Protein 7SJ5 (pdb70)

Radius of gyration: 36.01 Å; Cα contacts (8 Å, |Δi|>4): 2873; chains: 4; bounding box: 122×96×74 Å

B-factor: mean 74.44, std 37.16, range [21.31, 233.94]

GO terms:
  GO:0039620 T=7 icosahedral viral capsid (C, IDA)
  GO:0019028 viral capsid (C, IDA)
  GO:0030430 host cell cytoplasm (C, EXP)

CATH classification: 3.30.1930.10

Structure (mmCIF, N/CA/C/O backbone):
data_7SJ5
#
_entry.id   7SJ5
#
_cell.length_a   170.153
_cell.length_b   95.303
_cell.length_c   113.121
_cell.angle_alpha   90.000
_cell.angle_beta   127.920
_cell.angle_gamma   90.000
#
_symmetry.space_group_name_H-M   'C 1 2 1'
#
loop_
_entity.id
_entity.type
_entity.pdbx_description
1 polymer 'Major capsid protein'
2 water water
#
loop_
_atom_site.group_PDB
_atom_site.id
_atom_site.type_symbol
_atom_site.label_atom_id
_atom_site.label_alt_id
_atom_site.label_comp_id
_atom_site.label_asym_id
_atom_site.label_entity_id
_atom_site.label_seq_id
_atom_site.pdbx_PDB_ins_code
_atom_site.Cartn_x
_atom_site.Cartn_y
_atom_site.Cartn_z
_atom_site.occupancy
_atom_site.B_iso_or_equiv
_atom_site.auth_seq_id
_atom_site.auth_comp_id
_atom_site.auth_asym_id
_atom_site.auth_atom_id
_atom_site.pdbx_PDB_model_num
ATOM 1 N N . SER A 1 2 ? -61.72900 26.14700 97.63500 1.000 97.53275 2 SER A N 1
ATOM 2 C CA . SER A 1 2 ? -60.39700 26.34300 97.07200 1.000 96.20890 2 SER A CA 1
ATOM 3 C C . SER A 1 2 ? -59.69000 25.00800 96.85600 1.000 92.16105 2 SER A C 1
ATOM 4 O O . SER A 1 2 ? -59.86100 24.07200 97.63600 1.000 91.83470 2 SER A O 1
ATOM 7 N N . MET A 1 3 ? -58.89200 24.93200 95.79500 1.000 89.61864 3 MET A N 1
ATOM 8 C CA . MET A 1 3 ? -58.18000 23.70100 95.48300 1.000 87.18677 3 MET A CA 1
ATOM 9 C C . MET A 1 3 ? -57.04000 23.47700 96.46800 1.000 84.76543 3 MET A C 1
ATOM 10 O O . MET A 1 3 ? -56.35300 24.41600 96.87600 1.000 84.60225 3 MET A O 1
ATOM 15 N N . TYR A 1 4 ? -56.84200 22.21800 96.85000 1.000 82.71255 4 TYR A N 1
ATOM 16 C CA . TYR A 1 4 ? -55.77000 21.85500 97.76800 1.000 82.29934 4 TYR A CA 1
ATOM 17 C C . TYR A 1 4 ? -54.42200 21.91300 97.05900 1.000 78.76208 4 TYR A C 1
ATOM 18 O O . TYR A 1 4 ? -54.27100 21.39700 95.94600 1.000 76.67761 4 TYR A O 1
ATOM 27 N N . THR A 1 5 ? -53.44500 22.53900 97.70800 1.000 77.64089 5 THR A N 1
ATOM 28 C CA . THR A 1 5 ? -52.12800 22.72300 97.12200 1.000 75.93542 5 THR A CA 1
ATOM 29 C C . THR A 1 5 ? -51.28000 21.46300 97.29000 1.000 74.25364 5 THR A C 1
ATOM 30 O O . THR A 1 5 ? -51.62900 20.53400 98.02200 1.000 73.72989 5 THR A O 1
ATOM 34 N N . THR A 1 6 ? -50.14100 21.44400 96.59300 1.000 73.25615 6 THR A N 1
ATOM 35 C CA . THR A 1 6 ? -49.24200 20.29600 96.67300 1.000 68.87668 6 THR A CA 1
ATOM 36 C C . THR A 1 6 ? -48.65400 20.15100 98.07200 1.000 67.48441 6 THR A C 1
ATOM 37 O O . THR A 1 6 ? -48.52400 19.03200 98.58300 1.000 64.77882 6 THR A O 1
ATOM 41 N N . ALA A 1 7 ? -48.30500 21.27000 98.71000 1.000 68.97143 7 ALA A N 1
ATOM 42 C CA . ALA A 1 7 ? -47.71600 21.21200 100.04400 1.000 69.53465 7 ALA A CA 1
ATOM 43 C C . ALA A 1 7 ? -48.71400 20.69400 101.07200 1.000 70.71111 7 ALA A C 1
ATOM 44 O O . ALA A 1 7 ? -48.33600 19.97100 102.00100 1.000 71.28749 7 ALA A O 1
ATOM 46 N N . GLN A 1 8 ? -49.99100 21.05300 100.92400 1.000 70.17947 8 GLN A N 1
ATOM 47 C CA . GLN A 1 8 ? -51.00500 20.56200 101.85200 1.000 64.76303 8 GLN A CA 1
ATOM 48 C C . GLN A 1 8 ? -51.22500 19.06400 101.68800 1.000 69.12934 8 GLN A C 1
ATOM 49 O O . GLN A 1 8 ? -51.35400 18.33700 102.68100 1.000 63.18126 8 GLN A O 1
ATOM 55 N N . LEU A 1 9 ? -51.27400 18.58500 100.44400 1.000 67.48967 9 LEU A N 1
ATOM 56 C CA . LEU A 1 9 ? -51.52100 17.16800 100.20700 1.000 65.76578 9 LEU A CA 1
ATOM 57 C C . LEU A 1 9 ? -50.32000 16.31500 100.59300 1.000 68.40557 9 LEU A C 1
ATOM 58 O O . LEU A 1 9 ? -50.49200 15.17800 101.04800 1.000 67.73181 9 LEU A O 1
ATOM 63 N N . LEU A 1 10 ? -49.10300 16.83800 100.41600 1.000 70.85060 10 LEU A N 1
ATOM 64 C CA . LEU A 1 10 ? -47.92600 16.14500 100.92800 1.000 68.93195 10 LEU A CA 1
ATOM 65 C C . LEU A 1 10 ? -47.96300 16.04700 102.44600 1.000 72.76399 10 LEU A C 1
ATOM 66 O O . LEU A 1 10 ? -47.39800 15.11300 103.02500 1.000 71.81124 10 LEU A O 1
ATOM 71 N N . ALA A 1 11 ? -48.63200 16.99400 103.10500 1.000 77.05661 11 ALA A N 1
ATOM 72 C CA . ALA A 1 11 ? -48.73700 16.96900 104.55900 1.000 78.11726 11 ALA A CA 1
ATOM 73 C C . ALA A 1 11 ? -49.73400 15.92000 105.03400 1.000 74.74844 11 ALA A C 1
ATOM 74 O O . ALA A 1 11 ? -49.51000 15.26800 106.06000 1.000 75.70908 11 ALA A O 1
ATOM 76 N N . ALA A 1 12 ? -50.83700 15.74300 104.30900 1.000 75.26955 12 ALA A N 1
ATOM 77 C CA . ALA A 1 12 ? -51.85400 14.79400 104.74400 1.000 78.68049 12 ALA A CA 1
ATOM 78 C C . ALA A 1 12 ? -51.51000 13.36200 104.35500 1.000 80.04381 12 ALA A C 1
ATOM 79 O O . ALA A 1 12 ? -51.94400 12.42000 105.02800 1.000 79.28056 12 ALA A O 1
ATOM 81 N N . ASN A 1 13 ? -50.73600 13.17900 103.28800 1.000 81.93088 13 ASN A N 1
ATOM 82 C CA . ASN A 1 13 ? -50.40900 11.84700 102.79500 1.000 82.93363 13 ASN A CA 1
ATOM 83 C C . ASN A 1 13 ? -49.24200 11.20100 103.52900 1.000 83.18629 13 ASN A C 1
ATOM 84 O O . ASN A 1 13 ? -48.85400 10.08600 103.16600 1.000 79.63323 13 ASN A O 1
ATOM 89 N N . GLU A 1 14 ? -48.68100 11.85900 104.54700 1.000 89.48705 14 GLU A N 1
ATOM 90 C CA . GLU A 1 14 ? -47.51200 11.30600 105.22400 1.000 93.92179 14 GLU A CA 1
ATOM 91 C C . GLU A 1 14 ? -47.82900 9.99500 105.93100 1.000 97.01426 14 GLU A C 1
ATOM 92 O O . GLU A 1 14 ? -46.95500 9.12800 106.04500 1.000 96.32997 14 GLU A O 1
ATOM 98 N N . GLN A 1 15 ? -49.06500 9.82400 106.40300 1.000 101.27004 15 GLN A N 1
ATOM 99 C CA . GLN A 1 15 ? -49.42300 8.58600 107.08900 1.000 103.49925 15 GLN A CA 1
ATOM 100 C C . GLN A 1 15 ? -49.49400 7.41300 106.11700 1.000 103.28607 15 GLN A C 1
ATOM 101 O O . GLN A 1 15 ? -48.97500 6.32800 106.40600 1.000 100.14095 15 GLN A O 1
ATOM 107 N N . LYS A 1 16 ? -50.12800 7.61000 104.95900 1.000 106.22853 16 LYS A N 1
ATOM 108 C CA . LYS A 1 16 ? -50.22500 6.54300 103.97000 1.000 107.03125 16 LYS A CA 1
ATOM 109 C C . LYS A 1 16 ? -48.90800 6.32700 103.23400 1.000 106.81807 16 LYS A C 1
ATOM 110 O O . LYS A 1 16 ? -48.57800 5.18700 102.88600 1.000 105.10734 16 LYS A O 1
ATOM 116 N N . PHE A 1 17 ? -48.14900 7.39900 102.98700 1.000 108.69988 17 PHE A N 1
ATOM 117 C CA . PHE A 1 17 ? -46.90100 7.26500 102.24200 1.000 109.02623 17 PHE A CA 1
ATOM 118 C C . PHE A 1 17 ? -45.84300 6.50600 103.03500 1.000 113.92945 17 PHE A C 1
ATOM 119 O O . PHE A 1 17 ? -45.03400 5.77800 102.44700 1.000 113.21884 17 PHE A O 1
ATOM 127 N N . LYS A 1 18 ? -45.83300 6.65600 104.36200 1.000 119.79068 18 LYS A N 1
ATOM 128 C CA . LYS A 1 18 ? -44.86000 5.94200 105.18000 1.000 120.28811 18 LYS A CA 1
ATOM 129 C C . LYS A 1 18 ? -45.11500 4.44100 105.20900 1.000 116.81401 18 LYS A C 1
ATOM 130 O O . LYS A 1 18 ? -44.18600 3.67400 105.48500 1.000 114.08210 18 LYS A O 1
ATOM 136 N N . PHE A 1 19 ? -46.34200 4.00600 104.93300 1.000 111.32651 19 PHE A N 1
ATOM 137 C CA . PHE A 1 19 ? -46.66800 2.58200 104.87700 1.000 104.15986 19 PHE A CA 1
ATOM 138 C C . PHE A 1 19 ? -45.98000 1.97000 103.66200 1.000 95.25879 19 PHE A C 1
ATOM 139 O O . PHE A 1 19 ? -46.45000 2.10900 102.53100 1.000 97.80120 19 PHE A O 1
ATOM 147 N N . ASP A 1 20 ? -44.86000 1.28300 103.89300 1.000 78.29360 20 ASP A N 1
ATOM 148 C CA . ASP A 1 20 ? -44.10300 0.71100 102.78600 1.000 64.71302 20 ASP A CA 1
ATOM 149 C C . ASP A 1 20 ? -44.37100 -0.78200 102.64900 1.000 49.60068 20 ASP A C 1
ATOM 150 O O . ASP A 1 20 ? -44.43400 -1.49800 103.65600 1.000 43.58944 20 ASP A O 1
ATOM 155 N N . PRO A 1 21 ? -44.52300 -1.26600 101.41800 1.000 42.27612 21 PRO A N 1
ATOM 156 C CA . PRO A 1 21 ? -44.60000 -2.71500 101.19300 1.000 39.23628 21 PRO A CA 1
ATOM 157 C C . PRO A 1 21 ? -43.31400 -3.40700 101.62500 1.000 36.15170 21 PRO A C 1
ATOM 158 O O . PRO A 1 21 ? -42.28700 -2.77900 101.88800 1.000 35.74902 21 PRO A O 1
ATOM 162 N N . LEU A 1 22 ? -43.38300 -4.74100 101.67100 1.000 35.22001 22 LEU A N 1
ATOM 163 C CA . LEU A 1 22 ? -42.36400 -5.53500 102.35400 1.000 32.61707 22 LEU A CA 1
ATOM 164 C C . LEU A 1 22 ? -40.96600 -5.25800 101.81300 1.000 32.21965 22 LEU A C 1
ATOM 165 O O . LEU A 1 22 ? -40.08400 -4.79700 102.54700 1.000 34.70679 22 LEU A O 1
ATOM 170 N N . PHE A 1 23 ? -40.74100 -5.53800 100.52500 1.000 30.08255 23 PHE A N 1
ATOM 171 C CA . PHE A 1 23 ? -39.39000 -5.44700 99.97600 1.000 31.38271 23 PHE A CA 1
ATOM 172 C C . PHE A 1 23 ? -38.86400 -4.01700 100.01400 1.000 33.02764 23 PHE A C 1
ATOM 173 O O . PHE A 1 23 ? -37.68200 -3.79300 100.30100 1.000 35.82008 23 PHE A O 1
ATOM 181 N N . LEU A 1 24 ? -39.72300 -3.03400 99.73300 1.000 31.85645 24 LEU A N 1
ATOM 182 C CA . LEU A 1 24 ? -39.30600 -1.64100 99.85800 1.000 31.57747 24 LEU A CA 1
ATOM 183 C C . LEU A 1 24 ? -38.92600 -1.30600 101.29400 1.000 36.38594 24 LEU A C 1
ATOM 184 O O . LEU A 1 24 ? -37.94300 -0.59600 101.53600 1.000 39.83899 24 LEU A O 1
ATOM 189 N N . ARG A 1 25 ? -39.69400 -1.81300 102.26000 1.000 35.62269 25 ARG A N 1
ATOM 190 C CA . ARG A 1 25 ? -39.45900 -1.46100 103.65500 1.000 34.82786 25 ARG A CA 1
ATOM 191 C C . ARG A 1 25 ? -38.19100 -2.11000 104.19300 1.000 32.42494 25 ARG A C 1
ATOM 192 O O . ARG A 1 25 ? -37.47200 -1.50600 104.99800 1.000 33.89091 25 ARG A O 1
ATOM 200 N N . LEU A 1 26 ? -37.90100 -3.33900 103.77100 1.000 31.81171 26 LEU A N 1
ATOM 201 C CA . LEU A 1 26 ? -36.76700 -4.06600 104.32800 1.000 32.35914 26 LEU A CA 1
ATOM 202 C C . LEU A 1 26 ? -35.46000 -3.75800 103.60800 1.000 34.15936 26 LEU A C 1
ATOM 203 O O . LEU A 1 26 ? -34.43000 -3.55100 104.25900 1.000 39.29418 26 LEU A O 1
ATOM 208 N N . PHE A 1 27 ? -35.48100 -3.70600 102.27800 1.000 29.75357 27 PHE A N 1
ATOM 209 C CA . PHE A 1 27 ? -34.25500 -3.65700 101.49900 1.000 29.16665 27 PHE A CA 1
ATOM 210 C C . PHE A 1 27 ? -34.00400 -2.32400 100.80400 1.000 32.61180 27 PHE A C 1
ATOM 211 O O . PHE A 1 27 ? -32.91700 -2.13900 100.24900 1.000 31.81697 27 PHE A O 1
ATOM 219 N N . PHE A 1 28 ? -34.95500 -1.39400 100.81900 1.000 35.75692 28 PHE A N 1
ATOM 220 C CA . PHE A 1 28 ? -34.80700 -0.09900 100.15100 1.000 34.39360 28 PHE A CA 1
ATOM 221 C C . PHE A 1 28 ? -35.02100 1.01300 101.17700 1.000 34.63573 28 PHE A C 1
ATOM 222 O O . PHE A 1 28 ? -36.00800 1.75200 101.12500 1.000 34.68837 28 PHE A O 1
ATOM 230 N N . ARG A 1 29 ? -34.07400 1.14100 102.10400 1.000 33.71720 29 ARG A N 1
ATOM 231 C CA . ARG A 1 29 ? -34.19400 2.05900 103.22600 1.000 33.71194 29 ARG A CA 1
ATOM 232 C C . ARG A 1 29 ? -33.54200 3.41200 102.97000 1.000 36.53070 29 ARG A C 1
ATOM 233 O O . ARG A 1 29 ? -33.35300 4.18200 103.91700 1.000 40.08112 29 ARG A O 1
ATOM 241 N N . GLU A 1 30 ? -33.19900 3.72100 101.72200 1.000 34.88050 30 GLU A N 1
ATOM 242 C CA . GLU A 1 30 ? -32.58000 4.99300 101.37100 1.000 36.80441 30 GLU A CA 1
ATOM 243 C C . GLU A 1 30 ? -33.32500 5.59000 100.18900 1.000 38.16247 30 GLU A C 1
ATOM 244 O O . GLU A 1 30 ? -33.45300 4.94400 99.14300 1.000 39.84688 30 GLU A O 1
ATOM 250 N N . SER A 1 31 ? -33.81900 6.81300 100.35600 1.000 37.82032 31 SER A N 1
ATOM 251 C CA . SER A 1 31 ? -34.49500 7.54400 99.29500 1.000 39.88373 31 SER A CA 1
ATOM 252 C C . SER A 1 31 ? -33.63100 8.71700 98.85300 1.000 40.31010 31 SER A C 1
ATOM 253 O O . SER A 1 31 ? -33.04100 9.41300 99.68400 1.000 40.91017 31 SER A O 1
ATOM 256 N N . TYR A 1 32 ? -33.55600 8.92900 97.54000 1.000 40.78384 32 TYR A N 1
ATOM 257 C CA . TYR A 1 32 ? -32.76000 10.00900 96.95900 1.000 42.06031 32 TYR A CA 1
ATOM 258 C C . TYR A 1 32 ? -33.57500 10.70400 95.87700 1.000 43.41310 32 TYR A C 1
ATOM 259 O O . TYR A 1 32 ? -33.53200 10.31300 94.70200 1.000 43.26571 32 TYR A O 1
ATOM 268 N N . PRO A 1 33 ? -34.34700 11.72800 96.23900 1.000 47.66361 33 PRO A N 1
ATOM 269 C CA . PRO A 1 33 ? -35.01600 12.54600 95.21900 1.000 49.74807 33 PRO A CA 1
ATOM 270 C C . PRO A 1 33 ? -34.01900 13.50800 94.59000 1.000 51.91938 33 PRO A C 1
ATOM 271 O O . PRO A 1 33 ? -33.23200 14.15200 95.28800 1.000 53.39851 33 PRO A O 1
ATOM 275 N N . PHE A 1 34 ? -34.05600 13.60000 93.26800 1.000 38.82571 34 PHE A N 1
ATOM 276 C CA . PHE A 1 34 ? -33.12400 14.43200 92.52600 1.000 40.14955 34 PHE A CA 1
ATOM 277 C C . PHE A 1 34 ? -33.77700 15.74900 92.13500 1.000 43.20255 34 PHE A C 1
ATOM 278 O O . PHE A 1 34 ? -34.97600 15.81200 91.85500 1.000 46.36872 34 PHE A O 1
ATOM 286 N N . THR A 1 35 ? -32.97200 16.80800 92.13100 1.000 44.59745 35 THR A N 1
ATOM 287 C CA . THR A 1 35 ? -33.43800 18.12700 91.72600 1.000 48.52950 35 THR A CA 1
ATOM 288 C C . THR A 1 35 ? -33.48900 18.29300 90.21300 1.000 49.39276 35 THR A C 1
ATOM 289 O O . THR A 1 35 ? -33.87700 19.36500 89.73600 1.000 53.44325 35 THR A O 1
ATOM 293 N N . THR A 1 36 ? -33.11000 17.26900 89.45600 1.000 47.20829 36 THR A N 1
ATOM 294 C CA . THR A 1 36 ? -33.16100 17.29200 88.00500 1.000 50.52448 36 THR A CA 1
ATOM 295 C C . THR A 1 36 ? -34.03600 16.14900 87.50800 1.000 49.33223 36 THR A C 1
ATOM 296 O O . THR A 1 36 ? -34.30600 15.18600 88.23200 1.000 46.83983 36 THR A O 1
ATOM 300 N N . GLU A 1 37 ? -34.48900 16.26800 86.25900 1.000 52.57209 37 GLU A N 1
ATOM 301 C CA . GLU A 1 37 ? -35.28100 15.19600 85.66300 1.000 54.63550 37 GLU A CA 1
ATOM 302 C C . GLU A 1 37 ? -34.47200 13.91100 85.56400 1.000 53.11163 37 GLU A C 1
ATOM 303 O O . GLU A 1 37 ? -35.00600 12.81300 85.75900 1.000 51.44564 37 GLU A O 1
ATOM 309 N N . LYS A 1 38 ? -33.18400 14.02900 85.26600 1.000 55.09871 38 LYS A N 1
ATOM 310 C CA . LYS A 1 38 ? -32.30200 12.87600 85.22200 1.000 53.16164 38 LYS A CA 1
ATOM 311 C C . LYS A 1 38 ? -31.93200 12.43200 86.63100 1.000 51.21667 38 LYS A C 1
ATOM 312 O O . LYS A 1 38 ? -31.79400 13.24900 87.54700 1.000 51.36932 38 LYS A O 1
ATOM 318 N N . VAL A 1 39 ? -31.77400 11.12300 86.79700 1.000 49.27433 39 VAL A N 1
ATOM 319 C CA . VAL A 1 39 ? -31.22700 10.54100 88.01700 1.000 46.71613 39 VAL A CA 1
ATOM 320 C C . VAL A 1 39 ? -29.77400 10.18000 87.74800 1.000 46.05026 39 VAL A C 1
ATOM 321 O O . VAL A 1 39 ? -29.48600 9.31800 86.90700 1.000 46.16869 39 VAL A O 1
ATOM 325 N N . TYR A 1 40 ? -28.85800 10.83800 88.45200 1.000 45.38176 40 TYR A N 1
ATOM 326 C CA . TYR A 1 40 ? -27.42800 10.62000 88.28100 1.000 43.26045 40 TYR A CA 1
ATOM 327 C C . TYR A 1 40 ? -26.92100 9.72000 89.40100 1.000 41.54709 40 TYR A C 1
ATOM 328 O O . TYR A 1 40 ? -26.93700 10.11200 90.57400 1.000 44.19214 40 TYR A O 1
ATOM 337 N N . LEU A 1 41 ? -26.45800 8.52200 89.03700 1.000 40.56276 41 LEU A N 1
ATOM 338 C CA . LEU A 1 41 ? -25.94400 7.59000 90.03300 1.000 42.07610 41 LEU A CA 1
ATOM 339 C C . LEU A 1 41 ? -24.62400 8.04900 90.63900 1.000 44.86591 41 LEU A C 1
ATOM 340 O O . LEU A 1 41 ? -24.26400 7.58600 91.72600 1.000 45.86603 41 LEU A O 1
ATOM 345 N N . SER A 1 42 ? -23.89900 8.95000 89.97100 1.000 45.70811 42 SER A N 1
ATOM 346 C CA . SER A 1 42 ? -22.58600 9.35100 90.46500 1.000 46.33713 42 SER A CA 1
ATOM 347 C C . SER A 1 42 ? -22.66600 10.26300 91.68400 1.000 46.86615 42 SER A C 1
ATOM 348 O O . SER A 1 42 ? -21.67700 10.37900 92.41500 1.000 51.26141 42 SER A O 1
ATOM 351 N N . GLN A 1 43 ? -23.80600 10.90600 91.92900 1.000 43.13412 43 GLN A N 1
ATOM 352 C CA . GLN A 1 43 ? -23.95500 11.76400 93.09800 1.000 42.72354 43 GLN A CA 1
ATOM 353 C C . GLN A 1 43 ? -24.65300 11.06600 94.25700 1.000 42.48667 43 GLN A C 1
ATOM 354 O O . GLN A 1 43 ? -25.02900 11.73000 95.22900 1.000 44.91591 43 GLN A O 1
ATOM 360 N N . ILE A 1 44 ? -24.81700 9.75200 94.18800 1.000 40.29957 44 ILE A N 1
ATOM 361 C CA . ILE A 1 44 ? -25.35200 8.97100 95.30300 1.000 41.10493 44 ILE A CA 1
ATOM 362 C C . ILE A 1 44 ? -24.18500 8.55000 96.18100 1.000 40.12586 44 ILE A C 1
ATOM 363 O O . ILE A 1 44 ? -23.23100 7.93300 95.67700 1.000 38.77044 44 ILE A O 1
ATOM 368 N N . PRO A 1 45 ? -24.20400 8.85600 97.48100 1.000 40.92070 45 PRO A N 1
ATOM 369 C CA . PRO A 1 45 ? -23.07100 8.50500 98.34500 1.000 44.32637 45 PRO A CA 1
ATOM 370 C C . PRO A 1 45 ? -22.82400 7.00400 98.36700 1.000 48.10840 45 PRO A C 1
ATOM 371 O O . PRO A 1 45 ? -23.75700 6.20300 98.41400 1.000 46.27660 45 PRO A O 1
ATOM 375 N N . GLY A 1 46 ? -21.54600 6.62800 98.32600 1.000 51.64567 46 GLY A N 1
ATOM 376 C CA . GLY A 1 46 ? -21.14000 5.24700 98.44700 1.000 55.31979 46 GLY A CA 1
ATOM 377 C C . GLY A 1 46 ? -20.98100 4.50300 97.13700 1.000 61.25471 46 GLY A C 1
ATOM 378 O O . GLY A 1 46 ? -20.34900 3.44100 97.11900 1.000 60.38356 46 GLY A O 1
ATOM 379 N N . LEU A 1 47 ? -21.53100 5.02500 96.04300 1.000 65.69998 47 LEU A N 1
ATOM 380 C CA . LEU A 1 47 ? -21.45300 4.36300 94.74800 1.000 73.36669 47 LEU A CA 1
ATOM 381 C C . LEU A 1 47 ? -20.18800 4.80100 94.02000 1.000 89.23702 47 LEU A C 1
ATOM 382 O O . LEU A 1 47 ? -19.88900 5.99700 93.94300 1.000 90.48717 47 LEU A O 1
ATOM 387 N N . VAL A 1 48 ? -19.45100 3.83000 93.49400 1.000 104.33356 48 VAL A N 1
ATOM 388 C CA . VAL A 1 48 ? -18.18700 4.07700 92.80200 1.000 109.86580 48 VAL A CA 1
ATOM 389 C C . VAL A 1 48 ? -18.38500 3.63900 91.35600 1.000 109.81317 48 VAL A C 1
ATOM 390 O O . VAL A 1 48 ? -18.15000 2.47900 91.00100 1.000 122.64892 48 VAL A O 1
ATOM 394 N N . ASN A 1 49 ? -18.83000 4.57100 90.51100 1.000 100.63049 49 ASN A N 1
ATOM 395 C CA . ASN A 1 49 ? -19.01500 4.33700 89.07900 1.000 92.71375 49 ASN A CA 1
ATOM 396 C C . ASN A 1 49 ? -20.00900 3.19800 88.83100 1.000 80.65704 49 ASN A C 1
ATOM 397 O O . ASN A 1 49 ? -19.67500 2.14200 88.29000 1.000 80.53860 49 ASN A O 1
ATOM 402 N N . MET A 1 50 ? -21.25000 3.43300 89.24400 1.000 72.13496 50 MET A N 1
ATOM 403 C CA . MET A 1 50 ? -22.32500 2.48300 89.00800 1.000 64.02347 50 MET A CA 1
ATOM 404 C C . MET A 1 50 ? -23.02500 2.80800 87.69700 1.000 58.89390 50 MET A C 1
ATOM 405 O O . MET A 1 50 ? -23.25200 3.97700 87.37200 1.000 59.73874 50 MET A O 1
ATOM 410 N N . ALA A 1 51 ? -23.36200 1.76700 86.94200 1.000 52.98004 51 ALA A N 1
ATOM 411 C CA . ALA A 1 51 ? -24.02200 1.93700 85.65900 1.000 49.71386 51 ALA A CA 1
ATOM 412 C C . ALA A 1 51 ? -25.14100 0.91700 85.51900 1.000 47.02932 51 ALA A C 1
ATOM 413 O O . ALA A 1 51 ? -25.10100 -0.16500 86.11100 1.000 46.07921 51 ALA A O 1
ATOM 415 N N . LEU A 1 52 ? -26.14500 1.28300 84.73000 1.000 44.54745 52 LEU A N 1
ATOM 416 C CA . LEU A 1 52 ? -27.27300 0.42300 84.41800 1.000 42.51562 52 LEU A CA 1
ATOM 417 C C . LEU A 1 52 ? -27.27000 0.12400 82.92700 1.000 43.43152 52 LEU A C 1
ATOM 418 O O . LEU A 1 52 ? -26.65000 0.83700 82.13500 1.000 47.87153 52 LEU A O 1
ATOM 423 N N . TYR A 1 53 ? -27.97000 -0.93900 82.54600 1.000 41.90502 53 TYR A N 1
ATOM 424 C CA . TYR A 1 53 ? -28.15600 -1.28600 81.14000 1.000 45.04751 53 TYR A CA 1
ATOM 425 C C . TYR A 1 53 ? -29.64600 -1.22700 80.84000 1.000 44.34216 53 TYR A C 1
ATOM 426 O O . TYR A 1 53 ? -30.42500 -2.01800 81.38300 1.000 44.96855 53 TYR A O 1
ATOM 435 N N . VAL A 1 54 ? -30.03600 -0.29100 79.98500 1.000 43.09464 54 VAL A N 1
ATOM 436 C CA . VAL A 1 54 ? -31.43200 -0.05400 79.64400 1.000 44.61851 54 VAL A CA 1
ATOM 437 C C . VAL A 1 54 ? -31.64100 -0.53900 78.21700 1.000 51.71936 54 VAL A C 1
ATOM 438 O O . VAL A 1 54 ? -31.09400 0.03800 77.26900 1.000 55.03818 54 VAL A O 1
ATOM 442 N N . SER A 1 55 ? -32.43300 -1.61200 78.06000 1.000 52.31154 55 SER A N 1
ATOM 443 C CA . SER A 1 55 ? -32.70800 -2.17900 76.75000 1.000 53.25112 55 SER A CA 1
ATOM 444 C C . SER A 1 55 ? -34.15200 -1.91700 76.34600 1.000 56.37781 55 SER A C 1
ATOM 445 O O . SER A 1 55 ? -35.06100 -2.06800 77.17000 1.000 58.40174 55 SER A O 1
ATOM 448 N N . PRO A 1 56 ? -34.39500 -1.52200 75.09900 1.000 58.02801 56 PRO A N 1
ATOM 449 C CA . PRO A 1 56 ? -35.77500 -1.30500 74.65200 1.000 59.03339 56 PRO A CA 1
ATOM 450 C C . PRO A 1 56 ? -36.54200 -2.61200 74.55000 1.000 59.90718 56 PRO A C 1
ATOM 451 O O . PRO A 1 56 ? -35.98600 -3.67000 74.24500 1.000 61.90216 56 PRO A O 1
ATOM 455 N N . ILE A 1 57 ? -37.84400 -2.52500 74.80500 1.000 58.46227 57 ILE A N 1
ATOM 456 C CA . ILE A 1 57 ? -38.74600 -3.66800 74.73700 1.000 56.73049 57 ILE A CA 1
ATOM 457 C C . ILE A 1 57 ? -39.69900 -3.44400 73.57200 1.000 58.66493 57 ILE A C 1
ATOM 458 O O . ILE A 1 57 ? -40.48200 -2.48500 73.57500 1.000 58.61229 57 ILE A O 1
ATOM 463 N N . VAL A 1 58 ? -39.63000 -4.32100 72.57500 1.000 59.98614 58 VAL A N 1
ATOM 464 C CA . VAL A 1 58 ? -40.45900 -4.23200 71.37900 1.000 65.08412 58 VAL A CA 1
ATOM 465 C C . VAL A 1 58 ? -41.37800 -5.44400 71.35300 1.000 69.32410 58 VAL A C 1
ATOM 466 O O . VAL A 1 58 ? -40.90700 -6.58700 71.29100 1.000 70.17684 58 VAL A O 1
ATOM 470 N N . SER A 1 59 ? -42.68800 -5.19000 71.40100 1.000 72.08233 59 SER A N 1
ATOM 471 C CA . SER A 1 59 ? -43.70300 -6.24500 71.38900 1.000 71.75597 59 SER A CA 1
ATOM 472 C C . SER A 1 59 ? -43.50000 -7.22500 72.54300 1.000 70.46634 59 SER A C 1
ATOM 473 O O . SER A 1 59 ? -43.67600 -8.43600 72.39300 1.000 71.98758 59 SER A O 1
ATOM 476 N N . GLY A 1 60 ? -43.12300 -6.69700 73.70500 1.000 69.01091 60 GLY A N 1
ATOM 477 C CA . GLY A 1 60 ? -42.93200 -7.52600 74.87700 1.000 70.46108 60 GLY A CA 1
ATOM 478 C C . GLY A 1 60 ? -41.66100 -8.34100 74.89100 1.000 72.23234 60 GLY A C 1
ATOM 479 O O . GLY A 1 60 ? -41.55200 -9.28000 75.68600 1.000 71.65333 60 GLY A O 1
ATOM 480 N N . GLU A 1 61 ? -40.69300 -8.01400 74.03900 1.000 75.26692 61 GLU A N 1
ATOM 481 C CA . GLU A 1 61 ? -39.42400 -8.72700 73.96900 1.000 74.10625 61 GLU A CA 1
ATOM 482 C C . GLU A 1 61 ? -38.28800 -7.75100 74.23500 1.000 68.41873 61 GLU A C 1
ATOM 483 O O . GLU A 1 61 ? -38.23800 -6.67700 73.63100 1.000 67.80550 61 GLU A O 1
ATOM 489 N N . VAL A 1 62 ? -37.38500 -8.12000 75.13900 1.000 65.75525 62 VAL A N 1
ATOM 490 C CA . VAL A 1 62 ? -36.24800 -7.26900 75.48200 1.000 64.19454 62 VAL A CA 1
ATOM 491 C C . VAL A 1 62 ? -35.19900 -7.37000 74.38200 1.000 63.27338 62 VAL A C 1
ATOM 492 O O . VAL A 1 62 ? -34.66500 -8.45500 74.12000 1.000 64.11558 62 VAL A O 1
ATOM 496 N N . ILE A 1 63 ? -34.89000 -6.23300 73.74900 1.000 62.60487 63 ILE A N 1
ATOM 497 C CA . ILE A 1 63 ? -33.85800 -6.19300 72.71400 1.000 63.63658 63 ILE A CA 1
ATOM 498 C C . ILE A 1 63 ? -32.57900 -5.58100 73.26900 1.000 63.86555 63 ILE A C 1
ATOM 499 O O . ILE A 1 63 ? -32.37900 -4.36000 73.18300 1.000 64.26297 63 ILE A O 1
ATOM 504 N N . ARG A 1 64 ? -31.70200 -6.42200 73.82900 1.000 63.12862 64 ARG A N 1
ATOM 505 C CA . ARG A 1 64 ? -30.47500 -5.90800 74.42700 1.000 61.67582 64 ARG A CA 1
ATOM 506 C C . ARG A 1 64 ? -29.50700 -5.34200 73.39500 1.000 61.08627 64 ARG A C 1
ATOM 507 O O . ARG A 1 64 ? -28.64400 -4.53400 73.75600 1.000 59.42818 64 ARG A O 1
ATOM 515 N N . SER A 1 65 ? -29.62100 -5.75000 72.12600 1.000 62.85227 65 SER A N 1
ATOM 516 C CA . SER A 1 65 ? -28.75200 -5.19200 71.09300 1.000 65.33415 65 SER A CA 1
ATOM 517 C C . SER A 1 65 ? -29.05000 -3.71800 70.84700 1.000 63.72606 65 SER A C 1
ATOM 518 O O . SER A 1 65 ? -28.16600 -2.97400 70.40600 1.000 63.92872 65 SER A O 1
ATOM 521 N N . ARG A 1 66 ? -30.27600 -3.27900 71.11900 1.000 63.62605 66 ARG A N 1
ATOM 522 C CA . ARG A 1 66 ? -30.63800 -1.87300 71.02100 1.000 64.06294 66 ARG A CA 1
ATOM 523 C C . ARG A 1 66 ? -30.42200 -1.12000 72.32500 1.000 58.54649 66 ARG A C 1
ATOM 524 O O . ARG A 1 66 ? -30.73800 0.07200 72.39600 1.000 58.74915 66 ARG A O 1
ATOM 532 N N . GLY A 1 67 ? -29.90100 -1.78300 73.35700 1.000 53.99858 67 GLY A N 1
ATOM 533 C CA . GLY A 1 67 ? -29.68100 -1.15600 74.63900 1.000 51.09297 67 GLY A CA 1
ATOM 534 C C . GLY A 1 67 ? -28.24600 -0.68400 74.82100 1.000 52.25363 67 GLY A C 1
ATOM 535 O O . GLY A 1 67 ? -27.34300 -1.02000 74.05700 1.000 55.04081 67 GLY A O 1
ATOM 536 N N . GLY A 1 68 ? -28.05200 0.11300 75.86800 1.000 49.72701 68 GLY A N 1
ATOM 537 C CA . GLY A 1 68 ? -26.73400 0.61900 76.19300 1.000 47.99786 68 GLY A CA 1
ATOM 538 C C . GLY A 1 68 ? -26.62800 0.96800 77.65900 1.000 45.26859 68 GLY A C 1
ATOM 539 O O . GLY A 1 68 ? -27.63200 1.08400 78.37000 1.000 45.90287 68 GLY A O 1
ATOM 540 N N . SER A 1 69 ? -25.38900 1.14700 78.10300 1.000 43.31572 69 SER A N 1
ATOM 541 C CA . SER A 1 69 ? -25.09000 1.46800 79.49000 1.000 40.71278 69 SER A CA 1
ATOM 542 C C . SER A 1 69 ? -25.20000 2.96700 79.73300 1.000 38.45461 69 SER A C 1
ATOM 543 O O . SER A 1 69 ? -24.97800 3.78300 78.83400 1.000 38.74149 69 SER A O 1
ATOM 546 N N . THR A 1 70 ? -25.54000 3.32300 80.96900 1.000 37.70189 70 THR A N 1
ATOM 547 C CA . THR A 1 70 ? -25.68000 4.72200 81.34500 1.000 39.54685 70 THR A CA 1
ATOM 548 C C . THR A 1 70 ? -25.59500 4.84300 82.85800 1.000 37.39396 70 THR A C 1
ATOM 549 O O . THR A 1 70 ? -25.88800 3.89300 83.58900 1.000 35.25423 70 THR A O 1
ATOM 553 N N . SER A 1 71 ? -25.17100 6.02000 83.31600 1.000 39.19944 71 SER A N 1
ATOM 554 C CA . SER A 1 71 ? -25.25900 6.38900 84.72000 1.000 39.15733 71 SER A CA 1
ATOM 555 C C . SER A 1 71 ? -26.33900 7.42500 84.98400 1.000 40.61540 71 SER A C 1
ATOM 556 O O . SER A 1 71 ? -26.62400 7.71700 86.15000 1.000 42.30770 71 SER A O 1
ATOM 559 N N . GLU A 1 72 ? -26.93700 7.98900 83.93900 1.000 41.57604 72 GLU A N 1
ATOM 560 C CA . GLU A 1 72 ? -28.04300 8.92600 84.05700 1.000 44.29215 72 GLU A CA 1
ATOM 561 C C . GLU A 1 72 ? -29.26900 8.32400 83.38400 1.000 44.60798 72 GLU A C 1
ATOM 562 O O . GLU A 1 72 ? -29.16000 7.68300 82.33400 1.000 44.97908 72 GLU A O 1
ATOM 568 N N . PHE A 1 73 ? -30.43400 8.51800 83.99600 1.000 43.67629 73 PHE A N 1
ATOM 569 C CA . PHE A 1 73 ? -31.65200 7.92800 83.45900 1.000 46.03710 73 PHE A CA 1
ATOM 570 C C . PHE A 1 73 ? -32.85500 8.73400 83.92100 1.000 45.74496 73 PHE A C 1
ATOM 571 O O . PHE A 1 73 ? -32.92300 9.15200 85.08000 1.000 44.29215 73 PHE A O 1
ATOM 579 N N . THR A 1 74 ? -33.79800 8.94800 83.00200 1.000 45.54493 74 THR A N 1
ATOM 580 C CA . THR A 1 74 ? -35.04000 9.63400 83.31800 1.000 46.79772 74 THR A CA 1
ATOM 581 C C . THR A 1 74 ? -36.12800 8.59900 83.55500 1.000 45.14489 74 THR A C 1
ATOM 582 O O . THR A 1 74 ? -36.55100 7.93100 82.59800 1.000 44.14477 74 THR A O 1
ATOM 586 N N . PRO A 1 75 ? -36.60400 8.42100 84.78500 1.000 43.38941 75 PRO A N 1
ATOM 587 C CA . PRO A 1 75 ? -37.61400 7.39000 85.04200 1.000 42.46562 75 PRO A CA 1
ATOM 588 C C . PRO A 1 75 ? -38.94000 7.72800 84.38400 1.000 45.67916 75 PRO A C 1
ATOM 589 O O . PRO A 1 75 ? -39.26000 8.89200 84.13100 1.000 49.13484 75 PRO A O 1
ATOM 593 N N . GLY A 1 76 ? -39.71100 6.68500 84.09400 1.000 45.57652 76 GLY A N 1
ATOM 594 C CA . GLY A 1 76 ? -41.05700 6.89000 83.59200 1.000 49.05062 76 GLY A CA 1
ATOM 595 C C . GLY A 1 76 ? -41.97200 7.40700 84.68700 1.000 50.63239 76 GLY A C 1
ATOM 596 O O . GLY A 1 76 ? -41.85700 7.02900 85.85300 1.000 49.82966 76 GLY A O 1
ATOM 597 N N . TYR A 1 77 ? -42.88500 8.29300 84.30500 1.000 54.28282 77 TYR A N 1
ATOM 598 C CA . TYR A 1 77 ? -43.75500 8.95800 85.26500 1.000 56.76207 77 TYR A CA 1
ATOM 599 C C . TYR A 1 77 ? -45.02600 8.15000 85.48200 1.000 57.02526 77 TYR A C 1
ATOM 600 O O . TYR A 1 77 ? -45.69200 7.75200 84.52200 1.000 57.00684 77 TYR A O 1
ATOM 609 N N . VAL A 1 78 ? -45.35800 7.90500 86.74400 1.000 58.07275 78 VAL A N 1
ATOM 610 C CA . VAL A 1 78 ? -46.63900 7.31800 87.11000 1.000 63.13389 78 VAL A CA 1
ATOM 611 C C . VAL A 1 78 ? -47.54900 8.44800 87.56900 1.000 62.98650 78 VAL A C 1
ATOM 612 O O . VAL A 1 78 ? -47.13800 9.31300 88.35500 1.000 62.26799 78 VAL A O 1
ATOM 616 N N . LYS A 1 79 ? -48.76500 8.48100 87.03000 1.000 63.66290 79 LYS A N 1
ATOM 617 C CA . LYS A 1 79 ? -49.71800 9.56200 87.28100 1.000 65.28151 79 LYS A CA 1
ATOM 618 C C . LYS A 1 79 ? -51.09700 8.97300 87.53700 1.000 66.54482 79 LYS A C 1
ATOM 619 O O . LYS A 1 79 ? -51.99200 9.07000 86.68800 1.000 69.59782 79 LYS A O 1
ATOM 625 N N . PRO A 1 80 ? -51.30600 8.34700 88.69600 1.000 63.76028 80 PRO A N 1
ATOM 626 C CA . PRO A 1 80 ? -52.66000 7.90400 89.06100 1.000 63.87082 80 PRO A CA 1
ATOM 627 C C . PRO A 1 80 ? -53.55900 9.11000 89.29200 1.000 67.11857 80 PRO A C 1
ATOM 628 O O . PRO A 1 80 ? -53.28300 9.94500 90.15600 1.000 66.41323 80 PRO A O 1
ATOM 632 N N . LYS A 1 81 ? -54.63400 9.19900 88.51200 1.000 70.25316 81 LYS A N 1
ATOM 633 C CA . LYS A 1 81 ? -55.58400 10.29600 88.62000 1.000 72.06917 81 LYS A CA 1
ATOM 634 C C . LYS A 1 81 ? -56.99900 9.74600 88.71500 1.000 75.46694 81 LYS A C 1
ATOM 635 O O . LYS A 1 81 ? -57.35600 8.79500 88.01400 1.000 76.46443 81 LYS A O 1
ATOM 641 N N . HIS A 1 82 ? -57.79700 10.34900 89.59300 1.000 77.01187 82 HIS A N 1
ATOM 642 C CA . HIS A 1 82 ? -59.19700 9.98800 89.76600 1.000 78.89893 82 HIS A CA 1
ATOM 643 C C . HIS A 1 82 ? -60.00300 11.26600 89.92600 1.000 81.31764 82 HIS A C 1
ATOM 644 O O . HIS A 1 82 ? -59.61000 12.15400 90.68800 1.000 80.21225 82 HIS A O 1
ATOM 651 N N . GLU A 1 83 ? -61.11600 11.36300 89.20400 1.000 84.64962 83 GLU A N 1
ATOM 652 C CA . GLU A 1 83 ? -61.98200 12.52500 89.33700 1.000 87.14203 83 GLU A CA 1
ATOM 653 C C . GLU A 1 83 ? -62.66600 12.51400 90.69800 1.000 86.44984 83 GLU A C 1
ATOM 654 O O . GLU A 1 83 ? -63.12600 11.47200 91.17200 1.000 86.82357 83 GLU A O 1
ATOM 660 N N . VAL A 1 84 ? -62.71600 13.68300 91.33700 1.000 72.39552 84 VAL A N 1
ATOM 661 C CA . VAL A 1 84 ? -63.35800 13.81700 92.64000 1.000 74.56157 84 VAL A CA 1
ATOM 662 C C . VAL A 1 84 ? -64.85700 13.61100 92.47100 1.000 79.36741 84 VAL A C 1
ATOM 663 O O . VAL A 1 84 ? -65.58600 14.53700 92.09700 1.000 82.52042 84 VAL A O 1
ATOM 667 N N . ASN A 1 85 ? -65.32600 12.39200 92.74400 1.000 79.04369 85 ASN A N 1
ATOM 668 C CA . ASN A 1 85 ? -66.73100 12.05400 92.58000 1.000 80.44122 85 ASN A CA 1
ATOM 669 C C . ASN A 1 85 ? -67.44800 12.21100 93.91100 1.000 80.58335 85 ASN A C 1
ATOM 670 O O . ASN A 1 85 ? -67.15800 11.45600 94.85200 1.000 79.00947 85 ASN A O 1
ATOM 675 N N . PRO A 1 86 ? -68.38200 13.15800 94.04500 1.000 88.06845 86 PRO A N 1
ATOM 676 C CA . PRO A 1 86 ? -69.09300 13.31900 95.32400 1.000 88.43955 86 PRO A CA 1
ATOM 677 C C . PRO A 1 86 ? -70.04400 12.17900 95.64700 1.000 85.10494 86 PRO A C 1
ATOM 678 O O . PRO A 1 86 ? -70.53600 12.11400 96.78200 1.000 68.11343 86 PRO A O 1
ATOM 682 N N . GLN A 1 87 ? -70.32000 11.28400 94.69700 1.000 81.82560 87 GLN A N 1
ATOM 683 C CA . GLN A 1 87 ? -71.19000 10.14300 94.95000 1.000 80.56229 87 GLN A CA 1
ATOM 684 C C . GLN A 1 87 ? -70.49800 9.02600 95.71600 1.000 76.25914 87 GLN A C 1
ATOM 685 O O . GLN A 1 87 ? -71.17700 8.09600 96.16400 1.000 76.06965 87 GLN A O 1
ATOM 691 N N . MET A 1 88 ? -69.17600 9.08800 95.87300 1.000 74.04046 88 MET A N 1
ATOM 692 C CA . MET A 1 88 ? -68.46900 8.07000 96.63700 1.000 72.94559 88 MET A CA 1
ATOM 693 C C . MET A 1 88 ? -68.92500 8.09100 98.09100 1.000 71.82703 88 MET A C 1
ATOM 694 O O . MET A 1 88 ? -69.09200 9.15600 98.69300 1.000 73.21931 88 MET A O 1
ATOM 699 N N . THR A 1 89 ? -69.13600 6.90400 98.65200 1.000 69.02670 89 THR A N 1
ATOM 700 C CA . THR A 1 89 ? -69.59800 6.77000 100.02600 1.000 67.62653 89 THR A CA 1
ATOM 701 C C . THR A 1 89 ? -68.40600 6.78700 100.97300 1.000 62.77068 89 THR A C 1
ATOM 702 O O . THR A 1 89 ? -67.45800 6.01400 100.80400 1.000 56.66469 89 THR A O 1
ATOM 706 N N . LEU A 1 90 ? -68.46000 7.67000 101.96600 1.000 65.14992 90 LEU A N 1
ATOM 707 C CA . LEU A 1 90 ? -67.36200 7.82200 102.90700 1.000 63.41023 90 LEU A CA 1
ATOM 708 C C . LEU A 1 90 ? -67.43100 6.76300 103.99900 1.000 63.87608 90 LEU A C 1
ATOM 709 O O . LEU A 1 90 ? -68.51500 6.36100 104.43400 1.000 67.05804 90 LEU A O 1
ATOM 714 N N . ARG A 1 91 ? -66.25900 6.31100 104.43400 1.000 60.23354 91 ARG A N 1
ATOM 715 C CA . ARG A 1 91 ? -66.16800 5.36500 105.53600 1.000 60.18616 91 ARG A CA 1
ATOM 716 C C . ARG A 1 91 ? -66.53200 6.05800 106.84400 1.000 62.54171 91 ARG A C 1
ATOM 717 O O . ARG A 1 91 ? -65.95900 7.09500 107.18900 1.000 63.41550 91 ARG A O 1
ATOM 725 N N . ARG A 1 92 ? -67.49800 5.49500 107.56500 1.000 65.72893 92 ARG A N 1
ATOM 726 C CA . ARG A 1 92 ? -67.93600 6.08800 108.82200 1.000 69.85048 92 ARG A CA 1
ATOM 727 C C . ARG A 1 92 ? -66.85500 5.91300 109.88200 1.000 73.84043 92 ARG A C 1
ATOM 728 O O . ARG A 1 92 ? -66.52600 4.78500 110.26400 1.000 74.17731 92 ARG A O 1
ATOM 736 N N . LEU A 1 93 ? -66.30300 7.03300 110.35900 1.000 78.80682 93 LEU A N 1
ATOM 737 C CA . LEU A 1 93 ? -65.26400 7.02700 111.37600 1.000 81.82297 93 LEU A CA 1
ATOM 738 C C . LEU A 1 93 ? -65.87700 6.96500 112.77100 1.000 93.04010 93 LEU A C 1
ATOM 739 O O . LEU A 1 93 ? -67.00200 7.43000 112.98300 1.000 94.86401 93 LEU A O 1
ATOM 744 N N . PRO A 1 94 ? -65.16700 6.38900 113.73900 1.000 102.88076 94 PRO A N 1
ATOM 745 C CA . PRO A 1 94 ? -65.69000 6.36000 115.10900 1.000 113.56362 94 PRO A CA 1
ATOM 746 C C . PRO A 1 94 ? -65.72900 7.75600 115.71100 1.000 127.27315 94 PRO A C 1
ATOM 747 O O . PRO A 1 94 ? -64.83100 8.57200 115.49100 1.000 127.08892 94 PRO A O 1
ATOM 751 N N . ASP A 1 95 ? -66.79400 8.02300 116.47000 1.000 143.88567 95 ASP A N 1
ATOM 752 C CA . ASP A 1 95 ? -67.01000 9.31700 117.11900 1.000 153.76580 95 ASP A CA 1
ATOM 753 C C . ASP A 1 95 ? -67.07600 10.45800 116.10700 1.000 152.09982 95 ASP A C 1
ATOM 754 O O . ASP A 1 95 ? -66.73200 11.60000 116.42000 1.000 158.00315 95 ASP A O 1
ATOM 759 N N . GLU A 1 96 ? -67.51900 10.16200 114.88800 1.000 141.64593 96 GLU A N 1
ATOM 760 C CA . GLU A 1 96 ? -67.64100 11.18800 113.86200 1.000 138.79822 96 GLU A CA 1
ATOM 761 C C . GLU A 1 96 ? -68.93700 11.96300 114.06300 1.000 143.27771 96 GLU A C 1
ATOM 762 O O . GLU A 1 96 ? -70.00300 11.37100 114.25500 1.000 151.86821 96 GLU A O 1
ATOM 768 N N . ASP A 1 97 ? -68.84000 13.28400 114.02200 1.000 141.38274 97 ASP A N 1
ATOM 769 C CA . ASP A 1 97 ? -70.00100 14.12700 114.27100 1.000 147.98090 97 ASP A CA 1
ATOM 770 C C . ASP A 1 97 ? -70.97300 14.04000 113.09900 1.000 147.93089 97 ASP A C 1
ATOM 771 O O . ASP A 1 97 ? -70.55300 14.15300 111.94100 1.000 146.80708 97 ASP A O 1
ATOM 776 N N . PRO A 1 98 ? -72.27100 13.83900 113.35100 1.000 148.84679 98 PRO A N 1
ATOM 777 C CA . PRO A 1 98 ? -73.22500 13.72200 112.23700 1.000 146.77549 98 PRO A CA 1
ATOM 778 C C . PRO A 1 98 ? -73.45600 15.02300 111.49000 1.000 144.32783 98 PRO A C 1
ATOM 779 O O . PRO A 1 98 ? -73.89300 14.98000 110.33300 1.000 146.38860 98 PRO A O 1
ATOM 783 N N . GLN A 1 99 ? -73.18500 16.17500 112.10700 1.000 142.07230 99 GLN A N 1
ATOM 784 C CA . GLN A 1 99 ? -73.36900 17.44200 111.40800 1.000 142.54867 99 GLN A CA 1
ATOM 785 C C . GLN A 1 99 ? -72.27200 17.67900 110.37800 1.000 139.10878 99 GLN A C 1
ATOM 786 O O . GLN A 1 99 ? -72.49000 18.39800 109.39700 1.000 144.60155 99 GLN A O 1
ATOM 792 N N . ASN A 1 100 ? -71.09100 17.08700 110.58100 1.000 131.04466 100 ASN A N 1
ATOM 793 C CA . ASN A 1 100 ? -70.02500 17.21700 109.59300 1.000 125.85193 100 ASN A CA 1
ATOM 794 C C . ASN A 1 100 ? -70.33400 16.43000 108.32800 1.000 118.29839 100 ASN A C 1
ATOM 795 O O . ASN A 1 100 ? -69.82400 16.76300 107.25200 1.000 118.37209 100 ASN A O 1
ATOM 800 N N . LEU A 1 101 ? -71.16600 15.39100 108.43400 1.000 113.62941 101 LEU A N 1
ATOM 801 C CA . LEU A 1 101 ? -71.43800 14.53100 107.28700 1.000 108.52354 101 LEU A CA 1
ATOM 802 C C . LEU A 1 101 ? -72.17200 15.27300 106.17800 1.000 109.97898 101 LEU A C 1
ATOM 803 O O . LEU A 1 101 ? -72.00200 14.94400 104.99900 1.000 110.47904 101 LEU A O 1
ATOM 808 N N . ALA A 1 102 ? -72.98600 16.26900 106.53000 1.000 110.43166 102 ALA A N 1
ATOM 809 C CA . ALA A 1 102 ? -73.76700 16.98900 105.53300 1.000 108.41826 102 ALA A CA 1
ATOM 810 C C . ALA A 1 102 ? -72.97100 18.07900 104.82900 1.000 105.34684 102 ALA A C 1
ATOM 811 O O . ALA A 1 102 ? -73.35000 18.48800 103.72600 1.000 105.09155 102 ALA A O 1
ATOM 813 N N . ASP A 1 103 ? -71.89000 18.55200 105.43200 1.000 103.22553 103 ASP A N 1
ATOM 814 C CA . ASP A 1 103 ? -71.10100 19.63100 104.84700 1.000 102.93339 103 ASP A CA 1
ATOM 815 C C . ASP A 1 103 ? -70.41200 19.15600 103.57400 1.000 99.71196 103 ASP A C 1
ATOM 816 O O . ASP A 1 103 ? -69.61200 18.21200 103.63000 1.000 96.53789 103 ASP A O 1
ATOM 821 N N . PRO A 1 104 ? -70.68500 19.76500 102.41600 1.000 100.46468 104 PRO A N 1
ATOM 822 C CA . PRO A 1 104 ? -69.99200 19.34100 101.18800 1.000 96.02993 104 PRO A CA 1
ATOM 823 C C . PRO A 1 104 ? -68.49000 19.56200 101.23300 1.000 89.35808 104 PRO A C 1
ATOM 824 O O . PRO A 1 104 ? -67.74400 18.79700 100.61000 1.000 84.05218 104 PRO A O 1
ATOM 828 N N . ALA A 1 105 ? -68.02300 20.58800 101.94800 1.000 89.52916 105 ALA A N 1
ATOM 829 C CA . ALA A 1 105 ? -66.58500 20.81200 102.05900 1.000 87.36837 105 ALA A CA 1
ATOM 830 C C . ALA A 1 105 ? -65.92500 19.73500 102.91100 1.000 85.17600 105 ALA A C 1
ATOM 831 O O . ALA A 1 105 ? -64.79700 19.31400 102.62800 1.000 83.98639 105 ALA A O 1
ATOM 833 N N . TYR A 1 106 ? -66.61000 19.28100 103.96400 1.000 84.51540 106 TYR A N 1
ATOM 834 C CA . TYR A 1 106 ? -66.08300 18.18600 104.77000 1.000 80.32016 106 TYR A CA 1
ATOM 835 C C . TYR A 1 106 ? -66.04400 16.88600 103.97900 1.000 76.72499 106 TYR A C 1
ATOM 836 O O . TYR A 1 106 ? -65.13400 16.07100 104.16900 1.000 74.99057 106 TYR A O 1
ATOM 845 N N . ARG A 1 107 ? -67.01300 16.67800 103.08700 1.000 76.63287 107 ARG A N 1
ATOM 846 C CA . ARG A 1 107 ? -67.04000 15.45400 102.29500 1.000 73.98782 107 ARG A CA 1
ATOM 847 C C . ARG A 1 107 ? -65.93700 15.45300 101.24500 1.000 71.54016 107 ARG A C 1
ATOM 848 O O . ARG A 1 107 ? -65.22100 14.45800 101.08500 1.000 69.05565 107 ARG A O 1
ATOM 856 N N . ARG A 1 108 ? -65.78100 16.56500 100.51800 1.000 72.89032 108 ARG A N 1
ATOM 857 C CA . ARG A 1 108 ? -64.77000 16.61100 99.46600 1.000 71.09010 108 ARG A CA 1
ATOM 858 C C . ARG A 1 108 ? -63.36700 16.46000 100.03300 1.000 70.38739 108 ARG A C 1
ATOM 859 O O . ARG A 1 108 ? -62.47800 15.94000 99.35200 1.000 68.95827 108 ARG A O 1
ATOM 867 N N . ARG A 1 109 ? -63.14700 16.90000 101.27500 1.000 71.78492 109 ARG A N 1
ATOM 868 C CA . ARG A 1 109 ? -61.85400 16.67700 101.91200 1.000 71.07957 109 ARG A CA 1
ATOM 869 C C . ARG A 1 109 ? -61.58200 15.18800 102.07100 1.000 66.29479 109 ARG A C 1
ATOM 870 O O . ARG A 1 109 ? -60.51200 14.69500 101.69700 1.000 63.47866 109 ARG A O 1
ATOM 878 N N . ARG A 1 110 ? -62.55600 14.44800 102.60800 1.000 64.37088 110 ARG A N 1
ATOM 879 C CA . ARG A 1 110 ? -62.37700 13.01400 102.79800 1.000 63.04966 110 ARG A CA 1
ATOM 880 C C . ARG A 1 110 ? -62.36200 12.26300 101.47200 1.000 63.31285 110 ARG A C 1
ATOM 881 O O . ARG A 1 110 ? -61.67300 11.24400 101.34900 1.000 62.37327 110 ARG A O 1
ATOM 889 N N . ILE A 1 111 ? -63.11400 12.73900 100.47700 1.000 65.03148 111 ILE A N 1
ATOM 890 C CA . ILE A 1 111 ? -63.09500 12.09400 99.16800 1.000 64.14980 111 ILE A CA 1
ATOM 891 C C . ILE A 1 111 ? -61.74100 12.29100 98.49900 1.000 61.34157 111 ILE A C 1
ATOM 892 O O . ILE A 1 111 ? -61.23000 11.39000 97.82300 1.000 58.27278 111 ILE A O 1
ATOM 897 N N . ILE A 1 112 ? -61.13000 13.46300 98.68500 1.000 64.25770 112 ILE A N 1
ATOM 898 C CA . ILE A 1 112 ? -59.79100 13.68900 98.14900 1.000 66.68168 112 ILE A CA 1
ATOM 899 C C . ILE A 1 112 ? -58.77300 12.81500 98.87300 1.000 65.18676 112 ILE A C 1
ATOM 900 O O . ILE A 1 112 ? -57.89800 12.20900 98.24200 1.000 62.77332 112 ILE A O 1
ATOM 905 N N . MET A 1 113 ? -58.87500 12.72400 100.20300 1.000 65.65524 113 MET A N 1
ATOM 906 C CA . MET A 1 113 ? -57.96600 11.86300 100.95500 1.000 64.16296 113 MET A CA 1
ATOM 907 C C . MET A 1 113 ? -58.13300 10.40400 100.55400 1.000 62.40222 113 MET A C 1
ATOM 908 O O . MET A 1 113 ? -57.15600 9.64600 100.52000 1.000 62.83122 113 MET A O 1
ATOM 913 N N . GLN A 1 114 ? -59.36500 9.98900 100.25100 1.000 60.70728 114 GLN A N 1
ATOM 914 C CA . GLN A 1 114 ? -59.57700 8.63500 99.75000 1.000 60.98100 114 GLN A CA 1
ATOM 915 C C . GLN A 1 114 ? -58.92900 8.45300 98.38400 1.000 58.40963 114 GLN A C 1
ATOM 916 O O . GLN A 1 114 ? -58.38800 7.38300 98.08300 1.000 55.67246 114 GLN A O 1
ATOM 922 N N . ASN A 1 115 ? -58.96800 9.49100 97.54500 1.000 58.84653 115 ASN A N 1
ATOM 923 C CA . ASN A 1 115 ? -58.25200 9.43800 96.27600 1.000 59.37817 115 ASN A CA 1
ATOM 924 C C . ASN A 1 115 ? -56.74500 9.43600 96.49700 1.000 57.97800 115 ASN A C 1
ATOM 925 O O . ASN A 1 115 ? -56.01900 8.67400 95.84900 1.000 56.41729 115 ASN A O 1
ATOM 930 N N . MET A 1 116 ? -56.25900 10.28100 97.41200 1.000 58.18592 116 MET A N 1
ATOM 931 C CA . MET A 1 116 ? -54.83700 10.28500 97.74000 1.000 57.21212 116 MET A CA 1
ATOM 932 C C . MET A 1 116 ? -54.38300 8.93400 98.27200 1.000 59.20447 116 MET A C 1
ATOM 933 O O . MET A 1 116 ? -53.22800 8.54100 98.06700 1.000 60.14405 116 MET A O 1
ATOM 938 N N . ARG A 1 117 ? -55.27100 8.20800 98.95300 1.000 60.16511 117 ARG A N 1
ATOM 939 C CA . ARG A 1 117 ? -54.91500 6.88400 99.44800 1.000 60.22038 117 ARG A CA 1
ATOM 940 C C . ARG A 1 117 ? -54.79200 5.89000 98.30100 1.000 60.05194 117 ARG A C 1
ATOM 941 O O . ARG A 1 117 ? -53.79800 5.16100 98.20000 1.000 57.23055 117 ARG A O 1
ATOM 949 N N . ASP A 1 118 ? -55.79600 5.85400 97.41800 1.000 62.29431 118 ASP A N 1
ATOM 950 C CA . ASP A 1 118 ? -55.76600 4.92400 96.29400 1.000 62.85490 118 ASP A CA 1
ATOM 951 C C . ASP A 1 118 ? -54.65900 5.26600 95.30500 1.000 61.31788 118 ASP A C 1
ATOM 952 O O . ASP A 1 118 ? -54.10500 4.36600 94.66300 1.000 60.15458 118 ASP A O 1
ATOM 957 N N . GLU A 1 119 ? -54.32700 6.55000 95.16400 1.000 59.68347 119 GLU A N 1
ATOM 958 C CA . GLU A 1 119 ? -53.25600 6.94700 94.25700 1.000 57.98853 119 GLU A CA 1
ATOM 959 C C . GLU A 1 119 ? -51.87900 6.65900 94.83900 1.000 57.62270 119 GLU A C 1
ATOM 960 O O . GLU A 1 119 ? -50.94600 6.35700 94.08600 1.000 60.21248 119 GLU A O 1
ATOM 966 N N . GLU A 1 120 ? -51.73200 6.74200 96.16200 1.000 54.46179 120 GLU A N 1
ATOM 967 C CA . GLU A 1 120 ? -50.44500 6.44100 96.77900 1.000 50.89294 120 GLU A CA 1
ATOM 968 C C . GLU A 1 120 ? -50.12300 4.95400 96.68500 1.000 52.02466 120 GLU A C 1
ATOM 969 O O . GLU A 1 120 ? -48.99800 4.57400 96.34400 1.000 53.30902 120 GLU A O 1
ATOM 975 N N . LEU A 1 121 ? -51.10000 4.09100 96.97800 1.000 52.27206 121 LEU A N 1
ATOM 976 C CA . LEU A 1 121 ? -50.85100 2.65700 96.88700 1.000 51.09034 121 LEU A CA 1
ATOM 977 C C . LEU A 1 121 ? -50.68800 2.19100 95.44700 1.000 49.08483 121 LEU A C 1
ATOM 978 O O . LEU A 1 121 ? -50.14100 1.10700 95.21900 1.000 49.36118 121 LEU A O 1
ATOM 983 N N . ALA A 1 122 ? -51.15500 2.97400 94.47300 1.000 48.82691 122 ALA A N 1
ATOM 984 C CA . ALA A 1 122 ? -50.89500 2.63800 93.07800 1.000 49.19274 122 ALA A CA 1
ATOM 985 C C . ALA A 1 122 ? -49.43200 2.87400 92.72700 1.000 52.42734 122 ALA A C 1
ATOM 986 O O . ALA A 1 122 ? -48.83700 2.10400 91.96500 1.000 52.99846 122 ALA A O 1
ATOM 988 N N . ILE A 1 123 ? -48.83500 3.93300 93.27900 1.000 52.75369 123 ILE A N 1
ATOM 989 C CA . ILE A 1 123 ? -47.41100 4.17200 93.07600 1.000 52.21416 123 ILE A CA 1
ATOM 990 C C . ILE A 1 123 ? -46.58500 3.19100 93.89800 1.000 48.93481 123 ILE A C 1
ATOM 991 O O . ILE A 1 123 ? -45.53500 2.71300 93.45000 1.000 48.74795 123 ILE A O 1
ATOM 996 N N . ALA A 1 124 ? -47.04400 2.87500 95.11300 1.000 44.66851 124 ALA A N 1
ATOM 997 C CA . ALA A 1 124 ? -46.33200 1.91200 95.94600 1.000 38.81781 124 ALA A CA 1
ATOM 998 C C . ALA A 1 124 ? -46.32200 0.53100 95.31200 1.000 37.72821 124 ALA A C 1
ATOM 999 O O . ALA A 1 124 ? -45.37700 -0.23900 95.51500 1.000 37.11761 124 ALA A O 1
ATOM 1001 N N . GLN A 1 125 ? -47.36200 0.19700 94.54600 1.000 38.94677 125 GLN A N 1
ATOM 1002 C CA . GLN A 1 125 ? -47.35800 -1.06600 93.82100 1.000 40.09691 125 GLN A CA 1
ATOM 1003 C C . GLN A 1 125 ? -46.32100 -1.05400 92.70700 1.000 41.24968 125 GLN A C 1
ATOM 1004 O O . GLN A 1 125 ? -45.66600 -2.07000 92.45100 1.000 41.58393 125 GLN A O 1
ATOM 1010 N N . VAL A 1 126 ? -46.15600 0.09000 92.04000 1.000 41.21547 126 VAL A N 1
ATOM 1011 C CA . VAL A 1 126 ? -45.13800 0.20600 91.00100 1.000 41.25495 126 VAL A CA 1
ATOM 1012 C C . VAL A 1 126 ? -43.74300 0.10800 91.60600 1.000 42.39982 126 VAL A C 1
ATOM 1013 O O . VAL A 1 126 ? -42.86100 -0.56700 91.06100 1.000 45.08435 126 VAL A O 1
ATOM 1017 N N . GLU A 1 127 ? -43.52100 0.76800 92.74400 1.000 40.67067 127 GLU A N 1
ATOM 1018 C CA . GLU A 1 127 ? -42.20700 0.72500 93.37600 1.000 40.26535 127 GLU A CA 1
ATOM 1019 C C . GLU A 1 127 ? -41.90300 -0.66100 93.93100 1.000 39.86794 127 GLU A C 1
ATOM 1020 O O . GLU A 1 127 ? -40.77500 -1.15300 93.80200 1.000 39.13890 127 GLU A O 1
ATOM 1026 N N . GLU A 1 128 ? -42.89400 -1.30500 94.55300 1.000 39.11258 128 GLU A N 1
ATOM 1027 C CA . GLU A 1 128 ? -42.69300 -2.65000 95.07900 1.000 36.58333 128 GLU A CA 1
ATOM 1028 C C . GLU A 1 128 ? -42.47300 -3.66100 93.96100 1.000 37.74663 128 GLU A C 1
ATOM 1029 O O . GLU A 1 128 ? -41.71200 -4.61800 94.13600 1.000 38.95993 128 GLU A O 1
ATOM 1035 N N . MET A 1 129 ? -43.12700 -3.46800 92.81200 1.000 39.51263 129 MET A N 1
ATOM 1036 C CA . MET A 1 129 ? -42.86800 -4.32800 91.66100 1.000 39.56001 129 MET A CA 1
ATOM 1037 C C . MET A 1 129 ? -41.42100 -4.19700 91.20200 1.000 40.01269 129 MET A C 1
ATOM 1038 O O . MET A 1 129 ? -40.74300 -5.20000 90.95100 1.000 41.10230 129 MET A O 1
ATOM 1043 N N . GLN A 1 130 ? -40.92800 -2.96100 91.09200 1.000 39.18365 130 GLN A N 1
ATOM 1044 C CA . GLN A 1 130 ? -39.52200 -2.75800 90.76300 1.000 40.55223 130 GLN A CA 1
ATOM 1045 C C . GLN A 1 130 ? -38.61800 -3.33900 91.84100 1.000 39.65212 130 GLN A C 1
ATOM 1046 O O . GLN A 1 130 ? -37.59200 -3.95700 91.53700 1.000 41.07861 130 GLN A O 1
ATOM 1052 N N . ALA A 1 131 ? -38.99000 -3.15600 93.10900 1.000 37.28079 131 ALA A N 1
ATOM 1053 C CA . ALA A 1 131 ? -38.15900 -3.64000 94.20600 1.000 35.54374 131 ALA A CA 1
ATOM 1054 C C . ALA A 1 131 ? -38.09900 -5.16200 94.22300 1.000 35.49636 131 ALA A C 1
ATOM 1055 O O . ALA A 1 131 ? -37.01800 -5.74800 94.34800 1.000 35.02788 131 ALA A O 1
ATOM 1057 N N . VAL A 1 132 ? -39.25500 -5.81800 94.09900 1.000 34.38570 132 VAL A N 1
ATOM 1058 C CA . VAL A 1 132 ? -39.29500 -7.27700 94.15000 1.000 32.40125 132 VAL A CA 1
ATOM 1059 C C . VAL A 1 132 ? -38.57300 -7.87800 92.95200 1.000 34.26200 132 VAL A C 1
ATOM 1060 O O . VAL A 1 132 ? -37.80100 -8.83500 93.09100 1.000 34.32517 132 VAL A O 1
ATOM 1064 N N . SER A 1 133 ? -38.80500 -7.32600 91.76000 1.000 35.24107 133 SER A N 1
ATOM 1065 C CA . SER A 1 133 ? -38.17000 -7.86300 90.56200 1.000 36.74388 133 SER A CA 1
ATOM 1066 C C . SER A 1 133 ? -36.66800 -7.60900 90.55900 1.000 38.59147 133 SER A C 1
ATOM 1067 O O . SER A 1 133 ? -35.90600 -8.41400 90.01000 1.000 39.58633 133 SER A O 1
ATOM 1070 N N . ALA A 1 134 ? -36.22300 -6.50300 91.16100 1.000 37.87559 134 ALA A N 1
ATOM 1071 C CA . ALA A 1 134 ? -34.79000 -6.24900 91.26300 1.000 36.79389 134 ALA A CA 1
ATOM 1072 C C . ALA A 1 134 ? -34.12300 -7.23900 92.20800 1.000 35.94642 134 ALA A C 1
ATOM 1073 O O . ALA A 1 134 ? -32.98100 -7.65200 91.98100 1.000 38.23353 134 ALA A O 1
ATOM 1075 N N . VAL A 1 135 ? -34.82000 -7.63100 93.27500 1.000 32.98553 135 VAL A N 1
ATOM 1076 C CA . VAL A 1 135 ? -34.25700 -8.60600 94.20100 1.000 32.08543 135 VAL A CA 1
ATOM 1077 C C . VAL A 1 135 ? -34.30100 -10.00700 93.60000 1.000 34.26200 135 VAL A C 1
ATOM 1078 O O . VAL A 1 135 ? -33.42200 -10.83400 93.86900 1.000 35.98853 135 VAL A O 1
ATOM 1082 N N . LEU A 1 136 ? -35.29900 -10.29000 92.76000 1.000 34.54362 136 LEU A N 1
ATOM 1083 C CA . LEU A 1 136 ? -35.44700 -11.62500 92.19000 1.000 34.74627 136 LEU A CA 1
ATOM 1084 C C . LEU A 1 136 ? -34.49500 -11.86500 91.02400 1.000 38.67569 136 LEU A C 1
ATOM 1085 O O . LEU A 1 136 ? -33.96600 -12.97200 90.87200 1.000 39.51790 136 LEU A O 1
ATOM 1090 N N . LYS A 1 137 ? -34.27800 -10.85600 90.18000 1.000 40.52591 137 LYS A N 1
ATOM 1091 C CA . LYS A 1 137 ? -33.52500 -11.04400 88.94900 1.000 42.26033 137 LYS A CA 1
ATOM 1092 C C . LYS A 1 137 ? -32.45100 -9.99200 88.70900 1.000 44.62640 137 LYS A C 1
ATOM 1093 O O . LYS A 1 137 ? -31.70500 -10.11200 87.73100 1.000 49.03219 137 LYS A O 1
ATOM 1099 N N . GLY A 1 138 ? -32.34800 -8.97300 89.55800 1.000 33.20398 138 GLY A N 1
ATOM 1100 C CA . GLY A 1 138 ? -31.41500 -7.89900 89.29000 1.000 33.05923 138 GLY A CA 1
ATOM 1101 C C . GLY A 1 138 ? -31.81800 -6.99500 88.15000 1.000 37.10971 138 GLY A C 1
ATOM 1102 O O . GLY A 1 138 ? -30.96600 -6.30500 87.58700 1.000 39.22312 138 GLY A O 1
ATOM 1103 N N . LYS A 1 139 ? -33.09800 -6.98500 87.78900 1.000 39.43368 139 LYS A N 1
ATOM 1104 C CA . LYS A 1 139 ? -33.60400 -6.17500 86.68800 1.000 40.49170 139 LYS A CA 1
ATOM 1105 C C . LYS A 1 139 ? -35.12300 -6.19000 86.74700 1.000 41.28127 139 LYS A C 1
ATOM 1106 O O . LYS A 1 139 ? -35.72400 -7.03600 87.41500 1.000 41.69710 139 LYS A O 1
ATOM 1112 N N . TYR A 1 140 ? -35.73500 -5.24200 86.04200 1.000 41.25758 140 TYR A N 1
ATOM 1113 C CA . TYR A 1 140 ? -37.18800 -5.17800 85.96200 1.000 42.03399 140 TYR A CA 1
ATOM 1114 C C . TYR A 1 140 ? -37.58000 -4.38700 84.72500 1.000 44.67378 140 TYR A C 1
ATOM 1115 O O . TYR A 1 140 ? -36.75100 -3.72900 84.09100 1.000 42.82882 140 TYR A O 1
ATOM 1124 N N . THR A 1 141 ? -38.86400 -4.46600 84.39100 1.000 46.85035 141 THR A N 1
ATOM 1125 C CA . THR A 1 141 ? -39.44500 -3.69900 83.29900 1.000 47.30567 141 THR A CA 1
ATOM 1126 C C . THR A 1 141 ? -40.06500 -2.43300 83.87500 1.000 47.57149 141 THR A C 1
ATOM 1127 O O . THR A 1 141 ? -40.91200 -2.50600 84.77200 1.000 46.40556 141 THR A O 1
ATOM 1131 N N . MET A 1 142 ? -39.63800 -1.28100 83.36900 1.000 49.33749 142 MET A N 1
ATOM 1132 C CA . MET A 1 142 ? -40.14500 0.00400 83.82500 1.000 48.99272 142 MET A CA 1
ATOM 1133 C C . MET A 1 142 ? -41.23200 0.49700 82.88100 1.000 50.94558 142 MET A C 1
ATOM 1134 O O . MET A 1 142 ? -41.05800 0.47500 81.65900 1.000 53.00899 142 MET A O 1
ATOM 1139 N N . THR A 1 143 ? -42.34700 0.93400 83.45200 1.000 51.41669 143 THR A N 1
ATOM 1140 C CA . THR A 1 143 ? -43.45500 1.51400 82.71000 1.000 55.92776 143 THR A CA 1
ATOM 1141 C C . THR A 1 143 ? -43.58200 2.99400 83.05400 1.000 59.09919 143 THR A C 1
ATOM 1142 O O . THR A 1 143 ? -42.78400 3.55500 83.81100 1.000 59.06761 143 THR A O 1
ATOM 1146 N N . GLY A 1 144 ? -44.60300 3.62900 82.48700 1.000 62.31010 144 GLY A N 1
ATOM 1147 C CA . GLY A 1 144 ? -44.86200 5.02900 82.76000 1.000 65.39205 144 GLY A CA 1
ATOM 1148 C C . GLY A 1 144 ? -45.89600 5.63500 81.83500 1.000 69.67678 144 GLY A C 1
ATOM 1149 O O . GLY A 1 144 ? -46.23100 5.05000 80.80100 1.000 72.53501 144 GLY A O 1
ATOM 1150 N N . GLU A 1 145 ? -46.40800 6.80900 82.19800 1.000 72.21392 145 GLU A N 1
ATOM 1151 C CA . GLU A 1 145 ? -47.38400 7.49800 81.36400 1.000 75.61433 145 GLU A CA 1
ATOM 1152 C C . GLU A 1 145 ? -46.70500 8.00600 80.09600 1.000 76.34336 145 GLU A C 1
ATOM 1153 O O . GLU A 1 145 ? -45.75600 8.79500 80.16800 1.000 76.41706 145 GLU A O 1
ATOM 1159 N N . ALA A 1 146 ? -47.19200 7.54900 78.93900 1.000 78.65680 146 ALA A N 1
ATOM 1160 C CA . ALA A 1 146 ? -46.60700 7.89100 77.64000 1.000 81.03340 146 ALA A CA 1
ATOM 1161 C C . ALA A 1 146 ? -45.11900 7.54800 77.60400 1.000 79.81746 146 ALA A C 1
ATOM 1162 O O . ALA A 1 146 ? -44.28800 8.32200 77.12300 1.000 82.13616 146 ALA A O 1
ATOM 1164 N N . PHE A 1 147 ? -44.78700 6.36500 78.11700 1.000 76.03543 147 PHE A N 1
ATOM 1165 C CA . PHE A 1 147 ? -43.40700 5.91900 78.26400 1.000 73.80095 147 PHE A CA 1
ATOM 1166 C C . PHE A 1 147 ? -43.27500 4.53600 77.64800 1.000 77.00397 147 PHE A C 1
ATOM 1167 O O . PHE A 1 147 ? -43.97700 3.60400 78.05700 1.000 77.59351 147 PHE A O 1
ATOM 1175 N N . ASP A 1 148 ? -42.39000 4.40400 76.66700 1.000 78.49099 148 ASP A N 1
ATOM 1176 C CA . ASP A 1 148 ? -42.15200 3.10400 76.05000 1.000 78.16200 148 ASP A CA 1
ATOM 1177 C C . ASP A 1 148 ? -41.46300 2.18100 77.04800 1.000 70.96377 148 ASP A C 1
ATOM 1178 O O . ASP A 1 148 ? -40.48000 2.58500 77.67900 1.000 68.33714 148 ASP A O 1
ATOM 1183 N N . PRO A 1 149 ? -41.93900 0.94800 77.22100 1.000 68.75561 149 PRO A N 1
ATOM 1184 C CA . PRO A 1 149 ? -41.35300 0.06900 78.24100 1.000 64.60511 149 PRO A CA 1
ATOM 1185 C C . PRO A 1 149 ? -39.90300 -0.27000 77.92700 1.000 62.24167 149 PRO A C 1
ATOM 1186 O O . PRO A 1 149 ? -39.54100 -0.54600 76.78000 1.000 62.27326 149 PRO A O 1
ATOM 1190 N N . VAL A 1 150 ? -39.07000 -0.23500 78.96800 1.000 57.10948 150 VAL A N 1
ATOM 1191 C CA . VAL A 1 150 ? -37.65700 -0.56900 78.87500 1.000 54.75130 150 VAL A CA 1
ATOM 1192 C C . VAL A 1 150 ? -37.30400 -1.48200 80.04000 1.000 52.64315 150 VAL A C 1
ATOM 1193 O O . VAL A 1 150 ? -38.01400 -1.55100 81.04600 1.000 55.34348 150 VAL A O 1
ATOM 1197 N N . GLU A 1 151 ? -36.18800 -2.18900 79.89400 1.000 50.43763 151 GLU A N 1
ATOM 1198 C CA . GLU A 1 151 ? -35.68200 -3.07600 80.93500 1.000 48.46107 151 GLU A CA 1
ATOM 1199 C C . GLU A 1 151 ? -34.49700 -2.39700 81.61000 1.000 47.31620 151 GLU A C 1
ATOM 1200 O O . GLU A 1 151 ? -33.45700 -2.18400 80.98300 1.000 48.72163 151 GLU A O 1
ATOM 1206 N N . VAL A 1 152 ? -34.65500 -2.05800 82.88600 1.000 45.95288 152 VAL A N 1
ATOM 1207 C CA . VAL A 1 152 ? -33.58300 -1.46000 83.67300 1.000 43.04463 152 VAL A CA 1
ATOM 1208 C C . VAL A 1 152 ? -32.82700 -2.60400 84.33900 1.000 41.01544 152 VAL A C 1
ATOM 1209 O O . VAL A 1 152 ? -33.30400 -3.20800 85.29900 1.000 40.25219 152 VAL A O 1
ATOM 1213 N N . ASP A 1 153 ? -31.64600 -2.90900 83.81500 1.000 41.00755 153 ASP A N 1
ATOM 1214 C CA . ASP A 1 153 ? -30.79000 -3.96000 84.34700 1.000 42.75249 153 ASP A CA 1
ATOM 1215 C C . ASP A 1 153 ? -29.68300 -3.32800 85.18100 1.000 43.82368 153 ASP A C 1
ATOM 1216 O O . ASP A 1 153 ? -28.95300 -2.45500 84.69600 1.000 46.42662 153 ASP A O 1
ATOM 1221 N N . MET A 1 154 ? -29.56300 -3.76700 86.43200 1.000 43.40784 154 MET A N 1
ATOM 1222 C CA . MET A 1 154 ? -28.50300 -3.29800 87.31400 1.000 44.95276 154 MET A CA 1
ATOM 1223 C C . MET A 1 154 ? -27.39500 -4.32500 87.49800 1.000 44.86064 154 MET A C 1
ATOM 1224 O O . MET A 1 154 ? -26.43900 -4.06200 88.23400 1.000 45.95814 154 MET A O 1
ATOM 1229 N N . GLY A 1 155 ? -27.49800 -5.48300 86.84800 1.000 43.88684 155 GLY A N 1
ATOM 1230 C CA . GLY A 1 155 ? -26.40600 -6.43500 86.80300 1.000 46.99511 155 GLY A CA 1
ATOM 1231 C C . GLY A 1 155 ? -26.29700 -7.38300 87.97900 1.000 50.51658 155 GLY A C 1
ATOM 1232 O O . GLY A 1 155 ? -25.71300 -7.04000 89.01100 1.000 55.55403 155 GLY A O 1
ATOM 1233 N N . ARG A 1 156 ? -26.84400 -8.58600 87.82900 1.000 48.30842 156 ARG A N 1
ATOM 1234 C CA . ARG A 1 156 ? -26.69900 -9.64900 88.81100 1.000 45.23963 156 ARG A CA 1
ATOM 1235 C C . ARG A 1 156 ? -25.89200 -10.79300 88.21200 1.000 43.65260 156 ARG A C 1
ATOM 1236 O O . ARG A 1 156 ? -26.07700 -11.15000 87.04400 1.000 45.46598 156 ARG A O 1
ATOM 1244 N N . SER A 1 157 ? -24.99500 -11.36300 89.01400 1.000 43.18413 157 SER A N 1
ATOM 1245 C CA . SER A 1 157 ? -24.19000 -12.48400 88.55500 1.000 47.01880 157 SER A CA 1
ATOM 1246 C C . SER A 1 157 ? -25.06000 -13.71300 88.32200 1.000 50.92453 157 SER A C 1
ATOM 1247 O O . SER A 1 157 ? -26.10800 -13.89200 88.94900 1.000 52.72211 157 SER A O 1
ATOM 1250 N N . GLU A 1 158 ? -24.60800 -14.57100 87.40500 1.000 54.80920 158 GLU A N 1
ATOM 1251 C CA . GLU A 1 158 ? -25.34400 -15.79500 87.10900 1.000 57.98590 158 GLU A CA 1
ATOM 1252 C C . GLU A 1 158 ? -25.37200 -16.73300 88.30800 1.000 55.66457 158 GLU A C 1
ATOM 1253 O O . GLU A 1 158 ? -26.30400 -17.53200 88.45000 1.000 53.31955 158 GLU A O 1
ATOM 1259 N N . GLU A 1 159 ? -24.36700 -16.64700 89.18100 1.000 57.63849 159 GLU A N 1
ATOM 1260 C CA . GLU A 1 159 ? -24.29200 -17.53800 90.33200 1.000 57.55164 159 GLU A CA 1
ATOM 1261 C C . GLU A 1 159 ? -25.31600 -17.18800 91.40400 1.000 52.76159 159 GLU A C 1
ATOM 1262 O O . GLU A 1 159 ? -25.65300 -18.04800 92.22600 1.000 50.48500 159 GLU A O 1
ATOM 1268 N N . ASN A 1 160 ? -25.81800 -15.95400 91.41500 1.000 50.28761 160 ASN A N 1
ATOM 1269 C CA . ASN A 1 160 ? -26.80700 -15.53100 92.39800 1.000 46.93984 160 ASN A CA 1
ATOM 1270 C C . ASN A 1 160 ? -28.23300 -15.88800 91.99600 1.000 47.82679 160 ASN A C 1
ATOM 1271 O O . ASN A 1 160 ? -29.16100 -15.62300 92.76700 1.000 48.31106 160 ASN A O 1
ATOM 1276 N N . ASN A 1 161 ? -28.42800 -16.47300 90.81600 1.000 47.46885 161 ASN A N 1
ATOM 1277 C CA . ASN A 1 161 ? -29.71500 -17.01500 90.39000 1.000 44.83959 161 ASN A CA 1
ATOM 1278 C C . ASN A 1 161 ? -29.56900 -18.52800 90.29600 1.000 43.97896 161 ASN A C 1
ATOM 1279 O O . ASN A 1 161 ? -28.88900 -19.03700 89.39800 1.000 48.71374 161 ASN A O 1
ATOM 1284 N N . ILE A 1 162 ? -30.20500 -19.24000 91.22000 1.000 39.22839 162 ILE A N 1
ATOM 1285 C CA . ILE A 1 162 ? -30.07500 -20.68500 91.34200 1.000 36.98865 162 ILE A CA 1
ATOM 1286 C C . ILE A 1 162 ? -31.44300 -21.32000 91.14000 1.000 39.08363 162 ILE A C 1
ATOM 1287 O O . ILE A 1 162 ? -32.45000 -20.82900 91.66200 1.000 39.28892 162 ILE A O 1
ATOM 1292 N N . THR A 1 163 ? -31.47700 -22.40500 90.37200 1.000 40.04164 163 THR A N 1
ATOM 1293 C CA . THR A 1 163 ? -32.68700 -23.18800 90.15600 1.000 40.19429 163 THR A CA 1
ATOM 1294 C C . THR A 1 163 ? -32.40300 -24.62900 90.55000 1.000 40.55486 163 THR A C 1
ATOM 1295 O O . THR A 1 163 ? -31.47200 -25.24800 90.02400 1.000 45.77917 163 THR A O 1
ATOM 1299 N N . GLN A 1 164 ? -33.19700 -25.15800 91.47700 1.000 41.07598 164 GLN A N 1
ATOM 1300 C CA . GLN A 1 164 ? -33.04000 -26.54600 91.88700 1.000 40.29957 164 GLN A CA 1
ATOM 1301 C C . GLN A 1 164 ? -33.51800 -27.46700 90.77300 1.000 43.03148 164 GLN A C 1
ATOM 1302 O O . GLN A 1 164 ? -34.65600 -27.35300 90.30500 1.000 46.94773 164 GLN A O 1
ATOM 1308 N N . SER A 1 165 ? -32.64500 -28.37100 90.34300 1.000 43.79736 165 SER A N 1
ATOM 1309 C CA . SER A 1 165 ? -32.96300 -29.33000 89.29400 1.000 48.91639 165 SER A CA 1
ATOM 1310 C C . SER A 1 165 ? -31.89000 -30.40900 89.30100 1.000 49.02956 165 SER A C 1
ATOM 1311 O O . SER A 1 165 ? -30.84900 -30.27400 89.94900 1.000 45.95025 165 SER A O 1
ATOM 1314 N N . GLY A 1 166 ? -32.16000 -31.48600 88.56900 1.000 52.38786 166 GLY A N 1
ATOM 1315 C CA . GLY A 1 166 ? -31.18900 -32.55700 88.43500 1.000 55.42770 166 GLY A CA 1
ATOM 1316 C C . GLY A 1 166 ? -30.83500 -33.24500 89.73300 1.000 56.42519 166 GLY A C 1
ATOM 1317 O O . GLY A 1 166 ? -29.69500 -33.69200 89.89900 1.000 59.48082 166 GLY A O 1
ATOM 1318 N N . GLY A 1 167 ? -31.78000 -33.33800 90.66700 1.000 51.80884 167 GLY A N 1
ATOM 1319 C CA . GLY A 1 167 ? -31.57000 -34.05700 91.90700 1.000 49.94283 167 GLY A CA 1
ATOM 1320 C C . GLY A 1 167 ? -31.41600 -33.19800 93.14200 1.000 48.43475 167 GLY A C 1
ATOM 1321 O O . GLY A 1 167 ? -31.28600 -33.75100 94.24000 1.000 51.11666 167 GLY A O 1
ATOM 1322 N N . THR A 1 168 ? -31.42600 -31.87200 93.01300 1.000 45.14752 168 THR A N 1
ATOM 1323 C CA . THR A 1 168 ? -31.28700 -30.98200 94.15900 1.000 44.74747 168 THR A CA 1
ATOM 1324 C C . THR A 1 168 ? -32.59800 -30.31000 94.54700 1.000 46.46610 168 THR A C 1
ATOM 1325 O O . THR A 1 168 ? -32.59000 -29.38900 95.37100 1.000 47.72941 168 THR A O 1
ATOM 1329 N N . GLU A 1 169 ? -33.72100 -30.74800 93.98400 1.000 47.10038 169 GLU A N 1
ATOM 1330 C CA . GLU A 1 169 ? -35.00900 -30.14900 94.30500 1.000 45.43703 169 GLU A CA 1
ATOM 1331 C C . GLU A 1 169 ? -35.50300 -30.65200 95.65700 1.000 43.17097 169 GLU A C 1
ATOM 1332 O O . GLU A 1 169 ? -35.49200 -31.85700 95.92500 1.000 44.02370 169 GLU A O 1
ATOM 1338 N N . TRP A 1 170 ? -35.93900 -29.71900 96.50800 1.000 40.98649 170 TRP A N 1
ATOM 1339 C CA . TRP A 1 170 ? -36.34700 -30.07400 97.86400 1.000 38.74149 170 TRP A CA 1
ATOM 1340 C C . TRP A 1 170 ? -37.59600 -30.94700 97.88300 1.000 39.15206 170 TRP A C 1
ATOM 1341 O O . TRP A 1 170 ? -37.79200 -31.72100 98.82600 1.000 41.33654 170 TRP A O 1
ATOM 1352 N N . SER A 1 171 ? -38.45300 -30.83600 96.86600 1.000 38.24932 171 SER A N 1
ATOM 1353 C CA . SER A 1 171 ? -39.68300 -31.62000 96.84500 1.000 39.70476 171 SER A CA 1
ATOM 1354 C C . SER A 1 171 ? -39.41500 -33.11300 96.72400 1.000 43.39994 171 SER A C 1
ATOM 1355 O O . SER A 1 171 ? -40.25900 -33.91600 97.13500 1.000 45.52914 171 SER A O 1
ATOM 1358 N N . LYS A 1 172 ? -38.26700 -33.50000 96.17600 1.000 45.33701 172 LYS A N 1
ATOM 1359 C CA . LYS A 1 172 ? -37.90700 -34.90300 96.03300 1.000 46.09237 172 LYS A CA 1
ATOM 1360 C C . LYS A 1 172 ? -36.98400 -35.39000 97.14100 1.000 45.49230 172 LYS A C 1
ATOM 1361 O O . LYS A 1 172 ? -36.64700 -36.57700 97.17100 1.000 47.03722 172 LYS A O 1
ATOM 1367 N N . ARG A 1 173 ? -36.56700 -34.50600 98.04400 1.000 44.05265 173 ARG A N 1
ATOM 1368 C CA . ARG A 1 173 ? -35.77400 -34.91300 99.19200 1.000 46.79508 173 ARG A CA 1
ATOM 1369 C C . ARG A 1 173 ? -36.64900 -35.62600 100.22100 1.000 51.15350 173 ARG A C 1
ATOM 1370 O O . ARG A 1 173 ? -37.88000 -35.51900 100.21400 1.000 49.40856 173 ARG A O 1
ATOM 1378 N N . ASP A 1 174 ? -35.99600 -36.36300 101.11700 1.000 54.76709 174 ASP A N 1
ATOM 1379 C CA . ASP A 1 174 ? -36.69600 -37.03400 102.20500 1.000 56.90419 174 ASP A CA 1
ATOM 1380 C C . ASP A 1 174 ? -36.99200 -36.02500 103.30700 1.000 54.43547 174 ASP A C 1
ATOM 1381 O O . ASP A 1 174 ? -36.06900 -35.49900 103.93900 1.000 53.86172 174 ASP A O 1
ATOM 1386 N N . LYS A 1 175 ? -38.27800 -35.76000 103.54300 1.000 53.14848 175 LYS A N 1
ATOM 1387 C CA . LYS A 1 175 ? -38.67200 -34.75800 104.52500 1.000 52.26416 175 LYS A CA 1
ATOM 1388 C C . LYS A 1 175 ? -38.30300 -35.14200 105.95200 1.000 53.48010 175 LYS A C 1
ATOM 1389 O O . LYS A 1 175 ? -38.33000 -34.27600 106.83300 1.000 53.18532 175 LYS A O 1
ATOM 1395 N N . SER A 1 176 ? -37.94900 -36.40200 106.20200 1.000 55.79353 176 SER A N 1
ATOM 1396 C CA . SER A 1 176 ? -37.68700 -36.86800 107.55600 1.000 59.12551 176 SER A CA 1
ATOM 1397 C C . SER A 1 176 ? -36.20600 -36.94700 107.90100 1.000 61.05732 176 SER A C 1
ATOM 1398 O O . SER A 1 176 ? -35.86500 -36.94400 109.08800 1.000 63.20495 176 SER A O 1
ATOM 1401 N N . THR A 1 177 ? -35.32000 -37.01800 106.90500 1.000 59.15972 177 THR A N 1
ATOM 1402 C CA . THR A 1 177 ? -33.89200 -37.13100 107.16000 1.000 60.44935 177 THR A CA 1
ATOM 1403 C C . THR A 1 177 ? -33.05900 -36.01200 106.55400 1.000 60.71517 177 THR A C 1
ATOM 1404 O O . THR A 1 177 ? -31.94900 -35.76700 107.03900 1.000 61.99954 177 THR A O 1
ATOM 1408 N N . TYR A 1 178 ? -33.54900 -35.33100 105.52300 1.000 57.56743 178 TYR A N 1
ATOM 1409 C CA . TYR A 1 178 ? -32.75200 -34.31900 104.84600 1.000 54.01437 178 TYR A CA 1
ATOM 1410 C C . TYR A 1 178 ? -32.72700 -33.02600 105.65100 1.000 52.26416 178 TYR A C 1
ATOM 1411 O O . TYR A 1 178 ? -33.72500 -32.63800 106.26500 1.000 53.35903 178 TYR A O 1
ATOM 1420 N N . ASP A 1 179 ? -31.57400 -32.36700 105.65100 1.000 48.75585 179 ASP A N 1
ATOM 1421 C CA . ASP A 1 179 ? -31.39500 -31.09500 106.34900 1.000 45.19752 179 ASP A CA 1
ATOM 1422 C C . ASP A 1 179 ? -31.08000 -30.00800 105.33200 1.000 44.41848 179 ASP A C 1
ATOM 1423 O O . ASP A 1 179 ? -29.96200 -29.97900 104.78400 1.000 46.10553 179 ASP A O 1
ATOM 1428 N N . PRO A 1 180 ? -32.01700 -29.09900 105.04500 1.000 42.46825 180 PRO A N 1
ATOM 1429 C CA . PRO A 1 180 ? -31.75400 -28.04500 104.05400 1.000 40.74436 180 PRO A CA 1
ATOM 1430 C C . PRO A 1 180 ? -30.71400 -27.02600 104.49300 1.000 39.43368 180 PRO A C 1
ATOM 1431 O O . PRO A 1 180 ? -30.46000 -26.06900 103.75100 1.000 37.68083 180 PRO A O 1
ATOM 1435 N N . THR A 1 181 ? -30.11500 -27.19300 105.67400 1.000 41.51024 181 THR A N 1
ATOM 1436 C CA . THR A 1 181 ? -29.14300 -26.21800 106.15900 1.000 44.15266 181 THR A CA 1
ATOM 1437 C C . THR A 1 181 ? -27.93400 -26.13400 105.23500 1.000 43.11306 181 THR A C 1
ATOM 1438 O O . THR A 1 181 ? -27.41800 -25.04100 104.97800 1.000 42.79460 181 THR A O 1
ATOM 1442 N N . ASP A 1 182 ? -27.48000 -27.27400 104.71000 1.000 42.56826 182 ASP A N 1
ATOM 1443 C CA . ASP A 1 182 ? -26.32100 -27.25900 103.82300 1.000 44.31058 182 ASP A CA 1
ATOM 1444 C C . ASP A 1 182 ? -26.61500 -26.49400 102.54000 1.000 40.79963 182 ASP A C 1
ATOM 1445 O O . ASP A 1 182 ? -25.76400 -25.74400 102.04700 1.000 41.08914 182 ASP A O 1
ATOM 1450 N N . ASP A 1 183 ? -27.81900 -26.66000 101.98800 1.000 38.07035 183 ASP A N 1
ATOM 1451 C CA . ASP A 1 183 ? -28.17800 -25.94400 100.76800 1.000 38.94941 183 ASP A CA 1
ATOM 1452 C C . ASP A 1 183 ? -28.16700 -24.43600 100.99100 1.000 39.12838 183 ASP A C 1
ATOM 1453 O O . ASP A 1 183 ? -27.62700 -23.68200 100.17400 1.000 40.54433 183 ASP A O 1
ATOM 1458 N N . ILE A 1 184 ? -28.75200 -23.98000 102.10200 1.000 38.58094 184 ILE A N 1
ATOM 1459 C CA . ILE A 1 184 ? -28.82200 -22.54500 102.37200 1.000 35.73586 184 ILE A CA 1
ATOM 1460 C C . ILE A 1 184 ? -27.42500 -21.96200 102.53800 1.000 40.31010 184 ILE A C 1
ATOM 1461 O O . ILE A 1 184 ? -27.11700 -20.88600 102.00900 1.000 38.97046 184 ILE A O 1
ATOM 1466 N N . GLU A 1 185 ? -26.55600 -22.66300 103.26800 1.000 39.93637 185 GLU A N 1
ATOM 1467 C CA . GLU A 1 185 ? -25.18100 -22.20200 103.42400 1.000 37.12024 185 GLU A CA 1
ATOM 1468 C C . GLU A 1 185 ? -24.45300 -22.18000 102.08500 1.000 34.41202 185 GLU A C 1
ATOM 1469 O O . GLU A 1 185 ? -23.67600 -21.25900 101.80800 1.000 34.08567 185 GLU A O 1
ATOM 1475 N N . ALA A 1 186 ? -24.70100 -23.18200 101.23700 1.000 31.82487 186 ALA A N 1
ATOM 1476 C CA . ALA A 1 186 ? -24.07200 -23.20800 99.92100 1.000 32.46179 186 ALA A CA 1
ATOM 1477 C C . ALA A 1 186 ? -24.59100 -22.08000 99.03900 1.000 34.74364 186 ALA A C 1
ATOM 1478 O O . ALA A 1 186 ? -23.81500 -21.44000 98.31900 1.000 36.83073 186 ALA A O 1
ATOM 1480 N N . TYR A 1 187 ? -25.90200 -21.82700 99.07900 1.000 36.16486 187 TYR A N 1
ATOM 1481 C CA . TYR A 1 187 ? -26.46600 -20.71800 98.31500 1.000 36.86758 187 TYR A CA 1
ATOM 1482 C C . TYR A 1 187 ? -25.94500 -19.38000 98.82600 1.000 39.02047 187 TYR A C 1
ATOM 1483 O O . TYR A 1 187 ? -25.67100 -18.46900 98.03600 1.000 43.18149 187 TYR A O 1
ATOM 1492 N N . ALA A 1 188 ? -25.78400 -19.24900 100.14600 1.000 37.13866 188 ALA A N 1
ATOM 1493 C CA . ALA A 1 188 ? -25.36700 -17.98100 100.73400 1.000 36.45963 188 ALA A CA 1
ATOM 1494 C C . ALA A 1 188 ? -23.94000 -17.59200 100.35800 1.000 38.22037 188 ALA A C 1
ATOM 1495 O O . ALA A 1 188 ? -23.56200 -16.43000 100.54600 1.000 38.18089 188 ALA A O 1
ATOM 1497 N N . LEU A 1 189 ? -23.14400 -18.52800 99.83300 1.000 39.61264 189 LEU A N 1
ATOM 1498 C CA . LEU A 1 189 ? -21.77800 -18.19900 99.43600 1.000 40.80226 189 LEU A CA 1
ATOM 1499 C C . LEU A 1 189 ? -21.74900 -17.20500 98.28300 1.000 41.88923 189 LEU A C 1
ATOM 1500 O O . LEU A 1 189 ? -20.77900 -16.45300 98.13700 1.000 41.97609 189 LEU A O 1
ATOM 1505 N N . ASN A 1 190 ? -22.79400 -17.18600 97.45700 1.000 43.67366 190 ASN A N 1
ATOM 1506 C CA . ASN A 1 190 ? -22.85400 -16.29100 96.30800 1.000 42.08663 190 ASN A CA 1
ATOM 1507 C C . ASN A 1 190 ? -23.25400 -14.87100 96.68200 1.000 37.88086 190 ASN A C 1
ATOM 1508 O O . ASN A 1 190 ? -23.28400 -14.00300 95.80200 1.000 36.45174 190 ASN A O 1
ATOM 1513 N N . ALA A 1 191 ? -23.56400 -14.61300 97.94800 1.000 36.26487 191 ALA A N 1
ATOM 1514 C CA . ALA A 1 191 ? -23.93200 -13.27300 98.37200 1.000 34.49887 191 ALA A CA 1
ATOM 1515 C C . ALA A 1 191 ? -22.68900 -12.44100 98.66500 1.000 37.13603 191 ALA A C 1
ATOM 1516 O O . ALA A 1 191 ? -21.67200 -12.95000 99.14500 1.000 38.10983 191 ALA A O 1
ATOM 1518 N N . SER A 1 192 ? -22.78200 -11.14400 98.36300 1.000 37.46239 192 SER A N 1
ATOM 1519 C CA . SER A 1 192 ? -21.67400 -10.23600 98.64000 1.000 38.65200 192 SER A CA 1
ATOM 1520 C C . SER A 1 192 ? -21.39400 -10.15100 100.13500 1.000 40.51802 192 SER A C 1
ATOM 1521 O O . SER A 1 192 ? -20.23300 -10.10300 100.55600 1.000 41.84449 192 SER A O 1
ATOM 1524 N N . GLY A 1 193 ? -22.44500 -10.12700 100.94900 1.000 42.82092 193 GLY A N 1
ATOM 1525 C CA . GLY A 1 193 ? -22.29100 -10.13700 102.38900 1.000 43.06306 193 GLY A CA 1
ATOM 1526 C C . GLY A 1 193 ? -22.89000 -11.38700 102.99600 1.000 44.06581 193 GLY A C 1
ATOM 1527 O O . GLY A 1 193 ? -23.18800 -12.34500 102.27800 1.000 49.51646 193 GLY A O 1
ATOM 1528 N N . VAL A 1 194 ? -23.07400 -11.39600 104.31400 1.000 41.07861 194 VAL A N 1
ATOM 1529 C CA . VAL A 1 194 ? -23.68400 -12.54000 104.98000 1.000 39.15469 194 VAL A CA 1
ATOM 1530 C C . VAL A 1 194 ? -25.18300 -12.51600 104.72000 1.000 38.61779 194 VAL A C 1
ATOM 1531 O O . VAL A 1 194 ? -25.72100 -11.52800 104.20700 1.000 37.27552 194 VAL A O 1
ATOM 1535 N N . VAL A 1 195 ? -25.86600 -13.60400 105.06400 1.000 41.38917 195 VAL A N 1
ATOM 1536 C CA . VAL A 1 195 ? -27.30900 -13.72700 104.89100 1.000 38.21248 195 VAL A CA 1
ATOM 1537 C C . VAL A 1 195 ? -27.94200 -13.84900 106.26900 1.000 42.35771 195 VAL A C 1
ATOM 1538 O O . VAL A 1 195 ? -27.55500 -14.71700 107.06000 1.000 53.54853 195 VAL A O 1
ATOM 1542 N N . ASN A 1 196 ? -28.90700 -12.97400 106.56100 1.000 36.67808 196 ASN A N 1
ATOM 1543 C CA . ASN A 1 196 ? -29.60700 -13.01500 107.83800 1.000 34.80417 196 ASN A CA 1
ATOM 1544 C C . ASN A 1 196 ? -31.12400 -12.98200 107.68400 1.000 31.02740 196 ASN A C 1
ATOM 1545 O O . ASN A 1 196 ? -31.83100 -12.85100 108.68900 1.000 31.82487 196 ASN A O 1
ATOM 1550 N N . ILE A 1 197 ? -31.64200 -13.09100 106.46400 1.000 28.04547 197 ILE A N 1
ATOM 1551 C CA . ILE A 1 197 ? -33.08300 -13.17100 106.24800 1.000 31.75381 197 ILE A CA 1
ATOM 1552 C C . ILE A 1 197 ? -33.33900 -13.97700 104.98300 1.000 29.52986 197 ILE A C 1
ATOM 1553 O O . ILE A 1 197 ? -32.58400 -13.89200 104.01000 1.000 31.38534 197 ILE A O 1
ATOM 1558 N N . ILE A 1 198 ? -34.40200 -14.77600 105.01200 1.000 27.51909 198 ILE A N 1
ATOM 1559 C CA . ILE A 1 198 ? -34.86800 -15.53000 103.85500 1.000 26.17682 198 ILE A CA 1
ATOM 1560 C C . ILE A 1 198 ? -36.35100 -15.24000 103.67900 1.000 26.47949 198 ILE A C 1
ATOM 1561 O O . ILE A 1 198 ? -37.14300 -15.46400 104.60300 1.000 25.50306 198 ILE A O 1
ATOM 1566 N N . VAL A 1 199 ? -36.72700 -14.74100 102.50600 1.000 26.22683 199 VAL A N 1
ATOM 1567 C CA . VAL A 1 199 ? -38.11900 -14.44500 102.19100 1.000 26.51107 199 VAL A CA 1
ATOM 1568 C C . VAL A 1 199 ? -38.65800 -15.55500 101.29900 1.000 28.76924 199 VAL A C 1
ATOM 1569 O O . VAL A 1 199 ? -38.16300 -15.76500 100.18500 1.000 28.05336 199 VAL A O 1
ATOM 1573 N N . PHE A 1 200 ? -39.66700 -16.26500 101.79200 1.000 26.90849 200 PHE A N 1
ATOM 1574 C CA . PHE A 1 200 ? -40.34200 -17.31700 101.04900 1.000 26.53476 200 PHE A CA 1
ATOM 1575 C C . PHE A 1 200 ? -41.64800 -16.80500 100.45500 1.000 28.84820 200 PHE A C 1
ATOM 1576 O O . PHE A 1 200 ? -42.24600 -15.83700 100.93400 1.000 29.84305 200 PHE A O 1
ATOM 1584 N N . ASP A 1 201 ? -42.09000 -17.47800 99.40100 1.000 29.11402 201 ASP A N 1
ATOM 1585 C CA . ASP A 1 201 ? -43.48300 -17.42100 98.99400 1.000 29.27193 201 ASP A CA 1
ATOM 1586 C C . ASP A 1 201 ? -44.25600 -18.46300 99.79400 1.000 32.52495 201 ASP A C 1
ATOM 1587 O O . ASP A 1 201 ? -43.65800 -19.30200 100.47100 1.000 34.95419 201 ASP A O 1
ATOM 1592 N N . PRO A 1 202 ? -45.59400 -18.42200 99.77000 1.000 32.43284 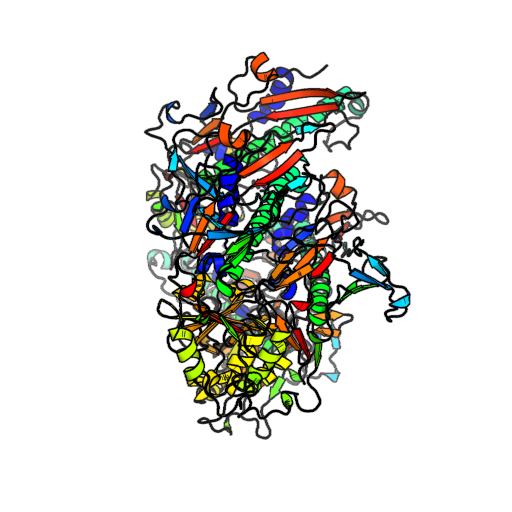202 PRO A N 1
ATOM 1593 C CA . PRO A 1 202 ? -46.35500 -19.43900 100.52000 1.000 30.25889 202 PRO A CA 1
ATOM 1594 C C . PRO A 1 202 ? -45.97600 -20.87400 100.17900 1.000 31.42219 202 PRO A C 1
ATOM 1595 O O . PRO A 1 202 ? -45.78500 -21.69000 101.08800 1.000 31.50115 202 PRO A O 1
ATOM 1599 N N . LYS A 1 203 ? -45.84200 -21.20300 98.89300 1.000 33.05396 203 LYS A N 1
ATOM 1600 C CA . LYS A 1 203 ? -45.53300 -22.58100 98.51900 1.000 35.62796 203 LYS A CA 1
ATOM 1601 C C . LYS A 1 203 ? -44.11500 -22.96400 98.92800 1.000 34.44624 203 LYS A C 1
ATOM 1602 O O . LYS A 1 203 ? -43.88500 -24.07700 99.41300 1.000 36.16749 203 LYS A O 1
ATOM 1608 N N . GLY A 1 204 ? -43.15000 -22.06300 98.73500 1.000 31.81697 204 GLY A N 1
ATOM 1609 C CA . GLY A 1 204 ? -41.79200 -22.34700 99.16800 1.000 30.82212 204 GLY A CA 1
ATOM 1610 C C . GLY A 1 204 ? -41.67400 -22.52500 100.66700 1.000 31.22480 204 GLY A C 1
ATOM 1611 O O . GLY A 1 204 ? -40.87300 -23.33600 101.13800 1.000 32.96185 204 GLY A O 1
ATOM 1612 N N . TRP A 1 205 ? -42.46600 -21.77800 101.43800 1.000 30.45365 205 TRP A N 1
ATOM 1613 C CA . TRP A 1 205 ? -42.46900 -21.97300 102.88300 1.000 30.02202 205 TRP A CA 1
ATOM 1614 C C . TRP A 1 205 ? -43.06200 -23.32600 103.25500 1.000 32.43020 205 TRP A C 1
ATOM 1615 O O . TRP A 1 205 ? -42.52400 -24.02800 104.12000 1.000 35.94378 205 TRP A O 1
ATOM 1626 N N . ALA A 1 206 ? -44.16500 -23.71100 102.60600 1.000 31.88277 206 ALA A N 1
ATOM 1627 C CA . ALA A 1 206 ? -44.78100 -25.00400 102.88800 1.000 34.71469 206 ALA A CA 1
ATOM 1628 C C . ALA A 1 206 ? -43.81600 -26.14800 102.61200 1.000 39.71266 206 ALA A C 1
ATOM 1629 O O . ALA A 1 206 ? -43.81600 -27.15700 103.32500 1.000 42.94725 206 ALA A O 1
ATOM 1631 N N . LEU A 1 207 ? -42.98300 -26.00600 101.57900 1.000 39.15469 207 LEU A N 1
ATOM 1632 C CA . LEU A 1 207 ? -41.99900 -27.03900 101.27400 1.000 37.94666 207 LEU A CA 1
ATOM 1633 C C . LEU A 1 207 ? -40.84100 -27.00500 102.26300 1.000 38.45724 207 LEU A C 1
ATOM 1634 O O . LEU A 1 207 ? -40.39500 -28.05400 102.74300 1.000 39.86794 207 LEU A O 1
ATOM 1639 N N . PHE A 1 208 ? -40.35200 -25.80500 102.58200 1.000 36.38068 208 PHE A N 1
ATOM 1640 C CA . PHE A 1 208 ? -39.20800 -25.67100 103.47800 1.000 36.82020 208 PHE A CA 1
ATOM 1641 C C . PHE A 1 208 ? -39.52000 -26.20700 104.86900 1.000 41.67868 208 PHE A C 1
ATOM 1642 O O . PHE A 1 208 ? -38.70800 -26.92800 105.46000 1.000 46.37135 208 PHE A O 1
ATOM 1650 N N . ARG A 1 209 ? -40.68900 -25.87400 105.41000 1.000 43.09727 209 ARG A N 1
ATOM 1651 C CA . ARG A 1 209 ? -41.00900 -26.30300 106.76400 1.000 45.67916 209 ARG A CA 1
ATOM 1652 C C . ARG A 1 209 ? -41.50600 -27.74200 106.83100 1.000 43.49206 209 ARG A C 1
ATOM 1653 O O . ARG A 1 209 ? -41.68100 -28.26500 107.93600 1.000 44.02896 209 ARG A O 1
ATOM 1661 N N . SER A 1 210 ? -41.73400 -28.39200 105.68700 1.000 41.24705 210 SER A N 1
ATOM 1662 C CA . SER A 1 210 ? -42.13000 -29.79500 105.70100 1.000 43.11570 210 SER A CA 1
ATOM 1663 C C . SER A 1 210 ? -41.00000 -30.70600 106.16200 1.000 48.03734 210 SER A C 1
ATOM 1664 O O . SER A 1 210 ? -41.26900 -31.82600 106.61200 1.000 51.64040 210 SER A O 1
ATOM 1667 N N . PHE A 1 211 ? -39.75000 -30.25700 106.06000 1.000 48.56109 211 PHE A N 1
ATOM 1668 C CA . PHE A 1 211 ? -38.62700 -31.04300 106.55100 1.000 49.50330 211 PHE A CA 1
ATOM 1669 C C . PHE A 1 211 ? -38.63500 -31.07500 108.07400 1.000 52.86950 211 PHE A C 1
ATOM 1670 O O . PHE A 1 211 ? -38.79300 -30.03800 108.72600 1.000 51.41932 211 PHE A O 1
ATOM 1678 N N . LYS A 1 212 ? -38.46200 -32.27100 108.64200 1.000 59.19657 212 LYS A N 1
ATOM 1679 C CA . LYS A 1 212 ? -38.45600 -32.40000 110.09500 1.000 65.44995 212 LYS A CA 1
ATOM 1680 C C . LYS A 1 212 ? -37.24300 -31.71600 110.71400 1.000 66.81854 212 LYS A C 1
ATOM 1681 O O . LYS A 1 212 ? -37.30300 -31.28000 111.86900 1.000 73.12982 212 LYS A O 1
ATOM 1687 N N . ALA A 1 213 ? -36.14100 -31.60800 109.96800 1.000 60.91783 213 ALA A N 1
ATOM 1688 C CA . ALA A 1 213 ? -34.96800 -30.91300 110.48700 1.000 55.24083 213 ALA A CA 1
ATOM 1689 C C . ALA A 1 213 ? -35.22700 -29.42100 110.64500 1.000 50.49816 213 ALA A C 1
ATOM 1690 O O . ALA A 1 213 ? -34.58200 -28.76600 111.47100 1.000 51.46933 213 ALA A O 1
ATOM 1692 N N . VAL A 1 214 ? -36.15800 -28.87000 109.86800 1.000 45.31070 214 VAL A N 1
ATOM 1693 C CA . VAL A 1 214 ? -36.50900 -27.46300 110.02000 1.000 44.93960 214 VAL A CA 1
ATOM 1694 C C . VAL A 1 214 ? -37.42700 -27.26400 111.21900 1.000 47.32146 214 VAL A C 1
ATOM 1695 O O . VAL A 1 214 ? -37.28400 -26.29300 111.96900 1.000 49.40856 214 VAL A O 1
ATOM 1699 N N . LYS A 1 215 ? -38.37700 -28.18000 111.42500 1.000 47.15039 215 LYS A N 1
ATOM 1700 C CA . LYS A 1 215 ? -39.26600 -28.07500 112.57700 1.000 46.68718 215 LYS A CA 1
ATOM 1701 C C . LYS A 1 215 ? -38.49700 -28.15100 113.88900 1.000 47.21356 215 LYS A C 1
ATOM 1702 O O . LYS A 1 215 ? -38.87600 -27.50100 114.86900 1.000 46.75297 215 LYS A O 1
ATOM 1708 N N . GLU A 1 216 ? -37.41400 -28.92800 113.92800 1.000 49.10326 216 GLU A N 1
ATOM 1709 C CA . GLU A 1 216 ? -36.62600 -29.05900 115.14700 1.000 51.27983 216 GLU A CA 1
ATOM 1710 C C . GLU A 1 216 ? -35.66400 -27.89900 115.36000 1.000 48.64531 216 GLU A C 1
ATOM 1711 O O . GLU A 1 216 ? -35.22700 -27.67600 116.49400 1.000 52.26679 216 GLU A O 1
ATOM 1717 N N . LYS A 1 217 ? -35.32800 -27.15600 114.30800 1.000 42.79724 217 LYS A N 1
ATOM 1718 C CA . LYS A 1 217 ? -34.33000 -26.09800 114.39700 1.000 41.03913 217 LYS A CA 1
ATOM 1719 C C . LYS A 1 217 ? -34.92900 -24.70000 114.40600 1.000 37.62556 217 LYS A C 1
ATOM 1720 O O . LYS A 1 217 ? -34.36300 -23.80200 115.03800 1.000 37.55977 217 LYS A O 1
ATOM 1726 N N . LEU A 1 218 ? -36.05900 -24.49700 113.73200 1.000 34.69363 218 LEU A N 1
ATOM 1727 C CA . LEU A 1 218 ? -36.62800 -23.16300 113.59200 1.000 33.20398 218 LEU A CA 1
ATOM 1728 C C . LEU A 1 218 ? -37.16800 -22.67300 114.93100 1.000 34.06724 218 LEU A C 1
ATOM 1729 O O . LEU A 1 218 ? -37.98000 -23.34900 115.56900 1.000 33.38821 218 LEU A O 1
ATOM 1734 N N . ASP A 1 219 ? -36.71100 -21.49800 115.35600 1.000 35.93062 219 ASP A N 1
ATOM 1735 C CA . ASP A 1 219 ? -37.15600 -20.87800 116.60300 1.000 39.31524 219 ASP A CA 1
ATOM 1736 C C . ASP A 1 219 ? -38.34200 -19.97900 116.27400 1.000 42.27086 219 ASP A C 1
ATOM 1737 O O . ASP A 1 219 ? -38.16900 -18.83000 115.86100 1.000 40.51012 219 ASP A O 1
ATOM 1742 N N . THR A 1 220 ? -39.55300 -20.50100 116.46000 1.000 45.72127 220 THR A N 1
ATOM 1743 C CA . THR A 1 220 ? -40.76800 -19.78900 116.08900 1.000 44.37637 220 THR A CA 1
ATOM 1744 C C . THR A 1 220 ? -41.31200 -18.90800 117.20600 1.000 45.76075 220 THR A C 1
ATOM 1745 O O . THR A 1 220 ? -42.38700 -18.32200 117.04200 1.000 46.49505 220 THR A O 1
ATOM 1749 N N . ARG A 1 221 ? -40.60200 -18.79600 118.32500 1.000 47.19250 221 ARG A N 1
ATOM 1750 C CA . ARG A 1 221 ? -41.09100 -17.99800 119.44000 1.000 53.01162 221 ARG A CA 1
ATOM 1751 C C . ARG A 1 221 ? -41.14800 -16.52300 119.06500 1.000 56.02251 221 ARG A C 1
ATOM 1752 O O . ARG A 1 221 ? -40.27200 -16.00700 118.36400 1.000 55.23557 221 ARG A O 1
ATOM 1760 N N . ARG A 1 222 ? -42.19500 -15.84700 119.52900 1.000 58.48070 222 ARG A N 1
ATOM 1761 C CA . ARG A 1 222 ? -42.30300 -14.41100 119.32600 1.000 58.26488 222 ARG A CA 1
ATOM 1762 C C . ARG A 1 222 ? -41.23700 -13.68700 120.14100 1.000 58.43595 222 ARG A C 1
ATOM 1763 O O . ARG A 1 222 ? -40.86900 -14.11000 121.24000 1.000 57.67007 222 ARG A O 1
ATOM 1771 N N . GLY A 1 223 ? -40.73600 -12.58600 119.58800 1.000 58.72283 223 GLY A N 1
ATOM 1772 C CA . GLY A 1 223 ? -39.62400 -11.88400 120.19000 1.000 59.70716 223 GLY A CA 1
ATOM 1773 C C . GLY A 1 223 ? -38.26000 -12.44000 119.84300 1.000 58.40963 223 GLY A C 1
ATOM 1774 O O . GLY A 1 223 ? -37.25500 -11.93400 120.36000 1.000 60.21775 223 GLY A O 1
ATOM 1775 N N . SER A 1 224 ? -38.19200 -13.46600 118.99000 1.000 53.11953 224 SER A N 1
ATOM 1776 C CA . SER A 1 224 ? -36.90500 -14.01900 118.58400 1.000 50.87978 224 SER A CA 1
ATOM 1777 C C . SER A 1 224 ? -36.11800 -13.03800 117.72600 1.000 50.98506 224 SER A C 1
ATOM 1778 O O . SER A 1 224 ? -34.88200 -13.09500 117.69900 1.000 54.06438 224 SER A O 1
ATOM 1781 N N . ASN A 1 225 ? -36.81400 -12.13900 117.01500 1.000 48.01365 225 ASN A N 1
ATOM 1782 C CA . ASN A 1 225 ? -36.18000 -11.10700 116.19600 1.000 47.89258 225 ASN A CA 1
ATOM 1783 C C . ASN A 1 225 ? -37.09200 -9.87700 116.26000 1.000 49.50857 225 ASN A C 1
ATOM 1784 O O . ASN A 1 225 ? -37.81600 -9.54900 115.31500 1.000 49.58226 225 ASN A O 1
ATOM 1789 N N . SER A 1 226 ? -37.03200 -9.18200 117.40100 1.000 51.88254 226 SER A N 1
ATOM 1790 C CA . SER A 1 226 ? -37.98100 -8.10800 117.68100 1.000 52.32469 226 SER A CA 1
ATOM 1791 C C . SER A 1 226 ? -37.88200 -6.97700 116.66600 1.000 51.91149 226 SER A C 1
ATOM 1792 O O . SER A 1 226 ? -38.89500 -6.34400 116.34700 1.000 52.69842 226 SER A O 1
ATOM 1795 N N . GLU A 1 227 ? -36.67800 -6.69700 116.15900 1.000 51.93781 227 GLU A N 1
ATOM 1796 C CA . GLU A 1 227 ? -36.52400 -5.61600 115.18800 1.000 50.62712 227 GLU A CA 1
ATOM 1797 C C . GLU A 1 227 ? -37.26800 -5.92600 113.89700 1.000 45.34228 227 GLU A C 1
ATOM 1798 O O . GLU A 1 227 ? -37.90400 -5.04300 113.30700 1.000 43.57365 227 GLU A O 1
ATOM 1804 N N . LEU A 1 228 ? -37.20200 -7.17900 113.44200 1.000 43.96053 228 LEU A N 1
ATOM 1805 C CA . LEU A 1 228 ? -37.89500 -7.55600 112.21500 1.000 42.42614 228 LEU A CA 1
ATOM 1806 C C . LEU A 1 228 ? -39.39900 -7.63200 112.43400 1.000 44.74484 228 LEU A C 1
ATOM 1807 O O . LEU A 1 228 ? -40.17900 -7.25600 111.55200 1.000 45.05014 228 LEU A O 1
ATOM 1812 N N . GLU A 1 229 ? -39.82300 -8.11100 113.60700 1.000 46.30292 229 GLU A N 1
ATOM 1813 C CA . GLU A 1 229 ? -41.24800 -8.20200 113.90800 1.000 44.21583 229 GLU A CA 1
ATOM 1814 C C . GLU A 1 229 ? -41.88900 -6.82400 113.97800 1.000 46.83456 229 GLU A C 1
ATOM 1815 O O . GLU A 1 229 ? -43.04300 -6.64500 113.57200 1.000 49.36645 229 GLU A O 1
ATOM 1821 N N . THR A 1 230 ? -41.15600 -5.83800 114.49900 1.000 47.75573 230 THR A N 1
ATOM 1822 C CA . THR A 1 230 ? -41.66400 -4.47100 114.52100 1.000 48.60056 230 THR A CA 1
ATOM 1823 C C . THR A 1 230 ? -41.86000 -3.93400 113.10800 1.000 48.41370 230 THR A C 1
ATOM 1824 O O . THR A 1 230 ? -42.84000 -3.22900 112.83200 1.000 49.08483 230 THR A O 1
ATOM 1828 N N . ALA A 1 231 ? -40.94000 -4.26700 112.19700 1.000 46.63191 231 ALA A N 1
ATOM 1829 C CA . ALA A 1 231 ? -41.00800 -3.71300 110.85000 1.000 43.40520 231 ALA A CA 1
ATOM 1830 C C . ALA A 1 231 ? -42.11700 -4.35200 110.02200 1.000 42.97094 231 ALA A C 1
ATOM 1831 O O . ALA A 1 231 ? -42.67300 -3.70200 109.13200 1.000 44.68957 231 ALA A O 1
ATOM 1833 N N . VAL A 1 232 ? -42.46100 -5.60600 110.30000 1.000 41.64447 232 VAL A N 1
ATOM 1834 C CA . VAL A 1 232 ? -43.48500 -6.32000 109.54900 1.000 41.90502 232 VAL A CA 1
ATOM 1835 C C . VAL A 1 232 ? -44.78700 -6.43200 110.33200 1.000 45.56599 232 VAL A C 1
ATOM 1836 O O . VAL A 1 232 ? -45.66600 -7.21400 109.95600 1.000 47.07407 232 VAL A O 1
ATOM 1840 N N . LYS A 1 233 ? -44.94600 -5.65200 111.40400 1.000 47.77678 233 LYS A N 1
ATOM 1841 C CA . LYS A 1 233 ? -46.12600 -5.78900 112.25200 1.000 48.26631 233 LYS A CA 1
ATOM 1842 C C . LYS A 1 233 ? -47.38900 -5.34300 111.52500 1.000 47.74257 233 LYS A C 1
ATOM 1843 O O . LYS A 1 233 ? -48.40300 -6.05100 111.53300 1.000 47.78731 233 LYS A O 1
ATOM 1849 N N . ASP A 1 234 ? -47.35000 -4.17400 110.88800 1.000 48.77953 234 ASP A N 1
ATOM 1850 C CA . ASP A 1 234 ? -48.50600 -3.65300 110.16700 1.000 50.92453 234 ASP A CA 1
ATOM 1851 C C . ASP A 1 234 ? -48.65800 -4.25200 108.77400 1.000 46.59506 234 ASP A C 1
ATOM 1852 O O . ASP A 1 234 ? -49.44400 -3.73300 107.97500 1.000 46.60296 234 ASP A O 1
ATOM 1857 N N . LEU A 1 235 ? -47.92800 -5.32300 108.46600 1.000 45.08962 235 LEU A N 1
ATOM 1858 C CA . LEU A 1 235 ? -48.03900 -6.02000 107.19100 1.000 45.00276 235 LEU A CA 1
ATOM 1859 C C . LEU A 1 235 ? -48.62900 -7.41700 107.35100 1.000 45.79496 235 LEU A C 1
ATOM 1860 O O . LEU A 1 235 ? -48.41800 -8.27800 106.49000 1.000 46.40293 235 LEU A O 1
ATOM 1865 N N . GLY A 1 236 ? -49.37000 -7.65600 108.43400 1.000 42.59195 236 GLY A N 1
ATOM 1866 C CA . GLY A 1 236 ? -49.88900 -8.97900 108.73400 1.000 40.28378 236 GLY A CA 1
ATOM 1867 C C . GLY A 1 236 ? -50.87300 -9.51700 107.71800 1.000 40.31010 236 GLY A C 1
ATOM 1868 O O . GLY A 1 236 ? -51.19700 -10.70900 107.76800 1.000 40.75752 236 GLY A O 1
ATOM 1869 N N . LYS A 1 237 ? -51.35600 -8.67700 106.80200 1.000 42.54984 237 LYS A N 1
ATOM 1870 C CA . LYS A 1 237 ? -52.29300 -9.15100 105.78900 1.000 48.11366 237 LYS A CA 1
ATOM 1871 C C . LYS A 1 237 ? -51.60900 -10.08000 104.79300 1.000 48.16893 237 LYS A C 1
ATOM 1872 O O . LYS A 1 237 ? -52.21800 -11.04600 104.32000 1.000 51.15613 237 LYS A O 1
ATOM 1878 N N . ALA A 1 238 ? -50.34100 -9.81300 104.47000 1.000 42.77092 238 ALA A N 1
ATOM 1879 C CA . ALA A 1 238 ? -49.62900 -10.58100 103.46000 1.000 38.25459 238 ALA A CA 1
ATOM 1880 C C . ALA A 1 238 ? -48.21200 -10.96800 103.86000 1.000 37.98350 238 ALA A C 1
ATOM 1881 O O . ALA A 1 238 ? -47.52800 -11.63400 103.07400 1.000 36.96759 238 ALA A O 1
ATOM 1883 N N . VAL A 1 239 ? -47.74900 -10.57000 105.04200 1.000 35.65427 239 VAL A N 1
ATOM 1884 C CA . VAL A 1 239 ? -46.40100 -10.87600 105.50300 1.000 32.62233 239 VAL A CA 1
ATOM 1885 C C . VAL A 1 239 ? -46.50300 -11.65000 106.80800 1.000 33.86195 239 VAL A C 1
ATOM 1886 O O . VAL A 1 239 ? -47.30100 -11.30400 107.68500 1.000 35.63848 239 VAL A O 1
ATOM 1890 N N . SER A 1 240 ? -45.69700 -12.70100 106.93000 1.000 33.37242 240 SER A N 1
ATOM 1891 C CA . SER A 1 240 ? -45.71200 -13.56300 108.10400 1.000 31.71433 240 SER A CA 1
ATOM 1892 C C . SER A 1 240 ? -44.27700 -13.85600 108.51200 1.000 33.05396 240 SER A C 1
ATOM 1893 O O . SER A 1 240 ? -43.49800 -14.38100 107.71000 1.000 35.08842 240 SER A O 1
ATOM 1896 N N . TYR A 1 241 ? -43.92500 -13.50600 109.74600 1.000 32.55390 241 TYR A N 1
ATOM 1897 C CA . TYR A 1 241 ? -42.60900 -13.81300 110.29200 1.000 32.27492 241 TYR A CA 1
ATOM 1898 C C . TYR A 1 241 ? -42.67200 -15.16000 110.99800 1.000 30.71158 241 TYR A C 1
ATOM 1899 O O . TYR A 1 241 ? -43.38600 -15.31200 111.99600 1.000 32.47495 241 TYR A O 1
ATOM 1908 N N . LYS A 1 242 ? -41.91500 -16.13000 110.48900 1.000 29.33510 242 LYS A N 1
ATOM 1909 C CA . LYS A 1 242 ? -41.98200 -17.48900 111.01000 1.000 29.91411 242 LYS A CA 1
ATOM 1910 C C . LYS A 1 242 ? -41.02700 -17.72600 112.17500 1.000 32.19070 242 LYS A C 1
ATOM 1911 O O . LYS A 1 242 ? -41.37000 -18.45800 113.10900 1.000 36.26487 242 LYS A O 1
ATOM 1917 N N . GLY A 1 243 ? -39.84200 -17.13300 112.14700 1.000 29.09823 243 GLY A N 1
ATOM 1918 C CA . GLY A 1 243 ? -38.90700 -17.27900 113.24400 1.000 32.19597 243 GLY A CA 1
ATOM 1919 C C . GLY A 1 243 ? -37.47200 -17.21700 112.75400 1.000 35.22001 243 GLY A C 1
ATOM 1920 O O . GLY A 1 243 ? -37.20300 -16.80500 111.62900 1.000 36.87021 243 GLY A O 1
ATOM 1921 N N . MET A 1 244 ? -36.56200 -17.63100 113.63500 1.000 34.99104 244 MET A N 1
ATOM 1922 C CA . MET A 1 244 ? -35.13000 -17.61700 113.36300 1.000 34.18305 244 MET A CA 1
ATOM 1923 C C . MET A 1 244 ? -34.65400 -19.03200 113.06300 1.000 34.08303 244 MET A C 1
ATOM 1924 O O . MET A 1 244 ? -34.75300 -19.91700 113.91900 1.000 34.02513 244 MET A O 1
ATOM 1929 N N . TYR A 1 245 ? -34.14000 -19.23900 111.85200 1.000 33.35926 245 TYR A N 1
ATOM 1930 C CA . TYR A 1 245 ? -33.55200 -20.51400 111.43900 1.000 34.32517 245 TYR A CA 1
ATOM 1931 C C . TYR A 1 245 ? -32.04100 -20.37200 111.57400 1.000 36.99917 245 TYR A C 1
ATOM 1932 O O . TYR A 1 245 ? -31.34400 -20.00400 110.62900 1.000 38.76781 245 TYR A O 1
ATOM 1941 N N . GLY A 1 246 ? -31.53200 -20.66900 112.76300 1.000 38.93888 246 GLY A N 1
ATOM 1942 C CA . GLY A 1 246 ? -30.14100 -20.36000 113.04100 1.000 42.30244 246 GLY A CA 1
ATOM 1943 C C . GLY A 1 246 ? -29.98000 -18.85900 113.16000 1.000 45.50019 246 GLY A C 1
ATOM 1944 O O . GLY A 1 246 ? -30.73200 -18.19000 113.87600 1.000 48.25052 246 GLY A O 1
ATOM 1945 N N . ASP A 1 247 ? -29.00300 -18.31000 112.44300 1.000 46.08184 247 ASP A N 1
ATOM 1946 C CA . ASP A 1 247 ? -28.77400 -16.87300 112.40800 1.000 44.67378 247 ASP A CA 1
ATOM 1947 C C . ASP A 1 247 ? -29.56800 -16.17500 111.30900 1.000 43.86052 247 ASP A C 1
ATOM 1948 O O . ASP A 1 247 ? -29.38000 -14.97300 111.09500 1.000 46.17659 247 ASP A O 1
ATOM 1953 N N . VAL A 1 248 ? -30.44800 -16.89200 110.61600 1.000 40.91543 248 VAL A N 1
ATOM 1954 C CA . VAL A 1 248 ? -31.18600 -16.36100 109.47500 1.000 38.04930 248 VAL A CA 1
ATOM 1955 C C . VAL A 1 248 ? -32.66800 -16.33100 109.81700 1.000 33.84090 248 VAL A C 1
ATOM 1956 O O . VAL A 1 248 ? -33.23900 -17.35100 110.22300 1.000 33.39348 248 VAL A O 1
ATOM 1960 N N . ALA A 1 249 ? -33.29000 -15.16700 109.64500 1.000 31.86171 249 ALA A N 1
ATOM 1961 C CA . ALA A 1 249 ? -34.71800 -15.02400 109.88600 1.000 31.50378 249 ALA A CA 1
ATOM 1962 C C . ALA A 1 249 ? -35.51600 -15.52700 108.69000 1.000 32.94869 249 ALA A C 1
ATOM 1963 O O . ALA A 1 249 ? -35.07500 -15.44500 107.54200 1.000 33.98039 249 ALA A O 1
ATOM 1965 N N . ILE A 1 250 ? -36.70600 -16.05200 108.97000 1.000 32.54864 250 ILE A N 1
ATOM 1966 C CA . ILE A 1 250 ? -37.57100 -16.63500 107.95200 1.000 31.67485 250 ILE A CA 1
ATOM 1967 C C . ILE A 1 250 ? -38.83600 -15.79200 107.85700 1.000 32.76445 250 ILE A C 1
ATOM 1968 O O . ILE A 1 250 ? -39.57500 -15.65100 108.84000 1.000 34.38044 250 ILE A O 1
ATOM 1973 N N . VAL A 1 251 ? -39.08600 -15.24100 106.67200 1.000 31.03004 251 VAL A N 1
ATOM 1974 C CA . VAL A 1 251 ? -40.25400 -14.41400 106.40100 1.000 31.40377 251 VAL A CA 1
ATOM 1975 C C . VAL A 1 251 ? -40.98000 -14.99700 105.19800 1.000 32.08543 251 VAL A C 1
ATOM 1976 O O . VAL A 1 251 ? -40.34700 -15.50800 104.26700 1.000 32.33809 251 VAL A O 1
ATOM 1980 N N . VAL A 1 252 ? -42.31000 -14.93700 105.22500 1.000 29.64829 252 VAL A N 1
ATOM 1981 C CA . VAL A 1 252 ? -43.15200 -15.40100 104.12900 1.000 26.50581 252 VAL A CA 1
ATOM 1982 C C . VAL A 1 252 ? -43.88300 -14.19900 103.55200 1.000 25.57149 252 VAL A C 1
ATOM 1983 O O . VAL A 1 252 ? -44.54400 -13.45400 104.28700 1.000 26.42948 252 VAL A O 1
ATOM 1987 N N . TYR A 1 253 ? -43.76500 -14.00900 102.24300 1.000 23.17646 253 TYR A N 1
ATOM 1988 C CA . TYR A 1 253 ? -44.39700 -12.89900 101.54500 1.000 24.17395 253 TYR A CA 1
ATOM 1989 C C . TYR A 1 253 ? -45.50300 -13.44600 100.65300 1.000 29.69040 253 TYR A C 1
ATOM 1990 O O . TYR A 1 253 ? -45.23100 -14.20700 99.71900 1.000 32.54864 253 TYR A O 1
ATOM 1999 N N . SER A 1 254 ? -46.74400 -13.05700 100.93900 1.000 31.73802 254 SER A N 1
ATOM 2000 C CA . SER A 1 254 ? -47.88700 -13.47000 100.13600 1.000 35.35950 254 SER A CA 1
ATOM 2001 C C . SER A 1 254 ? -48.59700 -12.26900 99.52200 1.000 37.88086 254 SER A C 1
ATOM 2002 O O . SER A 1 254 ? -49.79100 -12.32900 99.22100 1.000 41.72869 254 SER A O 1
ATOM 2005 N N . GLY A 1 255 ? -47.86900 -11.17100 99.33400 1.000 37.62293 255 GLY A N 1
ATOM 2006 C CA . GLY A 1 255 ? -48.45600 -9.99500 98.71700 1.000 38.52567 255 GLY A CA 1
ATOM 2007 C C . GLY A 1 255 ? -48.76500 -10.22900 97.24900 1.000 42.18664 255 GLY A C 1
ATOM 2008 O O . GLY A 1 255 ? -48.04100 -10.93100 96.54100 1.000 44.74484 255 GLY A O 1
ATOM 2009 N N . GLN A 1 256 ? -49.85600 -9.62200 96.78800 1.000 43.92895 256 GLN A N 1
ATOM 2010 C CA . GLN A 1 256 ? -50.30100 -9.81800 95.41800 1.000 49.10326 256 GLN A CA 1
ATOM 2011 C C . GLN A 1 256 ? -50.95000 -8.54600 94.89100 1.000 54.48285 256 GLN A C 1
ATOM 2012 O O . GLN A 1 256 ? -51.53500 -7.76500 95.64500 1.000 56.32254 256 GLN A O 1
ATOM 2018 N N . TYR A 1 257 ? -50.82700 -8.34800 93.58300 1.000 56.70680 257 TYR A N 1
ATOM 2019 C CA . TYR A 1 257 ? -51.50300 -7.28200 92.86500 1.000 57.44899 257 TYR A CA 1
ATOM 2020 C C . TYR A 1 257 ? -52.44500 -7.90200 91.84200 1.000 56.64363 257 TYR A C 1
ATOM 2021 O O . TYR A 1 257 ? -52.33900 -9.08500 91.51000 1.000 56.46730 257 TYR A O 1
ATOM 2030 N N . VAL A 1 258 ? -53.37400 -7.09100 91.34200 1.000 56.47519 258 VAL A N 1
ATOM 2031 C CA . VAL A 1 258 ? -54.40500 -7.54800 90.41900 1.000 56.62784 258 VAL A CA 1
ATOM 2032 C C . VAL A 1 258 ? -54.28900 -6.75200 89.12600 1.000 58.07802 258 VAL A C 1
ATOM 2033 O O . VAL A 1 258 ? -54.14100 -5.52500 89.15800 1.000 59.67558 258 VAL A O 1
ATOM 2037 N N . GLU A 1 259 ? -54.34000 -7.45100 87.99200 1.000 58.26488 259 GLU A N 1
ATOM 2038 C CA . GLU A 1 259 ? -54.35900 -6.82300 86.67500 1.000 60.23617 259 GLU A CA 1
ATOM 2039 C C . GLU A 1 259 ? -55.44300 -7.49400 85.84600 1.000 59.39660 259 GLU A C 1
ATOM 2040 O O . GLU A 1 259 ? -55.39100 -8.70800 85.62400 1.000 57.07790 259 GLU A O 1
ATOM 2046 N N . ASN A 1 260 ? -56.42100 -6.70500 85.39800 1.000 59.59925 260 ASN A N 1
ATOM 2047 C CA . ASN A 1 260 ? -57.56600 -7.20600 84.63600 1.000 64.79724 260 ASN A CA 1
ATOM 2048 C C . ASN A 1 260 ? -58.26300 -8.34800 85.37300 1.000 66.46060 260 ASN A C 1
ATOM 2049 O O . ASN A 1 260 ? -58.59900 -9.38400 84.79700 1.000 66.72379 260 ASN A O 1
ATOM 2054 N N . GLY A 1 261 ? -58.47700 -8.15000 86.67200 1.000 66.42639 261 GLY A N 1
ATOM 2055 C CA . GLY A 1 261 ? -59.15100 -9.13300 87.49200 1.000 66.30532 261 GLY A CA 1
ATOM 2056 C C . GLY A 1 261 ? -58.34800 -10.37000 87.82600 1.000 66.52377 261 GLY A C 1
ATOM 2057 O O . GLY A 1 261 ? -58.84700 -11.22500 88.56600 1.000 67.18700 261 GLY A O 1
ATOM 2058 N N . VAL A 1 262 ? -57.12700 -10.49800 87.31700 1.000 66.63431 262 VAL A N 1
ATOM 2059 C CA . VAL A 1 262 ? -56.29100 -11.66900 87.55600 1.000 65.43943 262 VAL A CA 1
ATOM 2060 C C . VAL A 1 262 ? -55.35300 -11.36100 88.71400 1.000 64.03399 262 VAL A C 1
ATOM 2061 O O . VAL A 1 262 ? -54.56900 -10.40600 88.65400 1.000 61.56001 262 VAL A O 1
ATOM 2065 N N . LYS A 1 263 ? -55.43600 -12.16600 89.77100 1.000 67.35018 263 LYS A N 1
ATOM 2066 C CA . LYS A 1 263 ? -54.55600 -12.01000 90.91900 1.000 65.13676 263 LYS A CA 1
ATOM 2067 C C . LYS A 1 263 ? -53.17200 -12.55000 90.58700 1.000 61.10733 263 LYS A C 1
ATOM 2068 O O . LYS A 1 263 ? -53.03200 -13.69600 90.14500 1.000 60.96520 263 LYS A O 1
ATOM 2074 N N . LYS A 1 264 ? -52.15100 -11.72300 90.80100 1.000 59.41765 264 LYS A N 1
ATOM 2075 C CA . LYS A 1 264 ? -50.76800 -12.09100 90.52800 1.000 55.95934 264 LYS A CA 1
ATOM 2076 C C . LYS A 1 264 ? -49.93400 -11.83700 91.77300 1.000 46.89246 264 LYS A C 1
ATOM 2077 O O . LYS A 1 264 ? -50.02900 -10.76500 92.37700 1.000 43.87105 264 LYS A O 1
ATOM 2083 N N . ASN A 1 265 ? -49.12800 -12.82300 92.15400 1.000 44.38164 265 ASN A N 1
ATOM 2084 C CA . ASN A 1 265 ? -48.27500 -12.69000 93.32500 1.000 40.99439 265 ASN A CA 1
ATOM 2085 C C . ASN A 1 265 ? -46.97700 -11.98300 92.96200 1.000 37.68610 265 ASN A C 1
ATOM 2086 O O . ASN A 1 265 ? -46.47300 -12.10200 91.84200 1.000 39.98637 265 ASN A O 1
ATOM 2091 N N . PHE A 1 266 ? -46.43500 -11.23500 93.92600 1.000 35.89904 266 PHE A N 1
ATOM 2092 C CA . PHE A 1 266 ? -45.12900 -10.61500 93.72700 1.000 35.34108 266 PHE A CA 1
ATOM 2093 C C . PHE A 1 266 ? -44.04800 -11.67500 93.56600 1.000 36.80968 266 PHE A C 1
ATOM 2094 O O . PHE A 1 266 ? -43.24300 -11.62400 92.62900 1.000 39.71529 266 PHE A O 1
ATOM 2102 N N . LEU A 1 267 ? -44.02100 -12.65600 94.47500 1.000 34.51466 267 LEU A N 1
ATOM 2103 C CA . LEU A 1 267 ? -43.04700 -13.73900 94.43300 1.000 35.12790 267 LEU A CA 1
ATOM 2104 C C . LEU A 1 267 ? -43.62100 -14.93500 93.69500 1.000 39.39157 267 LEU A C 1
ATOM 2105 O O . LEU A 1 267 ? -44.76200 -15.33700 93.97200 1.000 42.62353 267 LEU A O 1
ATOM 2110 N N . PRO A 1 268 ? -42.87600 -15.52200 92.76200 1.000 38.78886 268 PRO A N 1
ATOM 2111 C CA . PRO A 1 268 ? -43.36200 -16.71600 92.06300 1.000 38.10983 268 PRO A CA 1
ATOM 2112 C C . PRO A 1 268 ? -43.50000 -17.89600 93.01400 1.000 38.48883 268 PRO A C 1
ATOM 2113 O O . PRO A 1 268 ? -43.09700 -17.85700 94.17800 1.000 39.96269 268 PRO A O 1
ATOM 2117 N N . ASP A 1 269 ? -44.08400 -18.96800 92.48800 1.000 37.59135 269 ASP A N 1
ATOM 2118 C CA . ASP A 1 269 ? -44.23300 -20.19000 93.26300 1.000 38.52304 269 ASP A CA 1
ATOM 2119 C C . ASP A 1 269 ? -42.87200 -20.80900 93.55200 1.000 38.32828 269 ASP A C 1
ATOM 2120 O O . ASP A 1 269 ? -41.99000 -20.83800 92.68900 1.000 41.45497 269 ASP A O 1
ATOM 2125 N N . ASN A 1 270 ? -42.70800 -21.30800 94.77800 1.000 36.17276 270 ASN A N 1
ATOM 2126 C CA . ASN A 1 270 ? -41.47300 -21.95500 95.21700 1.000 35.85693 270 ASN A CA 1
ATOM 2127 C C . ASN A 1 270 ? -40.27900 -21.01600 95.04800 1.000 35.36740 270 ASN A C 1
ATOM 2128 O O . ASN A 1 270 ? -39.31100 -21.30700 94.34300 1.000 37.90718 270 ASN A O 1
ATOM 2133 N N . THR A 1 271 ? -40.37200 -19.86900 95.71000 1.000 33.14345 271 THR A N 1
ATOM 2134 C CA . THR A 1 271 ? -39.34000 -18.84600 95.66200 1.000 34.91998 271 THR A CA 1
ATOM 2135 C C . THR A 1 271 ? -38.69100 -18.72400 97.03200 1.000 32.95395 271 THR A C 1
ATOM 2136 O O . THR A 1 271 ? -39.38600 -18.57600 98.04300 1.000 34.59362 271 THR A O 1
ATOM 2140 N N . MET A 1 272 ? -37.36200 -18.80200 97.06100 1.000 28.46920 272 MET A N 1
ATOM 2141 C CA . MET A 1 272 ? -36.58700 -18.58600 98.27800 1.000 27.43224 272 MET A CA 1
ATOM 2142 C C . MET A 1 272 ? -35.54200 -17.52100 97.98400 1.000 30.56682 272 MET A C 1
ATOM 2143 O O . MET A 1 272 ? -34.62700 -17.74900 97.18600 1.000 32.99606 272 MET A O 1
ATOM 2148 N N . VAL A 1 273 ? -35.67600 -16.36600 98.62500 1.000 29.43248 273 VAL A N 1
ATOM 2149 C CA . VAL A 1 273 ? -34.75900 -15.25000 98.43700 1.000 30.91950 273 VAL A CA 1
ATOM 2150 C C . VAL A 1 273 ? -33.88500 -15.14700 99.67700 1.000 35.27002 273 VAL A C 1
ATOM 2151 O O . VAL A 1 273 ? -34.36900 -14.80100 100.76300 1.000 37.16235 273 VAL A O 1
ATOM 2155 N N . LEU A 1 274 ? -32.59600 -15.44100 99.51700 1.000 35.05947 274 LEU A N 1
ATOM 2156 C CA . LEU A 1 274 ? -31.61700 -15.21600 100.57100 1.000 31.23269 274 LEU A CA 1
ATOM 2157 C C . LEU A 1 274 ? -31.10800 -13.78600 100.47800 1.000 27.25327 274 LEU A C 1
ATOM 2158 O O . LEU A 1 274 ? -30.68800 -13.34000 99.40300 1.000 29.62197 274 LEU A O 1
ATOM 2163 N N . GLY A 1 275 ? -31.14600 -13.07100 101.60300 1.000 26.10313 275 GLY A N 1
ATOM 2164 C CA . GLY A 1 275 ? -30.75100 -11.67700 101.59600 1.000 22.20266 275 GLY A CA 1
ATOM 2165 C C . GLY A 1 275 ? -30.25200 -11.14800 102.92800 1.000 30.17730 275 GLY A C 1
ATOM 2166 O O . GLY A 1 275 ? -29.86900 -11.92700 103.80500 1.000 31.51957 275 GLY A O 1
ATOM 2167 N N . ASN A 1 276 ? -30.25900 -9.82600 103.09900 1.000 33.70404 276 ASN A N 1
ATOM 2168 C CA . ASN A 1 276 ? -29.78200 -9.20200 104.32400 1.000 35.23844 276 ASN A CA 1
ATOM 2169 C C . ASN A 1 276 ? -30.70600 -8.05100 104.68900 1.000 35.29107 276 ASN A C 1
ATOM 2170 O O . ASN A 1 276 ? -31.12700 -7.28300 103.81900 1.000 35.91220 276 ASN A O 1
ATOM 2175 N N . THR A 1 277 ? -31.02200 -7.93600 105.98200 1.000 36.09643 277 THR A N 1
ATOM 2176 C CA . THR A 1 277 ? -31.88000 -6.84600 106.43000 1.000 35.15685 277 THR A CA 1
ATOM 2177 C C . THR A 1 277 ? -31.18800 -5.49600 106.32700 1.000 35.96484 277 THR A C 1
ATOM 2178 O O . THR A 1 277 ? -31.87200 -4.46900 106.26800 1.000 36.15433 277 THR A O 1
ATOM 2182 N N . GLN A 1 278 ? -29.85500 -5.47300 106.30200 1.000 37.84401 278 GLN A N 1
ATOM 2183 C CA . GLN A 1 278 ? -29.08700 -4.24700 106.14000 1.000 40.37853 278 GLN A CA 1
ATOM 2184 C C . GLN A 1 278 ? -28.58500 -4.06200 104.71000 1.000 39.39420 278 GLN A C 1
ATOM 2185 O O . GLN A 1 278 ? -27.65500 -3.27900 104.48400 1.000 41.70500 278 GLN A O 1
ATOM 2191 N N . ALA A 1 279 ? -29.17800 -4.76600 103.74700 1.000 37.24920 279 ALA A N 1
ATOM 2192 C CA . ALA A 1 279 ? -28.79900 -4.60000 102.35000 1.000 37.79137 279 ALA A CA 1
ATOM 2193 C C . ALA A 1 279 ? -29.11100 -3.18500 101.88200 1.000 38.34407 279 ALA A C 1
ATOM 2194 O O . ALA A 1 279 ? -30.03600 -2.53400 102.37300 1.000 42.51036 279 ALA A O 1
ATOM 2196 N N . ARG A 1 280 ? -28.33100 -2.70300 100.92000 1.000 37.12814 280 ARG A N 1
ATOM 2197 C CA . ARG A 1 280 ? -28.44500 -1.32300 100.45900 1.000 35.24633 280 ARG A CA 1
ATOM 2198 C C . ARG A 1 280 ? -29.26000 -1.28200 99.17300 1.000 36.05169 280 ARG A C 1
ATOM 2199 O O . ARG A 1 280 ? -28.76400 -1.62400 98.09600 1.000 40.79436 280 ARG A O 1
ATOM 2207 N N . GLY A 1 281 ? -30.51000 -0.85400 99.29000 1.000 31.73802 281 GLY A N 1
ATOM 2208 C CA . GLY A 1 281 ? -31.35300 -0.55400 98.14300 1.000 30.65894 281 GLY A CA 1
ATOM 2209 C C . GLY A 1 281 ? -31.66800 0.93100 98.13800 1.000 31.48535 281 GLY A C 1
ATOM 2210 O O . GLY A 1 281 ? -31.83400 1.54000 99.19700 1.000 32.94869 281 GLY A O 1
ATOM 2211 N N . LEU A 1 282 ? -31.73900 1.50700 96.94400 1.000 33.51454 282 LEU A N 1
ATOM 2212 C CA . LEU A 1 282 ? -31.89200 2.94400 96.77300 1.000 34.63573 282 LEU A CA 1
ATOM 2213 C C . LEU A 1 282 ? -33.23500 3.24600 96.12500 1.000 35.70428 282 LEU A C 1
ATOM 2214 O O . LEU A 1 282 ? -33.59800 2.62500 95.12000 1.000 36.75704 282 LEU A O 1
ATOM 2219 N N . ARG A 1 283 ? -33.96800 4.19200 96.70400 1.000 35.28055 283 ARG A N 1
ATOM 2220 C CA . ARG A 1 283 ? -35.20800 4.69800 96.11900 1.000 35.01999 283 ARG A CA 1
ATOM 2221 C C . ARG A 1 283 ? -34.87900 6.04100 95.47700 1.000 38.64148 283 ARG A C 1
ATOM 2222 O O . ARG A 1 283 ? -34.98900 7.09400 96.10700 1.000 42.34718 283 ARG A O 1
ATOM 2230 N N . THR A 1 284 ? -34.45600 6.00700 94.21900 1.000 38.61252 284 THR A N 1
ATOM 2231 C CA . THR A 1 284 ? -34.14800 7.23800 93.50800 1.000 38.99152 284 THR A CA 1
ATOM 2232 C C . THR A 1 284 ? -35.37900 7.72800 92.75800 1.000 39.35735 284 THR A C 1
ATOM 2233 O O . THR A 1 284 ? -36.19800 6.93700 92.28100 1.000 35.99905 284 THR A O 1
ATOM 2237 N N . TYR A 1 285 ? -35.50900 9.05000 92.67300 1.000 40.80226 285 TYR A N 1
ATOM 2238 C CA . TYR A 1 285 ? -36.66400 9.67900 92.04800 1.000 38.90203 285 TYR A CA 1
ATOM 2239 C C . TYR A 1 285 ? -36.20100 10.82300 91.16500 1.000 41.21284 285 TYR A C 1
ATOM 2240 O O . TYR A 1 285 ? -35.39700 11.65700 91.59300 1.000 48.16104 285 TYR A O 1
ATOM 2249 N N . GLY A 1 286 ? -36.71100 10.86200 89.93700 1.000 42.40508 286 GLY A N 1
ATOM 2250 C CA . GLY A 1 286 ? -36.45300 11.98900 89.07200 1.000 61.22313 286 GLY A CA 1
ATOM 2251 C C . GLY A 1 286 ? -37.37600 13.15300 89.37800 1.000 61.44421 286 GLY A C 1
ATOM 2252 O O . GLY A 1 286 ? -38.52800 12.98200 89.77300 1.000 64.64459 286 GLY A O 1
ATOM 2253 N N . CYS A 1 287 ? -36.84900 14.36000 89.20000 1.000 59.96245 287 CYS A N 1
ATOM 2254 C CA . CYS A 1 287 ? -37.64000 15.55900 89.44000 1.000 61.40210 287 CYS A CA 1
ATOM 2255 C C . CYS A 1 287 ? -38.71000 15.70200 88.36700 1.000 60.74149 287 CYS A C 1
ATOM 2256 O O . CYS A 1 287 ? -38.41900 15.61900 87.17000 1.000 63.32338 287 CYS A O 1
ATOM 2259 N N . ILE A 1 288 ? -39.94900 15.90600 88.79700 1.000 59.39660 288 ILE A N 1
ATOM 2260 C CA . ILE A 1 288 ? -41.06500 16.15400 87.89300 1.000 62.52855 288 ILE A CA 1
ATOM 2261 C C . ILE A 1 288 ? -41.35000 17.64900 87.92400 1.000 66.93697 288 ILE A C 1
ATOM 2262 O O . ILE A 1 288 ? -41.82600 18.18200 88.93200 1.000 67.57916 288 ILE A O 1
ATOM 2267 N N . GLN A 1 289 ? -41.04700 18.33200 86.82500 1.000 71.22959 289 GLN A N 1
ATOM 2268 C CA . GLN A 1 289 ? -41.24600 19.77500 86.74000 1.000 75.36167 289 GLN A CA 1
ATOM 2269 C C . GLN A 1 289 ? -42.73600 20.05700 86.62100 1.000 75.60380 289 GLN A C 1
ATOM 2270 O O . GLN A 1 289 ? -43.32100 19.95100 85.54100 1.000 76.40390 289 GLN A O 1
ATOM 2276 N N . ASP A 1 290 ? -43.35700 20.41000 87.74200 1.000 76.41969 290 ASP A N 1
ATOM 2277 C CA . ASP A 1 290 ? -44.77400 20.73800 87.79500 1.000 76.52760 290 ASP A CA 1
ATOM 2278 C C . ASP A 1 290 ? -44.92100 22.20700 88.16100 1.000 79.65692 290 ASP A C 1
ATOM 2279 O O . ASP A 1 290 ? -44.28700 22.67800 89.11100 1.000 79.55164 290 ASP A O 1
ATOM 2284 N N . ALA A 1 291 ? -45.75500 22.92600 87.40500 1.000 84.48118 291 ALA A N 1
ATOM 2285 C CA . ALA A 1 291 ? -45.90700 24.36100 87.62600 1.000 86.90516 291 ALA A CA 1
ATOM 2286 C C . ALA A 1 291 ? -46.42400 24.65900 89.02900 1.000 87.78421 291 ALA A C 1
ATOM 2287 O O . ALA A 1 291 ? -45.97000 25.61000 89.67600 1.000 90.53191 291 ALA A O 1
ATOM 2289 N N . ASP A 1 292 ? -47.37300 23.85800 89.51800 1.000 86.00768 292 ASP A N 1
ATOM 2290 C CA . ASP A 1 292 ? -47.90100 24.08000 90.86000 1.000 85.84977 292 ASP A CA 1
ATOM 2291 C C . ASP A 1 292 ? -46.85300 23.77500 91.92300 1.000 83.77583 292 ASP A C 1
ATOM 2292 O O . ASP A 1 292 ? -46.76700 24.47600 92.93800 1.000 85.03914 292 ASP A O 1
ATOM 2297 N N . ALA A 1 293 ? -46.04800 22.73100 91.70800 1.000 82.12037 293 ALA A N 1
ATOM 2298 C CA . ALA A 1 293 ? -45.03300 22.36600 92.69000 1.000 80.48860 293 ALA A CA 1
ATOM 2299 C C . ALA A 1 293 ? -43.88100 23.36300 92.69500 1.000 84.09429 293 ALA A C 1
ATOM 2300 O O . ALA A 1 293 ? -43.36200 23.71300 93.76100 1.000 83.88374 293 ALA A O 1
ATOM 2302 N N . GLN A 1 294 ? -43.46500 23.83200 91.51500 1.000 87.22098 294 GLN A N 1
ATOM 2303 C CA . GLN A 1 294 ? -42.36800 24.79300 91.44800 1.000 89.49757 294 GLN A CA 1
ATOM 2304 C C . GLN A 1 294 ? -42.75300 26.12000 92.09000 1.000 90.61350 294 GLN A C 1
ATOM 2305 O O . GLN A 1 294 ? -41.92200 26.76700 92.73800 1.000 91.62151 294 GLN A O 1
ATOM 2311 N N . ARG A 1 295 ? -44.01100 26.53800 91.92500 1.000 91.51624 295 ARG A N 1
ATOM 2312 C CA . ARG A 1 295 ? -44.45700 27.80100 92.50400 1.000 93.86125 295 ARG A CA 1
ATOM 2313 C C . ARG A 1 295 ? -44.47800 27.74800 94.02700 1.000 92.56899 295 ARG A C 1
ATOM 2314 O O . ARG A 1 295 ? -44.24300 28.76900 94.68500 1.000 92.86640 295 ARG A O 1
ATOM 2322 N N . GLU A 1 296 ? -44.74000 26.57800 94.60400 1.000 90.28714 296 GLU A N 1
ATOM 2323 C CA . GLU A 1 296 ? -44.73600 26.40200 96.04900 1.000 89.53968 296 GLU A CA 1
ATOM 2324 C C . GLU A 1 296 ? -43.35900 26.06000 96.60200 1.000 87.48944 296 GLU A C 1
ATOM 2325 O O . GLU A 1 296 ? -43.24200 25.75800 97.79500 1.000 86.46563 296 GLU A O 1
ATOM 2331 N N . GLY A 1 297 ? -42.32100 26.09800 95.77300 1.000 85.66553 297 GLY A N 1
ATOM 2332 C CA . GLY A 1 297 ? -40.99600 25.74600 96.24200 1.000 85.24180 297 GLY A CA 1
ATOM 2333 C C . GLY A 1 297 ? -40.80500 24.27200 96.51200 1.000 81.34396 297 GLY A C 1
ATOM 2334 O O . GLY A 1 297 ? -40.03900 23.90800 97.40800 1.000 83.23366 297 GLY A O 1
ATOM 2335 N N . ILE A 1 298 ? -41.49200 23.41000 95.76700 1.000 80.74916 298 ILE A N 1
ATOM 2336 C CA . ILE A 1 298 ? -41.31500 21.96800 95.89500 1.000 78.56731 298 ILE A CA 1
ATOM 2337 C C . ILE A 1 298 ? -40.63500 21.45800 94.63200 1.000 79.92537 298 ILE A C 1
ATOM 2338 O O . ILE A 1 298 ? -41.29900 21.14700 93.63600 1.000 80.45965 298 ILE A O 1
ATOM 2343 N N . ASN A 1 299 ? -39.30500 21.37600 94.66300 1.000 77.49613 299 ASN A N 1
ATOM 2344 C CA . ASN A 1 299 ? -38.52700 20.99100 93.49000 1.000 76.64866 299 ASN A CA 1
ATOM 2345 C C . ASN A 1 299 ? -38.32400 19.47900 93.41900 1.000 67.83445 299 ASN A C 1
ATOM 2346 O O . ASN A 1 299 ? -38.80300 18.82500 92.48800 1.000 66.99487 299 ASN A O 1
ATOM 2351 N N . ALA A 1 300 ? -37.61700 18.91300 94.39200 1.000 64.19980 300 ALA A N 1
ATOM 2352 C CA . ALA A 1 300 ? -37.33500 17.48500 94.42500 1.000 60.50199 300 ALA A CA 1
ATOM 2353 C C . ALA A 1 300 ? -38.25800 16.80200 95.42500 1.000 58.79652 300 ALA A C 1
ATOM 2354 O O . ALA A 1 300 ? -38.37300 17.24300 96.57300 1.000 59.94403 300 ALA A O 1
ATOM 2356 N N . SER A 1 301 ? -38.90900 15.72700 94.98600 1.000 55.66983 301 SER A N 1
ATOM 2357 C CA . SER A 1 301 ? -39.82100 14.98500 95.84300 1.000 52.49577 301 SER A CA 1
ATOM 2358 C C . SER A 1 301 ? -40.09000 13.62300 95.22400 1.000 48.23210 301 SER A C 1
ATOM 2359 O O . SER A 1 301 ? -40.01200 13.45200 94.00400 1.000 49.05588 301 SER A O 1
ATOM 2362 N N . ALA A 1 302 ? -40.40800 12.65500 96.08400 1.000 45.20016 302 ALA A N 1
ATOM 2363 C CA . ALA A 1 302 ? -40.79600 11.33000 95.62000 1.000 43.12096 302 ALA A CA 1
ATOM 2364 C C . ALA A 1 302 ? -42.26400 11.25900 95.22700 1.000 44.60008 302 ALA A C 1
ATOM 2365 O O . ALA A 1 302 ? -42.66800 10.30300 94.55500 1.000 43.09990 302 ALA A O 1
ATOM 2367 N N . ARG A 1 303 ? -43.06700 12.24300 95.63200 1.000 46.12395 303 ARG A N 1
ATOM 2368 C CA . ARG A 1 303 ? -44.48400 12.29600 95.30700 1.000 46.60296 303 ARG A CA 1
ATOM 2369 C C . ARG A 1 303 ? -44.85900 13.72700 94.95900 1.000 50.64818 303 ARG A C 1
ATOM 2370 O O . ARG A 1 303 ? -44.38700 14.67100 95.59800 1.000 51.53513 303 ARG A O 1
ATOM 2378 N N . TYR A 1 304 ? -45.71100 13.88500 93.94800 1.000 51.63514 304 TYR A N 1
ATOM 2379 C CA . TYR A 1 304 ? -46.21300 15.19300 93.52800 1.000 55.42243 304 TYR A CA 1
ATOM 2380 C C . TYR A 1 304 ? -47.73500 15.15000 93.52400 1.000 60.10721 304 TYR A C 1
ATOM 2381 O O . TYR A 1 304 ? -48.36200 14.95600 92.47400 1.000 62.41275 304 TYR A O 1
ATOM 2390 N N . PRO A 1 305 ? -48.36400 15.32200 94.68600 1.000 60.16774 305 PRO A N 1
ATOM 2391 C CA . PRO A 1 305 ? -49.82900 15.32400 94.73000 1.000 62.33642 305 PRO A CA 1
ATOM 2392 C C . PRO A 1 305 ? -50.39200 16.61000 94.14800 1.000 65.86316 305 PRO A C 1
ATOM 2393 O O . PRO A 1 305 ? -49.87800 17.70300 94.39300 1.000 69.72941 305 PRO A O 1
ATOM 2397 N N . LYS A 1 306 ? -51.46200 16.46800 93.37000 1.000 66.51324 306 LYS A N 1
ATOM 2398 C CA . LYS A 1 306 ? -52.10200 17.59600 92.71100 1.000 70.31369 306 LYS A CA 1
ATOM 2399 C C . LYS A 1 306 ? -53.61000 17.50600 92.87800 1.000 75.14585 306 LYS A C 1
ATOM 2400 O O . LYS A 1 306 ? -54.19900 16.43100 92.73000 1.000 70.73480 306 LYS A O 1
ATOM 2406 N N . ASN A 1 307 ? -54.22700 18.64300 93.19600 1.000 82.83362 307 ASN A N 1
ATOM 2407 C CA . ASN A 1 307 ? -55.68100 18.78600 93.24100 1.000 81.26501 307 ASN A CA 1
ATOM 2408 C C . ASN A 1 307 ? -56.02700 19.98500 92.36300 1.000 90.78720 307 ASN A C 1
ATOM 2409 O O . ASN A 1 307 ? -56.00500 21.13000 92.82200 1.000 95.96414 307 ASN A O 1
ATOM 2414 N N . ALA A 1 308 ? -56.33200 19.71700 91.09600 1.000 90.64245 308 ALA A N 1
ATOM 2415 C CA . ALA A 1 308 ? -56.64200 20.75200 90.12300 1.000 93.61386 308 ALA A CA 1
ATOM 2416 C C . ALA A 1 308 ? -57.88900 20.36000 89.34000 1.000 96.38787 308 ALA A C 1
ATOM 2417 O O . ALA A 1 308 ? -58.37200 19.22800 89.41900 1.000 96.26944 308 ALA A O 1
ATOM 2419 N N . VAL A 1 309 ? -58.41300 21.32100 88.58200 1.000 101.38058 309 VAL A N 1
ATOM 2420 C CA . VAL A 1 309 ? -59.54900 21.09600 87.69800 1.000 104.92837 309 VAL A CA 1
ATOM 2421 C C . VAL A 1 309 ? -59.02900 20.87700 86.28600 1.000 111.40546 309 VAL A C 1
ATOM 2422 O O . VAL A 1 309 ? -57.98600 21.41600 85.89300 1.000 114.97431 309 VAL A O 1
ATOM 2426 N N . THR A 1 310 ? -59.75500 20.07500 85.51300 1.000 114.90325 310 THR A N 1
ATOM 2427 C CA . THR A 1 310 ? -59.31600 19.74700 84.16600 1.000 118.38525 310 THR A CA 1
ATOM 2428 C C . THR A 1 310 ? -59.59500 20.90600 83.21000 1.000 124.76759 310 THR A C 1
ATOM 2429 O O . THR A 1 310 ? -60.29300 21.87000 83.53700 1.000 126.13091 310 THR A O 1
ATOM 2433 N N . THR A 1 311 ? -59.03200 20.79900 82.00600 1.000 126.57307 311 THR A N 1
ATOM 2434 C CA . THR A 1 311 ? -59.13400 21.86100 81.01300 1.000 131.52366 311 THR A CA 1
ATOM 2435 C C . THR A 1 311 ? -60.34600 21.71300 80.10300 1.000 134.11871 311 THR A C 1
ATOM 2436 O O . THR A 1 311 ? -60.86300 22.72100 79.60700 1.000 137.36910 311 THR A O 1
ATOM 2440 N N . GLY A 1 312 ? -60.81200 20.48400 79.87300 1.000 132.13690 312 GLY A N 1
ATOM 2441 C CA . GLY A 1 312 ? -61.94000 20.29100 78.97600 1.000 134.92407 312 GLY A CA 1
ATOM 2442 C C . GLY A 1 312 ? -63.25200 20.77900 79.56000 1.000 134.86880 312 GLY A C 1
ATOM 2443 O O . GLY A 1 312 ? -64.04100 21.43500 78.87500 1.000 142.81976 312 GLY A O 1
ATOM 2444 N N . ASP A 1 313 ? -63.50500 20.46800 80.82900 1.000 127.62320 313 ASP A N 1
ATOM 2445 C CA . ASP A 1 313 ? -64.74900 20.85700 81.48100 1.000 127.59425 313 ASP A CA 1
ATOM 2446 C C . ASP A 1 313 ? -64.45800 21.37900 82.88200 1.000 123.50165 313 ASP A C 1
ATOM 2447 O O . ASP A 1 313 ? -63.96800 20.62800 83.73500 1.000 120.10651 313 ASP A O 1
ATOM 2452 N N . PRO A 1 314 ? -64.74100 22.65400 83.15900 1.000 128.71543 314 PRO A N 1
ATOM 2453 C CA . PRO A 1 314 ? -64.51300 23.17800 84.51700 1.000 130.83148 314 PRO A CA 1
ATOM 2454 C C . PRO A 1 314 ? -65.33700 22.48000 85.58600 1.000 129.89979 314 PRO A C 1
ATOM 2455 O O . PRO A 1 314 ? -64.99200 22.57400 86.77000 1.000 131.70526 314 PRO A O 1
ATOM 2459 N N . ALA A 1 315 ? -66.41000 21.78300 85.21000 1.000 127.34685 315 ALA A N 1
ATOM 2460 C CA . ALA A 1 315 ? -67.24000 21.08400 86.18200 1.000 126.41253 315 ALA A CA 1
ATOM 2461 C C . ALA A 1 315 ? -66.58200 19.82400 86.72800 1.000 124.03066 315 ALA A C 1
ATOM 2462 O O . ALA A 1 315 ? -67.05900 19.28500 87.73200 1.000 124.50967 315 ALA A O 1
ATOM 2464 N N . ARG A 1 316 ? -65.51100 19.34400 86.10100 1.000 120.19073 316 ARG A N 1
ATOM 2465 C CA . ARG A 1 316 ? -64.81800 18.13900 86.53800 1.000 115.45332 316 ARG A CA 1
ATOM 2466 C C . ARG A 1 316 ? -63.60400 18.52800 87.37200 1.000 110.53694 316 ARG A C 1
ATOM 2467 O O . ARG A 1 316 ? -62.74800 19.29100 86.91200 1.000 110.70538 316 ARG A O 1
ATOM 2475 N N . GLU A 1 317 ? -63.53300 18.00200 88.59200 1.000 104.74677 317 GLU A N 1
ATOM 2476 C CA . GLU A 1 317 ? -62.39400 18.19800 89.47800 1.000 101.10423 317 GLU A CA 1
ATOM 2477 C C . GLU A 1 317 ? -61.74500 16.85000 89.75200 1.000 97.64592 317 GLU A C 1
ATOM 2478 O O . GLU A 1 317 ? -62.43500 15.88500 90.09800 1.000 97.02479 317 GLU A O 1
ATOM 2484 N N . PHE A 1 318 ? -60.42400 16.78400 89.60300 1.000 90.97407 318 PHE A N 1
ATOM 2485 C CA . PHE A 1 318 ? -59.68900 15.54100 89.77200 1.000 70.95324 318 PHE A CA 1
ATOM 2486 C C . PHE A 1 318 ? -58.52500 15.74700 90.73100 1.000 74.29049 318 PHE A C 1
ATOM 2487 O O . PHE A 1 318 ? -58.11200 16.87500 91.01400 1.000 69.63730 318 PHE A O 1
ATOM 2495 N N . THR A 1 319 ? -58.00600 14.63100 91.23200 1.000 70.36896 319 THR A N 1
ATOM 2496 C CA . THR A 1 319 ? -56.79000 14.60200 92.02700 1.000 68.29766 319 THR A CA 1
ATOM 2497 C C . THR A 1 319 ? -55.77100 13.70100 91.34700 1.000 63.86555 319 THR A C 1
ATOM 2498 O O . THR A 1 319 ? -56.11600 12.84400 90.52900 1.000 63.97346 319 THR A O 1
ATOM 2502 N N . MET A 1 320 ? -54.50500 13.89400 91.70400 1.000 60.62043 320 MET A N 1
ATOM 2503 C CA . MET A 1 320 ? -53.43400 13.13800 91.07500 1.000 60.86782 320 MET A CA 1
ATOM 2504 C C . MET A 1 320 ? -52.18600 13.22900 91.93800 1.000 58.60439 320 MET A C 1
ATOM 2505 O O . MET A 1 320 ? -51.93400 14.25000 92.58100 1.000 57.75956 320 MET A O 1
ATOM 2510 N N . ILE A 1 321 ? -51.41900 12.14300 91.94800 1.000 55.66720 321 ILE A N 1
ATOM 2511 C CA . ILE A 1 321 ? -50.11400 12.09400 92.59600 1.000 54.40126 321 ILE A CA 1
ATOM 2512 C C . ILE A 1 321 ? -49.10300 11.64900 91.55000 1.000 53.27744 321 ILE A C 1
ATOM 2513 O O . ILE A 1 321 ? -49.21900 10.54800 90.99900 1.000 47.32146 321 ILE A O 1
ATOM 2518 N N . GLN A 1 322 ? -48.12400 12.50100 91.27100 1.000 54.21703 322 GLN A N 1
ATOM 2519 C CA . GLN A 1 322 ? -47.08400 12.19100 90.30200 1.000 51.95360 322 GLN A CA 1
ATOM 2520 C C . GLN A 1 322 ? -45.83600 11.67400 91.00600 1.000 47.84521 322 GLN A C 1
ATOM 2521 O O . GLN A 1 322 ? -45.52200 12.07400 92.13000 1.000 45.61600 322 GLN A O 1
ATOM 2527 N N . SER A 1 323 ? -45.12600 10.77700 90.32700 1.000 47.29514 323 SER A N 1
ATOM 2528 C CA . SER A 1 323 ? -43.89300 10.21400 90.85600 1.000 46.42925 323 SER A CA 1
ATOM 2529 C C . SER A 1 323 ? -43.07200 9.65000 89.70600 1.000 46.94510 323 SER A C 1
ATOM 2530 O O . SER A 1 323 ? -43.62200 9.17300 88.71000 1.000 48.35843 323 SER A O 1
ATOM 2533 N N . ALA A 1 324 ? -41.75100 9.70900 89.85700 1.000 46.68454 324 ALA A N 1
ATOM 2534 C CA . ALA A 1 324 ? -40.80900 9.15100 88.88600 1.000 48.31106 324 ALA A CA 1
ATOM 2535 C C . ALA A 1 324 ? -39.88400 8.17200 89.59700 1.000 46.78192 324 ALA A C 1
ATOM 2536 O O . ALA A 1 324 ? -38.69700 8.45200 89.80100 1.000 46.88983 324 ALA A O 1
ATOM 2538 N N . PRO A 1 325 ? -40.39400 7.00100 89.97700 1.000 45.53177 325 PRO A N 1
ATOM 2539 C CA . PRO A 1 325 ? -39.58300 6.07200 90.77000 1.000 42.96305 325 PRO A CA 1
ATOM 2540 C C . PRO A 1 325 ? -38.57200 5.31500 89.92300 1.000 43.01305 325 PRO A C 1
ATOM 2541 O O . PRO A 1 325 ? -38.83100 4.95300 88.77300 1.000 43.29203 325 PRO A O 1
ATOM 2545 N N . LEU A 1 326 ? -37.39700 5.08000 90.51900 1.000 40.99702 326 LEU A N 1
ATOM 2546 C CA . LEU A 1 326 ? -36.33900 4.25000 89.93400 1.000 36.89653 326 LEU A CA 1
ATOM 2547 C C . LEU A 1 326 ? -35.72200 3.47300 91.09800 1.000 36.70966 326 LEU A C 1
ATOM 2548 O O . LEU A 1 326 ? -34.71500 3.87700 91.68500 1.000 39.57843 326 LEU A O 1
ATOM 2553 N N . MET A 1 327 ? -36.34000 2.34600 91.44200 1.000 34.61204 327 MET A N 1
ATOM 2554 C CA . MET A 1 327 ? -35.83300 1.52400 92.53300 1.000 33.45138 327 MET A CA 1
ATOM 2555 C C . MET A 1 327 ? -34.59400 0.76400 92.07300 1.000 34.82786 327 MET A C 1
ATOM 2556 O O . MET A 1 327 ? -34.61400 0.08400 91.04300 1.000 37.99403 327 MET A O 1
ATOM 2561 N N . LEU A 1 328 ? -33.50800 0.89300 92.82900 1.000 32.85394 328 LEU A N 1
ATOM 2562 C CA . LEU A 1 328 ? -32.23900 0.28800 92.45800 1.000 35.60427 328 LEU A CA 1
ATOM 2563 C C . LEU A 1 328 ? -31.61600 -0.38900 93.66700 1.000 37.56240 328 LEU A C 1
ATOM 2564 O O . LEU A 1 328 ? -31.83600 0.01600 94.81100 1.000 39.42315 328 LEU A O 1
ATOM 2569 N N . LEU A 1 329 ? -30.83200 -1.42700 93.39400 1.000 37.72821 329 LEU A N 1
ATOM 2570 C CA . LEU A 1 329 ? -30.03000 -2.11100 94.39900 1.000 37.49923 329 LEU A CA 1
ATOM 2571 C C . LEU A 1 329 ? -28.57400 -1.71800 94.19200 1.000 39.44157 329 LEU A C 1
ATOM 2572 O O . LEU A 1 329 ? -28.03800 -1.87400 93.08900 1.000 41.69447 329 LEU A O 1
ATOM 2577 N N . ALA A 1 330 ? -27.94100 -1.19800 95.24700 1.000 39.65475 330 ALA A N 1
ATOM 2578 C CA . ALA A 1 330 ? -26.54400 -0.79400 95.13900 1.000 43.62365 330 ALA A CA 1
ATOM 2579 C C . ALA A 1 330 ? -25.64400 -1.98300 94.83500 1.000 48.18209 330 ALA A C 1
ATOM 2580 O O . ALA A 1 330 ? -24.61300 -1.83000 94.17100 1.000 52.03255 330 ALA A O 1
ATOM 2582 N N . ASP A 1 331 ? -26.02200 -3.17100 95.30200 1.000 46.49242 331 ASP A N 1
ATOM 2583 C CA . ASP A 1 331 ? -25.27800 -4.39900 95.03200 1.000 45.37913 331 ASP A CA 1
ATOM 2584 C C . ASP A 1 331 ? -26.29900 -5.50800 94.81300 1.000 44.12371 331 ASP A C 1
ATOM 2585 O O . ASP A 1 331 ? -26.77200 -6.12000 95.78300 1.000 42.32613 331 ASP A O 1
ATOM 2590 N N . PRO A 1 332 ? -26.66300 -5.79300 93.56000 1.000 46.09237 332 PRO A N 1
ATOM 2591 C CA . PRO A 1 332 ? -27.65100 -6.85600 93.30900 1.000 46.17659 332 PRO A CA 1
ATOM 2592 C C . PRO A 1 332 ? -27.20200 -8.22300 93.78600 1.000 43.91316 332 PRO A C 1
ATOM 2593 O O . PRO A 1 332 ? -28.05400 -9.09200 94.01200 1.000 40.35484 332 PRO A O 1
ATOM 2597 N N . ASP A 1 333 ? -25.89700 -8.44200 93.96100 1.000 43.62892 333 ASP A N 1
ATOM 2598 C CA . ASP A 1 333 ? -25.39700 -9.71700 94.45700 1.000 42.29981 333 ASP A CA 1
ATOM 2599 C C . ASP A 1 333 ? -25.48900 -9.84400 95.97300 1.000 42.16032 333 ASP A C 1
ATOM 2600 O O . ASP A 1 333 ? -25.04700 -10.86100 96.51800 1.000 42.92094 333 ASP A O 1
ATOM 2605 N N . GLU A 1 334 ? -26.04900 -8.84600 96.66500 1.000 41.59183 334 GLU A N 1
ATOM 2606 C CA . GLU A 1 334 ? -26.35400 -9.00200 98.08200 1.000 39.65739 334 GLU A CA 1
ATOM 2607 C C . GLU A 1 334 ? -27.44100 -10.03900 98.32000 1.000 36.96233 334 GLU A C 1
ATOM 2608 O O . GLU A 1 334 ? -27.58900 -10.51800 99.45000 1.000 37.07023 334 GLU A O 1
ATOM 2614 N N . PHE A 1 335 ? -28.20000 -10.39100 97.28700 1.000 33.91196 335 PHE A N 1
ATOM 2615 C CA . PHE A 1 335 ? -29.27200 -11.36600 97.38600 1.000 31.58273 335 PHE A CA 1
ATOM 2616 C C . PHE A 1 335 ? -28.94800 -12.58000 96.52600 1.000 31.41956 335 PHE A C 1
ATOM 2617 O O . PHE A 1 335 ? -28.20800 -12.48800 95.54200 1.000 30.98266 335 PHE A O 1
ATOM 2625 N N . VAL A 1 336 ? -29.51000 -13.72100 96.91100 1.000 30.89844 336 VAL A N 1
ATOM 2626 C CA . VAL A 1 336 ? -29.40000 -14.95800 96.14800 1.000 33.46980 336 VAL A CA 1
ATOM 2627 C C . VAL A 1 336 ? -30.81800 -15.46700 95.93700 1.000 33.80932 336 VAL A C 1
ATOM 2628 O O . VAL A 1 336 ? -31.47200 -15.90900 96.89000 1.000 36.05695 336 VAL A O 1
ATOM 2632 N N . SER A 1 337 ? -31.30100 -15.38900 94.70100 1.000 32.48021 337 SER A N 1
ATOM 2633 C CA . SER A 1 337 ? -32.66200 -15.79600 94.37000 1.000 32.78288 337 SER A CA 1
ATOM 2634 C C . SER A 1 337 ? -32.64400 -17.25900 93.94400 1.000 33.00659 337 SER A C 1
ATOM 2635 O O . SER A 1 337 ? -32.08600 -17.60300 92.89700 1.000 34.07514 337 SER A O 1
ATOM 2638 N N . VAL A 1 338 ? -33.25900 -18.11700 94.75200 1.000 32.23808 338 VAL A N 1
ATOM 2639 C CA . VAL A 1 338 ? -33.27800 -19.55400 94.51000 1.000 35.00157 338 VAL A CA 1
ATOM 2640 C C . VAL A 1 338 ? -34.68400 -19.95000 94.08800 1.000 41.18652 338 VAL A C 1
ATOM 2641 O O . VAL A 1 338 ? -35.65700 -19.68300 94.80400 1.000 42.95252 338 VAL A O 1
ATOM 2645 N N . GLN A 1 339 ? -34.79100 -20.58500 92.92400 1.000 46.61875 339 GLN A N 1
ATOM 2646 C CA . GLN A 1 339 ? -36.05900 -21.12100 92.43600 1.000 43.63944 339 GLN A CA 1
ATOM 2647 C C . GLN A 1 339 ? -36.18000 -22.55200 92.94100 1.000 39.64686 339 GLN A C 1
ATOM 2648 O O . GLN A 1 339 ? -35.59100 -23.47600 92.37600 1.000 42.46562 339 GLN A O 1
ATOM 2654 N N . LEU A 1 340 ? -36.93800 -22.73700 94.01700 1.000 33.00133 340 LEU A N 1
ATOM 2655 C CA . LEU A 1 340 ? -37.12900 -24.06600 94.57200 1.000 32.44073 340 LEU A CA 1
ATOM 2656 C C . LEU A 1 340 ? -37.91900 -24.94300 93.60500 1.000 35.68849 340 LEU A C 1
ATOM 2657 O O . LEU A 1 340 ? -38.60100 -24.46100 92.69600 1.000 36.84126 340 LEU A O 1
ATOM 2662 N N . ALA A 1 341 ? -37.81500 -26.25100 93.81200 1.000 37.42817 341 ALA A N 1
ATOM 2663 C CA . ALA A 1 341 ? -38.52400 -27.21200 92.97700 1.000 36.39647 341 ALA A CA 1
ATOM 2664 C C . ALA A 1 341 ? -38.77700 -28.50700 93.73800 1.000 36.73862 341 ALA A C 1
ATOM 2665 O O . ALA A 1 341 ? -39.52600 -29.36800 93.28000 1.000 38.95204 341 ALA A O 1
ATOM 2668 N N . SER B 1 2 ? -90.84100 13.68400 127.67500 1.000 98.65657 2 SER B N 1
ATOM 2669 C CA . SER B 1 2 ? -91.54700 13.36200 126.44000 1.000 95.56672 2 SER B CA 1
ATOM 2670 C C . SER B 1 2 ? -90.80200 12.29200 125.64500 1.000 90.17660 2 SER B C 1
ATOM 2671 O O . SER B 1 2 ? -90.04100 11.50600 126.21000 1.000 88.88961 2 SER B O 1
ATOM 2674 N N . MET B 1 3 ? -91.02500 12.26600 124.33300 1.000 87.17887 3 MET B N 1
ATOM 2675 C CA . MET B 1 3 ? -90.40100 11.25800 123.48500 1.000 84.71805 3 MET B CA 1
ATOM 2676 C C . MET B 1 3 ? -88.92700 11.57500 123.26800 1.000 84.74700 3 MET B C 1
ATOM 2677 O O . MET B 1 3 ? -88.56600 12.70200 122.91600 1.000 85.95504 3 MET B O 1
ATOM 2682 N N . TYR B 1 4 ? -88.07600 10.57300 123.47500 1.000 82.98363 4 TYR B N 1
ATOM 2683 C CA . TYR B 1 4 ? -86.64600 10.75000 123.26700 1.000 80.71494 4 TYR B CA 1
ATOM 2684 C C . TYR B 1 4 ? -86.32800 10.82700 121.78000 1.000 73.99571 4 TYR B C 1
ATOM 2685 O O . TYR B 1 4 ? -86.82300 10.02900 120.97900 1.000 69.74520 4 TYR B O 1
ATOM 2694 N N . THR B 1 5 ? -85.49900 11.80100 121.41400 1.000 72.87716 5 THR B N 1
ATOM 2695 C CA . THR B 1 5 ? -85.13600 11.99700 120.02100 1.000 70.50056 5 THR B CA 1
ATOM 2696 C C . THR B 1 5 ? -84.16300 10.91700 119.56200 1.000 67.91077 5 THR B C 1
ATOM 2697 O O . THR B 1 5 ? -83.57400 10.18900 120.36600 1.000 67.42651 5 THR B O 1
ATOM 2701 N N . THR B 1 6 ? -84.00000 10.82100 118.24000 1.000 64.99463 6 THR B N 1
ATOM 2702 C CA . THR B 1 6 ? -83.09100 9.82500 117.68300 1.000 61.69950 6 THR B CA 1
ATOM 2703 C C . THR B 1 6 ? -81.65100 10.11300 118.08700 1.000 58.28330 6 THR B C 1
ATOM 2704 O O . THR B 1 6 ? -80.89100 9.19000 118.40400 1.000 56.88840 6 THR B O 1
ATOM 2708 N N . ALA B 1 7 ? -81.26100 11.39000 118.10400 1.000 59.99930 7 ALA B N 1
ATOM 2709 C CA . ALA B 1 7 ? -79.90200 11.73200 118.50800 1.000 61.02837 7 ALA B CA 1
ATOM 2710 C C . ALA B 1 7 ? -79.66300 11.39400 119.97400 1.000 64.47615 7 ALA B C 1
ATOM 2711 O O . ALA B 1 7 ? -78.58100 10.92000 120.34000 1.000 67.56600 7 ALA B O 1
ATOM 2713 N N . GLN B 1 8 ? -80.66300 11.62700 120.82700 1.000 61.88637 8 GLN B N 1
ATOM 2714 C CA . GLN B 1 8 ? -80.53300 11.25200 122.23100 1.000 62.68646 8 GLN B CA 1
ATOM 2715 C C . GLN B 1 8 ? -80.40400 9.74300 122.38400 1.000 61.30209 8 GLN B C 1
ATOM 2716 O O . GLN B 1 8 ? -79.62400 9.26000 123.21300 1.000 62.82595 8 GLN B O 1
ATOM 2722 N N . LEU B 1 9 ? -81.16100 8.98100 121.59400 1.000 58.04907 9 LEU B N 1
ATOM 2723 C CA . LEU B 1 9 ? -81.09000 7.52800 121.69700 1.000 56.92261 9 LEU B CA 1
ATOM 2724 C C . LEU B 1 9 ? -79.77100 7.00100 121.14900 1.000 60.42040 9 LEU B C 1
ATOM 2725 O O . LEU B 1 9 ? -79.22200 6.02600 121.67300 1.000 62.54171 9 LEU B O 1
ATOM 2730 N N . LEU B 1 10 ? -79.24900 7.63200 120.09500 1.000 59.26500 10 LEU B N 1
ATOM 2731 C CA . LEU B 1 10 ? -77.95700 7.22200 119.55600 1.000 54.60392 10 LEU B CA 1
ATOM 2732 C C . LEU B 1 10 ? -76.84200 7.44700 120.56800 1.000 58.77547 10 LEU B C 1
ATOM 2733 O O . LEU B 1 10 ? -75.93900 6.61300 120.70400 1.000 59.04392 10 LEU B O 1
ATOM 2738 N N . ALA B 1 11 ? -76.88600 8.56900 121.28900 1.000 61.30998 11 ALA B N 1
ATOM 2739 C CA . ALA B 1 11 ? -75.84500 8.85400 122.27000 1.000 63.28917 11 ALA B CA 1
ATOM 2740 C C . ALA B 1 11 ? -75.90900 7.88900 123.44700 1.000 64.22086 11 ALA B C 1
ATOM 2741 O O . ALA B 1 11 ? -74.87100 7.49200 123.98800 1.000 66.87644 11 ALA B O 1
ATOM 2743 N N . ALA B 1 12 ? -77.11600 7.50000 123.86200 1.000 65.69209 12 ALA B N 1
ATOM 2744 C CA . ALA B 1 12 ? -77.23700 6.59300 124.99800 1.000 70.07946 12 ALA B CA 1
ATOM 2745 C C . ALA B 1 12 ? -76.81500 5.17600 124.63800 1.000 69.50044 12 ALA B C 1
ATOM 2746 O O . ALA B 1 12 ? -76.26600 4.46200 125.48400 1.000 71.62438 12 ALA B O 1
ATOM 2748 N N . ASN B 1 13 ? -77.05300 4.75500 123.40000 1.000 66.94224 13 ASN B N 1
ATOM 2749 C CA . ASN B 1 13 ? -76.73500 3.40500 122.95800 1.000 66.14740 13 ASN B CA 1
ATOM 2750 C C . ASN B 1 13 ? -75.35400 3.28900 122.32800 1.000 65.28151 13 ASN B C 1
ATOM 2751 O O . ASN B 1 13 ? -75.05900 2.26100 121.71000 1.000 64.77356 13 ASN B O 1
ATOM 2756 N N . GLU B 1 14 ? -74.50700 4.31000 122.46800 1.000 68.07395 14 GLU B N 1
ATOM 2757 C CA . GLU B 1 14 ? -73.21200 4.28700 121.79600 1.000 67.33439 14 GLU B CA 1
ATOM 2758 C C . GLU B 1 14 ? -72.33100 3.16000 122.32100 1.000 65.36047 14 GLU B C 1
ATOM 2759 O O . GLU B 1 14 ? -71.67900 2.45700 121.53900 1.000 61.62055 14 GLU B O 1
ATOM 2765 N N . GLN B 1 15 ? -72.29800 2.97200 123.64200 1.000 68.36609 15 GLN B N 1
ATOM 2766 C CA . GLN B 1 15 ? -71.50900 1.88600 124.21600 1.000 67.95288 15 GLN B CA 1
ATOM 2767 C C . GLN B 1 15 ? -72.03700 0.52400 123.77800 1.000 63.21284 15 GLN B C 1
ATOM 2768 O O . GLN B 1 15 ? -71.25300 -0.36800 123.43100 1.000 59.74927 15 GLN B O 1
ATOM 2774 N N . LYS B 1 16 ? -73.36100 0.34300 123.78600 1.000 63.37076 16 LYS B N 1
ATOM 2775 C CA . LYS B 1 16 ? -73.92800 -0.93500 123.36900 1.000 60.56516 16 LYS B CA 1
ATOM 2776 C C . LYS B 1 16 ? -73.71200 -1.18400 121.88100 1.000 57.58059 16 LYS B C 1
ATOM 2777 O O . LYS B 1 16 ? -73.55000 -2.33700 121.46300 1.000 58.00959 16 LYS B O 1
ATOM 2783 N N . PHE B 1 17 ? -73.69700 -0.12400 121.07200 1.000 55.21715 17 PHE B N 1
ATOM 2784 C CA . PHE B 1 17 ? -73.45800 -0.27900 119.64200 1.000 52.18520 17 PHE B CA 1
ATOM 2785 C C . PHE B 1 17 ? -71.99200 -0.57200 119.34600 1.000 56.26727 17 PHE B C 1
ATOM 2786 O O . PHE B 1 17 ? -71.68600 -1.36500 118.44700 1.000 56.42782 17 PHE B O 1
ATOM 2794 N N . LYS B 1 18 ? -71.07500 0.05800 120.08500 1.000 59.01760 18 LYS B N 1
ATOM 2795 C CA . LYS B 1 18 ? -69.65300 -0.18200 119.87100 1.000 56.00408 18 LYS B CA 1
ATOM 2796 C C . LYS B 1 18 ? -69.23400 -1.58800 120.27800 1.000 51.49038 18 LYS B C 1
ATOM 2797 O O . LYS B 1 18 ? -68.19000 -2.06600 119.82200 1.000 50.30603 18 LYS B O 1
ATOM 2803 N N . PHE B 1 19 ? -70.01700 -2.25500 121.12200 1.000 50.98506 19 PHE B N 1
ATOM 2804 C CA . PHE B 1 19 ? -69.73900 -3.63500 121.50800 1.000 49.72965 19 PHE B CA 1
ATOM 2805 C C . PHE B 1 19 ? -70.10500 -4.55000 120.34500 1.000 48.76111 19 PHE B C 1
ATOM 2806 O O . PHE B 1 19 ? -71.28400 -4.69000 120.00300 1.000 51.57987 19 PHE B O 1
ATOM 2814 N N . ASP B 1 20 ? -69.09300 -5.18000 119.73900 1.000 44.99224 20 ASP B N 1
ATOM 2815 C 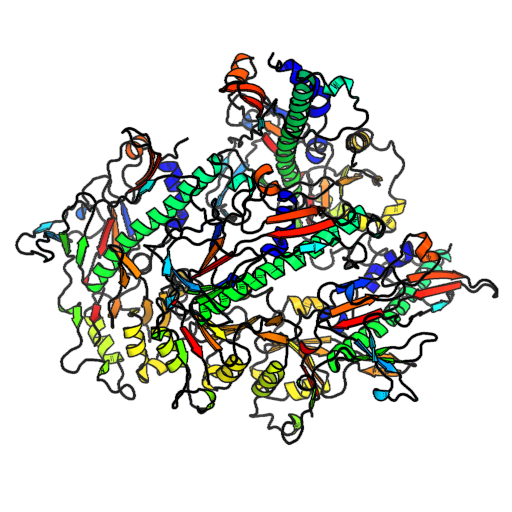CA . ASP B 1 20 ? -69.31800 -6.00200 118.56100 1.000 40.69435 20 ASP B CA 1
ATOM 2816 C C . ASP B 1 20 ? -69.06500 -7.47500 118.85300 1.000 38.10720 20 ASP B C 1
ATOM 2817 O O . ASP B 1 20 ? -68.13600 -7.81000 119.59800 1.000 39.55474 20 ASP B O 1
ATOM 2822 N N . PRO B 1 21 ? -69.86800 -8.36800 118.27800 1.000 34.65152 21 PRO B N 1
ATOM 2823 C CA . PRO B 1 21 ? -69.56300 -9.80200 118.34900 1.000 32.06437 21 PRO B CA 1
ATOM 2824 C C . PRO B 1 21 ? -68.24200 -10.11600 117.66100 1.000 33.60666 21 PRO B C 1
ATOM 2825 O O . PRO B 1 21 ? -67.65900 -9.29600 116.94800 1.000 33.92512 21 PRO B O 1
ATOM 2829 N N . LEU B 1 22 ? -67.78400 -11.35000 117.86800 1.000 32.80920 22 LEU B N 1
ATOM 2830 C CA . LEU B 1 22 ? -66.44100 -11.77200 117.48600 1.000 32.88552 22 LEU B CA 1
ATOM 2831 C C . LEU B 1 22 ? -66.11400 -11.50600 116.01900 1.000 33.86459 22 LEU B C 1
ATOM 2832 O O . LEU B 1 22 ? -65.23200 -10.69600 115.71500 1.000 34.86997 22 LEU B O 1
ATOM 2837 N N . PHE B 1 23 ? -66.82000 -12.18000 115.10600 1.000 32.00384 23 PHE B N 1
ATOM 2838 C CA . PHE B 1 23 ? -66.46800 -12.11200 113.68900 1.000 28.92978 23 PHE B CA 1
ATOM 2839 C C . PHE B 1 23 ? -66.63300 -10.70900 113.12000 1.000 29.51670 23 PHE B C 1
ATOM 2840 O O . PHE B 1 23 ? -65.92500 -10.33900 112.17700 1.000 32.43547 23 PHE B O 1
ATOM 2848 N N . LEU B 1 24 ? -67.56200 -9.92000 113.65900 1.000 29.83516 24 LEU B N 1
ATOM 2849 C CA . LEU B 1 24 ? -67.65700 -8.52500 113.24300 1.000 30.47734 24 LEU B CA 1
ATOM 2850 C C . LEU B 1 24 ? -66.49500 -7.71200 113.79100 1.000 30.59841 24 LEU B C 1
ATOM 2851 O O . LEU B 1 24 ? -65.95100 -6.84400 113.09700 1.000 30.70631 24 LEU B O 1
ATOM 2856 N N . ARG B 1 25 ? -66.09800 -7.98200 115.03500 1.000 29.87463 25 ARG B N 1
ATOM 2857 C CA . ARG B 1 25 ? -65.05700 -7.18400 115.66800 1.000 30.94055 25 ARG B CA 1
ATOM 2858 C C . ARG B 1 25 ? -63.69400 -7.43000 115.03700 1.000 30.55366 25 ARG B C 1
ATOM 2859 O O . ARG B 1 25 ? -62.87200 -6.51000 114.96400 1.000 32.25124 25 ARG B O 1
ATOM 2867 N N . LEU B 1 26 ? -63.43500 -8.65200 114.57500 1.000 27.07430 26 LEU B N 1
ATOM 2868 C CA . LEU B 1 26 ? -62.11600 -9.00400 114.06300 1.000 30.03255 26 LEU B CA 1
ATOM 2869 C C . LEU B 1 26 ? -61.98800 -8.79400 112.55900 1.000 30.04834 26 LEU B C 1
ATOM 2870 O O . LEU B 1 26 ? -60.93200 -8.35800 112.08600 1.000 31.66169 26 LEU B O 1
ATOM 2875 N N . PHE B 1 27 ? -63.04000 -9.09000 111.79600 1.000 28.75082 27 PHE B N 1
ATOM 2876 C CA . PHE B 1 27 ? -62.92700 -9.19000 110.35000 1.000 30.32732 27 PHE B CA 1
ATOM 2877 C C . PHE B 1 27 ? -63.69900 -8.12400 109.58500 1.000 33.69351 27 PHE B C 1
ATOM 2878 O O . PHE B 1 27 ? -63.49700 -7.99800 108.37500 1.000 36.38331 27 PHE B O 1
ATOM 2886 N N . PHE B 1 28 ? -64.56700 -7.35300 110.24300 1.000 34.51466 28 PHE B N 1
ATOM 2887 C CA . PHE B 1 28 ? -65.39400 -6.34300 109.57600 1.000 34.58309 28 PHE B CA 1
ATOM 2888 C C . PHE B 1 28 ? -65.16200 -4.99600 110.26600 1.000 35.33582 28 PHE B C 1
ATOM 2889 O O . PHE B 1 28 ? -66.02600 -4.47900 110.97600 1.000 35.31739 28 PHE B O 1
ATOM 2897 N N . ARG B 1 29 ? -63.98000 -4.42300 110.04100 1.000 37.60977 29 ARG B N 1
ATOM 2898 C CA . ARG B 1 29 ? -63.54500 -3.21900 110.73400 1.000 35.93062 29 ARG B CA 1
ATOM 2899 C C . ARG B 1 29 ? -63.77100 -1.95000 109.91600 1.000 34.10409 29 ARG B C 1
ATOM 2900 O O . ARG B 1 29 ? -63.17000 -0.91300 110.21500 1.000 34.83839 29 ARG B O 1
ATOM 2908 N N . GLU B 1 30 ? -64.63000 -2.00600 108.89800 1.000 33.30136 30 GLU B N 1
ATOM 2909 C CA . GLU B 1 30 ? -64.97800 -0.83700 108.09700 1.000 35.28581 30 GLU B CA 1
ATOM 2910 C C . GLU B 1 30 ? -66.49100 -0.75700 107.95100 1.000 34.24095 30 GLU B C 1
ATOM 2911 O O . GLU B 1 30 ? -67.14000 -1.75700 107.62600 1.000 31.86698 30 GLU B O 1
ATOM 2917 N N . SER B 1 31 ? -67.04800 0.42800 108.18900 1.000 34.39623 31 SER B N 1
ATOM 2918 C CA . SER B 1 31 ? -68.47900 0.66700 108.06000 1.000 36.63860 31 SER B CA 1
ATOM 2919 C C . SER B 1 31 ? -68.73800 1.69100 106.96400 1.000 41.23916 31 SER B C 1
ATOM 2920 O O . SER B 1 31 ? -68.02700 2.69600 106.85700 1.000 44.16582 31 SER B O 1
ATOM 2923 N N . TYR B 1 32 ? -69.76200 1.43000 106.15300 1.000 41.41286 32 TYR B N 1
ATOM 2924 C CA . TYR B 1 32 ? -70.11500 2.30300 105.03500 1.000 43.03148 32 TYR B CA 1
ATOM 2925 C C . TYR B 1 32 ? -71.62600 2.47500 104.98600 1.000 43.76577 32 TYR B C 1
ATOM 2926 O O . TYR B 1 32 ? -72.32800 1.74000 104.28100 1.000 45.03961 32 TYR B O 1
ATOM 2935 N N . PRO B 1 33 ? -72.16600 3.43400 105.74100 1.000 42.58669 33 PRO B N 1
ATOM 2936 C CA . PRO B 1 33 ? -73.59400 3.76200 105.61800 1.000 38.68885 33 PRO B CA 1
ATOM 2937 C C . PRO B 1 33 ? -73.83700 4.59500 104.36700 1.000 39.21786 33 PRO B C 1
ATOM 2938 O O . PRO B 1 33 ? -73.15600 5.59500 104.13000 1.000 42.34718 33 PRO B O 1
ATOM 2942 N N . PHE B 1 34 ? -74.81100 4.17700 103.56400 1.000 39.83636 34 PHE B N 1
ATOM 2943 C CA . PHE B 1 34 ? -75.14400 4.87300 102.32900 1.000 41.98661 34 PHE B CA 1
ATOM 2944 C C . PHE B 1 34 ? -76.26800 5.87200 102.56400 1.000 44.73168 34 PHE B C 1
ATOM 2945 O O . PHE B 1 34 ? -77.21800 5.59500 103.30000 1.000 45.15541 34 PHE B O 1
ATOM 2953 N N . THR B 1 35 ? -76.14400 7.04900 101.94500 1.000 47.95575 35 THR B N 1
ATOM 2954 C CA . THR B 1 35 ? -77.21200 8.03900 102.02100 1.000 50.35867 35 THR B CA 1
ATOM 2955 C C . THR B 1 35 ? -78.39300 7.67000 101.13700 1.000 52.44576 35 THR B C 1
ATOM 2956 O O . THR B 1 35 ? -79.48900 8.20500 101.32900 1.000 50.40604 35 THR B O 1
ATOM 2960 N N . THR B 1 36 ? -78.19500 6.77100 100.18200 1.000 56.71206 36 THR B N 1
ATOM 2961 C CA . THR B 1 36 ? -79.25700 6.26400 99.32900 1.000 62.86280 36 THR B CA 1
ATOM 2962 C C . THR B 1 36 ? -79.79700 4.95500 99.89400 1.000 67.99236 36 THR B C 1
ATOM 2963 O O . THR B 1 36 ? -79.09000 4.21600 100.58400 1.000 69.09513 36 THR B O 1
ATOM 2967 N N . GLU B 1 37 ? -81.06700 4.67400 99.59300 1.000 76.39863 37 GLU B N 1
ATOM 2968 C CA . GLU B 1 37 ? -81.68300 3.43500 100.05700 1.000 77.50666 37 GLU B CA 1
ATOM 2969 C C . GLU B 1 37 ? -81.00400 2.20200 99.47900 1.000 73.29037 37 GLU B C 1
ATOM 2970 O O . GLU B 1 37 ? -81.13100 1.11100 100.04700 1.000 73.86938 37 GLU B O 1
ATOM 2976 N N . LYS B 1 38 ? -80.28600 2.35100 98.37100 1.000 64.67091 38 LYS B N 1
ATOM 2977 C CA . LYS B 1 38 ? -79.62500 1.24600 97.69700 1.000 56.80418 38 LYS B CA 1
ATOM 2978 C C . LYS B 1 38 ? -78.12100 1.33300 97.91900 1.000 51.23772 38 LYS B C 1
ATOM 2979 O O . LYS B 1 38 ? -77.55100 2.42800 97.95600 1.000 49.85335 38 LYS B O 1
ATOM 2985 N N . VAL B 1 39 ? -77.48500 0.17700 98.07800 1.000 49.38487 39 VAL B N 1
ATOM 2986 C CA . VAL B 1 39 ? -76.04100 0.09600 98.27000 1.000 46.13711 39 VAL B CA 1
ATOM 2987 C C . VAL B 1 39 ? -75.38000 -0.11900 96.91700 1.000 47.03195 39 VAL B C 1
ATOM 2988 O O . VAL B 1 39 ? -75.71300 -1.06800 96.19700 1.000 48.46371 39 VAL B O 1
ATOM 2992 N N . TYR B 1 40 ? -74.44300 0.75700 96.56900 1.000 48.05050 40 TYR B N 1
ATOM 2993 C CA . TYR B 1 40 ? -73.73400 0.69800 95.29500 1.000 50.68239 40 TYR B CA 1
ATOM 2994 C C . TYR B 1 40 ? -72.30000 0.25200 95.54600 1.000 50.43499 40 TYR B C 1
ATOM 2995 O O . TYR B 1 40 ? -71.53800 0.95300 96.22100 1.000 48.59793 40 TYR B O 1
ATOM 3004 N N . LEU B 1 41 ? -71.93600 -0.90900 94.99800 1.000 53.29586 41 LEU B N 1
ATOM 3005 C CA . LEU B 1 41 ? -70.59100 -1.43700 95.20500 1.000 54.32230 41 LEU B CA 1
ATOM 3006 C C . LEU B 1 41 ? -69.53000 -0.57000 94.54100 1.000 55.06186 41 LEU B C 1
ATOM 3007 O O . LEU B 1 41 ? -68.42100 -0.44100 95.07000 1.000 57.32529 41 LEU B O 1
ATOM 3012 N N . SER B 1 42 ? -69.84600 0.03200 93.39200 1.000 56.57257 42 SER B N 1
ATOM 3013 C CA . SER B 1 42 ? -68.86800 0.85400 92.68900 1.000 60.60463 42 SER B CA 1
ATOM 3014 C C . SER B 1 42 ? -68.49200 2.10800 93.46700 1.000 61.38368 42 SER B C 1
ATOM 3015 O O . SER B 1 42 ? -67.42600 2.68100 93.21700 1.000 53.64064 42 SER B O 1
ATOM 3018 N N . GLN B 1 43 ? -69.33300 2.54400 94.40200 1.000 59.65452 43 GLN B N 1
ATOM 3019 C CA . GLN B 1 43 ? -69.05800 3.72300 95.21100 1.000 57.53848 43 GLN B CA 1
ATOM 3020 C C . GLN B 1 43 ? -68.23900 3.40400 96.45600 1.000 53.06163 43 GLN B C 1
ATOM 3021 O O . GLN B 1 43 ? -68.02100 4.29500 97.28400 1.000 51.23509 43 GLN B O 1
ATOM 3027 N N . ILE B 1 44 ? -67.78400 2.16900 96.60400 1.000 52.32733 44 ILE B N 1
ATOM 3028 C CA . ILE B 1 44 ? -66.94300 1.75500 97.72200 1.000 51.56408 44 ILE B CA 1
ATOM 3029 C C . ILE B 1 44 ? -65.50400 1.63300 97.21700 1.000 56.11462 44 ILE B C 1
ATOM 3030 O O . ILE B 1 44 ? -65.29300 1.03800 96.15200 1.000 60.54147 44 ILE B O 1
ATOM 3035 N N . PRO B 1 45 ? -64.52000 2.17100 97.93100 1.000 55.05660 45 PRO B N 1
ATOM 3036 C CA . PRO B 1 45 ? -63.12900 2.06400 97.46600 1.000 56.46203 45 PRO B CA 1
ATOM 3037 C C . PRO B 1 45 ? -62.63600 0.62400 97.50200 1.000 54.72761 45 PRO B C 1
ATOM 3038 O O . PRO B 1 45 ? -62.84200 -0.09300 98.48300 1.000 52.46155 45 PRO B O 1
ATOM 3042 N N . GLY B 1 46 ? -61.98500 0.20600 96.41900 1.000 56.30675 46 GLY B N 1
ATOM 3043 C CA . GLY B 1 46 ? -61.28900 -1.06700 96.39900 1.000 55.23294 46 GLY B CA 1
ATOM 3044 C C . GLY B 1 46 ? -62.16600 -2.29300 96.26400 1.000 55.45665 46 GLY B C 1
ATOM 3045 O O . GLY B 1 46 ? -61.78300 -3.37000 96.73400 1.000 53.15901 46 GLY B O 1
ATOM 3046 N N . LEU B 1 47 ? -63.33500 -2.16500 95.63300 1.000 57.47268 47 LEU B N 1
ATOM 3047 C CA . LEU B 1 47 ? -64.23200 -3.29200 95.40300 1.000 56.79892 47 LEU B CA 1
ATOM 3048 C C . LEU B 1 47 ? -64.33400 -3.64900 93.92300 1.000 59.95192 47 LEU B C 1
ATOM 3049 O O . LEU B 1 47 ? -65.38400 -4.10000 93.45800 1.000 60.29407 47 LEU B O 1
ATOM 3054 N N . VAL B 1 48 ? -63.24700 -3.45700 93.17300 1.000 63.04703 48 VAL B N 1
ATOM 3055 C CA . VAL B 1 48 ? -63.26800 -3.76400 91.74700 1.000 65.77631 48 VAL B CA 1
ATOM 3056 C C . VAL B 1 48 ? -63.26500 -5.26900 91.51600 1.000 65.17360 48 VAL B C 1
ATOM 3057 O O . VAL B 1 48 ? -63.81100 -5.75300 90.51700 1.000 65.23151 48 VAL B O 1
ATOM 3061 N N . ASN B 1 49 ? -62.67500 -6.03500 92.43200 1.000 64.52089 49 ASN B N 1
ATOM 3062 C CA . ASN B 1 49 ? -62.48000 -7.46600 92.24300 1.000 64.14453 49 ASN B CA 1
ATOM 3063 C C . ASN B 1 49 ? -63.50200 -8.31300 92.98800 1.000 62.21799 49 ASN B C 1
ATOM 3064 O O . ASN B 1 49 ? -63.33200 -9.53200 93.07700 1.000 62.19693 49 ASN B O 1
ATOM 3069 N N . MET B 1 50 ? -64.55600 -7.70500 93.52100 1.000 63.13652 50 MET B N 1
ATOM 3070 C CA . MET B 1 50 ? -65.60300 -8.43300 94.22300 1.000 65.24203 50 MET B CA 1
ATOM 3071 C C . MET B 1 50 ? -66.93600 -8.22600 93.52100 1.000 63.42603 50 MET B C 1
ATOM 3072 O O . MET B 1 50 ? -67.28100 -7.10300 93.13800 1.000 63.73659 50 MET B O 1
ATOM 3077 N N . ALA B 1 51 ? -67.68300 -9.31500 93.35800 1.000 61.74951 51 ALA B N 1
ATOM 3078 C CA . ALA B 1 51 ? -69.00100 -9.27800 92.74500 1.000 62.04691 51 ALA B CA 1
ATOM 3079 C C . ALA B 1 51 ? -69.99000 -10.05200 93.60400 1.000 54.30914 51 ALA B C 1
ATOM 3080 O O . ALA B 1 51 ? -69.64000 -11.05300 94.23600 1.000 50.24287 51 ALA B O 1
ATOM 3082 N N . LEU B 1 52 ? -71.23300 -9.57800 93.61600 1.000 53.64854 52 LEU B N 1
ATOM 3083 C CA . LEU B 1 52 ? -72.30900 -10.21100 94.36700 1.000 47.23198 52 LEU B CA 1
ATOM 3084 C C . LEU B 1 52 ? -73.20000 -11.00500 93.42500 1.000 45.65547 52 LEU B C 1
ATOM 3085 O O . LEU B 1 52 ? -73.70200 -10.46300 92.43700 1.000 47.13460 52 LEU B O 1
ATOM 3090 N N . TYR B 1 53 ? -73.39400 -12.28200 93.73600 1.000 45.38439 53 TYR B N 1
ATOM 3091 C CA . TYR B 1 53 ? -74.31000 -13.15000 93.00500 1.000 49.02693 53 TYR B CA 1
ATOM 3092 C C . TYR B 1 53 ? -75.47100 -13.47900 93.93600 1.000 48.49529 53 TYR B C 1
ATOM 3093 O O . TYR B 1 53 ? -75.31200 -14.25300 94.88500 1.000 48.67689 53 TYR B O 1
ATOM 3102 N N . VAL B 1 54 ? -76.63100 -12.88800 93.66900 1.000 47.56623 54 VAL B N 1
ATOM 3103 C CA . VAL B 1 54 ? -77.80100 -13.02900 94.52600 1.000 45.70022 54 VAL B CA 1
ATOM 3104 C C . VAL B 1 54 ? -78.75800 -14.03000 93.89800 1.000 48.96113 54 VAL B C 1
ATOM 3105 O O . VAL B 1 54 ? -79.12900 -13.89600 92.72500 1.000 53.55116 54 VAL B O 1
ATOM 3109 N N . SER B 1 55 ? -79.15900 -15.03400 94.67700 1.000 48.37685 55 SER B N 1
ATOM 3110 C CA . SER B 1 55 ? -80.08800 -16.05400 94.22700 1.000 48.86112 55 SER B CA 1
ATOM 3111 C C . SER B 1 55 ? -81.33100 -16.06700 95.10800 1.000 48.04260 55 SER B C 1
ATOM 3112 O O . SER B 1 55 ? -81.22900 -15.88000 96.32500 1.000 44.92118 55 SER B O 1
ATOM 3115 N N . PRO B 1 56 ? -82.50900 -16.28200 94.53200 1.000 51.47986 56 PRO B N 1
ATOM 3116 C CA . PRO B 1 56 ? -83.72300 -16.37400 95.34600 1.000 52.77475 56 PRO B CA 1
ATOM 3117 C C . PRO B 1 56 ? -83.81700 -17.71700 96.05500 1.000 55.30663 56 PRO B C 1
ATOM 3118 O O . PRO B 1 56 ? -83.20900 -18.71200 95.65800 1.000 57.26739 56 PRO B O 1
ATOM 3122 N N . ILE B 1 57 ? -84.60500 -17.72600 97.12600 1.000 54.74077 57 ILE B N 1
ATOM 3123 C CA . ILE B 1 57 ? -84.78900 -18.90400 97.96500 1.000 56.38834 57 ILE B CA 1
ATOM 3124 C C . ILE B 1 57 ? -86.26800 -19.26100 97.96000 1.000 59.11235 57 ILE B C 1
ATOM 3125 O O . ILE B 1 57 ? -87.11600 -18.42000 98.28200 1.000 56.21727 57 ILE B O 1
ATOM 3130 N N . VAL B 1 58 ? -86.57400 -20.50200 97.59200 1.000 67.22648 58 VAL B N 1
ATOM 3131 C CA . VAL B 1 58 ? -87.93800 -21.01700 97.57800 1.000 76.45390 58 VAL B CA 1
ATOM 3132 C C . VAL B 1 58 ? -87.97500 -22.28800 98.41300 1.000 85.21548 58 VAL B C 1
ATOM 3133 O O . VAL B 1 58 ? -87.19800 -23.21700 98.16600 1.000 88.27901 58 VAL B O 1
ATOM 3137 N N . SER B 1 59 ? -88.87300 -22.32300 99.40000 1.000 91.28463 59 SER B N 1
ATOM 3138 C CA . SER B 1 59 ? -89.01800 -23.46800 100.30200 1.000 97.87226 59 SER B CA 1
ATOM 3139 C C . SER B 1 59 ? -87.71100 -23.76800 101.03300 1.000 95.95887 59 SER B C 1
ATOM 3140 O O . SER B 1 59 ? -87.34700 -24.92600 101.24700 1.000 98.99871 59 SER B O 1
ATOM 3143 N N . GLY B 1 60 ? -86.99600 -22.71200 101.41700 1.000 88.06319 60 GLY B N 1
ATOM 3144 C CA . GLY B 1 60 ? -85.74500 -22.86600 102.13200 1.000 82.87573 60 GLY B CA 1
ATOM 3145 C C . GLY B 1 60 ? -84.59800 -23.41900 101.32000 1.000 82.95731 60 GLY B C 1
ATOM 3146 O O . GLY B 1 60 ? -83.53300 -23.68500 101.88500 1.000 84.29958 60 GLY B O 1
ATOM 3147 N N . GLU B 1 61 ? -84.77600 -23.60000 100.01500 1.000 81.42029 61 GLU B N 1
ATOM 3148 C CA . GLU B 1 61 ? -83.74600 -24.14500 99.14200 1.000 79.14896 61 GLU B CA 1
ATOM 3149 C C . GLU B 1 61 ? -83.26100 -23.05900 98.19300 1.000 74.01940 61 GLU B C 1
ATOM 3150 O O . GLU B 1 61 ? -84.07100 -22.38400 97.54800 1.000 72.19023 61 GLU B O 1
ATOM 3156 N N . VAL B 1 62 ? -81.94100 -22.89400 98.11300 1.000 72.03232 62 VAL B N 1
ATOM 3157 C CA . VAL B 1 62 ? -81.35900 -21.88900 97.23300 1.000 68.54506 62 VAL B CA 1
ATOM 3158 C C . VAL B 1 62 ? -81.49900 -22.34300 95.78700 1.000 74.76160 62 VAL B C 1
ATOM 3159 O O . VAL B 1 62 ? -81.17000 -23.48500 95.44100 1.000 80.15435 62 VAL B O 1
ATOM 3163 N N . ILE B 1 63 ? -81.99600 -21.44900 94.93400 1.000 74.67737 63 ILE B N 1
ATOM 3164 C CA . ILE B 1 63 ? -82.12500 -21.73300 93.51000 1.000 77.95408 63 ILE B CA 1
ATOM 3165 C C . ILE B 1 63 ? -81.15000 -20.84600 92.75000 1.000 78.16463 63 ILE B C 1
ATOM 3166 O O . ILE B 1 63 ? -81.45500 -19.68800 92.44100 1.000 76.64866 63 ILE B O 1
ATOM 3171 N N . ARG B 1 64 ? -79.96300 -21.38000 92.45600 1.000 80.95181 64 ARG B N 1
ATOM 3172 C CA . ARG B 1 64 ? -78.94400 -20.59500 91.77200 1.000 81.49925 64 ARG B CA 1
ATOM 3173 C C . ARG B 1 64 ? -79.26500 -20.37900 90.30000 1.000 82.50200 64 ARG B C 1
ATOM 3174 O O . ARG B 1 64 ? -78.74900 -19.42900 89.70200 1.000 81.87561 64 ARG B O 1
ATOM 3182 N N . SER B 1 65 ? -80.10200 -21.23300 89.70400 1.000 84.92334 65 SER B N 1
ATOM 3183 C CA . SER B 1 65 ? -80.43300 -21.07500 88.29200 1.000 88.49219 65 SER B CA 1
ATOM 3184 C C . SER B 1 65 ? -81.21000 -19.78900 88.03500 1.000 86.21297 65 SER B C 1
ATOM 3185 O O . SER B 1 65 ? -81.08300 -19.19600 86.95800 1.000 87.78158 65 SER B O 1
ATOM 3188 N N . ARG B 1 66 ? -82.01100 -19.34500 89.00200 1.000 81.76507 66 ARG B N 1
ATOM 3189 C CA . ARG B 1 66 ? -82.75100 -18.09500 88.89200 1.000 77.38559 66 ARG B CA 1
ATOM 3190 C C . ARG B 1 66 ? -81.98600 -16.91100 89.47200 1.000 72.38763 66 ARG B C 1
ATOM 3191 O O . ARG B 1 66 ? -82.52100 -15.79800 89.50800 1.000 72.18234 66 ARG B O 1
ATOM 3199 N N . GLY B 1 67 ? -80.74600 -17.12200 89.91700 1.000 67.46598 67 GLY B N 1
ATOM 3200 C CA . GLY B 1 67 ? -79.95800 -16.04600 90.47200 1.000 62.99176 67 GLY B CA 1
ATOM 3201 C C . GLY B 1 67 ? -79.13100 -15.31500 89.43000 1.000 61.69424 67 GLY B C 1
ATOM 3202 O O . GLY B 1 67 ? -78.89000 -15.81200 88.33100 1.000 64.03136 67 GLY B O 1
ATOM 3203 N N . GLY B 1 68 ? -78.69600 -14.11300 89.79700 1.000 57.87010 68 GLY B N 1
ATOM 3204 C CA . GLY B 1 68 ? -77.88600 -13.30100 88.91000 1.000 60.07036 68 GLY B CA 1
ATOM 3205 C C . GLY B 1 68 ? -77.00000 -12.35600 89.69100 1.000 57.62007 68 GLY B C 1
ATOM 3206 O O . GLY B 1 68 ? -77.22400 -12.09300 90.87800 1.000 53.76960 68 GLY B O 1
ATOM 3207 N N . SER B 1 69 ? -75.98100 -11.84600 89.00400 1.000 58.17803 69 SER B N 1
ATOM 3208 C CA . SER B 1 69 ? -75.05000 -10.89700 89.59200 1.000 55.75405 69 SER B CA 1
ATOM 3209 C C . SER B 1 69 ? -75.69400 -9.51900 89.72700 1.000 54.49074 69 SER B C 1
ATOM 3210 O O . SER B 1 69 ? -76.69900 -9.20600 89.08300 1.000 56.99894 69 SER B O 1
ATOM 3213 N N . THR B 1 70 ? -75.09500 -8.69000 90.58100 1.000 50.34551 70 THR B N 1
ATOM 3214 C CA . THR B 1 70 ? -75.57500 -7.33000 90.77700 1.000 50.24550 70 THR B CA 1
ATOM 3215 C C . THR B 1 70 ? -74.47100 -6.49100 91.40700 1.000 49.66122 70 THR B C 1
ATOM 3216 O O . THR B 1 70 ? -73.67700 -6.98600 92.21100 1.000 47.77941 70 THR B O 1
ATOM 3220 N N . SER B 1 71 ? -74.42600 -5.21800 91.01700 1.000 53.83014 71 SER B N 1
ATOM 3221 C CA . SER B 1 71 ? -73.55000 -4.23800 91.64500 1.000 56.23832 71 SER B CA 1
ATOM 3222 C C . SER B 1 71 ? -74.30300 -3.29100 92.56800 1.000 54.89606 71 SER B C 1
ATOM 3223 O O . SER B 1 71 ? -73.66800 -2.51000 93.28500 1.000 53.35903 71 SER B O 1
ATOM 3226 N N . GLU B 1 72 ? -75.63000 -3.34200 92.56000 1.000 54.56181 72 GLU B N 1
ATOM 3227 C CA . GLU B 1 72 ? -76.47100 -2.53500 93.42900 1.000 53.30376 72 GLU B CA 1
ATOM 3228 C C . GLU B 1 72 ? -77.34800 -3.46200 94.25500 1.000 52.15889 72 GLU B C 1
ATOM 3229 O O . GLU B 1 72 ? -77.80700 -4.49600 93.76000 1.000 57.03842 72 GLU B O 1
ATOM 3235 N N . PHE B 1 73 ? -77.57500 -3.10100 95.51500 1.000 47.43200 73 PHE B N 1
ATOM 3236 C CA . PHE B 1 73 ? -78.35100 -3.96000 96.39600 1.000 47.20829 73 PHE B CA 1
ATOM 3237 C C . PHE B 1 73 ? -79.10200 -3.11600 97.41400 1.000 47.13460 73 PHE B C 1
ATOM 3238 O O . PHE B 1 73 ? -78.57300 -2.12500 97.92500 1.000 46.96616 73 PHE B O 1
ATOM 3246 N N . THR B 1 74 ? -80.34000 -3.51700 97.69700 1.000 46.53716 74 THR B N 1
ATOM 3247 C CA . THR B 1 74 ? -81.13500 -2.92900 98.76900 1.000 45.41071 74 THR B CA 1
ATOM 3248 C C . THR B 1 74 ? -81.31900 -3.96700 99.86500 1.000 42.36297 74 THR B C 1
ATOM 3249 O O . THR B 1 74 ? -82.06100 -4.94300 99.66600 1.000 44.97381 74 THR B O 1
ATOM 3253 N N . PRO B 1 75 ? -80.67600 -3.81700 101.02000 1.000 37.00707 75 PRO B N 1
ATOM 3254 C CA . PRO B 1 75 ? -80.74900 -4.86100 102.04500 1.000 32.61970 75 PRO B CA 1
ATOM 3255 C C . PRO B 1 75 ? -82.11700 -4.91600 102.70700 1.000 44.91065 75 PRO B C 1
ATOM 3256 O O . PRO B 1 75 ? -82.92800 -3.99100 102.62200 1.000 47.89785 75 PRO B O 1
ATOM 3260 N N . GLY B 1 76 ? -82.36300 -6.03600 103.38000 1.000 46.20554 76 GLY B N 1
ATOM 3261 C CA . GLY B 1 76 ? -83.55100 -6.15400 104.19400 1.000 43.33414 76 GLY B CA 1
ATOM 3262 C C . GLY B 1 76 ? -83.48800 -5.26500 105.42000 1.000 40.15745 76 GLY B C 1
ATOM 3263 O O . GLY B 1 76 ? -82.42200 -4.84500 105.87300 1.000 38.70201 76 GLY B O 1
ATOM 3264 N N . TYR B 1 77 ? -84.66300 -4.97200 105.96800 1.000 39.73371 77 TYR B N 1
ATOM 3265 C CA . TYR B 1 77 ? -84.78900 -4.07600 107.10900 1.000 35.62532 77 TYR B CA 1
ATOM 3266 C C . TYR B 1 77 ? -85.02400 -4.89500 108.37100 1.000 35.87009 77 TYR B C 1
ATOM 3267 O O . TYR B 1 77 ? -85.96200 -5.69600 108.43200 1.000 40.27588 77 TYR B O 1
ATOM 3276 N N . VAL B 1 78 ? -84.16500 -4.70200 109.36600 1.000 34.93050 78 VAL B N 1
ATOM 3277 C CA . VAL B 1 78 ? -84.32700 -5.29700 110.68600 1.000 35.36477 78 VAL B CA 1
ATOM 3278 C C . VAL B 1 78 ? -84.89600 -4.21900 111.59700 1.000 37.45449 78 VAL B C 1
ATOM 3279 O O . VAL B 1 78 ? -84.29500 -3.14900 111.75600 1.000 39.92847 78 VAL B O 1
ATOM 3283 N N . LYS B 1 79 ? -86.05800 -4.48200 112.18600 1.000 40.57592 79 LYS B N 1
ATOM 3284 C CA . LYS B 1 79 ? -86.77200 -3.48900 112.98800 1.000 43.24992 79 LYS B CA 1
ATOM 3285 C C . LYS B 1 79 ? -87.25200 -4.10600 114.29700 1.000 40.69698 79 LYS B C 1
ATOM 3286 O O . LYS B 1 79 ? -88.45400 -4.32500 114.49100 1.000 39.47052 79 LYS B O 1
ATOM 3292 N N . PRO B 1 80 ? -86.33600 -4.39300 115.22500 1.000 39.01257 80 PRO B N 1
ATOM 3293 C CA . PRO B 1 80 ? -86.76200 -4.85100 116.55500 1.000 39.96005 80 PRO B CA 1
ATOM 3294 C C . PRO B 1 80 ? -87.44800 -3.72100 117.30800 1.000 43.25782 80 PRO B C 1
ATOM 3295 O O . PRO B 1 80 ? -86.90800 -2.61900 117.42600 1.000 40.35221 80 PRO B O 1
ATOM 3299 N N . LYS B 1 81 ? -88.64900 -3.99800 117.80600 1.000 47.56886 81 LYS B N 1
ATOM 3300 C CA . LYS B 1 81 ? -89.43400 -3.01200 118.53300 1.000 50.73240 81 LYS B CA 1
ATOM 3301 C C . LYS B 1 81 ? -90.01900 -3.63400 119.79200 1.000 53.00109 81 LYS B C 1
ATOM 3302 O O . LYS B 1 81 ? -90.40700 -4.80600 119.80000 1.000 50.85347 81 LYS B O 1
ATOM 3308 N N . HIS B 1 82 ? -90.07000 -2.83800 120.85800 1.000 58.01485 82 HIS B N 1
ATOM 3309 C CA . HIS B 1 82 ? -90.70000 -3.22700 122.11000 1.000 60.95994 82 HIS B CA 1
ATOM 3310 C C . HIS B 1 82 ? -91.52200 -2.05700 122.62200 1.000 65.46574 82 HIS B C 1
ATOM 3311 O O . HIS B 1 82 ? -91.09600 -0.90300 122.52500 1.000 65.37363 82 HIS B O 1
ATOM 3318 N N . GLU B 1 83 ? -92.70000 -2.35700 123.15800 1.000 70.07419 83 GLU B N 1
ATOM 3319 C CA . GLU B 1 83 ? -93.51500 -1.32800 123.78000 1.000 74.89056 83 GLU B CA 1
ATOM 3320 C C . GLU B 1 83 ? -92.98500 -1.00700 125.17300 1.000 74.67211 83 GLU B C 1
ATOM 3321 O O . GLU B 1 83 ? -92.46500 -1.87400 125.88000 1.000 72.78504 83 GLU B O 1
ATOM 3327 N N . VAL B 1 84 ? -93.10800 0.26100 125.55400 1.000 76.58550 84 VAL B N 1
ATOM 3328 C CA . VAL B 1 84 ? -92.58900 0.75700 126.82300 1.000 77.63562 84 VAL B CA 1
ATOM 3329 C C . VAL B 1 84 ? -93.71100 0.68800 127.85400 1.000 88.69221 84 VAL B C 1
ATOM 3330 O O . VAL B 1 84 ? -94.71200 1.40000 127.74200 1.000 98.35390 84 VAL B O 1
ATOM 3334 N N . ASN B 1 85 ? -93.55000 -0.17500 128.85600 1.000 91.08197 85 ASN B N 1
ATOM 3335 C CA . ASN B 1 85 ? -94.51700 -0.30500 129.94400 1.000 96.16679 85 ASN B CA 1
ATOM 3336 C C . ASN B 1 85 ? -93.75800 -0.17600 131.25600 1.000 98.50392 85 ASN B C 1
ATOM 3337 O O . ASN B 1 85 ? -92.77700 -0.91700 131.47500 1.000 94.51660 85 ASN B O 1
ATOM 3342 N N . PRO B 1 86 ? -94.14900 0.74000 132.15500 1.000 107.18917 86 PRO B N 1
ATOM 3343 C CA . PRO B 1 86 ? -93.40100 0.90800 133.41000 1.000 111.22123 86 PRO B CA 1
ATOM 3344 C C . PRO B 1 86 ? -93.45600 -0.29800 134.33900 1.000 115.26382 86 PRO B C 1
ATOM 3345 O O . PRO B 1 86 ? -92.85000 -0.26900 135.41500 1.000 117.10615 86 PRO B O 1
ATOM 3349 N N . GLN B 1 87 ? -94.16400 -1.36000 133.94300 1.000 118.06416 87 GLN B N 1
ATOM 3350 C CA . GLN B 1 87 ? -94.23900 -2.56700 134.76000 1.000 122.98580 87 GLN B CA 1
ATOM 3351 C C . GLN B 1 87 ? -92.98300 -3.42500 134.67400 1.000 116.33763 87 GLN B C 1
ATOM 3352 O O . GLN B 1 87 ? -92.80300 -4.31400 135.51300 1.000 115.77441 87 GLN B O 1
ATOM 3358 N N . MET B 1 88 ? -92.12000 -3.18500 133.68700 1.000 105.59687 88 MET B N 1
ATOM 3359 C CA . MET B 1 88 ? -90.89900 -3.96900 133.54800 1.000 99.21190 88 MET B CA 1
ATOM 3360 C C . MET B 1 88 ? -90.00100 -3.79000 134.76600 1.000 93.07169 88 MET B C 1
ATOM 3361 O O . MET B 1 88 ? -89.86900 -2.69000 135.30800 1.000 92.76112 88 MET B O 1
ATOM 3366 N N . THR B 1 89 ? -89.38100 -4.88700 135.19500 1.000 85.67869 89 THR B N 1
ATOM 3367 C CA . THR B 1 89 ? -88.47300 -4.85700 136.33200 1.000 84.43644 89 THR B CA 1
ATOM 3368 C C . THR B 1 89 ? -87.09800 -4.37000 135.89300 1.000 79.78325 89 THR B C 1
ATOM 3369 O O . THR B 1 89 ? -86.53900 -4.86500 134.90900 1.000 69.29515 89 THR B O 1
ATOM 3373 N N . LEU B 1 90 ? -86.55700 -3.40400 136.62600 1.000 75.34324 90 LEU B N 1
ATOM 3374 C CA . LEU B 1 90 ? -85.29500 -2.77400 136.27000 1.000 71.96916 90 LEU B CA 1
ATOM 3375 C C . LEU B 1 90 ? -84.12400 -3.48200 136.93700 1.000 75.79330 90 LEU B C 1
ATOM 3376 O O . LEU B 1 90 ? -84.21200 -3.90500 138.09300 1.000 81.99141 90 LEU B O 1
ATOM 3381 N N . ARG B 1 91 ? -83.02700 -3.60600 136.19500 1.000 75.78540 91 ARG B N 1
ATOM 3382 C CA . ARG B 1 91 ? -81.80100 -4.16900 136.74200 1.000 77.68826 91 ARG B CA 1
ATOM 3383 C C . ARG B 1 91 ? -81.21200 -3.20700 137.76600 1.000 79.60428 91 ARG B C 1
ATOM 3384 O O . ARG B 1 91 ? -80.95300 -2.04000 137.45300 1.000 77.81986 91 ARG B O 1
ATOM 3392 N N . ARG B 1 92 ? -81.01100 -3.68900 138.99000 1.000 84.73648 92 ARG B N 1
ATOM 3393 C CA . ARG B 1 92 ? -80.48300 -2.85000 140.06100 1.000 89.97658 92 ARG B CA 1
ATOM 3394 C C . ARG B 1 92 ? -79.02500 -2.51500 139.77100 1.000 90.96091 92 ARG B C 1
ATOM 3395 O O . ARG B 1 92 ? -78.14800 -3.37800 139.87400 1.000 90.65561 92 ARG B O 1
ATOM 3403 N N . LEU B 1 93 ? -78.76700 -1.26300 139.40800 1.000 92.61900 93 LEU B N 1
ATOM 3404 C CA . LEU B 1 93 ? -77.42200 -0.80800 139.10700 1.000 94.90085 93 LEU B CA 1
ATOM 3405 C C . LEU B 1 93 ? -76.66500 -0.48600 140.39200 1.000 105.07312 93 LEU B C 1
ATOM 3406 O O . LEU B 1 93 ? -77.27200 -0.19700 141.42600 1.000 110.83961 93 LEU B O 1
ATOM 3411 N N . PRO B 1 94 ? -75.33400 -0.54600 140.35900 1.000 108.30509 94 PRO B N 1
ATOM 3412 C CA . PRO B 1 94 ? -74.55600 -0.14300 141.53600 1.000 113.87944 94 PRO B CA 1
ATOM 3413 C C . PRO B 1 94 ? -74.75500 1.33300 141.84700 1.000 120.84607 94 PRO B C 1
ATOM 3414 O O . PRO B 1 94 ? -74.88100 2.16600 140.94600 1.000 119.60645 94 PRO B O 1
ATOM 3418 N N . ASP B 1 95 ? -74.79100 1.64700 143.14300 1.000 130.67093 95 ASP B N 1
ATOM 3419 C CA . ASP B 1 95 ? -74.97000 3.00700 143.65200 1.000 137.87706 95 ASP B CA 1
ATOM 3420 C C . ASP B 1 95 ? -76.28500 3.63400 143.19700 1.000 136.27423 95 ASP B C 1
ATOM 3421 O O . ASP B 1 95 ? -76.40600 4.86300 143.15600 1.000 138.21131 95 ASP B O 1
ATOM 3426 N N . GLU B 1 96 ? -77.27800 2.81800 142.85800 1.000 130.64198 96 GLU B N 1
ATOM 3427 C CA . GLU B 1 96 ? -78.56300 3.33800 142.41700 1.000 128.64174 96 GLU B CA 1
ATOM 3428 C C . GLU B 1 96 ? -79.36600 3.84700 143.60900 1.000 132.45272 96 GLU B C 1
ATOM 3429 O O . GLU B 1 96 ? -79.26200 3.32800 144.72400 1.000 135.94525 96 GLU B O 1
ATOM 3435 N N . ASP B 1 97 ? -80.17200 4.87800 143.36100 1.000 134.00817 97 ASP B N 1
ATOM 3436 C CA . ASP B 1 97 ? -80.92900 5.52900 144.41900 1.000 142.20126 97 ASP B CA 1
ATOM 3437 C C . ASP B 1 97 ? -82.38200 5.08900 144.36200 1.000 145.89381 97 ASP B C 1
ATOM 3438 O O . ASP B 1 97 ? -83.02300 5.24200 143.31000 1.000 147.73350 97 ASP B O 1
ATOM 3443 N N . PRO B 1 98 ? -82.94000 4.53800 145.44500 1.000 149.44423 98 PRO B N 1
ATOM 3444 C CA . PRO B 1 98 ? -84.34600 4.10400 145.40700 1.000 152.14193 98 PRO B CA 1
ATOM 3445 C C . PRO B 1 98 ? -85.33900 5.24500 145.26700 1.000 151.36552 98 PRO B C 1
ATOM 3446 O O . PRO B 1 98 ? -86.47400 5.00100 144.83900 1.000 150.61806 98 PRO B O 1
ATOM 3450 N N . GLN B 1 99 ? -84.96000 6.47700 145.61800 1.000 150.11537 99 GLN B N 1
ATOM 3451 C CA . GLN B 1 99 ? -85.87200 7.60200 145.43900 1.000 151.91558 99 GLN B CA 1
ATOM 3452 C C . GLN B 1 99 ? -86.13500 7.87400 143.96300 1.000 148.91259 99 GLN B C 1
ATOM 3453 O O . GLN B 1 99 ? -87.20500 8.38200 143.60900 1.000 155.62392 99 GLN B O 1
ATOM 3459 N N . ASN B 1 100 ? -85.18000 7.54100 143.09100 1.000 140.17470 100 ASN B N 1
ATOM 3460 C CA . ASN B 1 100 ? -85.41400 7.67000 141.65800 1.000 134.98197 100 ASN B CA 1
ATOM 3461 C C . ASN B 1 100 ? -86.34900 6.58400 141.14500 1.000 130.06823 100 ASN B C 1
ATOM 3462 O O . ASN B 1 100 ? -87.07700 6.80500 140.17200 1.000 132.14479 100 ASN B O 1
ATOM 3467 N N . LEU B 1 101 ? -86.34600 5.41200 141.78600 1.000 123.64640 101 LEU B N 1
ATOM 3468 C CA . LEU B 1 101 ? -87.19100 4.31400 141.32900 1.000 117.69043 101 LEU B CA 1
ATOM 3469 C C . LEU B 1 101 ? -88.67100 4.66300 141.42100 1.000 120.05650 101 LEU B C 1
ATOM 3470 O O . LEU B 1 101 ? -89.46800 4.20400 140.59600 1.000 118.92215 101 LEU B O 1
ATOM 3475 N N . ALA B 1 102 ? -89.05900 5.47200 142.40900 1.000 122.14886 102 ALA B N 1
ATOM 3476 C CA . ALA B 1 102 ? -90.45300 5.88100 142.52400 1.000 121.52510 102 ALA B CA 1
ATOM 3477 C C . ALA B 1 102 ? -90.84100 6.91300 141.47500 1.000 119.10112 102 ALA B C 1
ATOM 3478 O O . ALA B 1 102 ? -92.03100 7.05200 141.17100 1.000 120.55393 102 ALA B O 1
ATOM 3480 N N . ASP B 1 103 ? -89.87500 7.63200 140.92100 1.000 116.57714 103 ASP B N 1
ATOM 3481 C CA . ASP B 1 103 ? -90.16100 8.64200 139.90800 1.000 116.82453 103 ASP B CA 1
ATOM 3482 C C . ASP B 1 103 ? -90.63300 7.97000 138.62500 1.000 112.68983 103 ASP B C 1
ATOM 3483 O O . ASP B 1 103 ? -89.90500 7.13500 138.07100 1.000 108.08928 103 ASP B O 1
ATOM 3488 N N . PRO B 1 104 ? -91.83100 8.28500 138.12500 1.000 111.79761 104 PRO B N 1
ATOM 3489 C CA . PRO B 1 104 ? -92.28000 7.66500 136.86700 1.000 107.45236 104 PRO B CA 1
ATOM 3490 C C . PRO B 1 104 ? -91.39700 7.99800 135.67800 1.000 102.25963 104 PRO B C 1
ATOM 3491 O O . PRO B 1 104 ? -91.24700 7.16300 134.77800 1.000 99.37770 104 PRO B O 1
ATOM 3495 N N . ALA B 1 105 ? -90.80600 9.19500 135.64300 1.000 102.30964 105 ALA B N 1
ATOM 3496 C CA . ALA B 1 105 ? -89.94400 9.55600 134.52200 1.000 99.44877 105 ALA B CA 1
ATOM 3497 C C . ALA B 1 105 ? -88.63200 8.78400 134.54900 1.000 94.78242 105 ALA B C 1
ATOM 3498 O O . ALA B 1 105 ? -88.03500 8.54200 133.49400 1.000 92.30844 105 ALA B O 1
ATOM 3500 N N . TYR B 1 106 ? -88.16700 8.39300 135.73700 1.000 94.19550 106 TYR B N 1
ATOM 3501 C CA . TYR B 1 106 ? -86.92200 7.63800 135.82800 1.000 90.86616 106 TYR B CA 1
ATOM 3502 C C . TYR B 1 106 ? -87.10800 6.20500 135.34400 1.000 84.95492 106 TYR B C 1
ATOM 3503 O O . TYR B 1 106 ? -86.27200 5.68400 134.59800 1.000 81.28343 106 TYR B O 1
ATOM 3512 N N . ARG B 1 107 ? -88.19700 5.55100 135.75700 1.000 85.17600 107 ARG B N 1
ATOM 3513 C CA . ARG B 1 107 ? -88.46800 4.20100 135.27200 1.000 83.85742 107 ARG B CA 1
ATOM 3514 C C . ARG B 1 107 ? -88.71600 4.18600 133.77000 1.000 80.78074 107 ARG B C 1
ATOM 3515 O O . ARG B 1 107 ? -88.35800 3.21600 133.09200 1.000 78.00409 107 ARG B O 1
ATOM 3523 N N . ARG B 1 108 ? -89.32600 5.24600 133.23500 1.000 81.99931 108 ARG B N 1
ATOM 3524 C CA . ARG B 1 108 ? -89.56800 5.30500 131.79800 1.000 78.26991 108 ARG B CA 1
ATOM 3525 C C . ARG B 1 108 ? -88.25700 5.36600 131.02300 1.000 77.71984 108 ARG B C 1
ATOM 3526 O O . ARG B 1 108 ? -88.09000 4.66600 130.01700 1.000 75.95648 108 ARG B O 1
ATOM 3534 N N . ARG B 1 109 ? -87.31300 6.19500 131.47900 1.000 80.33068 109 ARG B N 1
ATOM 3535 C CA . ARG B 1 109 ? -86.01900 6.27500 130.80800 1.000 80.11224 109 ARG B CA 1
ATOM 3536 C C . ARG B 1 109 ? -85.26400 4.95600 130.90900 1.000 75.81172 109 ARG B C 1
ATOM 3537 O O . ARG B 1 109 ? -84.66000 4.50200 129.93100 1.000 73.19035 109 ARG B O 1
ATOM 3545 N N . ARG B 1 110 ? -85.30000 4.31900 132.08100 1.000 72.50869 110 ARG B N 1
ATOM 3546 C CA . ARG B 1 110 ? -84.54700 3.08500 132.28000 1.000 67.55020 110 ARG B CA 1
ATOM 3547 C C . ARG B 1 110 ? -85.07500 1.95800 131.39900 1.000 65.01832 110 ARG B C 1
ATOM 3548 O O . ARG B 1 110 ? -84.29300 1.17700 130.84300 1.000 64.69986 110 ARG B O 1
ATOM 3556 N N . ILE B 1 111 ? -86.39700 1.86000 131.25600 1.000 66.10003 111 ILE B N 1
ATOM 3557 C CA . ILE B 1 111 ? -86.97900 0.78500 130.45700 1.000 65.23677 111 ILE B CA 1
ATOM 3558 C C . ILE B 1 111 ? -86.71900 1.01600 128.97400 1.000 59.03339 111 ILE B C 1
ATOM 35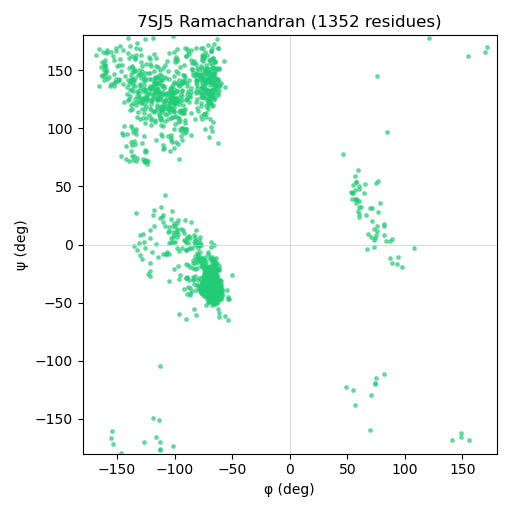59 O O . ILE B 1 111 ? -86.48700 0.06700 128.21400 1.000 52.75106 111 ILE B O 1
ATOM 3564 N N . ILE B 1 112 ? -86.74200 2.27700 128.53800 1.000 59.91508 112 ILE B N 1
ATOM 3565 C CA . ILE B 1 112 ? -86.40100 2.58900 127.15300 1.000 60.80729 112 ILE B CA 1
ATOM 3566 C C . ILE B 1 112 ? -84.96200 2.18100 126.85600 1.000 60.65990 112 ILE B C 1
ATOM 3567 O O . ILE B 1 112 ? -84.65600 1.67300 125.77000 1.000 57.99380 112 ILE B O 1
ATOM 3572 N N . MET B 1 113 ? -84.06200 2.37200 127.82500 1.000 63.46024 113 MET B N 1
ATOM 3573 C CA . MET B 1 113 ? -82.67400 1.96300 127.63600 1.000 62.78384 113 MET B CA 1
ATOM 3574 C C . MET B 1 113 ? -82.52400 0.44700 127.64000 1.000 63.75764 113 MET B C 1
ATOM 3575 O O . MET B 1 113 ? -81.66300 -0.08800 126.93200 1.000 60.97310 113 MET B O 1
ATOM 3580 N N . GLN B 1 114 ? -83.33700 -0.26100 128.43100 1.000 68.45558 114 GLN B N 1
ATOM 3581 C CA . GLN B 1 114 ? -83.32100 -1.72000 128.37700 1.000 70.41897 114 GLN B CA 1
ATOM 3582 C C . GLN B 1 114 ? -83.79500 -2.21900 127.02000 1.000 68.21344 114 GLN B C 1
ATOM 3583 O O . GLN B 1 114 ? -83.24400 -3.18500 126.47700 1.000 70.32159 114 GLN B O 1
ATOM 3589 N N . ASN B 1 115 ? -84.82000 -1.57500 126.45800 1.000 65.13149 115 ASN B N 1
ATOM 3590 C CA . ASN B 1 115 ? -85.26300 -1.92000 125.11200 1.000 61.11259 115 ASN B CA 1
ATOM 3591 C C . ASN B 1 115 ? -84.18300 -1.60800 124.08300 1.000 61.71003 115 ASN B C 1
ATOM 3592 O O . ASN B 1 115 ? -83.95600 -2.39100 123.15400 1.000 63.51551 115 ASN B O 1
ATOM 3597 N N . MET B 1 116 ? -83.50400 -0.46700 124.23700 1.000 59.63610 116 MET B N 1
ATOM 3598 C CA . MET B 1 116 ? -82.41900 -0.11600 123.32400 1.000 53.84067 116 MET B CA 1
ATOM 3599 C C . MET B 1 116 ? -81.28900 -1.13600 123.38800 1.000 52.71158 116 MET B C 1
ATOM 3600 O O . MET B 1 116 ? -80.65700 -1.43800 122.37000 1.000 51.29299 116 MET B O 1
ATOM 3605 N N . ARG B 1 117 ? -81.01800 -1.67300 124.57800 1.000 55.56192 117 ARG B N 1
ATOM 3606 C CA . ARG B 1 117 ? -79.98600 -2.69500 124.71600 1.000 57.14106 117 ARG B CA 1
ATOM 3607 C C . ARG B 1 117 ? -80.37600 -3.97100 123.97900 1.000 54.64866 117 ARG B C 1
ATOM 3608 O O . ARG B 1 117 ? -79.59400 -4.50300 123.18100 1.000 52.65105 117 ARG B O 1
ATOM 3616 N N . ASP B 1 118 ? -81.58800 -4.47400 124.22900 1.000 52.90108 118 ASP B N 1
ATOM 3617 C CA . ASP B 1 118 ? -82.02700 -5.70700 123.58300 1.000 52.28258 118 ASP B CA 1
ATOM 3618 C C . ASP B 1 118 ? -82.20900 -5.51800 122.08300 1.000 46.20554 118 ASP B C 1
ATOM 3619 O O . ASP B 1 118 ? -81.91400 -6.42700 121.29800 1.000 44.30531 118 ASP B O 1
ATOM 3624 N N . GLU B 1 119 ? -82.70400 -4.35000 121.66400 1.000 44.05791 119 GLU B N 1
ATOM 3625 C CA . GLU B 1 119 ? -82.88400 -4.10100 120.23800 1.000 42.94989 119 GLU B CA 1
ATOM 3626 C C . GLU B 1 119 ? -81.54200 -4.03200 119.51800 1.000 38.24669 119 GLU B C 1
ATOM 3627 O O . GLU B 1 119 ? -81.41700 -4.50700 118.38400 1.000 33.95933 119 GLU B O 1
ATOM 3633 N N . GLU B 1 120 ? -80.52700 -3.45300 120.16500 1.000 39.48105 120 GLU B N 1
ATOM 3634 C CA . GLU B 1 120 ? -79.19000 -3.45100 119.58000 1.000 39.21260 120 GLU B CA 1
ATOM 3635 C C . GLU B 1 120 ? -78.63200 -4.86500 119.47500 1.000 40.10744 120 GLU B C 1
ATOM 3636 O O . GLU B 1 120 ? -77.96500 -5.20300 118.49100 1.000 43.67103 120 GLU B O 1
ATOM 3642 N N . LEU B 1 121 ? -78.89600 -5.70600 120.47900 1.000 38.44408 121 LEU B N 1
ATOM 3643 C CA . LEU B 1 121 ? -78.44500 -7.09300 120.41600 1.000 36.34383 121 LEU B CA 1
ATOM 3644 C C . LEU B 1 121 ? -79.11200 -7.83600 119.26700 1.000 39.77319 121 LEU B C 1
ATOM 3645 O O . LEU B 1 121 ? -78.48300 -8.67700 118.61300 1.000 42.80513 121 LEU B O 1
ATOM 3650 N N . ALA B 1 122 ? -80.38600 -7.54000 119.00400 1.000 41.85765 122 ALA B N 1
ATOM 3651 C CA . ALA B 1 122 ? -81.08800 -8.20600 117.91300 1.000 44.95802 122 ALA B CA 1
ATOM 3652 C C . ALA B 1 122 ? -80.49200 -7.83100 116.56100 1.000 41.08651 122 ALA B C 1
ATOM 3653 O O . ALA B 1 122 ? -80.40000 -8.67400 115.66200 1.000 39.48895 122 ALA B O 1
ATOM 3655 N N . ILE B 1 123 ? -80.08000 -6.57400 116.39800 1.000 38.40724 123 ILE B N 1
ATOM 3656 C CA . ILE B 1 123 ? -79.46300 -6.15700 115.14500 1.000 36.74388 123 ILE B CA 1
ATOM 3657 C C . ILE B 1 123 ? -78.02500 -6.65500 115.06300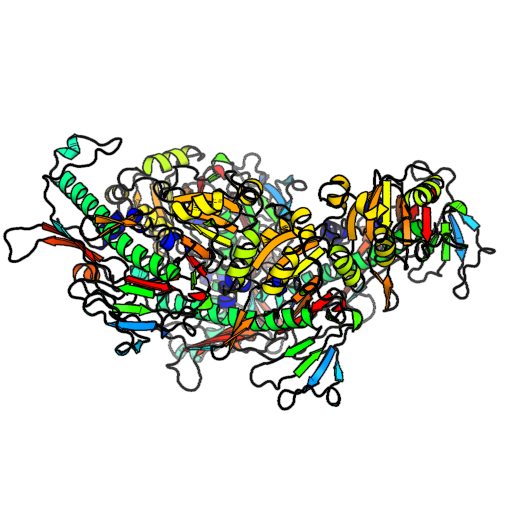 1.000 40.11797 123 ILE B C 1
ATOM 3658 O O . ILE B 1 123 ? -77.56000 -7.06900 113.99500 1.000 41.71026 123 ILE B O 1
ATOM 3663 N N . ALA B 1 124 ? -77.30400 -6.63100 116.18800 1.000 39.14154 124 ALA B N 1
ATOM 3664 C CA . ALA B 1 124 ? -75.94600 -7.16400 116.21400 1.000 36.23329 124 ALA B CA 1
ATOM 3665 C C . ALA B 1 124 ? -75.92500 -8.65500 115.91500 1.000 37.93350 124 ALA B C 1
ATOM 3666 O O . ALA B 1 124 ? -74.93400 -9.17000 115.38500 1.000 36.08064 124 ALA B O 1
ATOM 3668 N N . GLN B 1 125 ? -77.00300 -9.36500 116.25400 1.000 39.88110 125 GLN B N 1
ATOM 3669 C CA . GLN B 1 125 ? -77.08500 -10.78100 115.92100 1.000 38.35986 125 GLN B CA 1
ATOM 3670 C C . GLN B 1 125 ? -77.24900 -10.98400 114.42000 1.000 37.00707 125 GLN B C 1
ATOM 3671 O O . GLN B 1 125 ? -76.61500 -11.87100 113.83600 1.000 37.83348 125 GLN B O 1
ATOM 3677 N N . VAL B 1 126 ? -78.09200 -10.17000 113.78100 1.000 35.61480 126 VAL B N 1
ATOM 3678 C CA . VAL B 1 126 ? -78.28300 -10.27600 112.33600 1.000 35.76481 126 VAL B CA 1
ATOM 3679 C C . VAL B 1 126 ? -76.97300 -10.01500 111.60600 1.000 35.62006 126 VAL B C 1
ATOM 3680 O O . VAL B 1 126 ? -76.62100 -10.72400 110.65500 1.000 37.63872 126 VAL B O 1
ATOM 3684 N N . GLU B 1 127 ? -76.23000 -8.99500 112.04100 1.000 33.10397 127 GLU B N 1
ATOM 3685 C CA . GLU B 1 127 ? -74.95900 -8.68100 111.40100 1.000 32.63286 127 GLU B CA 1
ATOM 3686 C C . GLU B 1 127 ? -73.94300 -9.79700 111.61400 1.000 35.58058 127 GLU B C 1
ATOM 3687 O O . GLU B 1 127 ? -73.24700 -10.19700 110.67400 1.000 37.15182 127 GLU B O 1
ATOM 3693 N N . GLU B 1 128 ? -73.84300 -10.31400 112.84300 1.000 34.32780 128 GLU B N 1
ATOM 3694 C CA . GLU B 1 128 ? -72.90200 -11.39700 113.11100 1.000 31.25638 128 GLU B CA 1
ATOM 3695 C C . GLU B 1 128 ? -73.28400 -12.67100 112.36700 1.000 33.45664 128 GLU B C 1
ATOM 3696 O O . GLU B 1 128 ? -72.40300 -13.44300 111.97400 1.000 36.18592 128 GLU B O 1
ATOM 3702 N N . MET B 1 129 ? -74.58200 -12.90900 112.16200 1.000 33.42506 129 MET B N 1
ATOM 3703 C CA . MET B 1 129 ? -75.00100 -14.04000 111.34000 1.000 32.58285 129 MET B CA 1
ATOM 3704 C C . MET B 1 129 ? -74.47100 -13.89900 109.91900 1.000 33.06712 129 MET B C 1
ATOM 3705 O O . MET B 1 129 ? -73.92200 -14.85100 109.35100 1.000 35.23054 129 MET B O 1
ATOM 3710 N N . GLN B 1 130 ? -74.61900 -12.70900 109.33100 1.000 31.24322 130 GLN B N 1
ATOM 3711 C CA . GLN B 1 130 ? -74.04600 -12.46300 108.01200 1.000 31.57221 130 GLN B CA 1
ATOM 3712 C C . GLN B 1 130 ? -72.53000 -12.59000 108.04000 1.000 33.12766 130 GLN B C 1
ATOM 3713 O O . GLN B 1 130 ? -71.93200 -13.17200 107.12900 1.000 35.53584 130 GLN B O 1
ATOM 3719 N N . ALA B 1 131 ? -71.89300 -12.05500 109.08400 1.000 31.61168 131 ALA B N 1
ATOM 3720 C CA . ALA B 1 131 ? -70.43700 -12.07400 109.16100 1.000 27.33486 131 ALA B CA 1
ATOM 3721 C C . ALA B 1 131 ? -69.90800 -13.49900 109.26800 1.000 27.96651 131 ALA B C 1
ATOM 3722 O O . ALA B 1 131 ? -68.95400 -13.87200 108.57600 1.000 30.03781 131 ALA B O 1
ATOM 3724 N N . VAL B 1 132 ? -70.51700 -14.31200 110.13200 1.000 27.29801 132 VAL B N 1
ATOM 3725 C CA . VAL B 1 132 ? -70.03700 -15.67700 110.33300 1.000 28.69291 132 VAL B CA 1
ATOM 3726 C C . VAL B 1 132 ? -70.20600 -16.49700 109.05800 1.000 31.29059 132 VAL B C 1
ATOM 3727 O O . VAL B 1 132 ? -69.28300 -17.20000 108.62900 1.000 33.58297 132 VAL B O 1
ATOM 3731 N N . SER B 1 133 ? -71.37800 -16.40700 108.42200 1.000 30.50629 133 SER B N 1
ATOM 3732 C CA . SER B 1 133 ? -71.61300 -17.18200 107.20700 1.000 31.80118 133 SER B CA 1
ATOM 3733 C C . SER B 1 133 ? -70.77800 -16.67500 106.03700 1.000 31.08004 133 SER B C 1
ATOM 3734 O O . SER B 1 133 ? -70.38700 -17.46600 105.17000 1.000 30.39575 133 SER B O 1
ATOM 3737 N N . ALA B 1 134 ? -70.50400 -15.37000 105.98400 1.000 29.20613 134 ALA B N 1
ATOM 3738 C CA . ALA B 1 134 ? -69.63600 -14.84800 104.93500 1.000 28.37709 134 ALA B CA 1
ATOM 3739 C C . ALA B 1 134 ? -68.22400 -15.40000 105.07200 1.000 29.43774 134 ALA B C 1
ATOM 3740 O O . ALA B 1 134 ? -67.56600 -15.70200 104.07000 1.000 32.67234 134 ALA B O 1
ATOM 3742 N N . VAL B 1 135 ? -67.74300 -15.54400 106.30700 1.000 26.90586 135 VAL B N 1
ATOM 3743 C CA . VAL B 1 135 ? -66.41900 -16.11400 106.52000 1.000 27.72174 135 VAL B CA 1
ATOM 3744 C C . VAL B 1 135 ? -66.43900 -17.62600 106.30600 1.000 32.15649 135 VAL B C 1
ATOM 3745 O O . VAL B 1 135 ? -65.47000 -18.19800 105.79400 1.000 33.61982 135 VAL B O 1
ATOM 3749 N N . LEU B 1 136 ? -67.53800 -18.29400 106.66600 1.000 34.83576 136 LEU B N 1
ATOM 3750 C CA . LEU B 1 136 ? -67.59700 -19.75100 106.58300 1.000 35.49110 136 LEU B CA 1
ATOM 3751 C C . LEU B 1 136 ? -67.77600 -20.24600 105.15300 1.000 33.75931 136 LEU B C 1
ATOM 3752 O O . LEU B 1 136 ? -67.22200 -21.28600 104.78200 1.000 34.64889 136 LEU B O 1
ATOM 3757 N N . LYS B 1 137 ? -68.56300 -19.53800 104.34300 1.000 33.69878 137 LYS B N 1
ATOM 3758 C CA . LYS B 1 137 ? -68.91600 -20.02000 103.01600 1.000 36.14118 137 LYS B CA 1
ATOM 3759 C C . LYS B 1 137 ? -68.70200 -19.00600 101.90500 1.000 36.38331 137 LYS B C 1
ATOM 3760 O O . LYS B 1 137 ? -68.80600 -19.38200 100.73200 1.000 38.43356 137 LYS B O 1
ATOM 3766 N N . GLY B 1 138 ? -68.40500 -17.74800 102.22300 1.000 34.00671 138 GLY B N 1
ATOM 3767 C CA . GLY B 1 138 ? -68.42400 -16.72200 101.20400 1.000 35.98063 138 GLY B CA 1
ATOM 3768 C C . GLY B 1 138 ? -69.81000 -16.32900 100.75100 1.000 39.76266 138 GLY B C 1
ATOM 3769 O O . GLY B 1 138 ? -69.94500 -15.66400 99.72000 1.000 42.52878 138 GLY B O 1
ATOM 3770 N N . LYS B 1 139 ? -70.84400 -16.72500 101.49100 1.000 40.30220 139 LYS B N 1
ATOM 3771 C CA . LYS B 1 139 ? -72.22200 -16.41700 101.14100 1.000 40.37853 139 LYS B CA 1
ATOM 3772 C C . LYS B 1 139 ? -73.08600 -16.57700 102.38400 1.000 40.17850 139 LYS B C 1
ATOM 3773 O O . LYS B 1 139 ? -72.74100 -17.32700 103.30100 1.000 41.42865 139 LYS B O 1
ATOM 3779 N N . TYR B 1 140 ? -74.21300 -15.86700 102.40500 1.000 38.71517 140 TYR B N 1
ATOM 3780 C CA . TYR B 1 140 ? -75.14700 -15.97600 103.51600 1.000 35.42530 140 TYR B CA 1
ATOM 3781 C C . TYR B 1 140 ? -76.55700 -15.68600 103.02700 1.000 34.52782 140 TYR B C 1
ATOM 3782 O O . TYR B 1 140 ? -76.76400 -15.18200 101.92100 1.000 35.22528 140 TYR B O 1
ATOM 3791 N N . THR B 1 141 ? -77.52800 -16.01900 103.87200 1.000 34.76206 141 THR B N 1
ATOM 3792 C CA . THR B 1 141 ? -78.93800 -15.79600 103.58800 1.000 34.65679 141 THR B CA 1
ATOM 3793 C C . THR B 1 141 ? -79.39600 -14.53600 104.31100 1.000 32.84078 141 THR B C 1
ATOM 3794 O O . THR B 1 141 ? -79.25600 -14.43000 105.53500 1.000 32.84341 141 THR B O 1
ATOM 3798 N N . MET B 1 142 ? -79.93800 -13.58700 103.55500 1.000 31.77223 142 MET B N 1
ATOM 3799 C CA . MET B 1 142 ? -80.41500 -12.32500 104.10200 1.000 32.40389 142 MET B CA 1
ATOM 3800 C C . MET B 1 142 ? -81.91900 -12.38900 104.32600 1.000 35.82008 142 MET B C 1
ATOM 3801 O O . MET B 1 142 ? -82.66800 -12.80400 103.43600 1.000 37.44923 142 MET B O 1
ATOM 3806 N N . THR B 1 143 ? -82.35300 -11.96800 105.50800 1.000 36.42016 143 THR B N 1
ATOM 3807 C CA . THR B 1 143 ? -83.76000 -11.88100 105.85200 1.000 41.14704 143 THR B CA 1
ATOM 3808 C C . THR B 1 143 ? -84.15900 -10.41400 106.02600 1.000 43.77630 143 THR B C 1
ATOM 3809 O O . THR B 1 143 ? -83.39700 -9.49600 105.70100 1.000 43.62102 143 THR B O 1
ATOM 3813 N N . GLY B 1 144 ? -85.35900 -10.19600 106.53300 1.000 44.41585 144 GLY B N 1
ATOM 3814 C CA . GLY B 1 144 ? -85.85800 -8.85900 106.78900 1.000 46.02920 144 GLY B CA 1
ATOM 3815 C C . GLY B 1 144 ? -87.37200 -8.83400 106.76300 1.000 52.30890 144 GLY B C 1
ATOM 3816 O O . GLY B 1 144 ? -88.03600 -9.73400 106.25400 1.000 56.71206 144 GLY B O 1
ATOM 3817 N N . GLU B 1 145 ? -87.93100 -7.77000 107.33500 1.000 51.72199 145 GLU B N 1
ATOM 3818 C CA . GLU B 1 145 ? -89.37700 -7.59900 107.35300 1.000 55.62509 145 GLU B CA 1
ATOM 3819 C C . GLU B 1 145 ? -89.88800 -7.35100 105.94100 1.000 56.31465 145 GLU B C 1
ATOM 3820 O O . GLU B 1 145 ? -89.38000 -6.47700 105.23100 1.000 54.85921 145 GLU B O 1
ATOM 3826 N N . ALA B 1 146 ? -90.90200 -8.12200 105.54100 1.000 57.70429 146 ALA B N 1
ATOM 3827 C CA . ALA B 1 146 ? -91.47000 -8.04300 104.19600 1.000 56.59363 146 ALA B CA 1
ATOM 3828 C C . ALA B 1 146 ? -90.38600 -8.21700 103.13600 1.000 55.20925 146 ALA B C 1
ATOM 3829 O O . ALA B 1 146 ? -90.38000 -7.54800 102.09900 1.000 58.26225 146 ALA B O 1
ATOM 3831 N N . PHE B 1 147 ? -89.45100 -9.12500 103.40300 1.000 52.47998 147 PHE B N 1
ATOM 3832 C CA . PHE B 1 147 ? -88.29200 -9.34100 102.54500 1.000 49.62437 147 PHE B CA 1
ATOM 3833 C C . PHE B 1 147 ? -88.18900 -10.82400 102.23000 1.000 50.17707 147 PHE B C 1
ATOM 3834 O O . PHE B 1 147 ? -87.99200 -11.64100 103.13600 1.000 50.16391 147 PHE B O 1
ATOM 3842 N N . ASP B 1 148 ? -88.33200 -11.17000 100.95700 1.000 51.68514 148 ASP B N 1
ATOM 3843 C CA . ASP B 1 148 ? -88.15700 -12.55500 100.54000 1.000 55.19346 148 ASP B CA 1
ATOM 3844 C C . ASP B 1 148 ? -86.69100 -12.94800 100.68800 1.000 51.84306 148 ASP B C 1
ATOM 3845 O O . ASP B 1 148 ? -85.81200 -12.24800 100.17200 1.000 46.76877 148 ASP B O 1
ATOM 3850 N N . PRO B 1 149 ? -86.38800 -14.04600 101.38100 1.000 51.36669 149 PRO B N 1
ATOM 3851 C CA . PRO B 1 149 ? -84.98400 -14.39000 101.63900 1.000 47.20303 149 PRO B CA 1
ATOM 3852 C C . PRO B 1 149 ? -84.23500 -14.69800 100.35200 1.000 47.59518 149 PRO B C 1
ATOM 3853 O O . PRO B 1 149 ? -84.74100 -15.38600 99.46200 1.000 52.04835 149 PRO B O 1
ATOM 3857 N N . VAL B 1 150 ? -83.01600 -14.16800 100.26000 1.000 42.35245 150 VAL B N 1
ATOM 3858 C CA . VAL B 1 150 ? -82.12900 -14.40200 99.13100 1.000 40.90754 150 VAL B CA 1
ATOM 3859 C C . VAL B 1 150 ? -80.74300 -14.72500 99.66900 1.000 39.00731 150 VAL B C 1
ATOM 3860 O O . VAL B 1 150 ? -80.40100 -14.40600 100.80900 1.000 37.31763 150 VAL B O 1
ATOM 3864 N N . GLU B 1 151 ? -79.94100 -15.36600 98.82600 1.000 40.82858 151 GLU B N 1
ATOM 3865 C CA . GLU B 1 151 ? -78.56700 -15.71000 99.16500 1.000 39.00994 151 GLU B CA 1
ATOM 3866 C C . GLU B 1 151 ? -77.63000 -14.69400 98.52300 1.000 36.56754 151 GLU B C 1
ATOM 3867 O O . GLU B 1 151 ? -77.63700 -14.52600 97.30000 1.000 36.37278 151 GLU B O 1
ATOM 3873 N N . VAL B 1 152 ? -76.83200 -14.02400 99.34700 1.000 34.59625 152 VAL B N 1
ATOM 3874 C CA . VAL B 1 152 ? -75.82200 -13.07800 98.88800 1.000 33.78563 152 VAL B CA 1
ATOM 3875 C C . VAL B 1 152 ? -74.50200 -13.83100 98.79700 1.000 33.78300 152 VAL B C 1
ATOM 3876 O O . VAL B 1 152 ? -73.89200 -14.14900 99.82300 1.000 33.58561 152 VAL B O 1
ATOM 3880 N N . ASP B 1 153 ? -74.05800 -14.12700 97.57600 1.000 36.65439 153 ASP B N 1
ATOM 3881 C CA . ASP B 1 153 ? -72.81200 -14.85000 97.34300 1.000 36.81231 153 ASP B CA 1
ATOM 3882 C C . ASP B 1 153 ? -71.71800 -13.86800 96.94800 1.000 35.52794 153 ASP B C 1
ATOM 3883 O O . ASP B 1 153 ? -71.91100 -13.04500 96.04800 1.000 36.04906 153 ASP B O 1
ATOM 3888 N N . MET B 1 154 ? -70.56700 -13.96600 97.61100 1.000 35.17527 154 MET B N 1
ATOM 3889 C CA . MET B 1 154 ? -69.44300 -13.07800 97.35300 1.000 36.28067 154 MET B CA 1
ATOM 3890 C C . MET B 1 154 ? -68.36200 -13.71900 96.49000 1.000 37.54661 154 MET B C 1
ATOM 3891 O O . MET B 1 154 ? -67.30300 -13.11500 96.29200 1.000 38.44935 154 MET B O 1
ATOM 3896 N N . GLY B 1 155 ? -68.59900 -14.92200 95.97500 1.000 37.73084 155 GLY B N 1
ATOM 3897 C CA . GLY B 1 155 ? -67.69900 -15.51900 95.00900 1.000 40.53118 155 GLY B CA 1
ATOM 3898 C C . GLY B 1 155 ? -66.40100 -16.05100 95.58200 1.000 43.71314 155 GLY B C 1
ATOM 3899 O O . GLY B 1 155 ? -65.31500 -15.69900 95.11000 1.000 47.18460 155 GLY B O 1
ATOM 3900 N N . ARG B 1 156 ? -66.49600 -16.90200 96.59800 1.000 39.42052 156 ARG B N 1
ATOM 3901 C CA . ARG B 1 156 ? -65.31700 -17.56600 97.12900 1.000 38.07562 156 ARG B CA 1
ATOM 3902 C C . ARG B 1 156 ? -64.96000 -18.76700 96.26400 1.000 40.92333 156 ARG B C 1
ATOM 3903 O O . ARG B 1 156 ? -65.83900 -19.50500 95.80900 1.000 42.51562 156 ARG B O 1
ATOM 3911 N N . SER B 1 157 ? -63.66200 -18.95300 96.03100 1.000 42.48404 157 SER B N 1
ATOM 3912 C CA . SER B 1 157 ? -63.20400 -20.07900 95.23000 1.000 45.57915 157 SER B CA 1
ATOM 3913 C C . SER B 1 157 ? -63.51500 -21.39800 95.93000 1.000 45.57915 157 SER B C 1
ATOM 3914 O O . SER B 1 157 ? -63.54300 -21.48300 97.16100 1.000 45.20542 157 SER B O 1
ATOM 3917 N N . GLU B 1 158 ? -63.75200 -22.43900 95.12600 1.000 46.80298 158 GLU B N 1
ATOM 3918 C CA . GLU B 1 158 ? -64.05000 -23.75300 95.68700 1.000 49.70859 158 GLU B CA 1
ATOM 3919 C C . GLU B 1 158 ? -62.87500 -24.31100 96.47700 1.000 47.83731 158 GLU B C 1
ATOM 3920 O O . GLU B 1 158 ? -63.07100 -25.12500 97.38700 1.000 47.50043 158 GLU B O 1
ATOM 3926 N N . GLU B 1 159 ? -61.65000 -23.89100 96.15000 1.000 47.05827 159 GLU B N 1
ATOM 3927 C CA . GLU B 1 159 ? -60.48100 -24.38000 96.87100 1.000 46.30292 159 GLU B CA 1
ATOM 3928 C C . GLU B 1 159 ? -60.43100 -23.87000 98.30400 1.000 42.99726 159 GLU B C 1
ATOM 3929 O O . GLU B 1 159 ? -59.73100 -24.46100 99.13300 1.000 44.21056 159 GLU B O 1
ATOM 3935 N N . ASN B 1 160 ? -61.15800 -22.80000 98.61500 1.000 40.71278 160 ASN B N 1
ATOM 3936 C CA . ASN B 1 160 ? -61.13200 -22.20000 99.94200 1.000 37.90191 160 ASN B CA 1
ATOM 3937 C C . ASN B 1 160 ? -62.17900 -22.78100 100.88200 1.000 39.30471 160 ASN B C 1
ATOM 3938 O O . ASN B 1 160 ? -62.19700 -22.41800 102.06300 1.000 39.44157 160 ASN B O 1
ATOM 3943 N N . ASN B 1 161 ? -63.04700 -23.66400 100.39300 1.000 40.39958 161 ASN B N 1
ATOM 3944 C CA . ASN B 1 161 ? -63.94800 -24.44700 101.23200 1.000 41.51814 161 ASN B CA 1
ATOM 3945 C C . ASN B 1 161 ? -63.51100 -25.90200 101.13100 1.000 41.08124 161 ASN B C 1
ATOM 3946 O O . ASN B 1 161 ? -63.70200 -26.54300 100.09200 1.000 44.15529 161 ASN B O 1
ATOM 3951 N N . ILE B 1 162 ? -62.91900 -26.41800 102.20400 1.000 38.15194 162 ILE B N 1
ATOM 3952 C CA . ILE B 1 162 ? -62.32500 -27.74800 102.21900 1.000 40.81016 162 ILE B CA 1
ATOM 3953 C C . ILE B 1 162 ? -63.05700 -28.60500 103.24100 1.000 40.52328 162 ILE B C 1
ATOM 3954 O O . ILE B 1 162 ? -63.40100 -28.13400 104.33000 1.000 39.99427 162 ILE B O 1
ATOM 3959 N N . THR B 1 163 ? -63.30000 -29.86400 102.88100 1.000 41.46813 163 THR B N 1
ATOM 3960 C CA . THR B 1 163 ? -63.87000 -30.85700 103.78100 1.000 41.90766 163 THR B CA 1
ATOM 3961 C C . THR B 1 163 ? -62.93500 -32.05600 103.83700 1.000 45.46861 163 THR B C 1
ATOM 3962 O O . THR B 1 163 ? -62.56300 -32.60500 102.79400 1.000 47.43463 163 THR B O 1
ATOM 3966 N N . GLN B 1 164 ? -62.55100 -32.45400 105.04700 1.000 48.78216 164 GLN B N 1
ATOM 3967 C CA . GLN B 1 164 ? -61.67100 -33.60400 105.21500 1.000 52.21416 164 GLN B CA 1
ATOM 3968 C C . GLN B 1 164 ? -62.41800 -34.88600 104.86400 1.000 58.52544 164 GLN B C 1
ATOM 3969 O O . GLN B 1 164 ? -63.47900 -35.17100 105.42900 1.000 59.22289 164 GLN B O 1
ATOM 3975 N N . SER B 1 165 ? -61.86500 -35.65700 103.92900 1.000 64.80251 165 SER B N 1
ATOM 3976 C CA . SER B 1 165 ? -62.48600 -36.89800 103.49100 1.000 72.40605 165 SER B CA 1
ATOM 3977 C C . SER B 1 165 ? -61.43200 -37.76700 102.82300 1.000 78.85682 165 SER B C 1
ATOM 3978 O O . SER B 1 165 ? -60.39600 -37.27900 102.36700 1.000 78.85946 165 SER B O 1
ATOM 3981 N N . GLY B 1 166 ? -61.71600 -39.06700 102.77200 1.000 85.78397 166 GLY B N 1
ATOM 3982 C CA . GLY B 1 166 ? -60.82600 -40.01900 102.13500 1.000 91.24252 166 GLY B CA 1
ATOM 3983 C C . GLY B 1 166 ? -59.48400 -40.16000 102.82300 1.000 93.19802 166 GLY B C 1
ATOM 3984 O O . GLY B 1 166 ? -58.43500 -40.04700 102.18000 1.000 92.90324 166 GLY B O 1
ATOM 3985 N N . GLY B 1 167 ? -59.50100 -40.40900 104.13200 1.000 95.28774 167 GLY B N 1
ATOM 3986 C CA . GLY B 1 167 ? -58.28600 -40.56500 104.90100 1.000 97.35904 167 GLY B CA 1
ATOM 3987 C C . GLY B 1 167 ? -57.70100 -39.28200 105.45000 1.000 93.17959 167 GLY B C 1
ATOM 3988 O O . GLY B 1 167 ? -56.79700 -39.34400 106.29300 1.000 97.16428 167 GLY B O 1
ATOM 3989 N N . THR B 1 168 ? -58.18400 -38.12300 105.00200 1.000 87.44996 168 THR B N 1
ATOM 3990 C CA . THR B 1 168 ? -57.69900 -36.83800 105.48800 1.000 84.49697 168 THR B CA 1
ATOM 3991 C C . THR B 1 168 ? -58.30500 -36.44800 106.83200 1.000 81.00182 168 THR B C 1
ATOM 3992 O O . THR B 1 168 ? -57.84200 -35.47800 107.44300 1.000 80.72284 168 THR B O 1
ATOM 3996 N N . GLU B 1 169 ? -59.31200 -37.18000 107.30900 1.000 77.83302 169 GLU B N 1
ATOM 3997 C CA . GLU B 1 169 ? -59.97800 -36.82900 108.55800 1.000 71.81124 169 GLU B CA 1
ATOM 3998 C C . GLU B 1 169 ? -59.00400 -36.88000 109.72900 1.000 67.22911 169 GLU B C 1
ATOM 3999 O O . GLU B 1 169 ? -58.30400 -37.87700 109.92800 1.000 69.90575 169 GLU B O 1
ATOM 4005 N N . TRP B 1 170 ? -58.96700 -35.79700 110.51000 1.000 61.09154 170 TRP B N 1
ATOM 4006 C CA . TRP B 1 170 ? -58.11200 -35.76700 111.69300 1.000 59.22552 170 TRP B CA 1
ATOM 4007 C C . TRP B 1 170 ? -58.57400 -36.76100 112.75000 1.000 61.79951 170 TRP B C 1
ATOM 4008 O O . TRP B 1 170 ? -57.75800 -37.23700 113.54800 1.000 64.74724 170 TRP B O 1
ATOM 4019 N N . SER B 1 171 ? -59.87000 -37.08100 112.77800 1.000 61.99691 171 SER B N 1
ATOM 4020 C CA . SER B 1 171 ? -60.37900 -38.02200 113.77000 1.000 63.12862 171 SER B CA 1
ATOM 4021 C C . SER B 1 171 ? -59.81000 -39.42000 113.56500 1.000 65.87106 171 SER B C 1
ATOM 4022 O O . SER B 1 171 ? -59.65000 -40.17000 114.53500 1.000 66.05792 171 SER B O 1
ATOM 4025 N N . LYS B 1 172 ? -59.50100 -39.78500 112.32400 1.000 68.23187 172 LYS B N 1
ATOM 4026 C CA . LYS B 1 172 ? -58.92400 -41.08600 112.01500 1.000 72.35604 172 LYS B CA 1
ATOM 4027 C C . LYS B 1 172 ? -57.40200 -41.09200 112.08600 1.000 71.47173 172 LYS B C 1
ATOM 4028 O O . LYS B 1 172 ? -56.78900 -42.13100 111.82200 1.000 74.32207 172 LYS B O 1
ATOM 4034 N N . ARG B 1 173 ? -56.78300 -39.96900 112.43400 1.000 68.92932 173 ARG B N 1
ATOM 4035 C CA . ARG B 1 173 ? -55.33700 -39.88200 112.55500 1.000 69.07670 173 ARG B CA 1
ATOM 4036 C C . ARG B 1 173 ? -54.88300 -40.32100 113.94400 1.000 75.01952 173 ARG B C 1
ATOM 4037 O O . ARG B 1 173 ? -55.65000 -40.31100 114.91000 1.000 76.14597 173 ARG B O 1
ATOM 4045 N N . ASP B 1 174 ? -53.61000 -40.70700 114.03100 1.000 75.39325 174 ASP B N 1
ATOM 4046 C CA . ASP B 1 174 ? -53.00100 -41.10000 115.29900 1.000 78.11463 174 ASP B CA 1
ATOM 4047 C C . ASP B 1 174 ? -52.68500 -39.84300 116.10300 1.000 75.08269 174 ASP B C 1
ATOM 4048 O O . ASP B 1 174 ? -51.77700 -39.08500 115.75100 1.000 73.87202 174 ASP B O 1
ATOM 4053 N N . LYS B 1 175 ? -53.42200 -39.62800 117.19600 1.000 74.99057 175 LYS B N 1
ATOM 4054 C CA . LYS B 1 175 ? -53.25600 -38.41100 117.98500 1.000 73.88517 175 LYS B CA 1
ATOM 4055 C C . LYS B 1 175 ? -51.88600 -38.32200 118.65000 1.000 77.25663 175 LYS B C 1
ATOM 4056 O O . LYS B 1 175 ? -51.45400 -37.22100 119.00700 1.000 76.38547 175 LYS B O 1
ATOM 4062 N N . SER B 1 176 ? -51.19000 -39.44600 118.80900 1.000 80.71494 176 SER B N 1
ATOM 4063 C CA . SER B 1 176 ? -49.91300 -39.46500 119.51200 1.000 82.24670 176 SER B CA 1
ATOM 4064 C C . SER B 1 176 ? -48.73200 -39.09800 118.62200 1.000 81.10709 176 SER B C 1
ATOM 4065 O O . SER B 1 176 ? -47.72800 -38.57800 119.12400 1.000 82.01246 176 SER B O 1
ATOM 4068 N N . THR B 1 177 ? -48.81600 -39.36100 117.31900 1.000 79.08843 177 THR B N 1
ATOM 4069 C CA . THR B 1 177 ? -47.69000 -39.14600 116.42000 1.000 79.12264 177 THR B CA 1
ATOM 4070 C C . THR B 1 177 ? -47.97600 -38.18900 115.27400 1.000 78.38045 177 THR B C 1
ATOM 4071 O O . THR B 1 177 ? -47.04100 -37.55800 114.77700 1.000 79.56743 177 THR B O 1
ATOM 4075 N N . TYR B 1 178 ? -49.22700 -38.06600 114.83700 1.000 75.71960 178 TYR B N 1
ATOM 4076 C CA . TYR B 1 178 ? -49.53000 -37.24400 113.67400 1.000 70.83218 178 TYR B CA 1
ATOM 4077 C C . TYR B 1 178 ? -49.34800 -35.76500 113.99300 1.000 67.56336 178 TYR B C 1
ATOM 4078 O O . TYR B 1 178 ? -49.61300 -35.31500 115.11100 1.000 67.99236 178 TYR B O 1
ATOM 4087 N N . ASP B 1 179 ? -48.88800 -35.01100 112.99800 1.000 64.65249 179 ASP B N 1
ATOM 4088 C CA . ASP B 1 179 ? -48.69200 -33.57300 113.13500 1.000 62.49960 179 ASP B CA 1
ATOM 4089 C C . ASP B 1 179 ? -49.67200 -32.85000 112.22400 1.000 57.58585 179 ASP B C 1
ATOM 4090 O O . ASP B 1 179 ? -49.55500 -32.95500 110.99300 1.000 56.82787 179 ASP B O 1
ATOM 4095 N N . PRO B 1 180 ? -50.64800 -32.11500 112.76300 1.000 56.35939 180 PRO B N 1
ATOM 4096 C CA . PRO B 1 180 ? -51.60300 -31.40300 111.90700 1.000 54.23545 180 PRO B CA 1
ATOM 4097 C C . PRO B 1 180 ? -51.05800 -30.11700 111.31000 1.000 54.91711 180 PRO B C 1
ATOM 4098 O O . PRO B 1 180 ? -51.79200 -29.43300 110.58700 1.000 54.99080 180 PRO B O 1
ATOM 4102 N N . THR B 1 181 ? -49.79800 -29.77300 111.58900 1.000 54.59602 181 THR B N 1
ATOM 4103 C CA . THR B 1 181 ? -49.22600 -28.54400 111.05000 1.000 56.08304 181 THR B CA 1
ATOM 4104 C C . THR B 1 181 ? -49.15500 -28.58700 109.52800 1.000 55.62772 181 THR B C 1
ATOM 4105 O O . THR B 1 181 ? -49.48600 -27.60300 108.85700 1.000 54.92764 181 THR B O 1
ATOM 4109 N N . ASP B 1 182 ? -48.73300 -29.72100 108.96500 1.000 56.94630 182 ASP B N 1
ATOM 4110 C CA . ASP B 1 182 ? -48.57400 -29.81200 107.51700 1.000 58.14381 182 ASP B CA 1
ATOM 4111 C C . ASP B 1 182 ? -49.91100 -29.67200 106.80300 1.000 53.58537 182 ASP B C 1
ATOM 4112 O O . ASP B 1 182 ? -49.98600 -29.07200 105.72400 1.000 52.46155 182 ASP B O 1
ATOM 4117 N N . ASP B 1 183 ? -50.97800 -30.22300 107.38500 1.000 50.91137 183 ASP B N 1
ATOM 4118 C CA . ASP B 1 183 ? -52.30300 -30.03400 106.80700 1.000 43.88947 183 ASP B CA 1
ATOM 4119 C C . ASP B 1 183 ? -52.71500 -28.56800 106.85000 1.000 38.88098 183 ASP B C 1
ATOM 4120 O O . ASP B 1 183 ? -53.22400 -28.03400 105.85700 1.000 38.92309 183 ASP B O 1
ATOM 4125 N N . ILE B 1 184 ? -52.49100 -27.89800 107.98400 1.000 36.29383 184 ILE B N 1
ATOM 4126 C CA . ILE B 1 184 ? -52.86600 -26.49200 108.10600 1.000 35.49636 184 ILE B CA 1
ATOM 4127 C C . ILE B 1 184 ? -52.09200 -25.64700 107.10100 1.000 35.83851 184 ILE B C 1
ATOM 4128 O O . ILE B 1 184 ? -52.66300 -24.79900 106.40500 1.000 37.04128 184 ILE B O 1
ATOM 4133 N N . GLU B 1 185 ? -50.77900 -25.87500 107.00200 1.000 36.48859 185 GLU B N 1
ATOM 4134 C CA . GLU B 1 185 ? -49.97200 -25.16000 106.01700 1.000 35.16474 185 GLU B CA 1
ATOM 4135 C C . GLU B 1 185 ? -50.47200 -25.41600 104.60000 1.000 36.85179 185 GLU B C 1
ATOM 4136 O O . GLU B 1 185 ? -50.48900 -24.50400 103.76600 1.000 40.00216 185 GLU B O 1
ATOM 4142 N N . ALA B 1 186 ? -50.88500 -26.65200 104.30900 1.000 36.26487 186 ALA B N 1
ATOM 4143 C CA . ALA B 1 186 ? -51.45100 -26.94500 102.99600 1.000 37.06234 186 ALA B CA 1
ATOM 4144 C C . ALA B 1 186 ? -52.76800 -26.20800 102.78900 1.000 38.16247 186 ALA B C 1
ATOM 4145 O O . ALA B 1 186 ? -53.03100 -25.69200 101.69600 1.000 41.62868 186 ALA B O 1
ATOM 4147 N N . TYR B 1 187 ? -53.60500 -26.14300 103.82800 1.000 35.60164 187 TYR B N 1
ATOM 4148 C CA . TYR B 1 187 ? -54.86100 -25.40800 103.71600 1.000 34.04092 187 TYR B CA 1
ATOM 4149 C C . TYR B 1 187 ? -54.61100 -23.91800 103.52000 1.000 32.55390 187 TYR B C 1
ATOM 4150 O O . TYR B 1 187 ? -55.31800 -23.25800 102.74900 1.000 34.40412 187 TYR B O 1
ATOM 4159 N N . ALA B 1 188 ? -53.60500 -23.37100 104.20600 1.000 30.74316 188 ALA B N 1
ATOM 4160 C CA . ALA B 1 188 ? -53.34600 -21.93800 104.13500 1.000 28.75871 188 ALA B CA 1
ATOM 4161 C C . ALA B 1 188 ? -52.85800 -21.49700 102.76100 1.000 30.64578 188 ALA B C 1
ATOM 4162 O O . ALA B 1 188 ? -52.94400 -20.30600 102.44600 1.000 33.98039 188 ALA B O 1
ATOM 4164 N N . LEU B 1 189 ? -52.35200 -22.42000 101.93900 1.000 30.52734 189 LEU B N 1
ATOM 4165 C CA . LEU B 1 189 ? -51.91300 -22.04900 100.59800 1.000 35.79903 189 LEU B CA 1
ATOM 4166 C C . LEU B 1 189 ? -53.05800 -21.52200 99.74300 1.000 36.41489 189 LEU B C 1
ATOM 4167 O O . LEU B 1 189 ? -52.81000 -20.79800 98.77300 1.000 40.46538 189 LEU B O 1
ATOM 4172 N N . ASN B 1 190 ? -54.30100 -21.86300 100.08000 1.000 34.91998 190 ASN B N 1
ATOM 4173 C CA . ASN B 1 190 ? -55.45600 -21.39000 99.32900 1.000 33.93302 190 ASN B CA 1
ATOM 4174 C C . ASN B 1 190 ? -55.85500 -19.96500 99.68400 1.000 30.55630 190 ASN B C 1
ATOM 4175 O O . ASN B 1 190 ? -56.67500 -19.37300 98.97300 1.000 25.95048 190 ASN B O 1
ATOM 4180 N N . ALA B 1 191 ? -55.30500 -19.40200 100.75500 1.000 30.78790 191 ALA B N 1
ATOM 4181 C CA . ALA B 1 191 ? -55.64900 -18.04600 101.15100 1.000 32.76182 191 ALA B CA 1
ATOM 4182 C C . ALA B 1 191 ? -54.96000 -17.03300 100.24300 1.000 31.55905 191 ALA B C 1
ATOM 4183 O O . ALA B 1 191 ? -53.89100 -17.29300 99.68500 1.000 31.99857 191 ALA B O 1
ATOM 4185 N N . SER B 1 192 ? -55.59500 -15.86800 100.08900 1.000 29.98781 192 SER B N 1
ATOM 4186 C CA . SER B 1 192 ? -55.00300 -14.80300 99.28500 1.000 29.41668 192 SER B CA 1
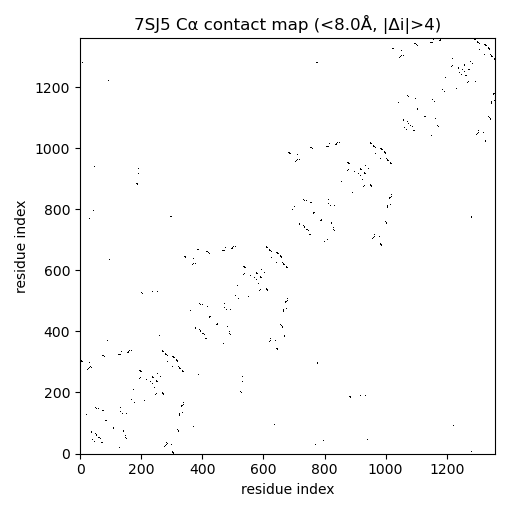ATOM 4187 C C . SER B 1 192 ? -53.70700 -14.30600 99.91100 1.000 32.68023 192 SER B C 1
ATOM 4188 O O . SER B 1 192 ? -52.69300 -14.13500 99.22400 1.000 35.62796 192 SER B O 1
ATOM 4191 N N . GLY B 1 193 ? -53.73000 -14.05500 101.21600 1.000 33.21977 193 GLY B N 1
ATOM 4192 C CA . GLY B 1 193 ? -52.54400 -13.63600 101.93000 1.000 33.48033 193 GLY B CA 1
ATOM 4193 C C . GLY B 1 193 ? -52.10100 -14.68800 102.91900 1.000 34.72785 193 GLY B C 1
ATOM 4194 O O . GLY B 1 193 ? -52.33600 -15.88100 102.70900 1.000 36.44121 193 GLY B O 1
ATOM 4195 N N . VAL B 1 194 ? -51.46500 -14.26500 103.99900 1.000 34.01987 194 VAL B N 1
ATOM 4196 C CA . VAL B 1 194 ? -51.00700 -15.19400 105.01700 1.000 32.21702 194 VAL B CA 1
ATOM 4197 C C . VAL B 1 194 ? -52.12800 -15.42900 106.01900 1.000 33.68299 194 VAL B C 1
ATOM 4198 O O . VAL B 1 194 ? -53.11100 -14.68500 106.08200 1.000 38.02561 194 VAL B O 1
ATOM 4202 N N . VAL B 1 195 ? -51.97900 -16.48800 106.81000 1.000 31.93014 195 VAL B N 1
ATOM 4203 C CA . VAL B 1 195 ? -52.94400 -16.86200 107.83700 1.000 28.74292 195 VAL B CA 1
ATOM 4204 C C . VAL B 1 195 ? -52.29600 -16.63900 109.19500 1.000 32.31177 195 VAL B C 1
ATOM 4205 O O . VAL B 1 195 ? -51.27300 -17.25900 109.51100 1.000 35.59901 195 VAL B O 1
ATOM 4209 N N . ASN B 1 196 ? -52.88300 -15.75200 110.00000 1.000 29.70883 196 ASN B N 1
ATOM 4210 C CA . ASN B 1 196 ? -52.37600 -15.48500 111.34100 1.000 32.64339 196 ASN B CA 1
ATOM 4211 C C . ASN B 1 196 ? -53.41400 -15.74500 112.42600 1.000 34.23832 196 ASN B C 1
ATOM 4212 O O . ASN B 1 196 ? -53.15300 -15.45700 113.60000 1.000 35.18843 196 ASN B O 1
ATOM 4217 N N . ILE B 1 197 ? -54.57900 -16.27800 112.07200 1.000 24.74244 197 ILE B N 1
ATOM 4218 C CA . ILE B 1 197 ? -55.60400 -16.59900 113.05900 1.000 31.10110 197 ILE B CA 1
ATOM 4219 C C . ILE B 1 197 ? -56.39100 -17.80500 112.56900 1.000 30.34311 197 ILE B C 1
ATOM 4220 O O . ILE B 1 197 ? -56.66200 -17.94700 111.37200 1.000 28.63764 197 ILE B O 1
ATOM 4225 N N . ILE B 1 198 ? -56.74000 -18.68400 113.50300 1.000 32.92500 198 ILE B N 1
ATOM 4226 C CA . ILE B 1 198 ? -57.61000 -19.82200 113.24300 1.000 29.49038 198 ILE B CA 1
ATOM 4227 C C . ILE B 1 198 ? -58.73100 -19.79400 114.27000 1.000 29.61671 198 ILE B C 1
ATOM 4228 O O . ILE B 1 198 ? -58.47200 -19.73400 115.47700 1.000 31.05636 198 ILE B O 1
ATOM 4233 N N . VAL B 1 199 ? -59.97100 -19.82600 113.79300 1.000 28.84293 199 VAL B N 1
ATOM 4234 C CA . VAL B 1 199 ? -61.14700 -19.83800 114.65500 1.000 28.15074 199 VAL B CA 1
ATOM 4235 C C . VAL B 1 199 ? -61.73200 -21.24200 114.63200 1.000 29.44827 199 VAL B C 1
ATOM 4236 O O . VAL B 1 199 ? -62.16100 -21.72800 113.57800 1.000 31.40903 199 VAL B O 1
ATOM 4240 N N . PHE B 1 200 ? -61.73800 -21.89300 115.78700 1.000 30.77737 200 PHE B N 1
ATOM 4241 C CA . PHE B 1 200 ? -62.33300 -23.20900 115.95200 1.000 34.01724 200 PHE B CA 1
ATOM 4242 C C . PHE B 1 200 ? -63.72000 -23.09100 116.56900 1.000 35.80429 200 PHE B C 1
ATOM 4243 O O . PHE B 1 200 ? -64.06700 -22.08600 117.19400 1.000 36.31751 200 PHE B O 1
ATOM 4251 N N . ASP B 1 201 ? -64.51300 -24.13500 116.38300 1.000 37.44923 201 ASP B N 1
ATOM 4252 C CA . ASP B 1 201 ? -65.67500 -24.38100 117.22200 1.000 40.56802 201 ASP B CA 1
ATOM 4253 C C . ASP B 1 201 ? -65.25400 -25.23400 118.40700 1.000 43.25519 201 ASP B C 1
ATOM 4254 O O . ASP B 1 201 ? -64.13300 -25.74700 118.44100 1.000 42.54984 201 ASP B O 1
ATOM 4259 N N . PRO B 1 202 ? -66.11300 -25.38600 119.42300 1.000 44.51060 202 PRO B N 1
ATOM 4260 C CA . PRO B 1 202 ? -65.73300 -26.24300 120.56200 1.000 45.38439 202 PRO B CA 1
ATOM 4261 C C . PRO B 1 202 ? -65.29500 -27.64600 120.16300 1.000 47.61887 202 PRO B C 1
ATOM 4262 O O . PRO B 1 202 ? -64.25500 -28.12400 120.63400 1.000 46.60032 202 PRO B O 1
ATOM 4266 N N . LYS B 1 203 ? -66.05400 -28.31500 119.29100 1.000 50.84031 203 LYS B N 1
ATOM 4267 C CA . LYS B 1 203 ? -65.71900 -29.68500 118.91400 1.000 54.26703 203 LYS B CA 1
ATOM 4268 C C . LYS B 1 203 ? -64.43400 -29.73800 118.09600 1.000 57.33056 203 LYS B C 1
ATOM 4269 O O . LYS B 1 203 ? -63.56300 -30.58000 118.34600 1.000 66.77906 203 LYS B O 1
ATOM 4275 N N . GLY B 1 204 ? -64.29800 -28.84900 117.10900 1.000 51.09560 204 GLY B N 1
ATOM 4276 C CA . GLY B 1 204 ? -63.10100 -28.84800 116.28400 1.000 46.19764 204 GLY B CA 1
ATOM 4277 C C . GLY B 1 204 ? -61.84600 -28.48300 117.04800 1.000 43.99212 204 GLY B C 1
ATOM 4278 O O . GLY B 1 204 ? -60.75100 -28.93800 116.70300 1.000 46.17659 204 GLY B O 1
ATOM 4279 N N . TRP B 1 205 ? -61.97800 -27.65600 118.08600 1.000 43.05516 205 TRP B N 1
ATOM 4280 C CA . TRP B 1 205 ? -60.82600 -27.32500 118.91700 1.000 41.82344 205 TRP B CA 1
ATOM 4281 C C . TRP B 1 205 ? -60.36700 -28.52700 119.73300 1.000 44.46586 205 TRP B C 1
ATOM 4282 O O . TRP B 1 205 ? -59.16300 -28.77200 119.85500 1.000 45.41071 205 TRP B O 1
ATOM 4293 N N . ALA B 1 206 ? -61.30800 -29.28500 120.30100 1.000 46.43978 206 ALA B N 1
ATOM 4294 C CA . ALA B 1 206 ? -60.93400 -30.44600 121.10400 1.000 48.16104 206 ALA B CA 1
ATOM 4295 C C . ALA B 1 206 ? -60.22800 -31.50000 120.26100 1.000 49.30065 206 ALA B C 1
ATOM 4296 O O . ALA B 1 206 ? -59.32700 -32.19500 120.74800 1.000 50.99032 206 ALA B O 1
ATOM 4298 N N . LEU B 1 207 ? -60.61900 -31.63200 118.99200 1.000 47.78994 207 LEU B N 1
ATOM 4299 C CA . LEU B 1 207 ? -59.93000 -32.55500 118.09700 1.000 49.27959 207 LEU B CA 1
ATOM 4300 C C . LEU B 1 207 ? -58.52800 -32.05500 117.77200 1.000 50.87189 207 LEU B C 1
ATOM 4301 O O . LEU B 1 207 ? -57.56800 -32.83500 117.76800 1.000 50.90084 207 LEU B O 1
ATOM 4306 N N . PHE B 1 208 ? -58.39500 -30.75500 117.49900 1.000 49.08220 208 PHE B N 1
ATOM 4307 C CA . PHE B 1 208 ? -57.08300 -30.15500 117.27900 1.000 45.95288 208 PHE B CA 1
ATOM 4308 C C . PHE B 1 208 ? -56.24400 -30.16000 118.55100 1.000 48.01365 208 PHE B C 1
ATOM 4309 O O . PHE B 1 208 ? -55.01800 -30.30000 118.48500 1.000 50.08495 208 PHE B O 1
ATOM 4317 N N . ARG B 1 209 ? -56.88500 -30.01300 119.71300 1.000 49.87440 209 ARG B N 1
ATOM 4318 C CA . ARG B 1 209 ? -56.16100 -30.02600 120.98000 1.000 52.83791 209 ARG B CA 1
ATOM 4319 C C . ARG B 1 209 ? -55.65900 -31.42200 121.32800 1.000 51.96939 209 ARG B C 1
ATOM 4320 O O . ARG B 1 209 ? -54.65400 -31.55900 122.03400 1.000 51.86411 209 ARG B O 1
ATOM 4328 N N . SER B 1 210 ? -56.32500 -32.46600 120.82600 1.000 53.55116 210 SER B N 1
ATOM 4329 C CA . SER B 1 210 ? -56.01500 -33.82600 121.25800 1.000 57.56216 210 SER B CA 1
ATOM 4330 C C . SER B 1 210 ? -54.64800 -34.29100 120.76800 1.000 60.36513 210 SER B C 1
ATOM 4331 O O . SER B 1 210 ? -54.03100 -35.15600 121.40000 1.000 65.27098 210 SER B O 1
ATOM 4334 N N . PHE B 1 211 ? -54.16200 -33.74300 119.65700 1.000 58.15960 211 PHE B N 1
ATOM 4335 C CA . PHE B 1 211 ? -52.85700 -34.13600 119.14200 1.000 57.64639 211 PHE B CA 1
ATOM 4336 C C . PHE B 1 211 ? -51.75200 -33.70100 120.09700 1.000 60.53094 211 PHE B C 1
ATOM 4337 O O . PHE B 1 211 ? -51.76400 -32.58500 120.62200 1.000 58.96760 211 PHE B O 1
ATOM 4345 N N . LYS B 1 212 ? -50.78800 -34.59800 120.32200 1.000 67.01856 212 LYS B N 1
ATOM 4346 C CA . LYS B 1 212 ? -49.69600 -34.28800 121.23800 1.000 70.05840 212 LYS B CA 1
ATOM 4347 C C . LYS B 1 212 ? -48.73300 -33.27000 120.64000 1.000 67.09752 212 LYS B C 1
ATOM 4348 O O . LYS B 1 212 ? -48.14000 -32.47300 121.37700 1.000 66.51324 212 LYS B O 1
ATOM 4354 N N . ALA B 1 213 ? -48.56400 -33.27900 119.31400 1.000 63.46550 213 ALA B N 1
ATOM 4355 C CA . ALA B 1 213 ? -47.72600 -32.27400 118.66900 1.000 61.78636 213 ALA B CA 1
ATOM 4356 C C . ALA B 1 213 ? -48.30400 -30.87600 118.83400 1.000 61.81794 213 ALA B C 1
ATOM 4357 O O . ALA B 1 213 ? -47.56200 -29.88800 118.79100 1.000 61.53369 213 ALA B O 1
ATOM 4359 N N . VAL B 1 214 ? -49.62000 -30.77200 119.01800 1.000 61.93374 214 VAL B N 1
ATOM 4360 C CA . VAL B 1 214 ? -50.24000 -29.47200 119.24700 1.000 58.96760 214 VAL B CA 1
ATOM 4361 C C . VAL B 1 214 ? -50.00300 -29.00600 120.67800 1.000 61.08627 214 VAL B C 1
ATOM 4362 O O . VAL B 1 214 ? -49.72500 -27.82600 120.92000 1.000 60.46778 214 VAL B O 1
ATOM 4366 N N . LYS B 1 215 ? -50.10200 -29.92200 121.64600 1.000 63.56552 215 LYS B N 1
ATOM 4367 C CA . LYS B 1 215 ? -49.89400 -29.55400 123.04300 1.000 65.79473 215 LYS B CA 1
ATOM 4368 C C . LYS B 1 215 ? -48.47200 -29.07300 123.29500 1.000 66.14214 215 LYS B C 1
ATOM 4369 O O . LYS B 1 215 ? -48.24500 -28.24000 124.18100 1.000 66.25005 215 LYS B O 1
ATOM 4375 N N . GLU B 1 216 ? -47.50400 -29.58100 122.53100 1.000 66.59483 216 GLU B N 1
ATOM 4376 C CA . GLU B 1 216 ? -46.11800 -29.16100 122.69900 1.000 69.36621 216 GLU B CA 1
ATOM 4377 C C . GLU B 1 216 ? -45.81100 -27.87500 121.94300 1.000 65.21571 216 GLU B C 1
ATOM 4378 O O . GLU B 1 216 ? -44.95600 -27.09600 122.37800 1.000 67.72391 216 GLU B O 1
ATOM 4384 N N . LYS B 1 217 ? -46.49200 -27.63700 120.82200 1.000 60.68886 217 LYS B N 1
ATOM 4385 C CA . LYS B 1 217 ? -46.20600 -26.48900 119.96900 1.000 60.36513 217 LYS B CA 1
ATOM 4386 C C . LYS B 1 217 ? -46.99300 -25.24700 120.36500 1.000 55.73300 217 LYS B C 1
ATOM 4387 O O . LYS B 1 217 ? -46.51600 -24.12600 120.15000 1.000 54.26703 217 LYS B O 1
ATOM 4393 N N . LEU B 1 218 ? -48.17500 -25.41800 120.94900 1.000 53.84330 218 LEU B N 1
ATOM 4394 C CA . LEU B 1 218 ? -49.04500 -24.28900 121.25100 1.000 50.45079 218 LEU B CA 1
ATOM 4395 C C . LEU B 1 218 ? -48.55800 -23.55200 122.49300 1.000 51.27983 218 LEU B C 1
ATOM 4396 O O . LEU B 1 218 ? -48.35900 -24.15700 123.55100 1.000 53.04847 218 LEU B O 1
ATOM 4401 N N . ASP B 1 219 ? -48.36700 -22.24200 122.35500 1.000 50.46131 219 ASP B N 1
ATOM 4402 C CA . ASP B 1 219 ? -47.97400 -21.37200 123.46300 1.000 52.62999 219 ASP B CA 1
ATOM 4403 C C . ASP B 1 219 ? -49.24700 -20.79100 124.06800 1.000 52.90108 219 ASP B C 1
ATOM 4404 O O . ASP B 1 219 ? -49.81400 -19.83000 123.54300 1.000 50.94032 219 ASP B O 1
ATOM 4409 N N . THR B 1 220 ? -49.69200 -21.36800 125.18200 1.000 55.93829 220 THR B N 1
ATOM 4410 C CA . THR B 1 220 ? -50.94600 -20.97900 125.81400 1.000 56.77786 220 THR B CA 1
ATOM 4411 C C . THR B 1 220 ? -50.78200 -19.88300 126.85900 1.000 61.14417 220 THR B C 1
ATOM 4412 O O . THR B 1 220 ? -51.76900 -19.52000 127.50800 1.000 63.65237 220 THR B O 1
ATOM 4416 N N . ARG B 1 221 ? -49.57400 -19.35300 127.04200 1.000 63.70764 221 ARG B N 1
ATOM 4417 C CA . ARG B 1 221 ? -49.35300 -18.34000 128.06600 1.000 67.33965 221 ARG B CA 1
ATOM 4418 C C . ARG B 1 221 ? -50.14100 -17.07500 127.75300 1.000 65.45785 221 ARG B C 1
ATOM 4419 O O . ARG B 1 221 ? -50.27800 -16.67600 126.59300 1.000 61.82847 221 ARG B O 1
ATOM 4427 N N . ARG B 1 222 ? -50.66700 -16.44500 128.80000 1.000 68.01868 222 ARG B N 1
ATOM 4428 C CA . ARG B 1 222 ? -51.31600 -15.15400 128.63900 1.000 68.33451 222 ARG B CA 1
ATOM 4429 C C . ARG B 1 222 ? -50.28600 -14.10100 128.24500 1.000 70.00050 222 ARG B C 1
ATOM 4430 O O . ARG B 1 222 ? -49.13100 -14.13500 128.67600 1.000 72.78504 222 ARG B O 1
ATOM 4438 N N . GLY B 1 223 ? -50.71500 -13.16000 127.40900 1.000 67.72128 223 GLY B N 1
ATOM 4439 C CA . GLY B 1 223 ? -49.81800 -12.17000 126.85700 1.000 66.61851 223 GLY B CA 1
ATOM 4440 C C . GLY B 1 223 ? -49.11800 -12.58800 125.58200 1.000 64.71829 223 GLY B C 1
ATOM 4441 O O . GLY B 1 223 ? -48.29000 -11.82200 125.07200 1.000 64.74197 223 GLY B O 1
ATOM 4442 N N . SER B 1 224 ? -49.42000 -13.77800 125.05300 1.000 63.66290 224 SER B N 1
ATOM 4443 C CA . SER B 1 224 ? -48.79200 -14.22400 123.81300 1.000 62.64435 224 SER B CA 1
ATOM 4444 C C . SER B 1 224 ? -49.20900 -13.35000 122.63800 1.000 61.00205 224 SER B C 1
ATOM 4445 O O . SER B 1 224 ? -48.41100 -13.10100 121.72700 1.000 62.21535 224 SER B O 1
ATOM 4448 N N . ASN B 1 225 ? -50.46000 -12.88000 122.63900 1.000 60.76518 225 ASN B N 1
ATOM 4449 C CA . ASN B 1 225 ? -50.97800 -11.98400 121.60600 1.000 62.67330 225 ASN B CA 1
ATOM 4450 C C . ASN B 1 225 ? -51.80500 -10.92200 122.33500 1.000 66.26584 225 ASN B C 1
ATOM 4451 O O . ASN B 1 225 ? -53.03400 -10.99400 122.39900 1.000 66.52903 225 ASN B O 1
ATOM 4456 N N . SER B 1 226 ? -51.10700 -9.92800 122.89000 1.000 68.83983 226 SER B N 1
ATOM 4457 C CA . SER B 1 226 ? -51.75600 -8.95800 123.76600 1.000 70.28474 226 SER B CA 1
ATOM 4458 C C . SER B 1 226 ? -52.81100 -8.14700 123.02400 1.000 67.59231 226 SER B C 1
ATOM 4459 O O . SER B 1 226 ? -53.84300 -7.78500 123.60100 1.000 68.36346 226 SER B O 1
ATOM 4462 N N . GLU B 1 227 ? -52.57500 -7.85800 121.74400 1.000 64.98937 227 GLU B N 1
ATOM 4463 C CA . GLU B 1 227 ? -53.53900 -7.06700 120.98600 1.000 65.38942 227 GLU B CA 1
ATOM 4464 C C . GLU B 1 227 ? -54.81400 -7.85400 120.71800 1.000 61.98901 227 GLU B C 1
ATOM 4465 O O . GLU B 1 227 ? -55.91400 -7.28700 120.72500 1.000 64.72881 227 GLU B O 1
ATOM 4471 N N . LEU B 1 228 ? -54.69100 -9.16200 120.47900 1.000 55.65404 228 LEU B N 1
ATOM 4472 C CA . LEU B 1 228 ? -55.87900 -9.97400 120.23800 1.000 47.56623 228 LEU B CA 1
ATOM 4473 C C . LEU B 1 228 ? -56.62200 -10.27900 121.53200 1.000 49.51383 228 LEU B C 1
ATOM 4474 O O . LEU B 1 228 ? -57.85500 -10.35500 121.53400 1.000 48.34790 228 LEU B O 1
ATOM 4479 N N . GLU B 1 229 ? -55.89400 -10.44700 122.63700 1.000 53.72486 229 GLU B N 1
ATOM 4480 C CA . GLU B 1 229 ? -56.53600 -10.67700 123.92700 1.000 56.18042 229 GLU B CA 1
ATOM 4481 C C . GLU B 1 229 ? -57.34100 -9.46300 124.36700 1.000 60.69675 229 GLU B C 1
ATOM 4482 O O . GLU B 1 229 ? -58.40500 -9.60500 124.98000 1.000 61.54948 229 GLU B O 1
ATOM 4488 N N . THR B 1 230 ? -56.84000 -8.26100 124.07600 1.000 65.96580 230 THR B N 1
ATOM 4489 C CA . THR B 1 230 ? -57.60400 -7.05100 124.35800 1.000 67.16068 230 THR B CA 1
ATOM 4490 C C . THR B 1 230 ? -58.88600 -7.01200 123.53500 1.000 64.90252 230 THR B C 1
ATOM 4491 O O . THR B 1 230 ? -59.93700 -6.57900 124.02500 1.000 70.06366 230 THR B O 1
ATOM 4495 N N . ALA B 1 231 ? -58.82500 -7.48300 122.28800 1.000 58.06486 231 ALA B N 1
ATOM 4496 C CA . ALA B 1 231 ? -59.99300 -7.42600 121.41600 1.000 54.18281 231 ALA B CA 1
ATOM 4497 C C . ALA B 1 231 ? -61.09000 -8.38200 121.86700 1.000 51.08244 231 ALA B C 1
ATOM 4498 O O . ALA B 1 231 ? -62.27500 -8.08900 121.68000 1.000 52.02203 231 ALA B O 1
ATOM 4500 N N . VAL B 1 232 ? -60.72900 -9.51400 122.46300 1.000 48.57161 232 VAL B N 1
ATOM 4501 C CA . VAL B 1 232 ? -61.70000 -10.53000 122.84700 1.000 46.12132 232 VAL B CA 1
ATOM 4502 C C . VAL B 1 232 ? -61.84800 -10.61700 124.36600 1.000 49.95599 232 VAL B C 1
ATOM 4503 O O . VAL B 1 232 ? -62.34400 -11.61800 124.88400 1.000 51.02454 232 VAL B O 1
ATOM 4507 N N . LYS B 1 233 ? -61.43700 -9.57400 125.08900 1.000 54.07227 233 LYS B N 1
ATOM 4508 C CA . LYS B 1 233 ? -61.50200 -9.61100 126.54700 1.000 57.66744 233 LYS B CA 1
ATOM 4509 C C . LYS B 1 233 ? -62.94700 -9.61500 127.03600 1.000 56.27780 233 LYS B C 1
ATOM 4510 O O . LYS B 1 233 ? -63.31900 -10.42500 127.89300 1.000 56.24095 233 LYS B O 1
ATOM 4516 N N . ASP B 1 234 ? -63.77700 -8.72400 126.49700 1.000 53.07215 234 ASP B N 1
ATOM 4517 C CA . ASP B 1 234 ? -65.16900 -8.61100 126.91900 1.000 51.48775 234 ASP B CA 1
ATOM 4518 C C . ASP B 1 234 ? -66.08800 -9.62400 126.24000 1.000 47.62939 234 ASP B C 1
ATOM 4519 O O . ASP B 1 234 ? -67.31000 -9.52700 126.39100 1.000 47.69782 234 ASP B O 1
ATOM 4524 N N . LEU B 1 235 ? -65.53700 -10.58800 125.50100 1.000 45.52388 235 LEU B N 1
ATOM 4525 C CA . LEU B 1 235 ? -66.31700 -11.65300 124.88400 1.000 40.04691 235 LEU B CA 1
ATOM 4526 C C . LEU B 1 235 ? -66.06000 -13.00400 125.54200 1.000 37.70715 235 LEU B C 1
ATOM 4527 O O . LEU B 1 235 ? -66.24900 -14.04600 124.90700 1.000 36.12802 235 LEU B O 1
ATOM 4532 N N . GLY B 1 236 ? -65.63900 -13.00500 126.80900 1.000 39.35472 236 GLY B N 1
ATOM 4533 C CA . GLY B 1 236 ? -65.23800 -14.23400 127.47300 1.000 39.40999 236 GLY B CA 1
ATOM 4534 C C . GLY B 1 236 ? -66.34200 -15.25900 127.61900 1.000 42.79460 236 GLY B C 1
ATOM 4535 O O . GLY B 1 236 ? -66.05500 -16.42900 127.89400 1.000 45.63442 236 GLY B O 1
ATOM 4536 N N . LYS B 1 237 ? -67.60000 -14.85100 127.44500 1.000 45.71074 237 LYS B N 1
ATOM 4537 C CA . LYS B 1 237 ? -68.70300 -15.79800 127.56700 1.000 46.98195 237 LYS B CA 1
ATOM 4538 C C . LYS B 1 237 ? -68.64600 -16.86000 126.47700 1.000 43.29730 237 LYS B C 1
ATOM 4539 O O . LYS B 1 237 ? -68.84500 -18.04900 126.75100 1.000 43.06306 237 LYS B O 1
ATOM 4545 N N . ALA B 1 238 ? -68.36400 -16.45500 125.23800 1.000 40.73910 238 ALA B N 1
ATOM 4546 C CA . ALA B 1 238 ? -68.38100 -17.37600 124.11300 1.000 39.51790 238 ALA B CA 1
ATOM 4547 C C . ALA B 1 238 ? -67.08800 -17.39600 123.30600 1.000 42.00240 238 ALA B C 1
ATOM 4548 O O . ALA B 1 238 ? -66.98300 -18.19300 122.36700 1.000 43.99475 238 ALA B O 1
ATOM 4550 N N . VAL B 1 239 ? -66.10900 -16.56000 123.63600 1.000 38.84676 239 VAL B N 1
ATOM 4551 C CA . VAL B 1 239 ? -64.85600 -16.48300 122.89600 1.000 36.58070 239 VAL B CA 1
ATOM 4552 C C . VAL B 1 239 ? -63.71200 -16.83700 123.83400 1.000 37.91507 239 VAL B C 1
ATOM 4553 O O . VAL B 1 239 ? -63.58800 -16.25800 124.91900 1.000 38.45461 239 VAL B O 1
ATOM 4557 N N . SER B 1 240 ? -62.87700 -17.78300 123.41200 1.000 38.57305 240 SER B N 1
ATOM 4558 C CA . SER B 1 240 ? -61.72400 -18.22100 124.18400 1.000 39.69950 240 SER B CA 1
ATOM 4559 C C . SER B 1 240 ? -60.47100 -18.10800 123.32900 1.000 41.19178 240 SER B C 1
ATOM 4560 O O . SER B 1 240 ? -60.42700 -18.63800 122.21400 1.000 41.78396 240 SER B O 1
ATOM 4563 N N . TYR B 1 241 ? -59.46000 -17.41500 123.84900 1.000 42.22085 241 TYR B N 1
ATOM 4564 C CA . TYR B 1 241 ? -58.15900 -17.33300 123.19700 1.000 39.99427 241 TYR B CA 1
ATOM 4565 C C . TYR B 1 241 ? -57.25100 -18.41200 123.77500 1.000 40.71804 241 TYR B C 1
ATOM 4566 O O . TYR B 1 241 ? -56.91700 -18.37800 124.96500 1.000 43.76841 241 TYR B O 1
ATOM 4575 N N . LYS B 1 242 ? -56.84900 -19.36400 122.93300 1.000 38.94941 242 LYS B N 1
ATOM 4576 C CA . LYS B 1 242 ? -56.07100 -20.50400 123.40100 1.000 43.27361 242 LYS B CA 1
ATOM 4577 C C . LYS B 1 242 ? -54.56800 -20.25900 123.38200 1.000 45.36333 242 LYS B C 1
ATOM 4578 O O . LYS B 1 242 ? -53.84400 -20.86600 124.17900 1.000 47.88469 242 LYS B O 1
ATOM 4584 N N . GLY B 1 243 ? -54.07800 -19.39600 122.50000 1.000 44.26057 243 GLY B N 1
ATOM 4585 C CA . GLY B 1 243 ? -52.67300 -19.05900 122.46400 1.000 45.55809 243 GLY B CA 1
ATOM 4586 C C . GLY B 1 243 ? -52.17900 -18.92800 121.03900 1.000 43.53943 243 GLY B C 1
ATOM 4587 O O . GLY B 1 243 ? -52.95900 -18.87700 120.08900 1.000 42.40508 243 GLY B O 1
ATOM 4588 N N . MET B 1 244 ? -50.85400 -18.87000 120.89700 1.000 43.06306 244 MET B N 1
ATOM 4589 C CA . MET B 1 244 ? -50.20400 -18.70800 119.60100 1.000 40.82332 244 MET B CA 1
ATOM 4590 C C . MET B 1 244 ? -49.67300 -20.05700 119.13100 1.000 40.96017 244 MET B C 1
ATOM 4591 O O . MET B 1 244 ? -48.86700 -20.68900 119.82900 1.000 41.73132 244 MET B O 1
ATOM 4596 N N . TYR B 1 245 ? -50.12800 -20.49000 117.95400 1.000 41.89976 245 TYR B N 1
ATOM 4597 C CA . TYR B 1 245 ? -49.64000 -21.72100 117.33400 1.000 47.73730 245 TYR B CA 1
ATOM 4598 C C . TYR B 1 245 ? -48.55100 -21.35400 116.32900 1.000 48.58740 245 TYR B C 1
ATOM 4599 O O . TYR B 1 245 ? -48.73300 -21.38100 115.11600 1.000 47.91627 245 TYR B O 1
ATOM 4608 N N . GLY B 1 246 ? -47.39700 -20.99100 116.88000 1.000 51.02980 246 GLY B N 1
ATOM 4609 C CA . GLY B 1 246 ? -46.33800 -20.41000 116.08600 1.000 52.85634 246 GLY B CA 1
ATOM 4610 C C . GLY B 1 246 ? -46.58700 -18.93100 115.87400 1.000 53.72223 246 GLY B C 1
ATOM 4611 O O . GLY B 1 246 ? -46.52500 -18.14000 116.82000 1.000 58.44911 246 GLY B O 1
ATOM 4612 N N . ASP B 1 247 ? -46.88500 -18.54800 114.63600 1.000 49.75597 247 ASP B N 1
ATOM 4613 C CA . ASP B 1 247 ? -47.28600 -17.18700 114.31200 1.000 47.56097 247 ASP B CA 1
ATOM 4614 C C . ASP B 1 247 ? -48.78800 -17.06600 114.09100 1.000 43.41573 247 ASP B C 1
ATOM 4615 O O . ASP B 1 247 ? -49.26200 -15.99600 113.69700 1.000 43.06306 247 ASP B O 1
ATOM 4620 N N . VAL B 1 248 ? -49.54000 -18.13600 114.33100 1.000 40.99702 248 VAL B N 1
ATOM 4621 C CA . VAL B 1 248 ? -50.97900 -18.17600 114.09500 1.000 38.85466 248 VAL B CA 1
ATOM 4622 C C . VAL B 1 248 ? -51.68900 -18.24900 115.43900 1.000 37.27026 248 VAL B C 1
ATOM 4623 O O . VAL B 1 248 ? -51.42700 -19.15600 116.23900 1.000 38.35723 248 VAL B O 1
ATOM 4627 N N . ALA B 1 249 ? -52.59200 -17.30300 115.68300 1.000 33.38821 249 ALA B N 1
ATOM 4628 C CA . ALA B 1 249 ? -53.36300 -17.29700 116.91800 1.000 32.12490 249 ALA B CA 1
ATOM 4629 C C . ALA B 1 249 ? -54.52600 -18.27600 116.82500 1.000 30.79843 249 ALA B C 1
ATOM 4630 O O . ALA B 1 249 ? -55.15900 -18.41300 115.77500 1.000 29.04822 249 ALA B O 1
ATOM 4632 N N . ILE B 1 250 ? -54.80500 -18.95900 117.93300 1.000 30.31679 250 ILE B N 1
ATOM 4633 C CA . ILE B 1 250 ? -55.87800 -19.94600 118.00700 1.000 30.28521 250 ILE B CA 1
ATOM 4634 C C . ILE B 1 250 ? -56.99500 -19.36900 118.86300 1.000 33.50139 250 ILE B C 1
ATOM 4635 O O . ILE B 1 250 ? -56.78100 -19.04100 120.03700 1.000 37.82032 250 ILE B O 1
ATOM 4640 N N . VAL B 1 251 ? -58.18400 -19.25100 118.27900 1.000 32.82762 251 VAL B N 1
ATOM 4641 C CA . VAL B 1 251 ? -59.36300 -18.73500 118.96300 1.000 34.24621 251 VAL B CA 1
ATOM 4642 C C . VAL B 1 251 ? -60.48300 -19.75600 118.81700 1.000 36.04906 251 VAL B C 1
ATOM 4643 O O . VAL B 1 251 ? -60.63900 -20.36800 117.75500 1.000 36.73072 251 VAL B O 1
ATOM 4647 N N . VAL B 1 252 ? -61.25400 -19.95000 119.88400 1.000 36.27803 252 VAL B N 1
ATOM 4648 C CA . VAL B 1 252 ? -62.40300 -20.85000 119.87900 1.000 33.60403 252 VAL B CA 1
ATOM 4649 C C . VAL B 1 252 ? -63.66700 -20.01400 120.00400 1.000 34.48835 252 VAL B C 1
ATOM 4650 O O . VAL B 1 252 ? -63.78200 -19.18100 120.91200 1.000 35.82798 252 VAL B O 1
ATOM 4654 N N . TYR B 1 253 ? -64.61100 -20.23600 119.09700 1.000 34.58046 253 TYR B N 1
ATOM 4655 C CA . TYR B 1 253 ? -65.87000 -19.50400 119.06500 1.000 33.37769 253 TYR B CA 1
ATOM 4656 C C . TYR B 1 253 ? -66.99900 -20.46000 119.42000 1.000 36.69387 253 TYR B C 1
ATOM 4657 O O . TYR B 1 253 ? -67.26400 -21.41500 118.68200 1.000 35.92799 253 TYR B O 1
ATOM 4666 N N . SER B 1 254 ? -67.66000 -20.20000 120.54700 1.000 40.07059 254 SER B N 1
ATOM 4667 C CA . SER B 1 254 ? -68.81800 -20.97300 120.97600 1.000 39.63370 254 SER B CA 1
ATOM 4668 C C . SER B 1 254 ? -70.06300 -20.09400 121.05300 1.000 40.77331 254 SER B C 1
ATOM 4669 O O . SER B 1 254 ? -70.96000 -20.34300 121.85900 1.000 39.84162 254 SER B O 1
ATOM 4672 N N . GLY B 1 255 ? -70.12400 -19.06300 120.21400 1.000 41.43655 255 GLY B N 1
ATOM 4673 C CA . GLY B 1 255 ? -71.24400 -18.14500 120.26000 1.000 39.82846 255 GLY B CA 1
ATOM 4674 C C . GLY B 1 255 ? -72.52600 -18.77600 119.75500 1.000 39.76529 255 GLY B C 1
ATOM 4675 O O . GLY B 1 255 ? -72.52300 -19.67900 118.91800 1.000 38.54936 255 GLY B O 1
ATOM 4676 N N . GLN B 1 256 ? -73.64500 -18.28500 120.28200 1.000 39.57317 256 GLN B N 1
ATOM 4677 C CA . GLN B 1 256 ? -74.96400 -18.75100 119.88600 1.000 41.38917 256 GLN B CA 1
ATOM 4678 C C . GLN B 1 256 ? -75.84400 -17.56200 119.53700 1.000 45.80812 256 GLN B C 1
ATOM 4679 O O . GLN B 1 256 ? -75.75900 -16.50500 120.17000 1.000 48.10577 256 GLN B O 1
ATOM 4685 N N . TYR B 1 257 ? -76.68500 -17.73800 118.52200 1.000 46.97405 257 TYR B N 1
ATOM 4686 C CA . TYR B 1 257 ? -77.68600 -16.75100 118.14800 1.000 45.36860 257 TYR B CA 1
ATOM 4687 C C . TYR B 1 257 ? -79.07000 -17.35300 118.33200 1.000 49.33749 257 TYR B C 1
ATOM 4688 O O . TYR B 1 257 ? -79.27700 -18.54600 118.08600 1.000 50.12969 257 TYR B O 1
ATOM 4697 N N . VAL B 1 258 ? -80.01300 -16.52800 118.77500 1.000 53.22480 258 VAL B N 1
ATOM 4698 C CA . VAL B 1 258 ? -81.37900 -16.96200 119.03700 1.000 55.25663 258 VAL B CA 1
ATOM 4699 C C . VAL B 1 258 ? -82.22800 -16.63800 117.81600 1.000 54.00911 258 VAL B C 1
ATOM 4700 O O . VAL B 1 258 ? -82.41700 -15.46400 117.47300 1.000 50.09022 258 VAL B O 1
ATOM 4704 N N . GLU B 1 259 ? -82.73800 -17.67800 117.15900 1.000 57.93589 259 GLU B N 1
ATOM 4705 C CA . GLU B 1 259 ? -83.62800 -17.52600 116.01500 1.000 60.27565 259 GLU B CA 1
ATOM 4706 C C . GLU B 1 259 ? -84.90400 -18.30400 116.29000 1.000 63.26548 259 GLU B C 1
ATOM 4707 O O . GLU B 1 259 ? -84.85100 -19.50700 116.56500 1.000 64.14716 259 GLU B O 1
ATOM 4713 N N . ASN B 1 260 ? -86.04600 -17.61600 116.21200 1.000 65.58944 260 ASN B N 1
ATOM 4714 C CA . ASN B 1 260 ? -87.35500 -18.21200 116.49500 1.000 67.35808 260 ASN B CA 1
ATOM 4715 C C . ASN B 1 260 ? -87.39500 -18.82000 117.89600 1.000 66.47902 260 ASN B C 1
ATOM 4716 O O . ASN B 1 260 ? -87.96400 -19.89200 118.10800 1.000 70.22947 260 ASN B O 1
ATOM 4721 N N . GLY B 1 261 ? -86.77900 -18.13600 118.85800 1.000 63.48919 261 GLY B N 1
ATOM 4722 C CA . GLY B 1 261 ? -86.77100 -18.60200 120.23000 1.000 63.52341 261 GLY B CA 1
ATOM 4723 C C . GLY B 1 261 ? -85.87300 -19.78500 120.51900 1.000 62.48644 261 GLY B C 1
ATOM 4724 O O . GLY B 1 261 ? -85.88900 -20.29200 121.64400 1.000 64.16032 261 GLY B O 1
ATOM 4725 N N . VAL B 1 262 ? -85.08300 -20.24000 119.54900 1.000 58.14381 262 VAL B N 1
ATOM 4726 C CA . VAL B 1 262 ? -84.22900 -21.41300 119.70500 1.000 56.66206 262 VAL B CA 1
ATOM 4727 C C . VAL B 1 262 ? -82.77800 -20.98800 119.52000 1.000 54.03806 262 VAL B C 1
ATOM 4728 O O . VAL B 1 262 ? -82.44100 -20.32400 118.53200 1.000 52.57209 262 VAL B O 1
ATOM 4732 N N . LYS B 1 263 ? -81.92500 -21.37200 120.46700 1.000 53.28797 263 LYS B N 1
ATOM 4733 C CA . LYS B 1 263 ? -80.50800 -21.04700 120.38600 1.000 54.83026 263 LYS B CA 1
ATOM 4734 C C . LYS B 1 263 ? -79.80800 -21.95300 119.38100 1.000 52.99056 263 LYS B C 1
ATOM 4735 O O . LYS B 1 263 ? -80.02600 -23.16800 119.35600 1.000 53.71433 263 LYS B O 1
ATOM 4741 N N . LYS B 1 264 ? -78.96500 -21.34700 118.54600 1.000 48.09524 264 LYS B N 1
ATOM 4742 C CA . LYS B 1 264 ? -78.23000 -22.06300 117.51400 1.000 46.41609 264 LYS B CA 1
ATOM 4743 C C . LYS B 1 264 ? -76.78800 -21.58300 117.50600 1.000 44.57113 264 LYS B C 1
ATOM 4744 O O . LYS B 1 264 ? -76.52500 -20.39000 117.68200 1.000 44.63956 264 LYS B O 1
ATOM 4750 N N . ASN B 1 265 ? -75.86000 -22.51400 117.30200 1.000 42.17348 265 ASN B N 1
ATOM 4751 C CA . ASN B 1 265 ? -74.44800 -22.16100 117.27700 1.000 37.39659 265 ASN B CA 1
ATOM 4752 C C . ASN B 1 265 ? -74.09600 -21.44300 115.98000 1.000 38.12299 265 ASN B C 1
ATOM 4753 O O . ASN B 1 265 ? -74.59800 -21.78800 114.90700 1.000 38.64148 265 ASN B O 1
ATOM 4758 N N . PHE B 1 266 ? -73.22400 -20.43400 116.08500 1.000 38.32828 266 PHE B N 1
ATOM 4759 C CA . PHE B 1 266 ? -72.74700 -19.74200 114.89100 1.000 35.99116 266 PHE B CA 1
ATOM 4760 C C . PHE B 1 266 ? -71.92800 -20.67400 114.01100 1.000 35.69639 266 PHE B C 1
ATOM 4761 O O . PHE B 1 266 ? -72.07100 -20.66900 112.78300 1.000 36.80178 266 PHE B O 1
ATOM 4769 N N . LEU B 1 267 ? -71.07300 -21.48000 114.61800 1.000 33.54613 267 LEU B N 1
ATOM 4770 C CA . LEU B 1 267 ? -70.16100 -22.33400 113.86700 1.000 32.58285 267 LEU B CA 1
ATOM 4771 C C . LEU B 1 267 ? -70.66300 -23.76900 113.86900 1.000 34.72522 267 LEU B C 1
ATOM 4772 O O . LEU B 1 267 ? -71.07800 -24.26100 114.92900 1.000 34.24095 267 LEU B O 1
ATOM 4777 N N . PRO B 1 268 ? -70.65800 -24.47200 112.73600 1.000 34.73574 268 PRO B N 1
ATOM 4778 C CA . PRO B 1 268 ? -71.01600 -25.89700 112.74900 1.000 33.80932 268 PRO B CA 1
ATOM 4779 C C . PRO B 1 268 ? -69.97200 -26.71700 113.49200 1.000 36.90179 268 PRO B C 1
ATOM 4780 O O . PRO B 1 268 ? -68.88900 -26.24300 113.84000 1.000 35.91483 268 PRO B O 1
ATOM 4784 N N . ASP B 1 269 ? -70.32400 -27.97400 113.74500 1.000 40.82332 269 ASP B N 1
ATOM 4785 C CA . ASP B 1 269 ? -69.42100 -28.87300 114.44700 1.000 43.42626 269 ASP B CA 1
ATOM 4786 C C . ASP B 1 269 ? -68.17900 -29.14800 113.61200 1.000 43.79999 269 ASP B C 1
ATOM 4787 O O . ASP B 1 269 ? -68.25000 -29.25600 112.38500 1.000 42.89725 269 ASP B O 1
ATOM 4792 N N . ASN B 1 270 ? -67.04000 -29.27500 114.29700 1.000 46.36082 270 ASN B N 1
ATOM 4793 C CA . ASN B 1 270 ? -65.75000 -29.55500 113.66400 1.000 49.09010 270 ASN B CA 1
ATOM 4794 C C . ASN B 1 270 ? -65.40600 -28.48900 112.62400 1.000 47.00564 270 ASN B C 1
ATOM 4795 O O . ASN B 1 270 ? -65.11500 -28.78700 111.46400 1.000 49.80334 270 ASN B O 1
ATOM 4800 N N . THR B 1 271 ? -65.43700 -27.23200 113.05500 1.000 42.45509 271 THR B N 1
ATOM 4801 C CA . THR B 1 271 ? -65.15900 -26.09700 112.18600 1.000 39.93900 271 THR B CA 1
ATOM 4802 C C . THR B 1 271 ? -63.76600 -25.55400 112.47400 1.000 39.34156 271 THR B C 1
ATOM 4803 O O . THR B 1 271 ? -63.41700 -25.30500 113.63400 1.000 36.29909 271 THR B O 1
ATOM 4807 N N . MET B 1 272 ? -62.97300 -25.38200 111.41800 1.000 38.11773 272 MET B N 1
ATOM 4808 C CA . MET B 1 272 ? -61.66500 -24.74000 111.49800 1.000 39.73108 272 MET B CA 1
ATOM 4809 C C . MET B 1 272 ? -61.58800 -23.69800 110.39200 1.000 35.41477 272 MET B C 1
ATOM 4810 O O . MET B 1 272 ? -61.59200 -24.04400 109.20600 1.000 36.00432 272 MET B O 1
ATOM 4815 N N . VAL B 1 273 ? -61.52100 -22.42900 110.77600 1.000 33.31452 273 VAL B N 1
ATOM 4816 C CA . VAL B 1 273 ? -61.49300 -21.31900 109.83100 1.000 28.21654 273 VAL B CA 1
ATOM 4817 C C . VAL B 1 273 ? -60.11200 -20.68500 109.89100 1.000 31.64590 273 VAL B C 1
ATOM 4818 O O . VAL B 1 273 ? -59.72900 -20.10400 110.91400 1.000 33.74352 273 VAL B O 1
ATOM 4822 N N . LEU B 1 274 ? -59.36600 -20.78600 108.79400 1.000 29.56407 274 LEU B N 1
ATOM 4823 C CA . LEU B 1 274 ? -58.10000 -20.08100 108.65600 1.000 27.84281 274 LEU B CA 1
ATOM 4824 C C . LEU B 1 274 ? -58.37400 -18.67900 108.13100 1.000 27.41118 274 LEU B C 1
ATOM 4825 O O . LEU B 1 274 ? -59.15500 -18.50600 107.19000 1.000 29.91148 274 LEU B O 1
ATOM 4830 N N . GLY B 1 275 ? -57.74100 -17.68200 108.73700 1.000 25.69782 275 GLY B N 1
ATOM 4831 C CA . GLY B 1 275 ? -58.03300 -16.32300 108.35100 1.000 27.22432 275 GLY B CA 1
ATOM 4832 C C . GLY B 1 275 ? -56.89400 -15.38100 108.65600 1.000 29.54038 275 GLY B C 1
ATOM 4833 O O . GLY B 1 275 ? -55.77200 -15.80200 108.94500 1.000 28.24549 275 GLY B O 1
ATOM 4834 N N . ASN B 1 276 ? -57.20700 -14.08900 108.58400 1.000 22.53165 276 ASN B N 1
ATOM 4835 C CA . ASN B 1 276 ? -56.23700 -13.03600 108.84400 1.000 28.75082 276 ASN B CA 1
ATOM 4836 C C . ASN B 1 276 ? -56.91600 -11.91000 109.60400 1.000 30.18520 276 ASN B C 1
ATOM 4837 O O . ASN B 1 276 ? -57.97400 -11.42900 109.18700 1.000 33.81458 276 ASN B O 1
ATOM 4842 N N . THR B 1 277 ? -56.29900 -11.48100 110.70700 1.000 28.49552 277 THR B N 1
ATOM 4843 C CA . THR B 1 277 ? -56.88000 -10.41500 111.51600 1.000 28.70871 277 THR B CA 1
ATOM 4844 C C . THR B 1 277 ? -56.88300 -9.07000 110.80200 1.000 31.16163 277 THR B C 1
ATOM 4845 O O . THR B 1 277 ? -57.56200 -8.14600 111.26300 1.000 33.70667 277 THR B O 1
ATOM 4849 N N . GLN B 1 278 ? -56.14600 -8.93300 109.70000 1.000 32.74866 278 GLN B N 1
ATOM 4850 C CA . GLN B 1 278 ? -56.12800 -7.70800 108.91500 1.000 35.68059 278 GLN B CA 1
ATOM 4851 C C . GLN B 1 278 ? -56.98400 -7.82000 107.66300 1.000 32.34862 278 GLN B C 1
ATOM 4852 O O . GLN B 1 278 ? -56.83500 -7.01200 106.74100 1.000 37.59398 278 GLN B O 1
ATOM 4858 N N . ALA B 1 279 ? -57.86400 -8.81300 107.60400 1.000 28.94294 279 ALA B N 1
ATOM 4859 C CA . ALA B 1 279 ? -58.74300 -8.96100 106.45500 1.000 32.13017 279 ALA B CA 1
ATOM 4860 C C . ALA B 1 279 ? -59.71600 -7.79000 106.36600 1.000 36.23856 279 ALA B C 1
ATOM 4861 O O . ALA B 1 279 ? -60.09700 -7.18900 107.37500 1.000 37.34132 279 ALA B O 1
ATOM 4863 N N . ARG B 1 280 ? -60.13500 -7.48200 105.13800 1.000 37.02549 280 ARG B N 1
ATOM 4864 C CA . ARG B 1 280 ? -60.98800 -6.32900 104.86700 1.000 35.43056 280 ARG B CA 1
ATOM 4865 C C . ARG B 1 280 ? -62.44900 -6.76900 104.79800 1.000 35.40161 280 ARG B C 1
ATOM 4866 O O . ARG B 1 280 ? -62.88600 -7.36200 103.80700 1.000 35.04368 280 ARG B O 1
ATOM 4874 N N . GLY B 1 281 ? -63.19900 -6.45900 105.84300 1.000 33.58297 281 GLY B N 1
ATOM 4875 C CA . GLY B 1 281 ? -64.63400 -6.69600 105.87100 1.000 32.23281 281 GLY B CA 1
ATOM 4876 C C . GLY B 1 281 ? -65.36400 -5.36800 105.95000 1.000 33.00133 281 GLY B C 1
ATOM 4877 O O . GLY B 1 281 ? -64.94700 -4.46500 106.67800 1.000 34.39097 281 GLY B O 1
ATOM 4878 N N . LEU B 1 282 ? -66.44900 -5.25800 105.19700 1.000 31.43272 282 LEU B N 1
ATOM 4879 C CA . LEU B 1 282 ? -67.20300 -4.02000 105.08800 1.000 34.27516 282 LEU B CA 1
ATOM 4880 C C . LEU B 1 282 ? -68.59000 -4.21400 105.68100 1.000 32.07490 282 LEU B C 1
ATOM 4881 O O . LEU B 1 282 ? -69.25400 -5.22200 105.41300 1.000 28.33498 282 LEU B O 1
ATOM 4886 N N . ARG B 1 283 ? -69.01500 -3.25100 106.49200 1.000 33.89617 283 ARG B N 1
ATOM 4887 C CA . ARG B 1 283 ? -70.37600 -3.20500 107.02200 1.000 33.22240 283 ARG B CA 1
ATOM 4888 C C . ARG B 1 283 ? -71.10000 -2.10500 106.25700 1.000 35.60690 283 ARG B C 1
ATOM 4889 O O . ARG B 1 283 ? -71.02500 -0.92600 106.60400 1.000 38.27827 283 ARG B O 1
ATOM 4897 N N . THR B 1 284 ? -71.78700 -2.49400 105.18900 1.000 31.59853 284 THR B N 1
ATOM 4898 C CA . THR B 1 284 ? -72.53900 -1.54500 104.38100 1.000 35.63848 284 THR B CA 1
ATOM 4899 C C . THR B 1 284 ? -73.98500 -1.49500 104.85400 1.000 34.19621 284 THR B C 1
ATOM 4900 O O . THR B 1 284 ? -74.57500 -2.52100 105.20200 1.000 34.00408 284 THR B O 1
ATOM 4904 N N . TYR B 1 285 ? -74.55000 -0.29100 104.87200 1.000 36.32541 285 TYR B N 1
ATOM 4905 C CA . TYR B 1 285 ? -75.89900 -0.06600 105.37400 1.000 37.37027 285 TYR B CA 1
ATOM 4906 C C . TYR B 1 285 ? -76.66000 0.79700 104.38300 1.000 45.44229 285 TYR B C 1
ATOM 4907 O O . TYR B 1 285 ? -76.22400 1.90700 104.06300 1.000 45.40808 285 TYR B O 1
ATOM 4916 N N . GLY B 1 286 ? -77.78600 0.28600 103.89500 1.000 40.26272 286 GLY B N 1
ATOM 4917 C CA . GLY B 1 286 ? -78.67200 1.10600 103.09800 1.000 41.91555 286 GLY B CA 1
ATOM 4918 C C . GLY B 1 286 ? -79.39500 2.13200 103.95100 1.000 44.40269 286 GLY B C 1
ATOM 4919 O O . GLY B 1 286 ? -79.63000 1.93500 105.14400 1.000 43.49206 286 GLY B O 1
ATOM 4920 N N . CYS B 1 287 ? -79.74200 3.25200 103.32500 1.000 46.86088 287 CYS B N 1
ATOM 4921 C CA . CYS B 1 287 ? -80.44100 4.31100 104.03800 1.000 49.48488 287 CYS B CA 1
ATOM 4922 C C . CYS B 1 287 ? -81.88300 3.90900 104.31700 1.000 52.65105 287 CYS B C 1
ATOM 4923 O O . CYS B 1 287 ? -82.54900 3.29200 103.48100 1.000 54.24335 287 CYS B O 1
ATOM 4926 N N . ILE B 1 288 ? -82.36200 4.26200 105.50500 1.000 52.44050 288 ILE B N 1
ATOM 4927 C CA . ILE B 1 288 ? -83.74800 4.04600 105.89900 1.000 53.37482 288 ILE B CA 1
ATOM 4928 C C . ILE B 1 288 ? -84.36100 5.41600 106.14700 1.000 55.95408 288 ILE B C 1
ATOM 4929 O O . ILE B 1 288 ? -83.95200 6.12900 107.07200 1.000 56.64627 288 ILE B O 1
ATOM 4934 N N . GLN B 1 289 ? -85.32800 5.79400 105.31600 1.000 58.74389 289 GLN B N 1
ATOM 4935 C CA . GLN B 1 289 ? -85.98500 7.08800 105.45900 1.000 63.35760 289 GLN B CA 1
ATOM 4936 C C . GLN B 1 289 ? -86.89200 7.05700 106.68200 1.000 59.27290 289 GLN B C 1
ATOM 4937 O O . GLN B 1 289 ? -87.91900 6.37200 106.68800 1.000 54.71972 289 GLN B O 1
ATOM 4943 N N . ASP B 1 290 ? -86.50700 7.79100 107.72200 1.000 59.11235 290 ASP B N 1
ATOM 4944 C CA . ASP B 1 290 ? -87.24500 7.82800 108.97600 1.000 60.39935 290 ASP B CA 1
ATOM 4945 C C . ASP B 1 290 ? -87.42000 9.27600 109.40200 1.000 64.38140 290 ASP B C 1
ATOM 4946 O O . ASP B 1 290 ? -86.45200 10.04300 109.41300 1.000 66.16056 290 ASP B O 1
ATOM 4951 N N . ALA B 1 291 ? -88.65400 9.64500 109.75500 1.000 67.10541 291 ALA B N 1
ATOM 4952 C CA . ALA B 1 291 ? -88.95300 11.04000 110.06100 1.000 71.45594 291 ALA B CA 1
ATOM 4953 C C . ALA B 1 291 ? -88.18300 11.52300 111.28400 1.000 73.05086 291 ALA B C 1
ATOM 4954 O O . ALA B 1 291 ? -87.71700 12.66900 111.31900 1.000 75.84857 291 ALA B O 1
ATOM 4956 N N . ASP B 1 292 ? -88.04000 10.66800 112.29900 1.000 72.09022 292 ASP B N 1
ATOM 4957 C CA . ASP B 1 292 ? -87.29400 11.06600 113.48800 1.000 74.06151 292 ASP B CA 1
ATOM 4958 C C . ASP B 1 292 ? -85.80100 11.17000 113.20300 1.000 77.91987 292 ASP B C 1
ATOM 4959 O O . ASP B 1 292 ? -85.10900 11.98500 113.82300 1.000 83.19945 292 ASP B O 1
ATOM 4964 N N . ALA B 1 293 ? -85.28900 10.36100 112.27300 1.000 74.10099 293 ALA B N 1
ATOM 4965 C CA . ALA B 1 293 ? -83.88700 10.47200 111.88900 1.000 72.72977 293 ALA B CA 1
ATOM 4966 C C . ALA B 1 293 ? -83.65500 11.65800 110.96200 1.000 75.48273 293 ALA B C 1
ATOM 4967 O O . ALA B 1 293 ? -82.60400 12.30600 111.02900 1.000 80.27278 293 ALA B O 1
ATOM 4969 N N . GLN B 1 294 ? -84.62100 11.95200 110.08700 1.000 71.11116 294 GLN B N 1
ATOM 4970 C CA . GLN B 1 294 ? -84.49000 13.09400 109.18800 1.000 69.26620 294 GLN B CA 1
ATOM 4971 C C . GLN B 1 294 ? -84.54600 14.41500 109.94200 1.000 70.70848 294 GLN B C 1
ATOM 4972 O O . GLN B 1 294 ? -84.00900 15.42200 109.46500 1.000 73.10350 294 GLN B O 1
ATOM 4978 N N . ARG B 1 295 ? -85.18400 14.43300 111.11400 1.000 70.20579 295 ARG B N 1
ATOM 4979 C CA . ARG B 1 295 ? -85.28700 15.66800 111.88300 1.000 72.43763 295 ARG B CA 1
ATOM 4980 C C . ARG B 1 295 ? -83.93100 16.10900 112.42500 1.000 75.90384 295 ARG B C 1
ATOM 4981 O O . ARG B 1 295 ? -83.70000 17.31000 112.60800 1.000 79.72535 295 ARG B O 1
ATOM 4989 N N . GLU B 1 296 ? -83.02200 15.16600 112.67000 1.000 73.91676 296 GLU B N 1
ATOM 4990 C CA . GLU B 1 296 ? -81.67700 15.47400 113.13700 1.000 74.08257 296 GLU B CA 1
ATOM 4991 C C . GLU B 1 296 ? -80.64900 15.48200 112.01300 1.000 74.89845 296 GLU B C 1
ATOM 4992 O O . GLU B 1 296 ? -79.44600 15.47600 112.29100 1.000 74.90372 296 GLU B O 1
ATOM 4998 N N . GLY B 1 297 ? -81.08900 15.49800 110.75800 1.000 76.70920 297 GLY B N 1
ATOM 4999 C CA . GLY B 1 297 ? -80.15700 15.45300 109.64700 1.000 78.79103 297 GLY B CA 1
ATOM 5000 C C . GLY B 1 297 ? -79.38700 14.15700 109.54100 1.000 78.72260 297 GLY B C 1
ATOM 5001 O O . GLY B 1 297 ? -78.28600 14.14000 108.98000 1.000 80.14908 297 GLY B O 1
ATOM 5002 N N . ILE B 1 298 ? -79.93800 13.06500 110.06800 1.000 77.71721 298 ILE B N 1
ATOM 5003 C CA . ILE B 1 298 ? -79.26700 11.76500 110.05800 1.000 75.26692 298 ILE B CA 1
ATOM 5004 C C . ILE B 1 298 ? -79.76500 11.03200 108.81600 1.000 77.50929 298 ILE B C 1
ATOM 5005 O O . ILE B 1 298 ? -80.76600 10.31600 108.84500 1.000 78.27254 298 ILE B O 1
ATOM 5010 N N . ASN B 1 299 ? -79.05300 11.22000 107.70400 1.000 82.37567 299 ASN B N 1
ATOM 5011 C CA . ASN B 1 299 ? -79.43000 10.56000 106.45800 1.000 86.73672 299 ASN B CA 1
ATOM 5012 C C . ASN B 1 299 ? -78.92600 9.12100 106.42000 1.000 81.62294 299 ASN B C 1
ATOM 5013 O O . ASN B 1 299 ? -79.71700 8.17500 106.33000 1.000 81.00708 299 ASN B O 1
ATOM 5018 N N . ALA B 1 300 ? -77.61100 8.93700 106.49600 1.000 73.54829 300 ALA B N 1
ATOM 5019 C CA . ALA B 1 300 ? -76.99300 7.61900 106.47000 1.000 66.74484 300 ALA B CA 1
ATOM 5020 C C . ALA B 1 300 ? -76.58000 7.22300 107.87900 1.000 57.66481 300 ALA B C 1
ATOM 5021 O O . ALA B 1 300 ? -75.96000 8.01700 108.59500 1.000 59.07024 300 ALA B O 1
ATOM 5023 N N . SER B 1 301 ? -76.92200 5.99800 108.27200 1.000 49.60858 301 SER B N 1
ATOM 5024 C CA . SER B 1 301 ? -76.59700 5.50700 109.60300 1.000 44.60535 301 SER B CA 1
ATOM 5025 C C . SER B 1 301 ? -76.72800 3.99200 109.61800 1.000 42.94989 301 SER B C 1
ATOM 5026 O O . SER B 1 301 ? -77.43100 3.40100 108.79400 1.000 41.87344 301 SER B O 1
ATOM 5029 N N . ALA B 1 302 ? -76.03200 3.37000 110.57000 1.000 41.05229 302 ALA B N 1
ATOM 5030 C CA . ALA B 1 302 ? -76.15200 1.93600 110.78800 1.000 37.63872 302 ALA B CA 1
ATOM 5031 C C . ALA B 1 302 ? -77.29700 1.57600 111.72100 1.000 37.03076 302 ALA B C 1
ATOM 5032 O O . ALA B 1 302 ? -77.73900 0.42200 111.72100 1.000 37.53608 302 ALA B O 1
ATOM 5034 N N . ARG B 1 303 ? -77.78000 2.53000 112.51500 1.000 34.76996 303 ARG B N 1
ATOM 5035 C CA . ARG B 1 303 ? -78.88300 2.30600 113.43600 1.000 34.23305 303 ARG B CA 1
ATOM 5036 C C . ARG B 1 303 ? -79.83300 3.49200 113.37400 1.000 38.41513 303 ARG B C 1
ATOM 5037 O O . ARG B 1 303 ? -79.39500 4.64000 113.25500 1.000 38.22037 303 ARG B O 1
ATOM 5045 N N . TYR B 1 304 ? -81.13200 3.20800 113.46100 1.000 40.47327 304 TYR B N 1
ATOM 5046 C CA . TYR B 1 304 ? -82.17700 4.23300 113.44400 1.000 41.20757 304 TYR B CA 1
ATOM 5047 C C . TYR B 1 304 ? -83.05100 4.06200 114.67700 1.000 41.67079 304 TYR B C 1
ATOM 5048 O O . TYR B 1 304 ? -84.14700 3.48900 114.60200 1.000 42.78145 304 TYR B O 1
ATOM 5057 N N . PRO B 1 305 ? -82.60000 4.54400 115.83200 1.000 40.79700 305 PRO B N 1
ATOM 5058 C CA . PRO B 1 305 ? -83.41100 4.41100 117.04500 1.000 41.21284 305 PRO B CA 1
ATOM 5059 C C . PRO B 1 305 ? -84.60100 5.35600 117.01500 1.000 47.29514 305 PRO B C 1
ATOM 5060 O O . PRO B 1 305 ? -84.58400 6.39900 116.35600 1.000 52.35365 305 PRO B O 1
ATOM 5064 N N . LYS B 1 306 ? -85.64400 4.97900 117.74800 1.000 47.73730 306 LYS B N 1
ATOM 5065 C CA . LYS B 1 306 ? -86.88900 5.73100 117.72600 1.000 49.23748 306 LYS B CA 1
ATOM 5066 C C . LYS B 1 306 ? -87.65700 5.47600 119.01400 1.000 49.81650 306 LYS B C 1
ATOM 5067 O O . LYS B 1 306 ? -87.74500 4.33500 119.47300 1.000 45.85023 306 LYS B O 1
ATOM 5073 N N . ASN B 1 307 ? -88.20400 6.54600 119.58800 1.000 55.49086 307 ASN B N 1
ATOM 5074 C CA . ASN B 1 307 ? -89.13300 6.46000 120.71400 1.000 59.64136 307 ASN B CA 1
ATOM 5075 C C . ASN B 1 307 ? -90.38800 7.22600 120.31100 1.000 61.99428 307 ASN B C 1
ATOM 5076 O O . ASN B 1 307 ? -90.39100 8.46000 120.29500 1.000 64.57090 307 ASN B O 1
ATOM 5081 N N . ALA B 1 308 ? -91.45000 6.49600 119.97700 1.000 62.29957 308 ALA B N 1
ATOM 5082 C CA . ALA B 1 308 ? -92.67300 7.10200 119.47300 1.000 66.97119 308 ALA B CA 1
ATOM 5083 C C . ALA B 1 308 ? -93.88100 6.40600 120.08600 1.000 69.25304 308 ALA B C 1
ATOM 5084 O O . ALA B 1 308 ? -93.76500 5.37400 120.75200 1.000 64.79724 308 ALA B O 1
ATOM 5086 N N . VAL B 1 309 ? -95.05300 6.99200 119.85700 1.000 75.24323 309 VAL B N 1
ATOM 5087 C CA . VAL B 1 309 ? -96.32500 6.44000 120.30600 1.000 79.84905 309 VAL B CA 1
ATOM 5088 C C . VAL B 1 309 ? -97.13300 6.05900 119.07300 1.000 88.75538 309 VAL B C 1
ATOM 5089 O O . VAL B 1 309 ? -97.20500 6.83000 118.10800 1.000 89.94499 309 VAL B O 1
ATOM 5093 N N . THR B 1 310 ? -97.72100 4.86500 119.09500 1.000 94.74557 310 THR B N 1
ATOM 5094 C CA . THR B 1 310 ? -98.50600 4.37600 117.96400 1.000 106.12325 310 THR B CA 1
ATOM 5095 C C . THR B 1 310 ? -99.75600 5.23400 117.82500 1.000 119.28009 310 THR B C 1
ATOM 5096 O O . THR B 1 310 ? -100.69800 5.11700 118.61200 1.000 122.89105 310 THR B O 1
ATOM 5100 N N . THR B 1 311 ? -99.76800 6.10600 116.82200 1.000 130.23140 311 THR B N 1
ATOM 5101 C CA . THR B 1 311 ? -100.93800 6.92400 116.54900 1.000 144.19624 311 THR B CA 1
ATOM 5102 C C . THR B 1 311 ? -102.00300 6.08000 115.85800 1.000 151.75241 311 THR B C 1
ATOM 5103 O O . THR B 1 311 ? -101.69400 5.23200 115.01700 1.000 150.51541 311 THR B O 1
ATOM 5107 N N . GLY B 1 312 ? -103.26100 6.30700 116.23000 1.000 159.41648 312 GLY B N 1
ATOM 5108 C CA . GLY B 1 312 ? -104.37200 5.54000 115.71000 1.000 164.01177 312 GLY B CA 1
ATOM 5109 C C . GLY B 1 312 ? -104.77900 4.36200 116.56700 1.000 165.15138 312 GLY B C 1
ATOM 5110 O O . GLY B 1 312 ? -105.83800 3.77200 116.32200 1.000 167.89908 312 GLY B O 1
ATOM 5111 N N . ASP B 1 313 ? -103.97400 4.00800 117.56400 1.000 163.72753 313 ASP B N 1
ATOM 5112 C CA . ASP B 1 313 ? -104.23700 2.90400 118.47100 1.000 165.97516 313 ASP B CA 1
ATOM 5113 C C . ASP B 1 313 ? -104.30900 3.41600 119.90600 1.000 165.14612 313 ASP B C 1
ATOM 5114 O O . ASP B 1 313 ? -103.70800 4.44900 120.22800 1.000 164.44866 313 ASP B O 1
ATOM 5119 N N . PRO B 1 314 ? -105.04400 2.72200 120.79600 1.000 161.37724 314 PRO B N 1
ATOM 5120 C CA . PRO B 1 314 ? -105.22100 3.23400 122.16400 1.000 155.11860 314 PRO B CA 1
ATOM 5121 C C . PRO B 1 314 ? -103.92400 3.36300 122.94800 1.000 147.21502 314 PRO B C 1
ATOM 5122 O O . PRO B 1 314 ? -103.52700 2.43100 123.65500 1.000 146.76233 314 PRO B O 1
ATOM 5126 N N . ALA B 1 315 ? -103.26100 4.51500 122.81400 1.000 137.99812 315 ALA B N 1
ATOM 5127 C CA . ALA B 1 315 ? -102.12000 4.90300 123.64000 1.000 135.18200 315 ALA B CA 1
ATOM 5128 C C . ALA B 1 315 ? -101.08700 3.79400 123.82200 1.000 121.06715 315 ALA B C 1
ATOM 5129 O O . ALA B 1 315 ? -101.03600 3.14600 124.87200 1.000 124.29385 315 ALA B O 1
ATOM 5131 N N . ARG B 1 316 ? -100.25200 3.57500 122.81200 1.000 104.65202 316 ARG B N 1
ATOM 5132 C CA . ARG B 1 316 ? -99.20200 2.56100 122.85600 1.000 98.15124 316 ARG B CA 1
ATOM 5133 C C . ARG B 1 316 ? -97.86400 3.24400 122.61500 1.000 86.69197 316 ARG B C 1
ATOM 5134 O O . ARG B 1 316 ? -97.60300 3.73000 121.51000 1.000 82.23091 316 ARG B O 1
ATOM 5142 N N . GLU B 1 317 ? -97.02300 3.29000 123.64300 1.000 79.10159 317 GLU B N 1
ATOM 5143 C CA . GLU B 1 317 ? -95.67500 3.82000 123.50800 1.000 74.61158 317 GLU B CA 1
ATOM 5144 C C . GLU B 1 317 ? -94.70000 2.67300 123.28900 1.000 68.20028 317 GLU B C 1
ATOM 5145 O O . GLU B 1 317 ? -94.79500 1.63100 123.94300 1.000 69.06091 317 GLU B O 1
ATOM 5151 N N . PHE B 1 318 ? -93.76000 2.87300 122.37000 1.000 62.92070 318 PHE B N 1
ATOM 5152 C CA . PHE B 1 318 ? -92.82300 1.82100 122.01100 1.000 61.36525 318 PHE B CA 1
ATOM 5153 C C . PHE B 1 318 ? -91.48200 2.43700 121.64400 1.000 56.98052 318 PHE B C 1
ATOM 5154 O O . PHE B 1 318 ? -91.34200 3.65600 121.51800 1.000 55.29084 318 PHE B O 1
ATOM 5162 N N . THR B 1 319 ? -90.49100 1.56700 121.47600 1.000 54.25124 319 THR B N 1
ATOM 5163 C CA . THR B 1 319 ? -89.17900 1.93700 120.97000 1.000 49.74807 319 THR B CA 1
ATOM 5164 C C . THR B 1 319 ? -88.81400 1.00000 119.83000 1.000 47.50306 319 THR B C 1
ATOM 5165 O O . THR B 1 319 ? -89.33300 -0.11500 119.73100 1.000 45.50809 319 THR B O 1
ATOM 5169 N N . MET B 1 320 ? -87.91700 1.46400 118.96300 1.000 48.62688 320 MET B N 1
ATOM 5170 C CA . MET B 1 320 ? -87.50200 0.67000 117.81600 1.000 47.77941 320 MET B CA 1
ATOM 5171 C C . MET B 1 320 ? -86.15800 1.17400 117.31800 1.000 48.45055 320 MET B C 1
ATOM 5172 O O . MET B 1 320 ? -85.90100 2.38000 117.32700 1.000 51.09297 320 MET B O 1
ATOM 5177 N N . ILE B 1 321 ? -85.30800 0.24300 116.89100 1.000 48.50845 321 ILE B N 1
ATOM 5178 C CA . ILE B 1 321 ? -84.07400 0.55500 116.18200 1.000 43.67103 321 ILE B CA 1
ATOM 5179 C C . ILE B 1 321 ? -84.14400 -0.11500 114.81900 1.000 46.51347 321 ILE B C 1
ATOM 5180 O O . ILE B 1 321 ? -84.35300 -1.33000 114.73200 1.000 47.27672 321 ILE B O 1
ATOM 5185 N N . GLN B 1 322 ? -83.97700 0.67000 113.76100 1.000 46.91352 322 GLN B N 1
ATOM 5186 C CA . GLN B 1 322 ? -84.01700 0.15700 112.40200 1.000 46.40293 322 GLN B CA 1
ATOM 5187 C C . GLN B 1 322 ? -82.61400 0.10600 111.81200 1.000 45.22121 322 GLN B C 1
ATOM 5188 O O . GLN B 1 322 ? -81.75100 0.92100 112.15000 1.000 47.00300 322 GLN B O 1
ATOM 5194 N N . SER B 1 323 ? -82.39800 -0.86200 110.92300 1.000 41.11282 323 SER B N 1
ATOM 5195 C CA . SER B 1 323 ? -81.11300 -1.01200 110.25600 1.000 38.78097 323 SER B CA 1
ATOM 5196 C C . SER B 1 323 ? -81.30100 -1.83300 108.98900 1.000 38.48619 323 SER B C 1
ATOM 5197 O O . SER B 1 323 ? -82.19200 -2.68200 108.91100 1.000 37.98350 323 SER B O 1
ATOM 5200 N N . ALA B 1 324 ? -80.44800 -1.56900 108.00100 1.000 39.28892 324 ALA B N 1
ATOM 5201 C CA . ALA B 1 324 ? -80.43500 -2.30400 106.73600 1.000 39.66265 324 ALA B CA 1
ATOM 5202 C C . ALA B 1 324 ? -79.02600 -2.82600 106.48500 1.000 36.49648 324 ALA B C 1
ATOM 5203 O O . ALA B 1 324 ? -78.31500 -2.33800 105.59800 1.000 35.35687 324 ALA B O 1
ATOM 5205 N N . PRO B 1 325 ? -78.59400 -3.83100 107.24300 1.000 34.45676 325 PRO B N 1
ATOM 5206 C CA . PRO B 1 325 ? -77.19900 -4.27200 107.16700 1.000 35.26212 325 PRO B CA 1
ATOM 5207 C C . PRO B 1 325 ? -76.91700 -5.14500 105.95500 1.000 36.88863 325 PRO B C 1
ATOM 5208 O O . PRO B 1 325 ? -77.75400 -5.93700 105.51100 1.000 37.99403 325 PRO B O 1
ATOM 5212 N N . LEU B 1 326 ? -75.69900 -4.98800 105.42900 1.000 36.48332 326 LEU B N 1
ATOM 5213 C CA . LEU B 1 326 ? -75.20400 -5.83400 104.34500 1.000 37.01233 326 LEU B CA 1
ATOM 5214 C C . LEU B 1 326 ? -73.70600 -6.01700 104.57600 1.000 37.39922 326 LEU B C 1
ATOM 5215 O O . LEU B 1 326 ? -72.90600 -5.16100 104.18600 1.000 38.57041 326 LEU B O 1
ATOM 5220 N N . MET B 1 327 ? -73.34000 -7.12300 105.22100 1.000 33.38295 327 MET B N 1
ATOM 5221 C CA . MET B 1 327 ? -71.94000 -7.41000 105.49100 1.000 32.26176 327 MET B CA 1
ATOM 5222 C C . MET B 1 327 ? -71.28400 -8.00800 104.25500 1.000 33.50665 327 MET B C 1
ATOM 5223 O O . MET B 1 327 ? -71.84300 -8.89500 103.60500 1.000 34.39360 327 MET B O 1
ATOM 5228 N N . LEU B 1 328 ? -70.09200 -7.51400 103.92900 1.000 33.63035 328 LEU B N 1
ATOM 5229 C CA . LEU B 1 328 ? -69.37900 -7.94500 102.73700 1.000 33.16450 328 LEU B CA 1
ATOM 5230 C C . LEU B 1 328 ? -67.90800 -8.15800 103.05500 1.000 37.00180 328 LEU B C 1
ATOM 5231 O O . LEU B 1 328 ? -67.31600 -7.41000 103.83900 1.000 40.22324 328 LEU B O 1
ATOM 5236 N N . LEU B 1 329 ? -67.32700 -9.18300 102.43800 1.000 38.03088 329 LEU B N 1
ATOM 5237 C CA . LEU B 1 329 ? -65.88700 -9.40200 102.44600 1.000 32.86710 329 LEU B CA 1
ATOM 5238 C C . LEU B 1 329 ? -65.32800 -8.91300 101.11600 1.000 31.96699 329 LEU B C 1
ATOM 5239 O O . LEU B 1 329 ? -65.77800 -9.35500 100.05300 1.000 31.11952 329 LEU B O 1
ATOM 5244 N N . ALA B 1 330 ? -64.36400 -7.98900 101.17800 1.000 32.93026 330 ALA B N 1
ATOM 5245 C CA . ALA B 1 330 ? -63.74300 -7.48800 99.95400 1.000 33.78563 330 ALA B CA 1
ATOM 5246 C C . ALA B 1 330 ? -63.06400 -8.61300 99.18400 1.000 35.25949 330 ALA B C 1
ATOM 5247 O O . ALA B 1 330 ? -63.08400 -8.63500 97.94800 1.000 41.22863 330 ALA B O 1
ATOM 5249 N N . ASP B 1 331 ? -62.46000 -9.55800 99.89800 1.000 33.01448 331 ASP B N 1
ATOM 5250 C CA . ASP B 1 331 ? -61.83800 -10.73400 99.29500 1.000 37.29131 331 ASP B CA 1
ATOM 5251 C C . ASP B 1 331 ? -62.21900 -11.94800 100.12900 1.000 37.42817 331 ASP B C 1
ATOM 5252 O O . ASP B 1 331 ? -61.57500 -12.22500 101.15700 1.000 37.33869 331 ASP B O 1
ATOM 5257 N N . PRO B 1 332 ? -63.24800 -12.69700 99.72700 1.000 35.75955 332 PRO B N 1
ATOM 5258 C CA . PRO B 1 332 ? -63.62000 -13.89500 100.49400 1.000 33.82511 332 PRO B CA 1
ATOM 5259 C C . PRO B 1 332 ? -62.55100 -14.97300 100.48600 1.000 35.21475 332 PRO B C 1
ATOM 5260 O O . PRO B 1 332 ? -62.61100 -15.88700 101.31800 1.000 34.29359 332 PRO B O 1
ATOM 5264 N N . ASP B 1 333 ? -61.57300 -14.89700 99.58400 1.000 39.48631 333 ASP B N 1
ATOM 5265 C CA . ASP B 1 333 ? -60.48900 -15.87200 99.55500 1.000 39.78109 333 ASP B CA 1
ATOM 5266 C C . ASP B 1 333 ? -59.41000 -15.59900 100.59700 1.000 37.92034 333 ASP B C 1
ATOM 5267 O O . ASP B 1 333 ? -58.44100 -16.36200 100.66800 1.000 40.58645 333 ASP B O 1
ATOM 5272 N N . GLU B 1 334 ? -59.54100 -14.53900 101.40100 1.000 35.00157 334 GLU B N 1
ATOM 5273 C CA . GLU B 1 334 ? -58.61500 -14.34300 102.51100 1.000 31.97752 334 GLU B CA 1
ATOM 5274 C C . GLU B 1 334 ? -58.79800 -15.38200 103.60400 1.000 28.77187 334 GLU B C 1
ATOM 5275 O O . GLU B 1 334 ? -57.94800 -15.47800 104.49600 1.000 28.60343 334 GLU B O 1
ATOM 5281 N N . PHE B 1 335 ? -59.88000 -16.15000 103.55600 1.000 28.82714 335 PHE B N 1
ATOM 5282 C CA . PHE B 1 335 ? -60.18200 -17.16100 104.55100 1.000 26.77163 335 PHE B CA 1
ATOM 5283 C C . PHE B 1 335 ? -60.21400 -18.52800 103.88500 1.000 26.54529 335 PHE B C 1
ATOM 5284 O O . PHE B 1 335 ? -60.54900 -18.65400 102.70400 1.000 26.75058 335 PHE B O 1
ATOM 5292 N N . VAL B 1 336 ? -59.85000 -19.55200 104.64900 1.000 26.29526 336 VAL B N 1
ATOM 5293 C CA . VAL B 1 336 ? -59.95300 -20.93800 104.21400 1.000 28.17969 336 VAL B CA 1
ATOM 5294 C C . VAL B 1 336 ? -60.77800 -21.66400 105.26500 1.000 30.58261 336 VAL B C 1
ATOM 5295 O O . VAL B 1 336 ? -60.31500 -21.86900 106.39500 1.000 31.98541 336 VAL B O 1
ATOM 5299 N N . SER B 1 337 ? -62.00500 -22.03200 104.90300 1.000 29.91938 337 SER B N 1
ATOM 5300 C CA . SER B 1 337 ? -62.93300 -22.67500 105.82400 1.000 26.85585 337 SER B CA 1
ATOM 5301 C C . SER B 1 337 ? -62.82800 -24.18500 105.67700 1.000 29.88253 337 SER B C 1
ATOM 5302 O O . SER B 1 337 ? -63.17500 -24.73700 104.62700 1.000 35.95694 337 SER B O 1
ATOM 5305 N N . VAL B 1 338 ? -62.36600 -24.85100 106.72900 1.000 27.30591 338 VAL B N 1
ATOM 5306 C CA . VAL B 1 338 ? -62.13200 -26.29000 106.71100 1.000 30.18783 338 VAL B CA 1
ATOM 5307 C C . VAL B 1 338 ? -63.18700 -26.95900 107.57800 1.000 34.35675 338 VAL B C 1
ATOM 5308 O O . VAL B 1 338 ? -63.32100 -26.64100 108.76600 1.000 34.68837 338 VAL B O 1
ATOM 5312 N N . GLN B 1 339 ? -63.93600 -27.88500 106.98400 1.000 36.63597 339 GLN B N 1
ATOM 5313 C CA . GLN B 1 339 ? -64.89100 -28.70800 107.72100 1.000 38.80465 339 GLN B CA 1
ATOM 5314 C C . GLN B 1 339 ? -64.16500 -29.97300 108.15800 1.000 40.36273 339 GLN B C 1
ATOM 5315 O O . GLN B 1 339 ? -63.99300 -30.90900 107.37300 1.000 43.31835 339 GLN B O 1
ATOM 5321 N N . LEU B 1 340 ? -63.72700 -29.99500 109.41300 1.000 38.74149 340 LEU B N 1
ATOM 5322 C CA . LEU B 1 340 ? -63.01600 -31.14800 109.93900 1.000 39.35998 340 LEU B CA 1
ATOM 5323 C C . LEU B 1 340 ? -63.94500 -32.35600 110.02500 1.000 43.96843 340 LEU B C 1
ATOM 5324 O O . LEU B 1 340 ? -65.17300 -32.23400 110.02500 1.000 46.48452 340 LEU B O 1
ATOM 5329 N N . ALA B 1 341 ? -63.33900 -33.53500 110.09600 1.000 46.58190 341 ALA B N 1
ATOM 5330 C CA . ALA B 1 341 ? -64.10000 -34.77400 110.17300 1.000 50.35077 341 ALA B CA 1
ATOM 5331 C C . ALA B 1 341 ? -63.27500 -35.88200 110.81600 1.000 54.53285 341 ALA B C 1
ATOM 5332 O O . ALA B 1 341 ? -63.73900 -37.01400 110.95700 1.000 58.45701 341 ALA B O 1
ATOM 5335 N N . SER C 1 2 ? -21.50400 30.99900 109.56200 1.000 93.14275 2 SER C N 1
ATOM 5336 C CA . SER C 1 2 ? -21.58800 30.55900 108.17400 1.000 94.85874 2 SER C CA 1
ATOM 5337 C C . SER C 1 2 ? -20.82500 29.25200 107.96000 1.000 95.29037 2 SER C C 1
ATOM 5338 O O . SER C 1 2 ? -21.30000 28.35200 107.26600 1.000 97.36694 2 SER C O 1
ATOM 5341 N N . MET C 1 3 ? -19.64400 29.15200 108.56300 1.000 92.03998 3 MET C N 1
ATOM 5342 C CA . MET C 1 3 ? -18.80100 27.96700 108.47100 1.000 88.67379 3 MET C CA 1
ATOM 5343 C C . MET C 1 3 ? -18.82300 27.21800 109.79600 1.000 84.38117 3 MET C C 1
ATOM 5344 O O . MET C 1 3 ? -18.62700 27.82000 110.85800 1.000 83.60739 3 MET C O 1
ATOM 5349 N N . TYR C 1 4 ? -19.06100 25.91000 109.73000 1.000 82.20986 4 TYR C N 1
ATOM 5350 C CA . TYR C 1 4 ? -19.01500 25.07700 110.92300 1.000 80.90444 4 TYR C CA 1
ATOM 5351 C C . TYR C 1 4 ? -17.59300 25.01200 111.46300 1.000 79.87273 4 TYR C C 1
ATOM 5352 O O . TYR C 1 4 ? -16.64500 24.74200 110.71800 1.000 77.24610 4 TYR C O 1
ATOM 5361 N N . THR C 1 5 ? -17.44300 25.26500 112.75900 1.000 81.19131 5 THR C N 1
ATOM 5362 C CA . THR C 1 5 ? -16.14000 25.14000 113.38800 1.000 81.91508 5 THR C CA 1
ATOM 5363 C C . THR C 1 5 ? -15.80400 23.66800 113.61000 1.000 80.75179 5 THR C C 1
ATOM 5364 O O . THR C 1 5 ? -16.67700 22.79700 113.60000 1.000 83.61266 5 THR C O 1
ATOM 5368 N N . THR C 1 6 ? -14.50900 23.39800 113.80000 1.000 76.50917 6 THR C N 1
ATOM 5369 C CA . THR C 1 6 ? -14.06300 22.02700 114.02300 1.000 73.33248 6 THR C CA 1
ATOM 5370 C C . THR C 1 6 ? -14.71900 21.42500 115.26000 1.000 70.91377 6 THR C C 1
ATOM 5371 O O . THR C 1 6 ? -15.01100 20.22400 115.28600 1.000 71.07168 6 THR C O 1
ATOM 5375 N N . ALA C 1 7 ? -14.97900 22.24300 116.28200 1.000 71.10853 7 ALA C N 1
ATOM 5376 C CA . ALA C 1 7 ? -15.66800 21.74700 117.46900 1.000 71.22696 7 ALA C CA 1
ATOM 5377 C C . ALA C 1 7 ? -17.12400 21.41700 117.16800 1.000 69.27936 7 ALA C C 1
ATOM 5378 O O . ALA C 1 7 ? -17.66500 20.43500 117.69000 1.000 68.22923 7 ALA C O 1
ATOM 5380 N N . GLN C 1 8 ? -17.77700 22.22600 116.33000 1.000 68.49505 8 GLN C N 1
ATOM 5381 C CA . GLN C 1 8 ? -19.17300 21.96400 115.99600 1.000 68.14238 8 GLN C CA 1
ATOM 5382 C C . GLN C 1 8 ? -19.31800 20.67800 115.19400 1.000 67.57126 8 GLN C C 1
ATOM 5383 O O . GLN C 1 8 ? -20.27500 19.92000 115.39300 1.000 69.15829 8 GLN C O 1
ATOM 5389 N N . LEU C 1 9 ? -18.37600 20.41000 114.28900 1.000 66.34743 9 LEU C N 1
ATOM 5390 C CA . LEU C 1 9 ? -18.44700 19.19500 113.48500 1.000 64.68934 9 LEU C CA 1
ATOM 5391 C C . LEU C 1 9 ? -18.07300 17.95900 114.29200 1.000 66.55008 9 LEU C C 1
ATOM 5392 O O . LEU C 1 9 ? -18.60500 16.87300 114.03700 1.000 67.22911 9 LEU C O 1
ATOM 5397 N N . LEU C 1 10 ? -17.16200 18.09800 115.25900 1.000 66.18425 10 LEU C N 1
ATOM 5398 C CA . LEU C 1 10 ? -16.80300 16.96000 116.10000 1.000 63.75764 10 LEU C CA 1
ATOM 5399 C C . LEU C 1 10 ? -17.98400 16.50800 116.94900 1.000 61.34157 10 LEU C C 1
ATOM 5400 O O . LEU C 1 10 ? -18.17300 15.30700 117.17300 1.000 60.80729 10 LEU C O 1
ATOM 5405 N N . ALA C 1 11 ? -18.79200 17.45500 117.43000 1.000 61.85742 11 ALA C N 1
ATOM 5406 C CA . ALA C 1 11 ? -19.93700 17.09400 118.25800 1.000 64.46826 11 ALA C CA 1
ATOM 5407 C C . ALA C 1 11 ? -21.06500 16.49600 117.42900 1.000 65.79473 11 ALA C C 1
ATOM 5408 O O . ALA C 1 11 ? -21.83000 15.66600 117.93300 1.000 66.13688 11 ALA C O 1
ATOM 5410 N N . ALA C 1 12 ? -21.18600 16.90000 116.16300 1.000 66.02371 12 ALA C N 1
ATOM 5411 C CA . ALA C 1 12 ? -22.23100 16.35700 115.30500 1.000 64.97884 12 ALA C CA 1
ATOM 5412 C C . ALA C 1 12 ? -21.87700 14.97600 114.77200 1.000 68.02395 12 ALA C C 1
ATOM 5413 O O . ALA C 1 12 ? -22.77600 14.17200 114.50200 1.000 69.36095 12 ALA C O 1
ATOM 5415 N N . ASN C 1 13 ? -20.58700 14.67800 114.61800 1.000 71.23749 13 ASN C N 1
ATOM 5416 C CA . ASN C 1 13 ? -20.14100 13.39200 114.10200 1.000 74.94056 13 ASN C CA 1
ATOM 5417 C C . ASN C 1 13 ? -19.89500 12.36700 115.20400 1.000 81.55452 13 ASN C C 1
ATOM 5418 O O . ASN C 1 13 ? -19.16400 11.39700 114.98000 1.000 81.95193 13 ASN C O 1
ATOM 5423 N N . GLU C 1 14 ? -20.49200 12.55600 116.38300 1.000 89.27123 14 GLU C N 1
ATOM 5424 C CA . GLU C 1 14 ? -20.24000 11.64000 117.49200 1.000 95.06929 14 GLU C CA 1
ATOM 5425 C C . GLU C 1 14 ? -20.79400 10.24800 117.20800 1.000 98.36443 14 GLU C C 1
ATOM 5426 O O . GLU C 1 14 ? -20.12900 9.24400 117.48700 1.000 97.86437 14 GLU C O 1
ATOM 5432 N N . GLN C 1 15 ? -22.00500 10.16400 116.65200 1.000 103.98878 15 GLN C N 1
ATOM 5433 C CA . GLN C 1 15 ? -22.60900 8.85900 116.39500 1.000 104.45200 15 GLN C CA 1
ATOM 5434 C C . GLN C 1 15 ? -21.86100 8.10500 115.30200 1.000 101.51217 15 GLN C C 1
ATOM 5435 O O . GLN C 1 15 ? -21.58900 6.90600 115.43600 1.000 99.83039 15 GLN C O 1
ATOM 5441 N N . LYS C 1 16 ? -21.52200 8.79200 114.20900 1.000 95.18246 16 LYS C N 1
ATOM 5442 C CA . LYS C 1 16 ? -20.85300 8.12400 113.09800 1.000 88.88171 16 LYS C CA 1
ATOM 5443 C C . LYS C 1 16 ? -19.42300 7.73400 113.45100 1.000 87.59734 16 LYS C C 1
ATOM 5444 O O . LYS C 1 16 ? -18.89800 6.75600 112.90800 1.000 87.31310 16 LYS C O 1
ATOM 5450 N N . PHE C 1 17 ? -18.78100 8.47500 114.35700 1.000 87.66841 17 PHE C N 1
ATOM 5451 C CA . PHE C 1 17 ? -17.42300 8.13600 114.76600 1.000 86.94727 17 PHE C CA 1
ATOM 5452 C C . PHE C 1 17 ? -17.39400 6.95400 115.72600 1.000 87.07623 17 PHE C C 1
ATOM 5453 O O . PHE C 1 17 ? -16.44700 6.15900 115.69600 1.000 85.87609 17 PHE C O 1
ATOM 5461 N N . LYS C 1 18 ? -18.41500 6.81800 116.57700 1.000 88.55272 18 LYS C N 1
ATOM 5462 C CA . LYS C 1 18 ? -18.46700 5.69900 117.51000 1.000 89.06331 18 LYS C CA 1
ATOM 5463 C C . LYS C 1 18 ? -18.82200 4.38400 116.82700 1.000 87.21309 18 LYS C C 1
ATOM 5464 O O . LYS C 1 18 ? -18.58000 3.31800 117.40300 1.000 86.35772 18 LYS C O 1
ATOM 5470 N N . PHE C 1 19 ? -19.38700 4.43200 115.62100 1.000 79.45953 19 PHE C N 1
ATOM 5471 C CA . PHE C 1 19 ? -19.70200 3.22300 114.86600 1.000 72.40605 19 PHE C CA 1
ATOM 5472 C C . PHE C 1 19 ? -18.41300 2.65900 114.28000 1.000 64.93937 19 PHE C C 1
ATOM 5473 O O . PHE C 1 19 ? -17.85500 3.22300 113.33300 1.000 62.62856 19 PHE C O 1
ATOM 5481 N N . ASP C 1 20 ? -17.94000 1.53400 114.83800 1.000 59.94403 20 ASP C N 1
ATOM 5482 C CA . ASP C 1 20 ? -16.67400 0.96000 114.41600 1.000 57.17264 20 ASP C CA 1
ATOM 5483 C C . ASP C 1 20 ? -16.88200 -0.33600 113.64200 1.000 53.09847 20 ASP C C 1
ATOM 5484 O O . ASP C 1 20 ? -17.78600 -1.11600 113.96500 1.000 52.84581 20 ASP C O 1
ATOM 5489 N N . PRO C 1 21 ? -16.05800 -0.59100 112.62000 1.000 51.26667 21 PRO C N 1
ATOM 5490 C CA . PRO C 1 21 ? -16.11800 -1.88500 111.92100 1.000 51.44827 21 PRO C CA 1
ATOM 5491 C C . PRO C 1 21 ? -15.76300 -3.05700 112.82800 1.000 53.16164 21 PRO C C 1
ATOM 5492 O O . PRO C 1 21 ? -15.39000 -2.85000 113.98700 1.000 55.56192 21 PRO C O 1
ATOM 5496 N N . LEU C 1 22 ? -15.85100 -4.28300 112.30400 1.000 51.62461 22 LEU C N 1
ATOM 5497 C CA . LEU C 1 22 ? -15.76500 -5.47400 113.14900 1.000 50.07969 22 LEU C CA 1
ATOM 5498 C C . LEU C 1 22 ? -14.42400 -5.56200 113.87200 1.000 48.80585 22 LEU C C 1
ATOM 5499 O O . LEU C 1 22 ? -14.36700 -5.59800 115.10800 1.000 50.65871 22 LEU C O 1
ATOM 5504 N N . PHE C 1 23 ? -13.32700 -5.59600 113.11200 1.000 45.38176 23 PHE C N 1
ATOM 5505 C CA . PHE C 1 23 ? -12.02300 -5.84900 113.71700 1.000 44.58429 23 PHE C CA 1
ATOM 5506 C C . PHE C 1 23 ? -11.59900 -4.71100 114.63500 1.000 45.75285 23 PHE C C 1
ATOM 5507 O O . PHE C 1 23 ? -10.95200 -4.94900 115.66000 1.000 45.51335 23 PHE C O 1
ATOM 5515 N N . LEU C 1 24 ? -11.95200 -3.47200 114.28600 1.000 47.57939 24 LEU C N 1
ATOM 5516 C CA . LEU C 1 24 ? -11.66800 -2.34500 115.17100 1.000 48.39528 24 LEU C CA 1
ATOM 5517 C C . LEU C 1 24 ? -12.47500 -2.43700 116.45900 1.000 46.50821 24 LEU C C 1
ATOM 5518 O O . LEU C 1 24 ? -11.95700 -2.15500 117.54600 1.000 46.13711 24 LEU C O 1
ATOM 5523 N N . ARG C 1 25 ? -13.74600 -2.82700 116.35600 1.000 46.28186 25 ARG C N 1
ATOM 5524 C CA . ARG C 1 25 ? -14.61700 -2.85100 117.52500 1.000 49.53752 25 ARG C CA 1
ATOM 5525 C C . ARG C 1 25 ? -14.25900 -3.98300 118.47900 1.000 49.71649 25 ARG C C 1
ATOM 5526 O O . ARG C 1 25 ? -14.39900 -3.83100 119.69800 1.000 52.06677 25 ARG C O 1
ATOM 5534 N N . LEU C 1 26 ? -13.79700 -5.11600 117.95300 1.000 48.31895 26 LEU C N 1
ATOM 5535 C CA . LEU C 1 26 ? -13.53800 -6.28600 118.78300 1.000 48.77690 26 LEU C CA 1
ATOM 5536 C C . LEU C 1 26 ? -12.14600 -6.28000 119.40300 1.000 50.21392 26 LEU C C 1
ATOM 5537 O O . LEU C 1 26 ? -11.99400 -6.62500 120.58000 1.000 54.74604 26 LEU C O 1
ATOM 5542 N N . PHE C 1 27 ? -11.12100 -5.89700 118.64300 1.000 47.11618 27 PHE C N 1
ATOM 5543 C CA . PHE C 1 27 ? -9.74500 -6.06900 119.08300 1.000 50.21392 27 PHE C CA 1
ATOM 5544 C C . PHE C 1 27 ? -8.98200 -4.76600 119.27000 1.000 53.40114 27 PHE C C 1
ATOM 5545 O O . PHE C 1 27 ? -7.80400 -4.81000 119.64200 1.000 54.14333 27 PHE C O 1
ATOM 5553 N N . PHE C 1 28 ? -9.60500 -3.61200 119.02800 1.000 55.03818 28 PHE C N 1
ATOM 5554 C CA . PHE C 1 28 ? -8.94700 -2.31300 119.16700 1.000 54.22755 28 PHE C CA 1
ATOM 5555 C C . PHE C 1 28 ? -9.81700 -1.43000 120.06500 1.000 52.12204 28 PHE C C 1
ATOM 5556 O O . PHE C 1 28 ? -10.47700 -0.49700 119.60300 1.000 53.38798 28 PHE C O 1
ATOM 5564 N N . ARG C 1 29 ? -9.80900 -1.73200 121.36300 1.000 51.25878 29 ARG C N 1
ATOM 5565 C CA . ARG C 1 29 ? -10.67200 -1.06400 122.32700 1.000 53.28797 29 ARG C CA 1
ATOM 5566 C C . ARG C 1 29 ? -9.95100 0.03600 123.10200 1.000 58.03064 29 ARG C C 1
ATOM 5567 O O . ARG C 1 29 ? -10.44900 0.47800 124.14200 1.000 60.37566 29 ARG C O 1
ATOM 5575 N N . GLU C 1 30 ? -8.79500 0.48500 122.61800 1.000 59.19131 30 GLU C N 1
ATOM 5576 C CA . GLU C 1 30 ? -8.04900 1.57000 123.24400 1.000 60.39935 30 GLU C CA 1
ATOM 5577 C C . GLU C 1 30 ? -7.67800 2.59400 122.18200 1.000 59.73874 30 GLU C C 1
ATOM 5578 O O . GLU C 1 30 ? -7.22000 2.22700 121.09500 1.000 54.90658 30 GLU C O 1
ATOM 5584 N N . SER C 1 31 ? -7.88100 3.87200 122.49600 1.000 57.25423 31 SER C N 1
ATOM 5585 C CA . SER C 1 31 ? -7.54500 4.97300 121.60300 1.000 62.33642 31 SER C CA 1
ATOM 5586 C C . SER C 1 31 ? -6.55100 5.89300 122.29600 1.000 66.91065 31 SER C C 1
ATOM 5587 O O . SER C 1 31 ? -6.73400 6.24300 123.46700 1.000 68.32925 31 SER C O 1
ATOM 5590 N N . TYR C 1 32 ? -5.50400 6.28400 121.57100 1.000 68.74245 32 TYR C N 1
ATOM 5591 C CA . TYR C 1 32 ? -4.44300 7.13600 122.10700 1.000 70.77691 32 TYR C CA 1
ATOM 5592 C C . TYR C 1 32 ? -4.11700 8.24000 121.11300 1.000 71.66649 32 TYR C C 1
ATOM 5593 O O . TYR C 1 32 ? -3.20800 8.09600 120.28300 1.000 69.31094 32 TYR C O 1
ATOM 5602 N N . PRO C 1 33 ? -4.84500 9.35700 121.15600 1.000 75.09848 33 PRO C N 1
ATOM 5603 C CA . PRO C 1 33 ? -4.44700 10.52600 120.36000 1.000 76.25388 33 PRO C CA 1
ATOM 5604 C C . PRO C 1 33 ? -3.23700 11.20500 120.98600 1.000 82.09669 33 PRO C C 1
ATOM 5605 O O . PRO C 1 33 ? -3.18300 11.40700 122.20200 1.000 86.15243 33 PRO C O 1
ATOM 5609 N N . PHE C 1 34 ? -2.26200 11.54900 120.15100 1.000 82.74940 34 PHE C N 1
ATOM 5610 C CA . PHE C 1 34 ? -1.03000 12.17300 120.60900 1.000 89.72918 34 PHE C CA 1
ATOM 5611 C C . PHE C 1 34 ? -0.96500 13.62200 120.15100 1.000 89.08700 34 PHE C C 1
ATOM 5612 O O . PHE C 1 34 ? -1.37100 13.95100 119.03100 1.000 87.58945 34 PHE C O 1
ATOM 5620 N N . THR C 1 35 ? -0.45300 14.48600 121.03000 1.000 88.93172 35 THR C N 1
ATOM 5621 C CA . THR C 1 35 ? -0.34700 15.90400 120.71000 1.000 90.26872 35 THR C CA 1
ATOM 5622 C C . THR C 1 35 ? 0.80000 16.19900 119.75500 1.000 91.98208 35 THR C C 1
ATOM 5623 O O . THR C 1 35 ? 0.85500 17.29900 119.19600 1.000 93.21644 35 THR C O 1
ATOM 5627 N N . THR C 1 36 ? 1.70800 15.25100 119.55700 1.000 90.93722 36 THR C N 1
ATOM 5628 C CA . THR C 1 36 ? 2.82400 15.41000 118.63800 1.000 91.23199 36 THR C CA 1
ATOM 5629 C C . THR C 1 36 ? 2.50600 14.75600 117.29800 1.000 88.40797 36 THR C C 1
ATOM 5630 O O . THR C 1 36 ? 1.62900 13.89500 117.19200 1.000 82.82309 36 THR C O 1
ATOM 5634 N N . GLU C 1 37 ? 3.23500 15.18600 116.26600 1.000 93.83493 37 GLU C N 1
ATOM 5635 C CA . GLU C 1 37 ? 3.05100 14.60600 114.93900 1.000 94.22972 37 GLU C CA 1
ATOM 5636 C C . GLU C 1 37 ? 3.43800 13.13200 114.93000 1.000 97.82226 37 GLU C C 1
ATOM 5637 O O . GLU C 1 37 ? 2.69500 12.28500 114.42000 1.000 96.11679 37 GLU C O 1
ATOM 5643 N N . LYS C 1 38 ? 4.59700 12.80600 115.49300 1.000 104.40989 38 LYS C N 1
ATOM 5644 C CA . LYS C 1 38 ? 5.01000 11.41700 115.61200 1.000 109.63157 38 LYS C CA 1
ATOM 5645 C C . LYS C 1 38 ? 4.27300 10.73600 116.75800 1.000 107.17338 38 LYS C C 1
ATOM 5646 O O . LYS C 1 38 ? 3.84100 11.37800 117.72000 1.000 107.44446 38 LYS C O 1
ATOM 5652 N N . VAL C 1 39 ? 4.13000 9.42000 116.64400 1.000 95.76411 39 VAL C N 1
ATOM 5653 C CA . VAL C 1 39 ? 3.53400 8.59600 117.68800 1.000 86.83936 39 VAL C CA 1
ATOM 5654 C C . VAL C 1 39 ? 4.66300 7.92500 118.45600 1.000 87.73420 39 VAL C C 1
ATOM 5655 O O . VAL C 1 39 ? 5.44200 7.15200 117.88500 1.000 90.38189 39 VAL C O 1
ATOM 5659 N N . TYR C 1 40 ? 4.75800 8.22400 119.74800 1.000 87.10255 40 TYR C N 1
ATOM 5660 C CA . TYR C 1 40 ? 5.80900 7.69100 120.60800 1.000 88.00792 40 TYR C CA 1
ATOM 5661 C C . TYR C 1 40 ? 5.22600 6.54200 121.42200 1.000 86.04453 40 TYR C C 1
ATOM 5662 O O . TYR C 1 40 ? 4.41000 6.76000 122.32300 1.000 85.28917 40 TYR C O 1
ATOM 5671 N N . LEU C 1 41 ? 5.64800 5.31700 121.10200 1.000 80.81232 41 LEU C N 1
ATOM 5672 C CA . LEU C 1 41 ? 5.09600 4.13500 121.75400 1.000 83.98902 41 LEU C CA 1
ATOM 5673 C C . LEU C 1 41 ? 5.47700 4.04400 123.22600 1.000 88.83434 41 LEU C C 1
ATOM 5674 O O . LEU C 1 41 ? 4.80500 3.33500 123.98200 1.000 89.23702 41 LEU C O 1
ATOM 5679 N N . SER C 1 42 ? 6.53400 4.74000 123.65000 1.000 92.16895 42 SER C N 1
ATOM 5680 C CA . SER C 1 42 ? 6.93700 4.69000 125.05000 1.000 95.91940 42 SER C CA 1
ATOM 5681 C C . SER C 1 42 ? 5.96300 5.42300 125.96300 1.000 97.92490 42 SER C C 1
ATOM 5682 O O . SER C 1 42 ? 5.92800 5.14000 127.16500 1.000 102.52545 42 SER C O 1
ATOM 5685 N N . GLN C 1 43 ? 5.17100 6.35000 125.42400 1.000 94.92980 43 GLN C N 1
ATOM 5686 C CA . GLN C 1 43 ? 4.23300 7.12100 126.23000 1.000 96.85635 43 GLN C CA 1
ATOM 5687 C C . GLN C 1 43 ? 2.92800 6.38300 126.49600 1.000 97.21166 43 GLN C C 1
ATOM 5688 O O . GLN C 1 43 ? 2.12800 6.84700 127.31600 1.000 98.32758 43 GLN C O 1
ATOM 5694 N N . ILE C 1 44 ? 2.69700 5.25700 125.82800 1.000 96.00625 44 ILE C N 1
ATOM 5695 C CA . ILE C 1 44 ? 1.50700 4.43700 126.03800 1.000 94.15866 44 ILE C CA 1
ATOM 5696 C C . ILE C 1 44 ? 1.73300 3.57700 127.27700 1.000 100.52258 44 ILE C C 1
ATOM 5697 O O . ILE C 1 44 ? 2.85600 3.09800 127.49000 1.000 101.81221 44 ILE C O 1
ATOM 5702 N N . PRO C 1 45 ? 0.72400 3.38000 128.12800 1.000 107.24444 45 PRO C N 1
ATOM 5703 C CA . PRO C 1 45 ? 0.89500 2.47500 129.27300 1.000 115.60597 45 PRO C CA 1
ATOM 5704 C C . PRO C 1 45 ? 1.32800 1.08600 128.82800 1.000 122.33046 45 PRO C C 1
ATOM 5705 O O . PRO C 1 45 ? 0.78900 0.52100 127.87400 1.000 121.28559 45 PRO C O 1
ATOM 5709 N N . GLY C 1 46 ? 2.31500 0.53700 129.53400 1.000 132.70275 46 GLY C N 1
ATOM 5710 C CA . GLY C 1 46 ? 2.91600 -0.70200 129.09200 1.000 137.06643 46 GLY C CA 1
ATOM 5711 C C . GLY C 1 46 ? 3.73300 -0.47100 127.83000 1.000 141.61172 46 GLY C C 1
ATOM 5712 O O . GLY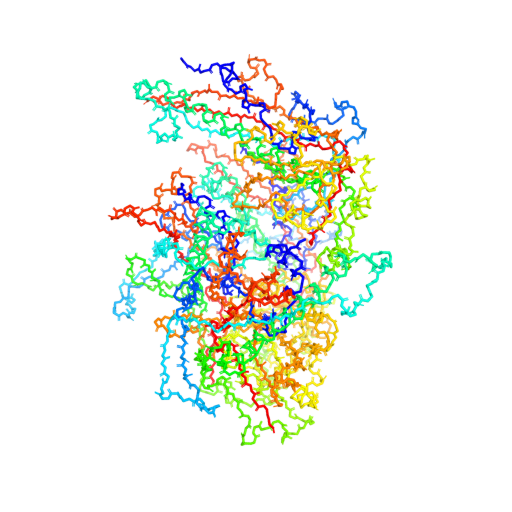 C 1 46 ? 4.14000 0.64900 127.51000 1.000 147.43873 46 GLY C O 1
ATOM 5713 N N . LEU C 1 47 ? 3.97500 -1.56700 127.10800 1.000 139.99836 47 LEU C N 1
ATOM 5714 C CA . LEU C 1 47 ? 4.62900 -1.52000 125.79900 1.000 139.79571 47 LEU C CA 1
ATOM 5715 C C . LEU C 1 47 ? 5.99600 -0.84100 125.88800 1.000 143.73302 47 LEU C C 1
ATOM 5716 O O . LEU C 1 47 ? 6.33800 0.03200 125.08700 1.000 143.69354 47 LEU C O 1
ATOM 5721 N N . VAL C 1 48 ? 6.78200 -1.25100 126.88300 1.000 148.36253 48 VAL C N 1
ATOM 5722 C CA . VAL C 1 48 ? 8.08400 -0.62900 127.10100 1.000 151.89716 48 VAL C CA 1
ATOM 5723 C C . VAL C 1 48 ? 9.05800 -1.01700 125.99600 1.000 151.53659 48 VAL C C 1
ATOM 5724 O O . VAL C 1 48 ? 9.84400 -0.18800 125.52300 1.000 158.66376 48 VAL C O 1
ATOM 5728 N N . ASN C 1 49 ? 9.01700 -2.27400 125.55700 1.000 146.25964 49 ASN C N 1
ATOM 5729 C C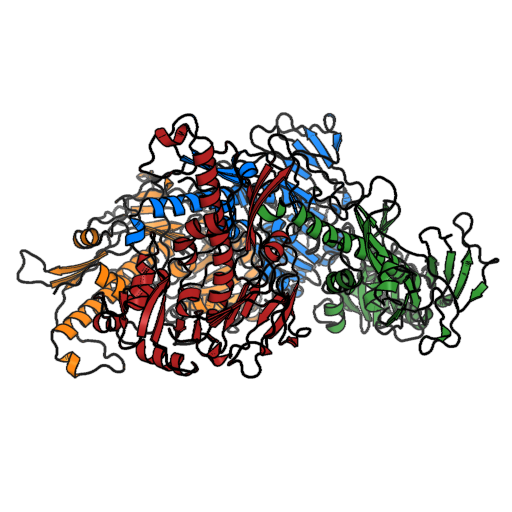A . ASN C 1 49 ? 9.95600 -2.78900 124.57100 1.000 145.25426 49 ASN C CA 1
ATOM 5730 C C . ASN C 1 49 ? 9.34200 -2.95700 123.18700 1.000 141.11429 49 ASN C C 1
ATOM 5731 O O . ASN C 1 49 ? 9.96800 -3.57200 122.31800 1.000 148.74152 49 ASN C O 1
ATOM 5736 N N . MET C 1 50 ? 8.14300 -2.42700 122.95500 1.000 129.39183 50 MET C N 1
ATOM 5737 C CA . MET C 1 50 ? 7.50900 -2.57100 121.65200 1.000 123.59377 50 MET C CA 1
ATOM 5738 C C . MET C 1 50 ? 8.14100 -1.62000 120.64400 1.000 119.71172 50 MET C C 1
ATOM 5739 O O . MET C 1 50 ? 8.39500 -0.45000 120.94300 1.000 119.30115 50 MET C O 1
ATOM 5744 N N . ALA C 1 51 ? 8.39800 -2.13700 119.44500 1.000 117.70885 51 ALA C N 1
ATOM 5745 C CA . ALA C 1 51 ? 8.96900 -1.35300 118.36200 1.000 118.20101 51 ALA C CA 1
ATOM 5746 C C . ALA C 1 51 ? 8.27900 -1.73200 117.06000 1.000 110.70801 51 ALA C C 1
ATOM 5747 O O . ALA C 1 51 ? 7.66000 -2.79300 116.94700 1.000 111.00015 51 ALA C O 1
ATOM 5749 N N . LEU C 1 52 ? 8.39100 -0.84700 116.07400 1.000 103.74402 52 LEU C N 1
ATOM 5750 C CA . LEU C 1 52 ? 7.77300 -1.03400 114.76600 1.000 99.34612 52 LEU C CA 1
ATOM 5751 C C . LEU C 1 52 ? 8.87100 -1.02600 113.71300 1.000 100.73576 52 LEU C C 1
ATOM 5752 O O . LEU C 1 52 ? 9.54100 -0.00800 113.51500 1.000 105.33105 52 LEU C O 1
ATOM 5757 N N . TYR C 1 53 ? 9.05500 -2.15700 113.04100 1.000 93.77440 53 TYR C N 1
ATOM 5758 C CA . TYR C 1 53 ? 10.04800 -2.26000 111.97500 1.000 89.29755 53 TYR C CA 1
ATOM 5759 C C . TYR C 1 53 ? 9.39500 -1.77800 110.68600 1.000 85.37603 53 TYR C C 1
ATOM 5760 O O . TYR C 1 53 ? 8.72000 -2.52800 109.97800 1.000 82.66254 53 TYR C O 1
ATOM 5769 N N . VAL C 1 54 ? 9.59300 -0.49900 110.38800 1.000 85.87872 54 VAL C N 1
ATOM 5770 C CA . VAL C 1 54 ? 9.01500 0.12800 109.20400 1.000 84.36538 54 VAL C CA 1
ATOM 5771 C C . VAL C 1 54 ? 9.99600 -0.02100 108.04800 1.000 88.20531 54 VAL C C 1
ATOM 5772 O O . VAL C 1 54 ? 11.15600 0.39400 108.14800 1.000 91.84259 54 VAL C O 1
ATOM 5776 N N . SER C 1 55 ? 9.52900 -0.60600 106.94800 1.000 89.24754 55 SER C N 1
ATOM 5777 C CA . SER C 1 55 ? 10.34200 -0.83400 105.76800 1.000 96.74055 55 SER C CA 1
ATOM 5778 C C . SER C 1 55 ? 9.76100 -0.06600 104.59000 1.000 102.55177 55 SER C C 1
ATOM 5779 O O . SER C 1 55 ? 8.54400 -0.12100 104.36200 1.000 106.61278 55 SER C O 1
ATOM 5782 N N . PRO C 1 56 ? 10.57700 0.65900 103.82900 1.000 105.59950 56 PRO C N 1
ATOM 5783 C CA . PRO C 1 56 ? 10.05200 1.35600 102.65200 1.000 108.30246 56 PRO C CA 1
ATOM 5784 C C . PRO C 1 56 ? 9.70000 0.37700 101.54400 1.000 109.41312 56 PRO C C 1
ATOM 5785 O O . PRO C 1 56 ? 10.33400 -0.66700 101.37600 1.000 112.55560 56 PRO C O 1
ATOM 5789 N N . ILE C 1 57 ? 8.66900 0.73000 100.78200 1.000 104.48621 57 ILE C N 1
ATOM 5790 C CA . ILE C 1 57 ? 8.16700 -0.09900 99.69300 1.000 102.88602 57 ILE C CA 1
ATOM 5791 C C . ILE C 1 57 ? 8.61400 0.52200 98.37800 1.000 106.68911 57 ILE C C 1
ATOM 5792 O O . ILE C 1 57 ? 8.27800 1.67500 98.07800 1.000 108.03137 57 ILE C O 1
ATOM 5797 N N . VAL C 1 58 ? 9.37200 -0.24100 97.59700 1.000 110.99752 58 VAL C N 1
ATOM 5798 C CA . VAL C 1 58 ? 9.83600 0.17600 96.28100 1.000 111.96606 58 VAL C CA 1
ATOM 5799 C C . VAL C 1 58 ? 9.33200 -0.83800 95.26500 1.000 114.26370 58 VAL C C 1
ATOM 5800 O O . VAL C 1 58 ? 9.41700 -2.04900 95.49700 1.000 114.53742 58 VAL C O 1
ATOM 5804 N N . SER C 1 59 ? 8.79300 -0.33900 94.15100 1.000 117.90361 59 SER C N 1
ATOM 5805 C CA . SER C 1 59 ? 8.30200 -1.17700 93.05700 1.000 122.83052 59 SER C CA 1
ATOM 5806 C C . SER C 1 59 ? 7.18000 -2.10700 93.50800 1.000 123.12266 59 SER C C 1
ATOM 5807 O O . SER C 1 59 ? 7.03900 -3.22200 92.99800 1.000 123.45164 59 SER C O 1
ATOM 5810 N N . GLY C 1 60 ? 6.36800 -1.65700 94.46200 1.000 123.66483 60 GLY C N 1
ATOM 5811 C CA . GLY C 1 60 ? 5.31500 -2.49700 94.99600 1.000 124.61494 60 GLY C CA 1
ATOM 5812 C C . GLY C 1 60 ? 5.79200 -3.68600 95.79600 1.000 126.70993 60 GLY C C 1
ATOM 5813 O O . GLY C 1 60 ? 4.97800 -4.54700 96.14300 1.000 124.31754 60 GLY C O 1
ATOM 5814 N N . GLU C 1 61 ? 7.08600 -3.76400 96.09700 1.000 122.79893 61 GLU C N 1
ATOM 5815 C CA . GLU C 1 61 ? 7.66500 -4.85300 96.87100 1.000 116.30605 61 GLU C CA 1
ATOM 5816 C C . GLU C 1 61 ? 8.27300 -4.28500 98.14400 1.000 109.71842 61 GLU C C 1
ATOM 5817 O O . GLU C 1 61 ? 8.96700 -3.26300 98.10200 1.000 110.51325 61 GLU C O 1
ATOM 5823 N N . VAL C 1 62 ? 8.01200 -4.94500 99.26900 1.000 103.56505 62 VAL C N 1
ATOM 5824 C CA . VAL C 1 62 ? 8.52200 -4.47600 100.55200 1.000 103.04657 62 VAL C CA 1
ATOM 5825 C C . VAL C 1 62 ? 10.03100 -4.68000 100.59200 1.000 103.41766 62 VAL C C 1
ATOM 5826 O O . VAL C 1 62 ? 10.52500 -5.80400 100.44000 1.000 103.44925 62 VAL C O 1
ATOM 5830 N N . ILE C 1 63 ? 10.76900 -3.59300 100.79600 1.000 103.97826 63 ILE C N 1
ATOM 5831 C CA . ILE C 1 63 ? 12.22500 -3.62200 100.88300 1.000 105.18366 63 ILE C CA 1
ATOM 5832 C C . ILE C 1 63 ? 12.58400 -3.57600 102.36400 1.000 105.55476 63 ILE C C 1
ATOM 5833 O O . ILE C 1 63 ? 12.59400 -2.50700 102.98100 1.000 105.55739 63 ILE C O 1
ATOM 5838 N N . ARG C 1 64 ? 12.88900 -4.74100 102.93800 1.000 106.16273 64 ARG C N 1
ATOM 5839 C CA . ARG C 1 64 ? 13.15300 -4.83200 104.36800 1.000 107.52079 64 ARG C CA 1
ATOM 5840 C C . ARG C 1 64 ? 14.58800 -4.48000 104.73600 1.000 110.06320 64 ARG C C 1
ATOM 5841 O O . ARG C 1 64 ? 14.84900 -4.16000 105.90100 1.000 107.06547 64 ARG C O 1
ATOM 5849 N N . SER C 1 65 ? 15.51800 -4.53700 103.78100 1.000 112.61350 65 SER C N 1
ATOM 5850 C CA . SER C 1 65 ? 16.91200 -4.23400 104.09000 1.000 118.13785 65 SER C CA 1
ATOM 5851 C C . SER C 1 65 ? 17.08600 -2.77200 104.48000 1.000 122.19623 65 SER C C 1
ATOM 5852 O O . SER C 1 65 ? 17.86500 -2.45300 105.38600 1.000 127.25210 65 SER C O 1
ATOM 5855 N N . ARG C 1 66 ? 16.36700 -1.86900 103.81400 1.000 121.31981 66 ARG C N 1
ATOM 5856 C CA . ARG C 1 66 ? 16.38700 -0.45900 104.17900 1.000 121.61985 66 ARG C CA 1
ATOM 5857 C C . ARG C 1 66 ? 15.58400 -0.16300 105.43700 1.000 115.66387 66 ARG C C 1
ATOM 5858 O O . ARG C 1 66 ? 15.72200 0.93100 105.99600 1.000 114.86114 66 ARG C O 1
ATOM 5866 N N . GLY C 1 67 ? 14.74900 -1.09900 105.88800 1.000 111.28176 67 GLY C N 1
ATOM 5867 C CA . GLY C 1 67 ? 13.91500 -0.85100 107.04100 1.000 108.33931 67 GLY C CA 1
ATOM 5868 C C . GLY C 1 67 ? 14.68400 -0.88200 108.34700 1.000 110.06056 67 GLY C C 1
ATOM 5869 O O . GLY C 1 67 ? 15.78100 -1.43200 108.44900 1.000 113.92155 67 GLY C O 1
ATOM 5870 N N . GLY C 1 68 ? 14.08500 -0.27500 109.36100 1.000 107.94189 68 GLY C N 1
ATOM 5871 C CA . GLY C 1 68 ? 14.69300 -0.22500 110.67900 1.000 109.09203 68 GLY C CA 1
ATOM 5872 C C . GLY C 1 68 ? 13.63400 -0.18100 111.75600 1.000 105.63372 68 GLY C C 1
ATOM 5873 O O . GLY C 1 68 ? 12.51300 0.28800 111.53300 1.000 106.44961 68 GLY C O 1
ATOM 5874 N N . SER C 1 69 ? 13.99600 -0.67600 112.93700 1.000 105.94165 69 SER C N 1
ATOM 5875 C CA . SER C 1 69 ? 13.08100 -0.69200 114.06900 1.000 100.16464 69 SER C CA 1
ATOM 5876 C C . SER C 1 69 ? 13.02300 0.68800 114.71100 1.000 99.10399 69 SER C C 1
ATOM 5877 O O . SER C 1 69 ? 14.06000 1.29600 114.99200 1.000 101.49375 69 SER C O 1
ATOM 5880 N N . THR C 1 70 ? 11.80800 1.17800 114.94500 1.000 97.84594 70 THR C N 1
ATOM 5881 C CA . THR C 1 70 ? 11.60900 2.48700 115.54700 1.000 100.36730 70 THR C CA 1
ATOM 5882 C C . THR C 1 70 ? 10.40500 2.44900 116.47600 1.000 97.51169 70 THR C C 1
ATOM 5883 O O . THR C 1 70 ? 9.42500 1.74400 116.22200 1.000 92.62163 70 THR C O 1
ATOM 5887 N N . SER C 1 71 ? 10.49600 3.20800 117.56700 1.000 98.09071 71 SER C N 1
ATOM 5888 C CA . SER C 1 71 ? 9.37700 3.42200 118.47200 1.000 97.06164 71 SER C CA 1
ATOM 5889 C C . SER C 1 71 ? 8.68200 4.75400 118.22900 1.000 95.28774 71 SER C C 1
ATOM 5890 O O . SER C 1 71 ? 7.73900 5.08900 118.95000 1.000 82.07563 71 SER C O 1
ATOM 5893 N N . GLU C 1 72 ? 9.13100 5.51800 117.23500 1.000 96.58790 72 GLU C N 1
ATOM 5894 C CA . GLU C 1 72 ? 8.52900 6.79000 116.86200 1.000 93.89020 72 GLU C CA 1
ATOM 5895 C C . GLU C 1 72 ? 8.22600 6.75200 115.37300 1.000 90.29767 72 GLU C C 1
ATOM 5896 O O . GLU C 1 72 ? 9.07400 6.33100 114.57900 1.000 90.00816 72 GLU C O 1
ATOM 5902 N N . PHE C 1 73 ? 7.02700 7.18600 114.99200 1.000 86.17875 73 PHE C N 1
ATOM 5903 C CA . PHE C 1 73 ? 6.62600 7.10500 113.59600 1.000 82.27039 73 PHE C CA 1
ATOM 5904 C C . PHE C 1 73 ? 5.53600 8.12800 113.31400 1.000 82.24407 73 PHE C C 1
ATOM 5905 O O . PHE C 1 73 ? 4.68900 8.39600 114.16900 1.000 80.65441 73 PHE C O 1
ATOM 5913 N N . THR C 1 74 ? 5.57000 8.69500 112.10800 1.000 83.58634 74 THR C N 1
ATOM 5914 C CA . THR C 1 74 ? 4.55100 9.63200 111.66000 1.000 82.64938 74 THR C CA 1
ATOM 5915 C C . THR C 1 74 ? 3.57100 8.90100 110.75800 1.000 78.95157 74 THR C C 1
ATOM 5916 O O . THR C 1 74 ? 3.96800 8.44100 109.67600 1.000 77.61194 74 THR C O 1
ATOM 5920 N N . PRO C 1 75 ? 2.30900 8.74800 111.14800 1.000 78.00146 75 PRO C N 1
ATOM 5921 C CA . PRO C 1 75 ? 1.35500 8.06000 110.27500 1.000 74.34839 75 PRO C CA 1
ATOM 5922 C C . PRO C 1 75 ? 0.98400 8.91800 109.07700 1.000 75.06163 75 PRO C C 1
ATOM 5923 O O . PRO C 1 75 ? 1.00800 10.15000 109.13100 1.000 77.31716 75 PRO C O 1
ATOM 5927 N N . GLY C 1 76 ? 0.64500 8.24600 107.97800 1.000 71.50331 76 GLY C N 1
ATOM 5928 C CA . GLY C 1 76 ? 0.16000 8.96000 106.81300 1.000 71.96652 76 GLY C CA 1
ATOM 5929 C C . GLY C 1 76 ? -1.15500 9.65900 107.09800 1.000 72.88242 76 GLY C C 1
ATOM 5930 O O . GLY C 1 76 ? -1.94500 9.22900 107.94000 1.000 74.50104 76 GLY C O 1
ATOM 5931 N N . TYR C 1 77 ? -1.38900 10.75700 106.38600 1.000 73.76411 77 TYR C N 1
ATOM 5932 C CA . TYR C 1 77 ? -2.56000 11.59400 106.61300 1.000 73.50092 77 TYR C CA 1
ATOM 5933 C C . TYR C 1 77 ? -3.65600 11.24400 105.61600 1.000 73.17456 77 TYR C C 1
ATOM 5934 O O . TYR C 1 77 ? -3.43100 11.27100 104.40100 1.000 71.58227 77 TYR C O 1
ATOM 5943 N N . VAL C 1 78 ? -4.83700 10.91900 106.13400 1.000 65.72893 78 VAL C N 1
ATOM 5944 C CA . VAL C 1 78 ? -6.01400 10.63600 105.32100 1.000 63.77870 78 VAL C CA 1
ATOM 5945 C C . VAL C 1 78 ? -6.87900 11.88900 105.30400 1.000 63.37602 78 VAL C C 1
ATOM 5946 O O . VAL C 1 78 ? -7.27800 12.38900 106.36200 1.000 66.66326 78 VAL C O 1
ATOM 5950 N N . LYS C 1 79 ? -7.16700 12.40300 104.10900 1.000 61.84163 79 LYS C N 1
ATOM 5951 C CA . LYS C 1 79 ? -7.91600 13.65000 103.94500 1.000 60.41514 79 LYS C CA 1
ATOM 5952 C C . LYS C 1 79 ? -9.01600 13.47800 102.90200 1.000 57.62007 79 LYS C C 1
ATOM 5953 O O . LYS C 1 79 ? -8.90700 13.98000 101.77700 1.000 60.94941 79 LYS C O 1
ATOM 5959 N N . PRO C 1 80 ? -10.09900 12.77600 103.24400 1.000 53.88014 80 PRO C N 1
ATOM 5960 C CA . PRO C 1 80 ? -11.26700 12.75600 102.35100 1.000 54.10649 80 PRO C CA 1
ATOM 5961 C C . PRO C 1 80 ? -11.94800 14.11800 102.33900 1.000 56.23832 80 PRO C C 1
ATOM 5962 O O . PRO C 1 80 ? -12.20200 14.70800 103.39200 1.000 55.76721 80 PRO C O 1
ATOM 5966 N N . LYS C 1 81 ? -12.23900 14.61700 101.14100 1.000 57.64375 81 LYS C N 1
ATOM 5967 C CA . LYS C 1 81 ? -12.86300 15.92300 100.99600 1.000 60.13353 81 LYS C CA 1
ATOM 5968 C C . LYS C 1 81 ? -13.91900 15.87400 99.90300 1.000 59.44397 81 LYS C C 1
ATOM 5969 O O . LYS C 1 81 ? -13.83200 15.07800 98.96500 1.000 60.07562 81 LYS C O 1
ATOM 5975 N N . HIS C 1 82 ? -14.92500 16.73400 100.04400 1.000 59.18868 82 HIS C N 1
ATOM 5976 C CA . HIS C 1 82 ? -15.99700 16.86000 99.06900 1.000 63.47866 82 HIS C CA 1
ATOM 5977 C C . HIS C 1 82 ? -16.30500 18.33300 98.86300 1.000 67.33702 82 HIS C C 1
ATOM 5978 O O . HIS C 1 82 ? -16.28700 19.11600 99.81600 1.000 65.36573 82 HIS C O 1
ATOM 5985 N N . GLU C 1 83 ? -16.58300 18.70800 97.61800 1.000 72.78767 83 GLU C N 1
ATOM 5986 C CA . GLU C 1 83 ? -17.08400 20.04700 97.35100 1.000 76.11702 83 GLU C CA 1
ATOM 5987 C C . GLU C 1 83 ? -18.54700 20.13700 97.76300 1.000 72.71398 83 GLU C C 1
ATOM 5988 O O . GLU C 1 83 ? -19.31600 19.18800 97.59100 1.000 72.62976 83 GLU C O 1
ATOM 5994 N N . VAL C 1 84 ? -18.92800 21.28200 98.32100 1.000 69.78995 84 VAL C N 1
ATOM 5995 C CA . VAL C 1 84 ? -20.27900 21.48600 98.83200 1.000 65.18676 84 VAL C CA 1
ATOM 5996 C C . VAL C 1 84 ? -21.13400 22.06200 97.71000 1.000 68.77667 84 VAL C C 1
ATOM 5997 O O . VAL C 1 84 ? -20.99500 23.23400 97.34800 1.000 74.06678 84 VAL C O 1
ATOM 6001 N N . ASN C 1 85 ? -22.01800 21.24100 97.15800 1.000 67.15542 85 ASN C N 1
ATOM 6002 C CA . ASN C 1 85 ? -22.97800 21.68900 96.14900 1.000 67.16858 85 ASN C CA 1
ATOM 6003 C C . ASN C 1 85 ? -24.38700 21.43000 96.65900 1.000 59.63347 85 ASN C C 1
ATOM 6004 O O . ASN C 1 85 ? -24.80700 20.25900 96.74000 1.000 53.80119 85 ASN C O 1
ATOM 6009 N N . PRO C 1 86 ? -25.15000 22.46400 97.01900 1.000 59.92297 86 PRO C N 1
ATOM 6010 C CA . PRO C 1 86 ? -26.50100 22.22800 97.55400 1.000 60.12826 86 PRO C CA 1
ATOM 6011 C C . PRO C 1 86 ? -27.43600 21.53500 96.57700 1.000 61.04416 86 PRO C C 1
ATOM 6012 O O . PRO C 1 86 ? -28.42100 20.92600 97.01400 1.000 61.46790 86 PRO C O 1
ATOM 6016 N N . GLN C 1 87 ? -27.16100 21.60000 95.27400 1.000 61.68634 87 GLN C N 1
ATOM 6017 C CA . GLN C 1 87 ? -28.04200 20.99800 94.28100 1.000 63.19968 87 GLN C CA 1
ATOM 6018 C C . GLN C 1 87 ? -27.87500 19.48800 94.16800 1.000 62.44696 87 GLN C C 1
ATOM 6019 O O . GLN C 1 87 ? -28.65000 18.85000 93.44700 1.000 60.97573 87 GLN C O 1
ATOM 6025 N N . MET C 1 88 ? -26.89300 18.90400 94.85100 1.000 65.61576 88 MET C N 1
ATOM 6026 C CA . MET C 1 88 ? -26.73600 17.45800 94.85700 1.000 65.82895 88 MET C CA 1
ATOM 6027 C C . MET C 1 88 ? -27.86600 16.80400 95.64700 1.000 64.80251 88 MET C C 1
ATOM 6028 O O . MET C 1 88 ? -28.51500 17.42900 96.49000 1.000 65.98686 88 MET C O 1
ATOM 6033 N N . THR C 1 89 ? -28.09600 15.52300 95.36700 1.000 60.45462 89 THR C N 1
ATOM 6034 C CA . THR C 1 89 ? -29.18500 14.80500 96.01500 1.000 58.91759 89 THR C CA 1
ATOM 6035 C C . THR C 1 89 ? -28.87400 14.55600 97.48700 1.000 57.77798 89 THR C C 1
ATOM 6036 O O . THR C 1 89 ? -27.72900 14.29100 97.86300 1.000 59.82033 89 THR C O 1
ATOM 6040 N N . LEU C 1 90 ? -29.90700 14.65200 98.32000 1.000 55.26715 90 LEU C N 1
ATOM 6041 C CA . LEU C 1 90 ? -29.80700 14.39400 99.74900 1.000 51.83779 90 LEU C CA 1
ATOM 6042 C C . LEU C 1 90 ? -30.68000 13.20500 100.11800 1.000 53.88804 90 LEU C C 1
ATOM 6043 O O . LEU C 1 90 ? -31.81200 13.08000 99.63700 1.000 56.00145 90 LEU C O 1
ATOM 6048 N N . ARG C 1 91 ? -30.15300 12.33500 100.97600 1.000 52.92213 91 ARG C N 1
ATOM 6049 C CA . ARG C 1 91 ? -30.95100 11.23400 101.49500 1.000 55.29084 91 ARG C CA 1
ATOM 6050 C C . ARG C 1 91 ? -32.09700 11.77600 102.33800 1.000 62.93913 91 ARG C C 1
ATOM 6051 O O . ARG C 1 91 ? -31.88400 12.57300 103.25700 1.000 62.79700 91 ARG C O 1
ATOM 6059 N N . ARG C 1 92 ? -33.31800 11.35200 102.01500 1.000 70.47950 92 ARG C N 1
ATOM 6060 C CA . ARG C 1 92 ? -34.48900 11.81100 102.75000 1.000 75.91173 92 ARG C CA 1
ATOM 6061 C C . ARG C 1 92 ? -34.44900 11.30700 104.18600 1.000 78.23043 92 ARG C C 1
ATOM 6062 O O . ARG C 1 92 ? -34.33200 10.10300 104.43200 1.000 79.75167 92 ARG C O 1
ATOM 6070 N N . LEU C 1 93 ? -34.54100 12.23200 105.12700 1.000 79.00947 93 LEU C N 1
ATOM 6071 C CA . LEU C 1 93 ? -34.58500 11.94400 106.54800 1.000 81.87034 93 LEU C CA 1
ATOM 6072 C C . LEU C 1 93 ? -36.02500 11.94700 107.04100 1.000 90.24503 93 LEU C C 1
ATOM 6073 O O . LEU C 1 93 ? -36.90900 12.52500 106.40100 1.000 94.54818 93 LEU C O 1
ATOM 6078 N N . PRO C 1 94 ? -36.30300 11.29100 108.16700 1.000 93.17959 94 PRO C N 1
ATOM 6079 C CA . PRO C 1 94 ? -37.68200 11.25600 108.67400 1.000 97.72487 94 PRO C CA 1
ATOM 6080 C C . PRO C 1 94 ? -38.20400 12.65100 108.99000 1.000 100.50416 94 PRO C C 1
ATOM 6081 O O . PRO C 1 94 ? -37.52300 13.46100 109.62400 1.000 99.53562 94 PRO C O 1
ATOM 6085 N N . ASP C 1 95 ? -39.42600 12.92300 108.52700 1.000 105.54160 95 ASP C N 1
ATOM 6086 C CA . ASP C 1 95 ? -40.13700 14.16900 108.82000 1.000 111.46600 95 ASP C CA 1
ATOM 6087 C C . ASP C 1 95 ? -39.36700 15.38900 108.31600 1.000 108.47353 95 ASP C C 1
ATOM 6088 O O . ASP C 1 95 ? -39.14800 16.36100 109.04200 1.000 109.80527 95 ASP C O 1
ATOM 6093 N N . GLU C 1 96 ? -38.95700 15.33300 107.05300 1.000 105.19419 96 GLU C N 1
ATOM 6094 C CA . GLU C 1 96 ? -38.32300 16.47000 106.40200 1.000 101.74904 96 GLU C CA 1
ATOM 6095 C C . GLU C 1 96 ? -39.36400 17.31000 105.67400 1.000 103.06762 96 GLU C C 1
ATOM 6096 O O . GLU C 1 96 ? -40.35000 16.79300 105.14400 1.000 104.48095 96 GLU C O 1
ATOM 6102 N N . ASP C 1 97 ? -39.13200 18.62000 105.65600 1.000 102.50703 97 ASP C N 1
ATOM 6103 C CA . ASP C 1 97 ? -40.04800 19.54700 105.00800 1.000 105.68636 97 ASP C CA 1
ATOM 6104 C C . ASP C 1 97 ? -39.68000 19.67500 103.53600 1.000 102.19910 97 ASP C C 1
ATOM 6105 O O . ASP C 1 97 ? -38.53600 20.03300 103.22700 1.000 96.38787 97 ASP C O 1
ATOM 6110 N N . PRO C 1 98 ? -40.59600 19.39000 102.60700 1.000 104.80204 98 PRO C N 1
ATOM 6111 C CA . PRO C 1 98 ? -40.25400 19.52000 101.18000 1.000 101.40163 98 PRO C CA 1
ATOM 6112 C C . PRO C 1 98 ? -39.89100 20.93500 100.77100 1.000 98.96450 98 PRO C C 1
ATOM 6113 O O . PRO C 1 98 ? -39.08100 21.11500 99.85300 1.000 100.39888 98 PRO C O 1
ATOM 6117 N N . GLN C 1 99 ? -40.46400 21.95000 101.42300 1.000 93.13222 99 GLN C N 1
ATOM 6118 C CA . GLN C 1 99 ? -40.11700 23.32400 101.08100 1.000 87.57366 99 GLN C CA 1
ATOM 6119 C C . GLN C 1 99 ? -38.73700 23.70300 101.60300 1.000 82.89678 99 GLN C C 1
ATOM 6120 O O . GLN C 1 99 ? -38.03000 24.48900 100.96300 1.000 80.55440 99 GLN C O 1
ATOM 6126 N N . ASN C 1 100 ? -38.33800 23.16500 102.75800 1.000 80.54124 100 ASN C N 1
ATOM 6127 C CA . ASN C 1 100 ? -36.98000 23.39200 103.24100 1.000 75.73013 100 ASN C CA 1
ATOM 6128 C C . ASN C 1 100 ? -35.95900 22.70300 102.34600 1.000 73.10350 100 ASN C C 1
ATOM 6129 O O . ASN C 1 100 ? -34.87600 23.24600 102.09600 1.000 70.93745 100 ASN C O 1
ATOM 6134 N N . LEU C 1 101 ? -36.29000 21.51200 101.84600 1.000 72.57712 101 LEU C N 1
ATOM 6135 C CA . LEU C 1 101 ? -35.39500 20.76000 100.97600 1.000 69.45043 101 LEU C CA 1
ATOM 6136 C C . LEU C 1 101 ? -35.19500 21.41300 99.61400 1.000 70.17420 101 LEU C C 1
ATOM 6137 O O . LEU C 1 101 ? -34.43500 20.87700 98.80000 1.000 71.60069 101 LEU C O 1
ATOM 6142 N N . ALA C 1 102 ? -35.85800 22.53600 99.33800 1.000 70.89008 102 ALA C N 1
ATOM 6143 C CA . ALA C 1 102 ? -35.56700 23.34000 98.16200 1.000 70.63742 102 ALA C CA 1
ATOM 6144 C C . ALA C 1 102 ? -34.85400 24.64000 98.50300 1.000 71.20064 102 ALA C C 1
ATOM 6145 O O . ALA C 1 102 ? -34.41900 25.34800 97.58800 1.000 71.43225 102 ALA C O 1
ATOM 6147 N N . ASP C 1 103 ? -34.72800 24.96700 99.78200 1.000 72.29814 103 ASP C N 1
ATOM 6148 C CA . ASP C 1 103 ? -33.95700 26.12700 100.20900 1.000 75.97490 103 ASP C CA 1
ATOM 6149 C C . ASP C 1 103 ? -32.47000 25.84200 100.03200 1.000 74.31681 103 ASP C C 1
ATOM 6150 O O . ASP C 1 103 ? -31.95800 24.88600 100.63000 1.000 69.27410 103 ASP C O 1
ATOM 6155 N N . PRO C 1 104 ? -31.74400 26.62500 99.22900 1.000 77.67510 104 PRO C N 1
ATOM 6156 C CA . PRO C 1 104 ? -30.30600 26.35400 99.05000 1.000 75.34061 104 PRO C CA 1
ATOM 6157 C C . PRO C 1 104 ? -29.50800 26.42900 100.34200 1.000 73.42196 104 PRO C C 1
ATOM 6158 O O . PRO C 1 104 ? -28.50100 25.72200 100.48100 1.000 69.69783 104 PRO C O 1
ATOM 6162 N N . ALA C 1 105 ? -29.92700 27.26900 101.29300 1.000 74.16152 105 ALA C N 1
ATOM 6163 C CA . ALA C 1 105 ? -29.24100 27.33400 102.57900 1.000 74.30365 105 ALA C CA 1
ATOM 6164 C C . ALA C 1 105 ? -29.49900 26.08600 103.41100 1.000 72.12707 105 ALA C C 1
ATOM 6165 O O . ALA C 1 105 ? -28.61300 25.64100 104.15100 1.000 69.87680 105 ALA C O 1
ATOM 6167 N N . TYR C 1 106 ? -30.70000 25.51000 103.30900 1.000 71.48225 106 TYR C N 1
ATOM 6168 C CA . TYR C 1 106 ? -30.99400 24.29100 104.05400 1.000 68.68718 106 TYR C CA 1
ATOM 6169 C C . TYR C 1 106 ? -30.29800 23.08400 103.43700 1.000 66.04476 106 TYR C C 1
ATOM 6170 O O . TYR C 1 106 ? -29.85500 22.18100 104.15700 1.000 65.00253 106 TYR C O 1
ATOM 6179 N N . ARG C 1 107 ? -30.19200 23.05000 102.10600 1.000 64.33403 107 ARG C N 1
ATOM 6180 C CA . ARG C 1 107 ? -29.50800 21.94100 101.45300 1.000 61.59160 107 ARG C CA 1
ATOM 6181 C C . ARG C 1 107 ? -28.01100 21.96500 101.72800 1.000 66.15793 107 ARG C C 1
ATOM 6182 O O . ARG C 1 107 ? -27.38000 20.90400 101.79200 1.000 69.06091 107 ARG C O 1
ATOM 6190 N N . ARG C 1 108 ? -27.42500 23.15600 101.89200 1.000 67.90025 108 ARG C N 1
ATOM 6191 C CA . ARG C 1 108 ? -26.01000 23.23900 102.24200 1.000 66.81064 108 ARG C CA 1
ATOM 6192 C C . ARG C 1 108 ? -25.75100 22.62600 103.61200 1.000 67.06594 108 ARG C C 1
ATOM 6193 O O . ARG C 1 108 ? -24.75500 21.91900 103.80800 1.000 65.52365 108 ARG C O 1
ATOM 6201 N N . ARG C 1 109 ? -26.64000 22.89000 104.57200 1.000 69.48991 109 ARG C N 1
ATOM 6202 C CA . ARG C 1 109 ? -26.53400 22.26600 105.88700 1.000 71.21643 109 ARG C CA 1
ATOM 6203 C C . ARG C 1 109 ? -26.63200 20.74800 105.78800 1.000 65.92369 109 ARG C C 1
ATOM 6204 O O . ARG C 1 109 ? -25.91900 20.02400 106.49400 1.000 64.51826 109 ARG C O 1
ATOM 6212 N N . ARG C 1 110 ? -27.51100 20.24700 104.91600 1.000 63.19442 110 ARG C N 1
ATOM 6213 C CA . ARG C 1 110 ? -27.66500 18.80400 104.77500 1.000 61.64423 110 ARG C CA 1
ATOM 6214 C C . ARG C 1 110 ? -26.52000 18.18400 103.98500 1.000 60.35197 110 ARG C C 1
ATOM 6215 O O . ARG C 1 110 ? -26.14400 17.03500 104.24100 1.000 60.74149 110 ARG C O 1
ATOM 6223 N N . ILE C 1 111 ? -25.95100 18.92600 103.03400 1.000 59.52819 111 ILE C N 1
ATOM 6224 C CA . ILE C 1 111 ? -24.83200 18.40900 102.25200 1.000 58.54386 111 ILE C CA 1
ATOM 6225 C C . ILE C 1 111 ? -23.59200 18.25100 103.12500 1.000 55.25399 111 ILE C C 1
ATOM 6226 O O . ILE C 1 111 ? -22.85600 17.26300 103.00500 1.000 51.29826 111 ILE C O 1
ATOM 6231 N N . ILE C 1 112 ? -23.34300 19.21200 104.01800 1.000 56.74891 112 ILE C N 1
ATOM 6232 C CA . ILE C 1 112 ? -22.14600 19.16000 104.85600 1.000 58.01748 112 ILE C CA 1
ATOM 6233 C C . ILE C 1 112 ? -22.16600 17.91700 105.73800 1.000 56.47782 112 ILE C C 1
ATOM 6234 O O . ILE C 1 112 ? -21.17300 17.18600 105.83300 1.000 57.98064 112 ILE C O 1
ATOM 6239 N N . MET C 1 113 ? -23.30200 17.65300 106.38800 1.000 53.67486 113 MET C N 1
ATOM 6240 C CA . MET C 1 113 ? -23.38600 16.49800 107.27500 1.000 52.25363 113 MET C CA 1
ATOM 6241 C C . MET C 1 113 ? -23.42200 15.18900 106.49900 1.000 48.53477 113 MET C C 1
ATOM 6242 O O . MET C 1 113 ? -22.92100 14.17000 106.98700 1.000 47.64519 113 MET C O 1
ATOM 6247 N N . GLN C 1 114 ? -24.01000 15.19100 105.30100 1.000 47.78204 114 GLN C N 1
ATOM 6248 C CA . GLN C 1 114 ? -23.93500 14.00800 104.45300 1.000 45.85023 114 GLN C CA 1
ATOM 6249 C C . GLN C 1 114 ? -22.50100 13.75400 104.01000 1.000 47.40042 114 GLN C C 1
ATOM 6250 O O . GLN C 1 114 ? -22.06700 12.59900 103.91700 1.000 49.00588 114 GLN C O 1
ATOM 6256 N N . ASN C 1 115 ? -21.74700 14.82400 103.74400 1.000 48.36633 115 ASN C N 1
ATOM 6257 C CA . ASN C 1 115 ? -20.33000 14.68000 103.43200 1.000 48.59530 115 ASN C CA 1
ATOM 6258 C C . ASN C 1 115 ? -19.53600 14.21900 104.64700 1.000 49.46646 115 ASN C C 1
ATOM 6259 O O . ASN C 1 115 ? -18.56700 13.46500 104.50200 1.000 48.15841 115 ASN C O 1
ATOM 6264 N N . MET C 1 116 ? -19.92200 14.66500 105.84600 1.000 52.86160 116 MET C N 1
ATOM 6265 C CA . MET C 1 116 ? -19.25100 14.19700 107.05300 1.000 54.06701 116 MET C CA 1
ATOM 6266 C C . MET C 1 116 ? -19.44100 12.70000 107.25100 1.000 54.66445 116 MET C C 1
ATOM 6267 O O . MET C 1 116 ? -18.55200 12.02800 107.78500 1.000 51.55092 116 MET C O 1
ATOM 6272 N N . ARG C 1 117 ? -20.58700 12.16100 106.82900 1.000 58.61755 117 ARG C N 1
ATOM 6273 C CA . ARG C 1 117 ? -20.81000 10.72300 106.93400 1.000 60.29934 117 ARG C CA 1
ATOM 6274 C C . ARG C 1 117 ? -19.89900 9.95800 105.98400 1.000 58.26225 117 ARG C C 1
ATOM 6275 O O . ARG C 1 117 ? -19.24900 8.98500 106.38200 1.000 57.23581 117 ARG C O 1
ATOM 6283 N N . ASP C 1 118 ? -19.83500 10.38800 104.72100 1.000 58.27014 118 ASP C N 1
ATOM 6284 C CA . ASP C 1 118 ? -19.01400 9.68600 103.73900 1.000 60.11247 118 ASP C CA 1
ATOM 6285 C C . ASP C 1 118 ? -17.53100 9.80800 104.06500 1.000 57.20160 118 ASP C C 1
ATOM 6286 O O . ASP C 1 118 ? -16.76400 8.86000 103.85800 1.000 57.80430 118 ASP C O 1
ATOM 6291 N N . GLU C 1 119 ? -17.10400 10.96500 104.57200 1.000 53.67749 119 GLU C N 1
ATOM 6292 C CA . GLU C 1 119 ? -15.69700 11.13700 104.91200 1.000 52.98793 119 GLU C CA 1
ATOM 6293 C C . GLU C 1 119 ? -15.32100 10.35000 106.16000 1.000 53.07478 119 GLU C C 1
ATOM 6294 O O . GLU C 1 119 ? -14.18100 9.88500 106.27600 1.000 54.59602 119 GLU C O 1
ATOM 6300 N N . GLU C 1 120 ? -16.25800 10.17900 107.09500 1.000 51.48249 120 GLU C N 1
ATOM 6301 C CA . GLU C 1 120 ? -15.96200 9.42300 108.30700 1.000 50.64818 120 GLU C CA 1
ATOM 6302 C C . GLU C 1 120 ? -15.73800 7.94700 107.99600 1.000 50.88242 120 GLU C C 1
ATOM 6303 O O . GLU C 1 120 ? -14.75600 7.35000 108.45100 1.000 53.65117 120 GLU C O 1
ATOM 6309 N N . LEU C 1 121 ? -16.64000 7.33900 107.22100 1.000 47.88469 121 LEU C N 1
ATOM 6310 C CA . LEU C 1 121 ? -16.48400 5.92500 106.89800 1.000 47.72941 121 LEU C CA 1
ATOM 6311 C C . LEU C 1 121 ? -15.30600 5.67300 105.96700 1.000 48.69531 121 LEU C C 1
ATOM 6312 O O . LEU C 1 121 ? -14.78600 4.55200 105.93800 1.000 49.04799 121 LEU C O 1
ATOM 6317 N N . ALA C 1 122 ? -14.87300 6.68400 105.20900 1.000 48.84270 122 ALA C N 1
ATOM 6318 C CA . ALA C 1 122 ? -13.65800 6.54200 104.41200 1.000 46.45557 122 ALA C CA 1
ATOM 6319 C C . ALA C 1 122 ? -12.42900 6.42400 105.30500 1.000 46.84772 122 ALA C C 1
ATOM 6320 O O . ALA C 1 122 ? -11.52900 5.62100 105.03000 1.000 45.65021 122 ALA C O 1
ATOM 6322 N N . ILE C 1 123 ? -12.37400 7.21700 106.37600 1.000 47.45043 123 ILE C N 1
ATOM 6323 C CA . ILE C 1 123 ? -11.28800 7.08800 107.34000 1.000 46.92931 123 ILE C CA 1
ATOM 6324 C C . ILE C 1 123 ? -11.42700 5.78900 108.12500 1.000 47.97154 123 ILE C C 1
ATOM 6325 O O . ILE C 1 123 ? -10.43200 5.11200 108.41400 1.000 50.24287 123 ILE C O 1
ATOM 6330 N N . ALA C 1 124 ? -12.66400 5.41700 108.47500 1.000 45.16068 124 ALA C N 1
ATOM 6331 C CA . ALA C 1 124 ? -12.88800 4.16900 109.19700 1.000 42.57616 124 ALA C CA 1
ATOM 6332 C C . ALA C 1 124 ? -12.49200 2.96000 108.36300 1.000 44.25004 124 ALA C C 1
ATOM 6333 O O . ALA C 1 124 ? -12.07700 1.93400 108.91400 1.000 45.42387 124 ALA C O 1
ATOM 6335 N N . GLN C 1 125 ? -12.61900 3.05600 107.03900 1.000 45.46598 125 GLN C N 1
ATOM 6336 C CA . GLN C 1 125 ? -12.12700 1.99000 106.17400 1.000 47.29251 125 GLN C CA 1
ATOM 6337 C C . GLN C 1 125 ? -10.61000 1.88400 106.24300 1.000 51.04033 125 GLN C C 1
ATOM 6338 O O . GLN C 1 125 ? -10.06300 0.77800 106.32100 1.000 52.73527 125 GLN C O 1
ATOM 6344 N N . VAL C 1 126 ? -9.91500 3.02500 106.21600 1.000 51.27720 126 VAL C N 1
ATOM 6345 C CA . VAL C 1 126 ? -8.45700 3.01500 106.31000 1.000 50.31393 126 VAL C CA 1
ATOM 6346 C C . VAL C 1 126 ? -8.01300 2.40200 107.63100 1.000 50.03495 126 VAL C C 1
ATOM 6347 O O . VAL C 1 126 ? -7.00800 1.68200 107.69300 1.000 53.13005 126 VAL C O 1
ATOM 6351 N N . GLU C 1 127 ? -8.76000 2.66300 108.70600 1.000 47.08722 127 GLU C N 1
ATOM 6352 C CA . GLU C 1 127 ? -8.41400 2.08900 110.00200 1.000 46.62401 127 GLU C CA 1
ATOM 6353 C C . GLU C 1 127 ? -8.72300 0.59600 110.04800 1.000 46.02920 127 GLU C C 1
ATOM 6354 O O . GLU C 1 127 ? -7.98100 -0.17700 110.66500 1.000 49.38487 127 GLU C O 1
ATOM 6360 N N . GLU C 1 128 ? -9.81400 0.17200 109.40300 1.000 41.38917 128 GLU C N 1
ATOM 6361 C CA . GLU C 1 128 ? -10.16500 -1.24500 109.39900 1.000 40.14429 128 GLU C CA 1
ATOM 6362 C C . GLU C 1 128 ? -9.24000 -2.05100 108.49700 1.000 45.67390 128 GLU C C 1
ATOM 6363 O O . GLU C 1 128 ? -8.94200 -3.21200 108.80000 1.000 49.85335 128 GLU C O 1
ATOM 6369 N N . MET C 1 129 ? -8.78100 -1.46200 107.38900 1.000 45.15541 129 MET C N 1
ATOM 6370 C CA . MET C 1 129 ? -7.78700 -2.13100 106.55500 1.000 43.21571 129 MET C CA 1
ATOM 6371 C C . MET C 1 129 ? -6.52300 -2.43000 107.34900 1.000 44.90538 129 MET C C 1
ATOM 6372 O O . MET C 1 129 ? -5.95400 -3.52300 107.24000 1.000 46.80298 129 MET C O 1
ATOM 6377 N N . GLN C 1 130 ? -6.06700 -1.46700 108.15400 1.000 44.57903 130 GLN C N 1
ATOM 6378 C CA . GLN C 1 130 ? -4.92700 -1.71400 109.02800 1.000 45.29490 130 GLN C CA 1
ATOM 6379 C C . GLN C 1 130 ? -5.28500 -2.71000 110.12300 1.000 43.44205 130 GLN C C 1
ATOM 6380 O O . GLN C 1 130 ? -4.44800 -3.52600 110.52700 1.000 46.01604 130 GLN C O 1
ATOM 6386 N N . ALA C 1 131 ? -6.52600 -2.66400 110.60800 1.000 40.19166 131 ALA C N 1
ATOM 6387 C CA . ALA C 1 131 ? -6.93500 -3.54800 111.69300 1.000 41.54445 131 ALA C CA 1
ATOM 6388 C C . ALA C 1 131 ? -6.95300 -5.00500 111.24500 1.000 42.45246 131 ALA C C 1
ATOM 6389 O O . ALA C 1 131 ? -6.45500 -5.88700 111.95300 1.000 43.91053 131 ALA C O 1
ATOM 6391 N N . VAL C 1 132 ? -7.52100 -5.27900 110.06700 1.000 42.62353 132 VAL C N 1
ATOM 6392 C CA . VAL C 1 132 ? -7.61900 -6.66600 109.62200 1.000 44.38164 132 VAL C CA 1
ATOM 6393 C C . VAL C 1 132 ? -6.26300 -7.19100 109.16700 1.000 47.33199 132 VAL C C 1
ATOM 6394 O O . VAL C 1 132 ? -5.96700 -8.38100 109.33300 1.000 48.39001 132 VAL C O 1
ATOM 6398 N N . SER C 1 133 ? -5.41300 -6.33000 108.60400 1.000 48.37685 133 SER C N 1
ATOM 6399 C CA . SER C 1 133 ? -4.10800 -6.79000 108.14300 1.000 49.46383 133 SER C CA 1
ATOM 6400 C C . SER C 1 133 ? -3.17500 -7.06400 109.31500 1.000 49.08220 133 SER C C 1
ATOM 6401 O O . SER C 1 133 ? -2.36800 -8.00000 109.26800 1.000 50.81925 133 SER C O 1
ATOM 6404 N N . ALA C 1 134 ? -3.26700 -6.25400 110.37400 1.000 47.01090 134 ALA C N 1
ATOM 6405 C CA . ALA C 1 134 ? -2.48300 -6.51100 111.57700 1.000 48.35317 134 ALA C CA 1
ATOM 6406 C C . ALA C 1 134 ? -2.86400 -7.83600 112.22100 1.000 49.91125 134 ALA C C 1
ATOM 6407 O O . ALA C 1 134 ? -2.00900 -8.51400 112.80100 1.000 53.63275 134 ALA C O 1
ATOM 6409 N N . VAL C 1 135 ? -4.13800 -8.22000 112.13600 1.000 47.65308 135 VAL C N 1
ATOM 6410 C CA . VAL C 1 135 ? -4.56400 -9.49300 112.70400 1.000 45.49493 135 VAL C CA 1
ATOM 6411 C C . VAL C 1 135 ? -4.22800 -10.64900 111.76400 1.000 44.80011 135 VAL C C 1
ATOM 6412 O O . VAL C 1 135 ? -3.87900 -11.74400 112.21900 1.000 45.07909 135 VAL C O 1
ATOM 6416 N N . LEU C 1 136 ? -4.30500 -10.42400 110.45200 1.000 46.65033 136 LEU C N 1
ATOM 6417 C CA . LEU C 1 136 ? -4.02600 -11.48000 109.48400 1.000 50.35341 136 LEU C CA 1
ATOM 6418 C C . LEU C 1 136 ? -2.53700 -11.78100 109.37300 1.000 55.91460 136 LEU C C 1
ATOM 6419 O O . LEU C 1 136 ? -2.14600 -12.94600 109.25400 1.000 57.51216 136 LEU C O 1
ATOM 6424 N N . LYS C 1 137 ? -1.69200 -10.75100 109.39000 1.000 60.48620 137 LYS C N 1
ATOM 6425 C CA . LYS C 1 137 ? -0.27200 -10.93700 109.12600 1.000 66.21847 137 LYS C CA 1
ATOM 6426 C C . LYS C 1 137 ? 0.65100 -10.33000 110.17100 1.000 69.24514 137 LYS C C 1
ATOM 6427 O O . LYS C 1 137 ? 1.85000 -10.62800 110.14800 1.000 77.08556 137 LYS C O 1
ATOM 6433 N N . GLY C 1 138 ? 0.14900 -9.49400 111.07400 1.000 67.24754 138 GLY C N 1
ATOM 6434 C CA . GLY C 1 138 ? 1.02600 -8.74400 111.94800 1.000 69.03722 138 GLY C CA 1
ATOM 6435 C C . GLY C 1 138 ? 1.71500 -7.57300 111.28700 1.000 69.65835 138 GLY C C 1
ATOM 6436 O O . GLY C 1 138 ? 2.64700 -7.00800 111.87200 1.000 73.11403 138 GLY C O 1
ATOM 6437 N N . LYS C 1 139 ? 1.28700 -7.19400 110.08500 1.000 66.68694 139 LYS C N 1
ATOM 6438 C CA . LYS C 1 139 ? 1.89400 -6.09500 109.35100 1.000 66.01055 139 LYS C CA 1
ATOM 6439 C C . LYS C 1 139 ? 0.91500 -5.62500 108.28500 1.000 61.50737 139 LYS C C 1
ATOM 6440 O O . LYS C 1 139 ? 0.04000 -6.37600 107.84700 1.000 59.70979 139 LYS C O 1
ATOM 6446 N N . TYR C 1 140 ? 1.07200 -4.36800 107.87600 1.000 60.85203 140 TYR C N 1
ATOM 6447 C CA . TYR C 1 140 ? 0.22600 -3.80500 106.83400 1.000 62.17324 140 TYR C CA 1
ATOM 6448 C C . TYR C 1 140 ? 0.99300 -2.72600 106.08500 1.000 68.37662 140 TYR C C 1
ATOM 6449 O O . TYR C 1 140 ? 2.07100 -2.29200 106.50100 1.000 71.64806 140 TYR C O 1
ATOM 6458 N N . THR C 1 141 ? 0.41600 -2.29900 104.96700 1.000 69.78995 141 THR C N 1
ATOM 6459 C CA . THR C 1 141 ? 0.96600 -1.22600 104.15100 1.000 71.09537 141 THR C CA 1
ATOM 6460 C C . THR C 1 141 ? 0.24600 0.07500 104.47900 1.000 71.88493 141 THR C C 1
ATOM 6461 O O . THR C 1 141 ? -0.98700 0.13700 104.42700 1.000 70.59531 141 THR C O 1
ATOM 6465 N N . MET C 1 142 ? 1.01400 1.10500 104.81600 1.000 73.21931 142 MET C N 1
ATOM 6466 C CA . MET C 1 142 ? 0.46300 2.40700 105.16200 1.000 70.59531 142 MET C CA 1
ATOM 6467 C C . MET C 1 142 ? 0.62500 3.36900 103.99400 1.000 69.51623 142 MET C C 1
ATOM 6468 O O . MET C 1 142 ? 1.72600 3.52400 103.45700 1.000 68.73719 142 MET C O 1
ATOM 6473 N N . THR C 1 143 ? -0.47100 4.01200 103.61200 1.000 68.99511 143 THR C N 1
ATOM 6474 C CA . THR C 1 143 ? -0.49100 5.03400 102.57800 1.000 70.70321 143 THR C CA 1
ATOM 6475 C C . THR C 1 143 ? -0.96300 6.35300 103.18500 1.000 70.09261 143 THR C C 1
ATOM 6476 O O . THR C 1 143 ? -1.29600 6.43400 104.37000 1.000 67.43966 143 THR C O 1
ATOM 6480 N N . GLY C 1 144 ? -0.98500 7.39300 102.36100 1.000 73.17983 144 GLY C N 1
ATOM 6481 C CA . GLY C 1 144 ? -1.42400 8.69500 102.82300 1.000 75.69065 144 GLY C CA 1
ATOM 6482 C C . GLY C 1 144 ? -1.16300 9.75400 101.77900 1.000 79.02526 144 GLY C C 1
ATOM 6483 O O . GLY C 1 144 ? -0.49100 9.52400 100.76900 1.000 81.99931 144 GLY C O 1
ATOM 6484 N N . GLU C 1 145 ? -1.71800 10.93500 102.04300 1.000 80.50965 145 GLU C N 1
ATOM 6485 C CA . GLU C 1 145 ? -1.55100 12.06800 101.14100 1.000 83.62582 145 GLU C CA 1
ATOM 6486 C C . GLU C 1 145 ? -0.11300 12.57000 101.19300 1.000 83.53370 145 GLU C C 1
ATOM 6487 O O . GLU C 1 145 ? 0.41300 12.86300 102.27200 1.000 84.44960 145 GLU C O 1
ATOM 6493 N N . ALA C 1 146 ? 0.52200 12.66200 100.02200 1.000 82.95468 146 ALA C N 1
ATOM 6494 C CA . ALA C 1 146 ? 1.92800 13.05700 99.91000 1.000 85.78397 146 ALA C CA 1
ATOM 6495 C C . ALA C 1 146 ? 2.81500 12.17700 100.78800 1.000 83.42842 146 ALA C C 1
ATOM 6496 O O . ALA C 1 146 ? 3.71400 12.65600 101.48300 1.000 83.16260 146 ALA C O 1
ATOM 6498 N N . PHE C 1 147 ? 2.55600 10.87100 100.75100 1.000 79.37794 147 PHE C N 1
ATOM 6499 C CA . PHE C 1 147 ? 3.20600 9.90900 101.62900 1.000 75.07216 147 PHE C CA 1
ATOM 6500 C C . PHE C 1 147 ? 3.66000 8.71100 100.81100 1.000 75.29850 147 PHE C C 1
ATOM 6501 O O . PHE C 1 147 ? 2.85400 8.09900 100.10200 1.000 70.36633 147 PHE C O 1
ATOM 6509 N N . ASP C 1 148 ? 4.94600 8.38600 100.90300 1.000 83.68898 148 ASP C N 1
ATOM 6510 C CA . ASP C 1 148 ? 5.46000 7.19800 100.23000 1.000 87.35521 148 ASP C CA 1
ATOM 6511 C C . ASP C 1 148 ? 5.02400 5.94900 100.99000 1.000 85.26022 148 ASP C C 1
ATOM 6512 O O . ASP C 1 148 ? 5.27900 5.84200 102.19400 1.000 84.01534 148 ASP C O 1
ATOM 6517 N N . PRO C 1 149 ? 4.38200 4.99100 100.32600 1.000 85.72607 149 PRO C N 1
ATOM 6518 C CA . PRO C 1 149 ? 3.85700 3.82000 101.04100 1.000 84.70226 149 PRO C CA 1
ATOM 6519 C C . PRO C 1 149 ? 4.97200 2.98400 101.65500 1.000 88.46850 149 PRO C C 1
ATOM 6520 O O . PRO C 1 149 ? 5.98100 2.68800 101.01100 1.000 92.84534 149 PRO C O 1
ATOM 6524 N N . VAL C 1 150 ? 4.77600 2.60200 102.91900 1.000 85.02335 150 VAL C N 1
ATOM 6525 C CA . VAL C 1 150 ? 5.72400 1.78700 103.66400 1.000 83.73372 150 VAL C CA 1
ATOM 6526 C C . VAL C 1 150 ? 4.95900 0.67900 104.37600 1.000 80.15698 150 VAL C C 1
ATOM 6527 O O . VAL C 1 150 ? 3.73800 0.74100 104.54200 1.000 78.80945 150 VAL C O 1
ATOM 6531 N N . GLU C 1 151 ? 5.69700 -0.34300 104.79900 1.000 77.11451 151 GLU C N 1
ATOM 6532 C CA . GLU C 1 151 ? 5.13200 -1.45200 105.55500 1.000 73.81938 151 GLU C CA 1
ATOM 6533 C C . GLU C 1 151 ? 5.43200 -1.26800 107.03600 1.000 70.73743 151 GLU C C 1
ATOM 6534 O O . GLU C 1 151 ? 6.57800 -1.00700 107.41500 1.000 70.77164 151 GLU C O 1
ATOM 6540 N N . VAL C 1 152 ? 4.40400 -1.40800 107.86600 1.000 68.17660 152 VAL C N 1
ATOM 6541 C CA . VAL C 1 152 ? 4.53500 -1.31600 109.31500 1.000 70.75059 152 VAL C CA 1
ATOM 6542 C C . VAL C 1 152 ? 4.42700 -2.72900 109.86900 1.000 70.37160 152 VAL C C 1
ATOM 6543 O O . VAL C 1 152 ? 3.34300 -3.32400 109.86700 1.000 67.63706 152 VAL C O 1
ATOM 6547 N N . ASP C 1 153 ? 5.54600 -3.27000 110.34100 1.000 74.07467 153 ASP C N 1
ATOM 6548 C CA . ASP C 1 153 ? 5.60200 -4.63200 110.85300 1.000 73.97203 153 ASP C CA 1
ATOM 6549 C C . ASP C 1 153 ? 5.56900 -4.60600 112.37500 1.000 73.59303 153 ASP C C 1
ATOM 6550 O O . ASP C 1 153 ? 6.28800 -3.82300 113.00400 1.000 74.69053 153 ASP C O 1
ATOM 6555 N N . MET C 1 154 ? 4.73500 -5.46500 112.96000 1.000 73.65094 154 MET C N 1
ATOM 6556 C CA . MET C 1 154 ? 4.60300 -5.57300 114.40600 1.000 76.76184 154 MET C CA 1
ATOM 6557 C C . MET C 1 154 ? 5.31400 -6.79200 114.98100 1.000 80.53860 154 MET C C 1
ATOM 6558 O O . MET C 1 154 ? 5.23700 -7.02200 116.19100 1.000 81.28080 154 MET C O 1
ATOM 6563 N N . GLY C 1 155 ? 5.99700 -7.57400 114.14900 1.000 84.97071 155 GLY C N 1
ATOM 6564 C CA . GLY C 1 155 ? 6.81800 -8.66600 114.63400 1.000 87.70788 155 GLY C CA 1
ATOM 6565 C C . GLY C 1 155 ? 6.04900 -9.89700 115.06700 1.000 83.71004 155 GLY C C 1
ATOM 6566 O O . GLY C 1 155 ? 6.20500 -10.36600 116.19900 1.000 84.07061 155 GLY C O 1
ATOM 6567 N N . ARG C 1 156 ? 5.21800 -10.43200 114.17600 1.000 79.27793 156 ARG C N 1
ATOM 6568 C CA . ARG C 1 156 ? 4.49900 -11.66500 114.45800 1.000 77.06187 156 ARG C CA 1
ATOM 6569 C C . ARG C 1 156 ? 5.39900 -12.87000 114.21800 1.000 79.38320 156 ARG C C 1
ATOM 6570 O O . ARG C 1 156 ? 6.14500 -12.92200 113.23500 1.000 81.00971 156 ARG C O 1
ATOM 6578 N N . SER C 1 157 ? 5.32900 -13.83800 115.12900 1.000 79.08843 157 SER C N 1
ATOM 6579 C CA . SER C 1 157 ? 6.12800 -15.04500 114.99900 1.000 79.29372 157 SER C CA 1
ATOM 6580 C C . SER C 1 157 ? 5.69000 -15.85400 113.78000 1.000 78.48046 157 SER C C 1
ATOM 6581 O O . SER C 1 157 ? 4.56500 -15.73200 113.28600 1.000 76.47496 157 SER C O 1
ATOM 6584 N N . GLU C 1 158 ? 6.61000 -16.69000 113.29300 1.000 81.57031 158 GLU C N 1
ATOM 6585 C CA . GLU C 1 158 ? 6.31700 -17.52600 112.13400 1.000 80.18856 158 GLU C CA 1
ATOM 6586 C C . GLU C 1 158 ? 5.23200 -18.54900 112.44200 1.000 75.24850 158 GLU C C 1
ATOM 6587 O O . GLU C 1 158 ? 4.42900 -18.88400 111.56200 1.000 68.24239 158 GLU C O 1
ATOM 6593 N N . GLU C 1 159 ? 5.19200 -19.05000 113.68000 1.000 78.22254 159 GLU C N 1
ATOM 6594 C CA . GLU C 1 159 ? 4.22700 -20.07900 114.04500 1.000 77.07503 159 GLU C CA 1
ATOM 6595 C C . GLU C 1 159 ? 2.79600 -19.55600 114.07500 1.000 73.39827 159 GLU C C 1
ATOM 6596 O O . GLU C 1 159 ? 1.85700 -20.35800 114.03500 1.000 73.75095 159 GLU C O 1
ATOM 6602 N N . ASN C 1 160 ? 2.60900 -18.24000 114.14600 1.000 70.20052 160 ASN C N 1
ATOM 6603 C CA . ASN C 1 160 ? 1.28100 -17.64500 114.20700 1.000 68.03710 160 ASN C CA 1
ATOM 6604 C C . ASN C 1 160 ? 0.67200 -17.40000 112.83200 1.000 64.72618 160 ASN C C 1
ATOM 6605 O O . ASN C 1 160 ? -0.47400 -16.94400 112.75100 1.000 63.12073 160 ASN C O 1
ATOM 6610 N N . ASN C 1 161 ? 1.40300 -17.68500 111.75700 1.000 64.00504 161 ASN C N 1
ATOM 6611 C CA . ASN C 1 161 ? 0.88700 -17.60700 110.39100 1.000 61.38894 161 ASN C CA 1
ATOM 6612 C C . ASN C 1 161 ? 1.01600 -19.00000 109.78100 1.000 63.10230 161 ASN C C 1
ATOM 6613 O O . ASN C 1 161 ? 2.11000 -19.41500 109.38700 1.000 68.45821 161 ASN C O 1
ATOM 6618 N N . ILE C 1 162 ? -0.10000 -19.71600 109.70300 1.000 59.98351 162 ILE C N 1
ATOM 6619 C CA . ILE C 1 162 ? -0.12100 -21.11200 109.28700 1.000 57.24634 162 ILE C CA 1
ATOM 6620 C C . ILE C 1 162 ? -0.89500 -21.23100 107.98300 1.000 52.57209 162 ILE C C 1
ATOM 6621 O O . ILE C 1 162 ? -1.96000 -20.62500 107.82100 1.000 50.71398 162 ILE C O 1
ATOM 6626 N N . THR C 1 163 ? -0.35800 -22.01700 107.05500 1.000 51.53776 163 THR C N 1
ATOM 6627 C CA . THR C 1 163 ? -1.02300 -22.33400 105.80000 1.000 47.82942 163 THR C CA 1
ATOM 6628 C C . THR C 1 163 ? -1.13300 -23.84700 105.68100 1.000 50.13759 163 THR C C 1
ATOM 6629 O O . THR C 1 163 ? -0.12900 -24.55500 105.79700 1.000 55.17240 163 THR C O 1
ATOM 6633 N N . GLN C 1 164 ? -2.34900 -24.33700 105.46400 1.000 46.60296 164 GLN C N 1
ATOM 6634 C CA . GLN C 1 164 ? -2.57100 -25.77200 105.34900 1.000 48.30316 164 GLN C CA 1
ATOM 6635 C C . GLN C 1 164 ? -1.95100 -26.29200 104.06000 1.000 51.82463 164 GLN C C 1
ATOM 6636 O O . GLN C 1 164 ? -2.28500 -25.82700 102.96500 1.000 49.49541 164 GLN C O 1
ATOM 6642 N N . SER C 1 165 ? -1.04800 -27.25900 104.19300 1.000 57.34109 165 SER C N 1
ATOM 6643 C CA . SER C 1 165 ? -0.37100 -27.84800 103.04800 1.000 62.54697 165 SER C CA 1
ATOM 6644 C C . SER C 1 165 ? 0.17300 -29.20800 103.45800 1.000 69.12671 165 SER C C 1
ATOM 6645 O O . SER C 1 165 ? 0.25000 -29.53200 104.64600 1.000 70.84270 165 SER C O 1
ATOM 6648 N N . GLY C 1 166 ? 0.53500 -30.00300 102.45600 1.000 71.25591 166 GLY C N 1
ATOM 6649 C CA . GLY C 1 166 ? 1.08000 -31.32900 102.69100 1.000 72.80610 166 GLY C CA 1
ATOM 6650 C C . GLY C 1 166 ? 0.11400 -32.29200 103.34600 1.000 71.51910 166 GLY C C 1
ATOM 6651 O O . GLY C 1 166 ? 0.49600 -33.01000 104.28000 1.000 73.12456 166 GLY C O 1
ATOM 6652 N N . GLY C 1 167 ? -1.13300 -32.31700 102.88800 1.000 70.01629 167 GLY C N 1
ATOM 6653 C CA . GLY C 1 167 ? -2.13300 -33.23300 103.39000 1.000 67.78707 167 GLY C CA 1
ATOM 6654 C C . GLY C 1 167 ? -3.06200 -32.65600 104.44200 1.000 63.44708 167 GLY C C 1
ATOM 6655 O O . GLY C 1 167 ? -4.15000 -33.20700 104.65700 1.000 62.41801 167 GLY C O 1
ATOM 6656 N N . THR C 1 168 ? -2.67100 -31.56100 105.09300 1.000 59.71769 168 THR C N 1
ATOM 6657 C CA . THR C 1 168 ? -3.48000 -30.96800 106.15000 1.000 57.04105 168 THR C CA 1
ATOM 6658 C C . THR C 1 168 ? -4.59000 -30.06600 105.62100 1.000 56.34886 168 THR C C 1
ATOM 6659 O O . THR C 1 168 ? -5.26500 -29.41300 106.42400 1.000 57.57269 168 THR C O 1
ATOM 6663 N N . GLU C 1 169 ? -4.79400 -30.01100 104.30700 1.000 55.63562 169 GLU C N 1
ATOM 6664 C CA . GLU C 1 169 ? -5.87200 -29.20500 103.75200 1.000 52.87739 169 GLU C CA 1
ATOM 6665 C C . GLU C 1 169 ? -7.22100 -29.77000 104.18000 1.000 53.49326 169 GLU C C 1
ATOM 6666 O O . GLU C 1 169 ? -7.50500 -30.95100 103.96600 1.000 56.43571 169 GLU C O 1
ATOM 6672 N N . TRP C 1 170 ? -8.05300 -28.92200 104.79000 1.000 50.96927 170 TRP C N 1
ATOM 6673 C CA . TRP C 1 170 ? -9.37700 -29.36800 105.21500 1.000 49.09536 170 TRP C CA 1
ATOM 6674 C C . TRP C 1 170 ? -10.24600 -29.76100 104.02800 1.000 48.50582 170 TRP C C 1
ATOM 6675 O O . TRP C 1 170 ? -11.13300 -30.61200 104.16400 1.000 50.10338 170 TRP C O 1
ATOM 6686 N N . SER C 1 171 ? -10.00900 -29.15900 102.85900 1.000 47.70309 171 SER C N 1
ATOM 6687 C CA . SER C 1 171 ? -10.79700 -29.50100 101.67900 1.000 49.29012 171 SER C CA 1
ATOM 6688 C C . SER C 1 171 ? -10.57200 -30.94600 101.25100 1.000 56.90945 171 SER C C 1
ATOM 6689 O O . SER C 1 171 ? -11.47400 -31.56800 100.67800 1.000 62.46275 171 SER C O 1
ATOM 6692 N N . LYS C 1 172 ? -9.38800 -31.49500 101.52300 1.000 55.71721 172 LYS C N 1
ATOM 6693 C CA . LYS C 1 172 ? -9.07100 -32.87100 101.16800 1.000 56.32517 172 LYS C CA 1
ATOM 6694 C C . LYS C 1 172 ? -9.42000 -33.86800 102.26400 1.000 56.93841 172 LYS C C 1
ATOM 6695 O O . LYS C 1 172 ? -9.27200 -35.07600 102.04900 1.000 59.32817 172 LYS C O 1
ATOM 6701 N N . ARG C 1 173 ? -9.86800 -33.40000 103.42600 1.000 55.23031 173 ARG C N 1
ATOM 6702 C CA . ARG C 1 173 ? -10.29300 -34.29600 104.49100 1.000 54.31441 173 ARG C CA 1
ATOM 6703 C C . ARG C 1 173 ? -11.69400 -34.82700 104.21500 1.000 58.41227 173 ARG C C 1
ATOM 6704 O O . ARG C 1 173 ? -12.51700 -34.16800 103.57400 1.000 60.10721 173 ARG C O 1
ATOM 6712 N N . ASP C 1 174 ? -11.96000 -36.03500 104.70900 1.000 61.44947 174 ASP C N 1
ATOM 6713 C CA . ASP C 1 174 ? -13.28700 -36.63200 104.58800 1.000 64.43141 174 ASP C CA 1
ATOM 6714 C C . ASP C 1 174 ? -14.24600 -35.91800 105.53300 1.000 61.66266 174 ASP C C 1
ATOM 6715 O O . ASP C 1 174 ? -14.11200 -36.01900 106.75600 1.000 60.97047 174 ASP C O 1
ATOM 6720 N N . LYS C 1 175 ? -15.22100 -35.20200 104.96700 1.000 60.67043 175 LYS C N 1
ATOM 6721 C CA . LYS C 1 175 ? -16.13300 -34.40400 105.78000 1.000 60.89678 175 LYS C CA 1
ATOM 6722 C C . LYS C 1 175 ? -16.99700 -35.25600 106.70100 1.000 60.91257 175 LYS C C 1
ATOM 6723 O O . LYS C 1 175 ? -17.52500 -34.73800 107.69000 1.000 59.93877 175 LYS C O 1
ATOM 6729 N N . SER C 1 176 ? -17.14800 -36.54800 106.40600 1.000 62.67594 176 SER C N 1
ATOM 6730 C CA . SER C 1 176 ? -18.04100 -37.38900 107.19300 1.000 64.20507 176 SER C CA 1
ATOM 6731 C C . SER C 1 176 ? -17.40700 -37.85600 108.49800 1.000 64.83409 176 SER C C 1
ATOM 6732 O O . SER C 1 176 ? -18.11000 -37.98700 109.50600 1.000 65.55523 176 SER C O 1
ATOM 6735 N N . THR C 1 177 ? -16.09700 -38.10800 108.51000 1.000 64.74987 177 THR C N 1
ATOM 6736 C CA . THR C 1 177 ? -15.45100 -38.71300 109.66500 1.000 64.41562 177 THR C CA 1
ATOM 6737 C C . THR C 1 177 ? -14.35700 -37.86600 110.30300 1.000 62.51013 177 THR C C 1
ATOM 6738 O O . THR C 1 177 ? -13.84500 -38.25600 111.35900 1.000 64.18928 177 THR C O 1
ATOM 6742 N N . TYR C 1 178 ? -13.98900 -36.73000 109.71600 1.000 58.64651 178 TYR C N 1
ATOM 6743 C CA . TYR C 1 178 ? -12.89000 -35.92600 110.23200 1.000 56.39097 178 TYR C CA 1
ATOM 6744 C C . TYR C 1 178 ? -13.40200 -34.87600 111.20800 1.000 54.56707 178 TYR C C 1
ATOM 6745 O O . TYR C 1 178 ? -14.44900 -34.26200 110.99200 1.000 51.51407 178 TYR C O 1
ATOM 6754 N N . ASP C 1 179 ? -12.65400 -34.67300 112.28100 1.000 56.85682 179 ASP C N 1
ATOM 6755 C CA . ASP C 1 179 ? -13.01200 -33.69900 113.31100 1.000 57.35951 179 ASP C CA 1
ATOM 6756 C C . ASP C 1 179 ? -11.94600 -32.61400 113.35900 1.000 57.39899 179 ASP C C 1
ATOM 6757 O O . ASP C 1 179 ? -10.78600 -32.90600 113.70400 1.000 59.86507 179 ASP C O 1
ATOM 6762 N N . PRO C 1 180 ? -12.26700 -31.36600 113.03900 1.000 55.97250 180 PRO C N 1
ATOM 6763 C CA . PRO C 1 180 ? -11.22700 -30.33100 112.98900 1.000 56.33570 180 PRO C CA 1
ATOM 6764 C C . PRO C 1 180 ? -10.81600 -29.83300 114.36600 1.000 56.84103 180 PRO C C 1
ATOM 6765 O O . PRO C 1 180 ? -10.05400 -28.86900 114.47800 1.000 57.80956 180 PRO C O 1
ATOM 6769 N N . THR C 1 181 ? -11.32600 -30.47000 115.42100 1.000 56.70680 181 THR C N 1
ATOM 6770 C CA . THR C 1 181 ? -11.03700 -30.00800 116.77600 1.000 60.07826 181 THR C CA 1
ATOM 6771 C C . THR C 1 181 ? -9.54200 -30.06500 117.07800 1.000 62.94176 181 THR C C 1
ATOM 6772 O O . THR C 1 181 ? -8.97100 -29.11200 117.62100 1.000 63.82871 181 THR C O 1
ATOM 6776 N N . ASP C 1 182 ? -8.88900 -31.17900 116.73500 1.000 64.01557 182 ASP C N 1
ATOM 6777 C CA . ASP C 1 182 ? -7.47000 -31.31900 117.05200 1.000 65.45522 182 ASP C CA 1
ATOM 6778 C C . ASP C 1 182 ? -6.62500 -30.30500 116.28900 1.000 61.84163 182 ASP C C 1
ATOM 6779 O O . ASP C 1 182 ? -5.63800 -29.78300 116.82200 1.000 62.84964 182 ASP C O 1
ATOM 6784 N N . ASP C 1 183 ? -6.99200 -30.01400 115.03800 1.000 57.85957 183 ASP C N 1
ATOM 6785 C CA . ASP C 1 183 ? -6.25100 -29.01900 114.26900 1.000 55.88038 183 ASP C CA 1
ATOM 6786 C C . ASP C 1 183 ? -6.37600 -27.63400 114.89500 1.000 54.78815 183 ASP C C 1
ATOM 6787 O O . ASP C 1 183 ? -5.38300 -26.90500 115.00900 1.000 53.35903 183 ASP C O 1
ATOM 6792 N N . ILE C 1 184 ? -7.58700 -27.25800 115.31300 1.000 55.22767 184 ILE C N 1
ATOM 6793 C CA . ILE C 1 184 ? -7.79400 -25.94900 115.92600 1.000 55.08029 184 ILE C CA 1
ATOM 6794 C C . ILE C 1 184 ? -7.06600 -25.86100 117.26300 1.000 60.36513 184 ILE C C 1
ATOM 6795 O O . ILE C 1 184 ? -6.50400 -24.81600 117.61000 1.000 60.67833 184 ILE C O 1
ATOM 6800 N N . GLU C 1 185 ? -7.06000 -26.95500 118.03000 1.000 68.15291 185 GLU C N 1
ATOM 6801 C CA . GLU C 1 185 ? -6.32000 -26.97100 119.28900 1.000 72.57186 185 GLU C CA 1
ATOM 6802 C C . GLU C 1 185 ? -4.83400 -26.72800 119.05900 1.000 67.49230 185 GLU C C 1
ATOM 6803 O O . GLU C 1 185 ? -4.19100 -25.99900 119.82400 1.000 67.04488 185 GLU C O 1
ATOM 6809 N N . ALA C 1 186 ? -4.27100 -27.32700 118.00800 1.000 63.61552 186 ALA C N 1
ATOM 6810 C CA . ALA C 1 186 ? -2.85500 -27.12600 117.71600 1.000 63.10757 186 ALA C CA 1
ATOM 6811 C C . ALA C 1 186 ? -2.58300 -25.70000 117.25800 1.000 61.23892 186 ALA C C 1
ATOM 6812 O O . ALA C 1 186 ? -1.56600 -25.10500 117.63300 1.000 63.66290 186 ALA C O 1
ATOM 6814 N N . TYR C 1 187 ? -3.47700 -25.13800 116.44300 1.000 57.87273 187 TYR C N 1
ATOM 6815 C CA . TYR C 1 187 ? -3.31500 -23.75300 116.01600 1.000 57.98590 187 TYR C CA 1
ATOM 6816 C C . TYR C 1 187 ? -3.40000 -22.80100 117.20200 1.000 60.58621 187 TYR C C 1
ATOM 6817 O O . TYR C 1 187 ? -2.62000 -21.84700 117.30100 1.000 60.15984 187 TYR C O 1
ATOM 6826 N N . ALA C 1 188 ? -4.34300 -23.04900 118.11600 1.000 65.33678 188 ALA C N 1
ATOM 6827 C CA . ALA C 1 188 ? -4.57000 -22.14500 119.23700 1.000 64.51037 188 ALA C CA 1
ATOM 6828 C C . ALA C 1 188 ? -3.41000 -22.12600 120.22100 1.000 66.73432 188 ALA C C 1
ATOM 6829 O O . ALA C 1 188 ? -3.26800 -21.15300 120.96900 1.000 70.56109 188 ALA C O 1
ATOM 6831 N N . LEU C 1 189 ? -2.58200 -23.17300 120.24300 1.000 65.18413 189 LEU C N 1
ATOM 6832 C CA . LEU C 1 189 ? -1.43700 -23.18200 121.14700 1.000 66.25794 189 LEU C CA 1
ATOM 6833 C C . LEU C 1 189 ? -0.40600 -22.12900 120.76200 1.000 64.89989 189 LEU C C 1
ATOM 6834 O O . LEU C 1 189 ? 0.33100 -21.64100 121.62600 1.000 66.54745 189 LEU C O 1
ATOM 6839 N N . ASN C 1 190 ? -0.34200 -21.75900 119.48000 1.000 61.99954 190 ASN C N 1
ATOM 6840 C CA . ASN C 1 190 ? 0.59900 -20.73200 119.05000 1.000 62.81543 190 ASN C CA 1
ATOM 6841 C C . ASN C 1 190 ? 0.18500 -19.33900 119.50400 1.000 64.67881 190 ASN C C 1
ATOM 6842 O O . ASN C 1 190 ? 1.00300 -18.41500 119.45000 1.000 67.24490 190 ASN C O 1
ATOM 6847 N N . ALA C 1 191 ? -1.05800 -19.16700 119.94100 1.000 63.60236 191 ALA C N 1
ATOM 6848 C CA . ALA C 1 191 ? -1.49800 -17.87500 120.44200 1.000 62.79700 191 ALA C CA 1
ATOM 6849 C C . ALA C 1 191 ? -0.90700 -17.61000 121.82200 1.000 67.43703 191 ALA C C 1
ATOM 6850 O O . ALA C 1 191 ? -0.69800 -18.52600 122.62200 1.000 67.64495 191 ALA C O 1
ATOM 6852 N N . SER C 1 192 ? -0.63200 -16.33200 122.09500 1.000 70.15841 192 SER C N 1
ATOM 6853 C CA . SER C 1 192 ? -0.06700 -15.95900 123.38800 1.000 75.31429 192 SER C CA 1
ATOM 6854 C C . SER C 1 192 ? -1.07100 -16.17600 124.51200 1.000 77.60667 192 SER C C 1
ATOM 6855 O O . SER C 1 192 ? -0.70700 -16.64600 125.59700 1.000 81.77033 192 SER C O 1
ATOM 6858 N N . GLY C 1 193 ? -2.33800 -15.83900 124.27400 1.000 76.87764 193 GLY C N 1
ATOM 6859 C CA . GLY C 1 193 ? -3.39500 -16.04300 125.23500 1.000 81.43082 193 GLY C CA 1
ATOM 6860 C C . GLY C 1 193 ? -4.39800 -17.08800 124.77100 1.000 82.74413 193 GLY C C 1
ATOM 6861 O O . GLY C 1 193 ? -4.25100 -17.72900 123.73300 1.000 82.84941 193 GLY C O 1
ATOM 6862 N N . VAL C 1 194 ? -5.44100 -17.24900 125.58700 1.000 85.71817 194 VAL C N 1
ATOM 6863 C CA . VAL C 1 194 ? -6.49200 -18.20500 125.26700 1.000 85.35234 194 VAL C CA 1
ATOM 6864 C C . VAL C 1 194 ? -7.25300 -17.73900 124.03200 1.000 82.76519 194 VAL C C 1
ATOM 6865 O O . VAL C 1 194 ? -7.33800 -16.53900 123.73600 1.000 89.65549 194 VAL C O 1
ATOM 6869 N N . VAL C 1 195 ? -7.80900 -18.69800 123.29800 1.000 72.96664 195 VAL C N 1
ATOM 6870 C CA . VAL C 1 195 ? -8.55800 -18.42900 122.07700 1.000 66.07108 195 VAL C CA 1
ATOM 6871 C C . VAL C 1 195 ? -10.02900 -18.69500 122.36200 1.000 63.73922 195 VAL C C 1
ATOM 6872 O O . VAL C 1 195 ? -10.41100 -19.82500 122.69300 1.000 69.87943 195 VAL C O 1
ATOM 6876 N N . ASN C 1 196 ? -10.85400 -17.65300 122.24100 1.000 58.67809 196 ASN C N 1
ATOM 6877 C CA . ASN C 1 196 ? -12.28400 -17.77100 122.49000 1.000 58.32541 196 ASN C CA 1
ATOM 6878 C C . ASN C 1 196 ? -13.12400 -17.25300 121.32800 1.000 55.75142 196 ASN C C 1
ATOM 6879 O O . ASN C 1 196 ? -14.34700 -17.13400 121.47000 1.000 57.81746 196 ASN C O 1
ATOM 6884 N N . ILE C 1 197 ? -12.51000 -16.94100 120.19100 1.000 52.02992 197 ILE C N 1
ATOM 6885 C CA . ILE C 1 197 ? -13.24500 -16.46700 119.02400 1.000 51.04823 197 ILE C CA 1
ATOM 6886 C C . ILE C 1 197 ? -12.46900 -16.85200 117.77300 1.000 49.76913 197 ILE C C 1
ATOM 6887 O O . ILE C 1 197 ? -11.23600 -16.79100 117.74400 1.000 50.15601 197 ILE C O 1
ATOM 6892 N N . ILE C 1 198 ? -13.20100 -17.27000 116.74200 1.000 47.65308 198 ILE C N 1
ATOM 6893 C CA . ILE C 1 198 ? -12.63600 -17.58000 115.43500 1.000 42.62090 198 ILE C CA 1
ATOM 6894 C C . ILE C 1 198 ? -13.43900 -16.82100 114.39100 1.000 41.99714 198 ILE C C 1
ATOM 6895 O O . ILE C 1 198 ? -14.66700 -16.96100 114.32500 1.000 42.52878 198 ILE C O 1
ATOM 6900 N N . VAL C 1 199 ? -12.75400 -16.02000 113.58100 1.000 39.99953 199 VAL C N 1
ATOM 6901 C CA . VAL C 1 199 ? -13.39000 -15.21700 112.54500 1.000 38.36776 199 VAL C CA 1
ATOM 6902 C C . VAL C 1 199 ? -13.10800 -15.86600 111.19700 1.000 40.11534 199 VAL C C 1
ATOM 6903 O O . VAL C 1 199 ? -11.95100 -15.94100 110.76400 1.000 41.44707 199 VAL C O 1
ATOM 6907 N N . PHE C 1 200 ? -14.16000 -16.33200 110.53500 1.000 38.60200 200 PHE C N 1
ATOM 6908 C CA . PHE C 1 200 ? -14.06600 -16.93800 109.21600 1.000 37.74400 200 PHE C CA 1
ATOM 6909 C C . PHE C 1 200 ? -14.44000 -15.93800 108.13000 1.000 38.83887 200 PHE C C 1
ATOM 6910 O O . PHE C 1 200 ? -15.09000 -14.91900 108.37800 1.000 42.47088 200 PHE C O 1
ATOM 6918 N N . ASP C 1 201 ? -14.02500 -16.24900 106.91500 1.000 37.22288 201 ASP C N 1
ATOM 6919 C CA . ASP C 1 201 ? -14.62200 -15.66800 105.72400 1.000 36.84652 201 ASP C CA 1
ATOM 6920 C C . ASP C 1 201 ? -15.76100 -16.56100 105.26100 1.000 37.20183 201 ASP C C 1
ATOM 6921 O O . ASP C 1 201 ? -15.93800 -17.66900 105.77400 1.000 37.67557 201 ASP C O 1
ATOM 6926 N N . PRO C 1 202 ? -16.58800 -16.10300 104.31300 1.000 37.17288 202 PRO C N 1
ATOM 6927 C CA . PRO C 1 202 ? -17.67900 -16.97200 103.83300 1.000 36.13854 202 PRO C CA 1
ATOM 6928 C C . PRO C 1 202 ? -17.21800 -18.34800 103.37200 1.000 37.40712 202 PRO C C 1
ATOM 6929 O O . PRO C 1 202 ? -17.81300 -19.35700 103.76900 1.000 38.42303 202 PRO C O 1
ATOM 6933 N N . LYS C 1 203 ? -16.15700 -18.42100 102.56600 1.000 38.49146 203 LYS C N 1
ATOM 6934 C CA . LYS C 1 203 ? -15.73900 -19.71300 102.02800 1.000 40.66803 203 LYS C CA 1
ATOM 6935 C C . LYS C 1 203 ? -15.11800 -20.59600 103.10500 1.000 41.72342 203 LYS C C 1
ATOM 6936 O O . LYS C 1 203 ? -15.36800 -21.80600 103.14000 1.000 43.30782 203 LYS C O 1
ATOM 6942 N N . GLY C 1 204 ? -14.30900 -20.01300 103.99300 1.000 40.10481 204 GLY C N 1
ATOM 6943 C CA . GLY C 1 204 ? -13.70700 -20.79900 105.05700 1.000 40.17324 204 GLY C CA 1
ATOM 6944 C C . GLY C 1 204 ? -14.71500 -21.31600 106.06300 1.000 41.76027 204 GLY C C 1
ATOM 6945 O O . GLY C 1 204 ? -14.51700 -22.38200 106.65500 1.000 44.05002 204 GLY C O 1
ATOM 6946 N N . TRP C 1 205 ? -15.80200 -20.57300 106.27700 1.000 41.68395 205 TRP C N 1
ATOM 6947 C CA . TRP C 1 205 ? -16.86000 -21.04900 107.16100 1.000 38.57041 205 TRP C CA 1
ATOM 6948 C C . TRP C 1 205 ? -17.61400 -22.21800 106.54000 1.000 42.61037 205 TRP C C 1
ATOM 6949 O O . TRP C 1 205 ? -17.94300 -23.18800 107.23100 1.000 44.49481 205 TRP C O 1
ATOM 6960 N N . ALA C 1 206 ? -17.89900 -22.14100 105.23600 1.000 45.45282 206 ALA C N 1
ATOM 6961 C CA . ALA C 1 206 ? -18.59600 -23.23300 104.56300 1.000 46.33977 206 ALA C CA 1
ATOM 6962 C C . ALA C 1 206 ? -17.78000 -24.51700 104.60800 1.000 47.06091 206 ALA C C 1
ATOM 6963 O O . ALA C 1 206 ? -18.33700 -25.61200 104.75300 1.000 48.05576 206 ALA C O 1
ATOM 6965 N N . LEU C 1 207 ? -16.45500 -24.40300 104.48200 1.000 47.49780 207 LEU C N 1
ATOM 6966 C CA . LEU C 1 207 ? -15.59200 -25.57200 104.61900 1.000 47.75836 207 LEU C CA 1
ATOM 6967 C C . LEU C 1 207 ? -15.56100 -26.06400 106.06000 1.000 47.21882 207 LEU C C 1
ATOM 6968 O O . LEU C 1 207 ? -15.58200 -27.27500 106.31100 1.000 49.41645 207 LEU C O 1
ATOM 6973 N N . PHE C 1 208 ? -15.51500 -25.13800 107.01900 1.000 44.79484 208 PHE C N 1
ATOM 6974 C CA . PHE C 1 208 ? -15.46600 -25.52400 108.42400 1.000 45.19489 208 PHE C CA 1
ATOM 6975 C C . PHE C 1 208 ? -16.74600 -26.23300 108.85000 1.000 50.51658 208 PHE C C 1
ATOM 6976 O O . PHE C 1 208 ? -16.69500 -27.26000 109.53800 1.000 52.50893 208 PHE C O 1
ATOM 6984 N N . ARG C 1 209 ? -17.90200 -25.71200 108.44200 1.000 53.23533 209 ARG C N 1
ATOM 6985 C CA . ARG C 1 209 ? -19.17600 -26.29500 108.84000 1.000 54.74604 209 ARG C CA 1
ATOM 6986 C C . ARG C 1 209 ? -19.55400 -27.52600 108.02700 1.000 56.81734 209 ARG C C 1
ATOM 6987 O O . ARG C 1 209 ? -20.52500 -28.20300 108.38000 1.000 59.74137 209 ARG C O 1
ATOM 6995 N N . SER C 1 210 ? -18.82400 -27.83200 106.95200 1.000 56.34886 210 SER C N 1
ATOM 6996 C CA . SER C 1 210 ? -19.14400 -29.01300 106.15900 1.000 57.09632 210 SER C CA 1
ATOM 6997 C C . SER C 1 210 ? -18.82800 -30.30900 106.89400 1.000 58.86232 210 SER C C 1
ATOM 6998 O O . SER C 1 210 ? -19.35300 -31.36200 106.51500 1.000 61.76530 210 SER C O 1
ATOM 7001 N N . PHE C 1 211 ? -17.98800 -30.26000 107.92500 1.000 57.19107 211 PHE C N 1
ATOM 7002 C CA . PHE C 1 211 ? -17.66600 -31.46800 108.67200 1.000 56.90682 211 PHE C CA 1
ATOM 7003 C C . PHE C 1 211 ? -18.83000 -31.86300 109.57300 1.000 57.46478 211 PHE C C 1
ATOM 7004 O O . PHE C 1 211 ? -19.44000 -31.01900 110.23600 1.000 54.44074 211 PHE C O 1
ATOM 7012 N N . LYS C 1 212 ? -19.13800 -33.16200 109.59100 1.000 60.34408 212 LYS C N 1
ATOM 7013 C CA . LYS C 1 212 ? -20.23000 -33.65500 110.42200 1.000 62.63646 212 LYS C CA 1
ATOM 7014 C C . LYS C 1 212 ? -19.95200 -33.40500 111.89900 1.000 60.40724 212 LYS C C 1
ATOM 7015 O O . LYS C 1 212 ? -20.86900 -33.09700 112.66800 1.000 58.96496 212 LYS C O 1
ATOM 7021 N N . ALA C 1 213 ? -18.68700 -33.52900 112.31200 1.000 60.02035 213 ALA C N 1
ATOM 7022 C CA . ALA C 1 213 ? -18.33700 -33.28300 113.70600 1.000 60.89941 213 ALA C CA 1
ATOM 7023 C C . ALA C 1 213 ? -18.56400 -31.82900 114.09700 1.000 60.96257 213 ALA C C 1
ATOM 7024 O O . ALA C 1 213 ? -18.81500 -31.53700 115.27200 1.000 63.80502 213 ALA C O 1
ATOM 7026 N N . VAL C 1 214 ? -18.48100 -30.90800 113.13700 1.000 58.23593 214 VAL C N 1
ATOM 7027 C CA . VAL C 1 214 ? -18.71300 -29.50100 113.44200 1.000 57.99643 214 VAL C CA 1
ATOM 7028 C C . VAL C 1 214 ? -20.20300 -29.22000 113.59100 1.000 60.05457 214 VAL C C 1
ATOM 7029 O O . VAL C 1 214 ? -20.61900 -28.49600 114.50300 1.000 62.59172 214 VAL C O 1
ATOM 7033 N N . LYS C 1 215 ? -21.02700 -29.79300 112.70900 1.000 60.34145 215 LYS C N 1
ATOM 7034 C CA . LYS C 1 215 ? -22.47100 -29.59600 112.80200 1.000 60.49410 215 LYS C CA 1
ATOM 7035 C C . LYS C 1 215 ? -23.01600 -30.11100 114.12800 1.000 65.70788 215 LYS C C 1
ATOM 7036 O O . LYS C 1 215 ? -23.89300 -29.48500 114.73400 1.000 66.34743 215 LYS C O 1
ATOM 7042 N N . GLU C 1 216 ? -22.50400 -31.25100 114.59500 1.000 70.73480 216 GLU C N 1
ATOM 7043 C CA . GLU C 1 216 ? -23.00100 -31.83400 115.83700 1.000 76.89080 216 GLU C CA 1
ATOM 7044 C C . GLU C 1 216 ? -22.52000 -31.06200 117.05900 1.000 77.71458 216 GLU C C 1
ATOM 7045 O O . GLU C 1 216 ? -23.17300 -31.10000 118.10900 1.000 84.18115 216 GLU C O 1
ATOM 7051 N N . LYS C 1 217 ? -21.39300 -30.36000 116.94700 1.000 71.30592 217 LYS C N 1
ATOM 7052 C CA . LYS C 1 217 ? -20.80800 -29.68300 118.09800 1.000 68.32925 217 LYS C CA 1
ATOM 7053 C C . LYS C 1 217 ? -21.20100 -28.21500 118.18700 1.000 65.14465 217 LYS C C 1
ATOM 7054 O O . LYS C 1 217 ? -21.28400 -27.66900 119.29300 1.000 65.35257 217 LYS C O 1
ATOM 7060 N N . LEU C 1 218 ? -21.46200 -27.57100 117.05300 1.000 63.43919 218 LEU C N 1
ATOM 7061 C CA . LEU C 1 218 ? -21.73200 -26.13900 117.04600 1.000 63.33917 218 LEU C CA 1
ATOM 7062 C C . LEU C 1 218 ? -23.12200 -25.84500 117.59900 1.000 65.38416 218 LEU C C 1
ATOM 7063 O O . LEU C 1 218 ? -24.10500 -26.48800 117.21900 1.000 65.88948 218 LEU C O 1
ATOM 7068 N N . ASP C 1 219 ? -23.20000 -24.85900 118.49200 1.000 67.08699 219 ASP C N 1
ATOM 7069 C CA . ASP C 1 219 ? -24.45900 -24.41300 119.08500 1.000 71.32697 219 ASP C CA 1
ATOM 7070 C C . ASP C 1 219 ? -24.95200 -23.21900 118.27500 1.000 72.40342 219 ASP C C 1
ATOM 7071 O O . ASP C 1 219 ? -24.49700 -22.09000 118.47200 1.000 71.41646 219 ASP C O 1
ATOM 7076 N N . THR C 1 220 ? -25.89000 -23.47200 117.36200 1.000 75.68013 220 THR C N 1
ATOM 7077 C CA . THR C 1 220 ? -26.39200 -22.43400 116.47100 1.000 78.61995 220 THR C CA 1
ATOM 7078 C C . THR C 1 220 ? -27.49600 -21.59100 117.09900 1.000 77.43034 220 THR C C 1
ATOM 7079 O O . THR C 1 220 ? -27.82700 -20.53200 116.55400 1.000 76.13018 220 THR C O 1
ATOM 7083 N N . ARG C 1 221 ? -28.06100 -22.02100 118.22700 1.000 77.88039 221 ARG C N 1
ATOM 7084 C CA . ARG C 1 221 ? -29.15000 -21.28000 118.85000 1.000 77.98830 221 ARG C CA 1
ATOM 7085 C C . ARG C 1 221 ? -28.68800 -19.88500 119.25900 1.000 75.17480 221 ARG C C 1
ATOM 7086 O O . ARG C 1 221 ? -27.51300 -19.65600 119.55700 1.000 72.38763 221 ARG C O 1
ATOM 7094 N N . ARG C 1 222 ? -29.63000 -18.94700 119.27500 1.000 76.21177 222 ARG C N 1
ATOM 7095 C CA . ARG C 1 222 ? -29.28900 -17.56800 119.58100 1.000 74.55368 222 ARG C CA 1
ATOM 7096 C C . ARG C 1 222 ? -29.22200 -17.36700 121.09200 1.000 76.83553 222 ARG C C 1
ATOM 7097 O O . ARG C 1 222 ? -29.80400 -18.12300 121.87500 1.000 78.60943 222 ARG C O 1
ATOM 7105 N N . GLY C 1 223 ? -28.49900 -16.32700 121.49800 1.000 76.21440 223 GLY C N 1
ATOM 7106 C CA . GLY C 1 223 ? -28.21100 -16.12400 122.90200 1.000 76.44338 223 GLY C CA 1
ATOM 7107 C C . GLY C 1 223 ? -27.05500 -16.94000 123.43100 1.000 75.04847 223 GLY C C 1
ATOM 7108 O O . GLY C 1 223 ? -26.83500 -16.95800 124.64700 1.000 76.01438 223 GLY C O 1
ATOM 7109 N N . SER C 1 224 ? -26.30900 -17.61900 122.55400 1.000 72.63239 224 SER C N 1
ATOM 7110 C CA . SER C 1 224 ? -25.19000 -18.44200 123.00300 1.000 72.35078 224 SER C CA 1
ATOM 7111 C C . SER C 1 224 ? -24.06600 -17.58500 123.57100 1.000 71.03746 224 SER C C 1
ATOM 7112 O O . SER C 1 224 ? -23.38200 -17.99300 124.51700 1.000 71.55068 224 SER C O 1
ATOM 7115 N N . ASN C 1 225 ? -23.85600 -16.39700 123.00400 1.000 70.40844 225 ASN C N 1
ATOM 7116 C CA . ASN C 1 225 ? -22.85700 -15.44300 123.49500 1.000 71.40067 225 ASN C CA 1
ATOM 7117 C C . ASN C 1 225 ? -23.51400 -14.06500 123.44700 1.000 70.11893 225 ASN C C 1
ATOM 7118 O O . ASN C 1 225 ? -23.40000 -13.34300 122.45200 1.000 67.17121 225 ASN C O 1
ATOM 7123 N N . SER C 1 226 ? -24.20800 -13.71000 124.53200 1.000 72.35341 226 SER C N 1
ATOM 7124 C CA . SER C 1 226 ? -24.95500 -12.45700 124.56000 1.000 74.07467 226 SER C CA 1
ATOM 7125 C C . SER C 1 226 ? -24.02600 -11.25200 124.48500 1.000 71.63754 226 SER C C 1
ATOM 7126 O O . SER C 1 226 ? -24.35800 -10.24800 123.84400 1.000 69.75573 226 SER C O 1
ATOM 7129 N N . GLU C 1 227 ? -22.86200 -11.32900 125.13700 1.000 71.17959 227 GLU C N 1
ATOM 7130 C CA . GLU C 1 227 ? -21.90800 -10.22500 125.08400 1.000 69.40043 227 GLU C CA 1
ATOM 7131 C C . GLU C 1 227 ? -21.45600 -9.95500 123.65500 1.000 64.16032 227 GLU C C 1
ATOM 7132 O O . GLU C 1 227 ? -21.35000 -8.79600 123.23600 1.000 63.76817 227 GLU C O 1
ATOM 7138 N N . LEU C 1 228 ? -21.18900 -11.01400 122.89000 1.000 60.13089 228 LEU C N 1
ATOM 7139 C CA . LEU C 1 228 ? -20.69500 -10.84400 121.52900 1.000 55.56982 228 LEU C CA 1
ATOM 7140 C C . LEU C 1 228 ? -21.81700 -10.48900 120.56200 1.000 55.36190 228 LEU C C 1
ATOM 7141 O O . LEU C 1 228 ? -21.61200 -9.69300 119.63900 1.000 54.91711 228 LEU C O 1
ATOM 7146 N N . GLU C 1 229 ? -23.00500 -11.06500 120.75900 1.000 57.10948 229 GLU C N 1
ATOM 7147 C CA . GLU C 1 229 ? -24.10500 -10.84500 119.82500 1.000 57.20949 229 GLU C CA 1
ATOM 7148 C C . GLU C 1 229 ? -24.55100 -9.38700 119.81800 1.000 58.92285 229 GLU C C 1
ATOM 7149 O O . GLU C 1 229 ? -24.88800 -8.84300 118.76000 1.000 58.31489 229 GLU C O 1
ATOM 7155 N N . THR C 1 230 ? -24.56700 -8.73700 120.98400 1.000 60.76518 230 THR C N 1
ATOM 7156 C CA . THR C 1 230 ? -24.90800 -7.32000 121.02900 1.000 62.71541 230 THR C CA 1
ATOM 7157 C C . THR C 1 230 ? -23.77500 -6.44200 120.51300 1.000 61.97059 230 THR C C 1
ATOM 7158 O O . THR C 1 230 ? -24.03100 -5.32100 120.05800 1.000 63.87608 230 THR C O 1
ATOM 7162 N N . ALA C 1 231 ? -22.53200 -6.92400 120.56400 1.000 58.09118 231 ALA C N 1
ATOM 7163 C CA . ALA C 1 231 ? -21.41000 -6.15400 120.04300 1.000 55.91197 231 ALA C CA 1
ATOM 7164 C C . ALA C 1 231 ? -21.33000 -6.19100 118.52400 1.000 54.51706 231 ALA C C 1
ATOM 7165 O O . ALA C 1 231 ? -20.66100 -5.33800 117.93200 1.000 52.99583 231 ALA C O 1
ATOM 7167 N N . VAL C 1 232 ? -21.98800 -7.15500 117.88300 1.000 54.41705 232 VAL C N 1
ATOM 7168 C CA . VAL C 1 232 ? -21.99500 -7.28100 116.43300 1.000 53.92225 232 VAL C CA 1
ATOM 7169 C C . VAL C 1 232 ? -23.40800 -7.13400 115.86800 1.000 57.29898 232 VAL C C 1
ATOM 7170 O O . VAL C 1 232 ? -23.65700 -7.48400 114.71700 1.000 56.77260 232 VAL C O 1
ATOM 7174 N N . LYS C 1 233 ? -24.33600 -6.60700 116.67100 1.000 59.90192 233 LYS C N 1
ATOM 7175 C CA . LYS C 1 233 ? -25.73700 -6.55600 116.26400 1.000 60.19932 233 LYS C CA 1
ATOM 7176 C C . LYS C 1 233 ? -25.93800 -5.62800 115.07200 1.000 56.12252 233 LYS C C 1
ATOM 7177 O O . LYS C 1 233 ? -26.56500 -6.00900 114.07700 1.000 55.63562 233 LYS C O 1
ATOM 7183 N N . ASP C 1 234 ? -25.41300 -4.40700 115.15000 1.000 53.90383 234 ASP C N 1
ATOM 7184 C CA . ASP C 1 234 ? -25.58200 -3.44500 114.06700 1.000 54.20387 234 ASP C CA 1
ATOM 7185 C C . ASP C 1 234 ? -24.64200 -3.69100 112.89300 1.000 49.11905 234 ASP C C 1
ATOM 7186 O O . ASP C 1 234 ? -24.64300 -2.89800 111.94600 1.000 49.00588 234 ASP C O 1
ATOM 7191 N N . LEU C 1 235 ? -23.84600 -4.75900 112.92700 1.000 46.41083 235 LEU C N 1
ATOM 7192 C CA . LEU C 1 235 ? -22.94800 -5.10800 111.83500 1.000 43.54469 235 LEU C CA 1
ATOM 7193 C C . LEU C 1 235 ? -23.48400 -6.25600 110.98700 1.000 42.68143 235 LEU C C 1
ATOM 7194 O O . LEU C 1 235 ? -22.70600 -6.92500 110.30000 1.000 42.42351 235 LEU C O 1
ATOM 7199 N N . GLY C 1 236 ? -24.79700 -6.49100 111.01400 1.000 43.48153 236 GLY C N 1
ATOM 7200 C CA . GLY C 1 236 ? -25.38200 -7.64500 110.35200 1.000 41.98398 236 GLY C CA 1
ATOM 7201 C C . GLY C 1 236 ? -25.26100 -7.64100 108.84100 1.000 39.71529 236 GLY C C 1
ATOM 7202 O O . GLY C 1 236 ? -25.51200 -8.67900 108.21800 1.000 40.08375 236 GLY C O 1
ATOM 7203 N N . LYS C 1 237 ? -24.88700 -6.51000 108.23800 1.000 38.26775 237 LYS C N 1
ATOM 7204 C CA . LYS C 1 237 ? -24.74600 -6.46700 106.78700 1.000 40.17324 237 LYS C CA 1
ATOM 7205 C C . LYS C 1 237 ? -23.62500 -7.38200 106.31500 1.000 43.61576 237 LYS C C 1
ATOM 7206 O O . LYS C 1 237 ? -23.76500 -8.07000 105.29800 1.000 43.04990 237 LYS C O 1
ATOM 7212 N N . ALA C 1 238 ? -22.51000 -7.41100 107.04800 1.000 46.41872 238 ALA C N 1
ATOM 7213 C CA . ALA C 1 238 ? -21.34100 -8.17500 106.64100 1.000 47.23987 238 ALA C CA 1
ATOM 7214 C C . ALA C 1 238 ? -20.76500 -9.05700 107.74200 1.000 51.64040 238 ALA C C 1
ATOM 7215 O O . ALA C 1 238 ? -19.75100 -9.72400 107.50600 1.000 56.18042 238 ALA C O 1
ATOM 7217 N N . VAL C 1 239 ? -21.36800 -9.07800 108.92900 1.000 46.29502 239 VAL C N 1
ATOM 7218 C CA . VAL C 1 239 ? -20.89600 -9.88300 110.05000 1.000 43.33941 239 VAL C CA 1
ATOM 7219 C C . VAL C 1 239 ? -22.01400 -10.82500 110.46900 1.000 46.67402 239 VAL C C 1
ATOM 7220 O O . VAL C 1 239 ? -23.17000 -10.40600 110.59800 1.000 50.51658 239 VAL C O 1
ATOM 7224 N N . SER C 1 240 ? -21.66900 -12.08800 110.69400 1.000 45.76075 240 SER C N 1
ATOM 7225 C CA . SER C 1 240 ? -22.62900 -13.10700 111.08700 1.000 45.23700 240 SER C CA 1
ATOM 7226 C C . SER C 1 240 ? -22.07100 -13.88300 112.26800 1.000 45.48703 240 SER C C 1
ATOM 7227 O O . SER C 1 240 ? -20.93500 -14.36300 112.22000 1.000 45.28964 240 SER C O 1
ATOM 7230 N N . TYR C 1 241 ? -22.86000 -13.99500 113.33000 1.000 46.92142 241 TYR C N 1
ATOM 7231 C CA . TYR C 1 241 ? -22.48200 -14.80000 114.48500 1.000 46.40293 241 TYR C CA 1
ATOM 7232 C C . TYR C 1 241 ? -23.09200 -16.18500 114.31200 1.000 47.95312 241 TYR C C 1
ATOM 7233 O O . TYR C 1 241 ? -24.31900 -16.33400 114.29800 1.000 51.21140 241 TYR C O 1
ATOM 7242 N N . LYS C 1 242 ? -22.23900 -17.20000 114.16500 1.000 47.02669 242 LYS C N 1
ATOM 7243 C CA . LYS C 1 242 ? -22.75500 -18.53200 113.87500 1.000 47.31620 242 LYS C CA 1
ATOM 7244 C C . LYS C 1 242 ? -23.11900 -19.28200 115.14900 1.000 50.71398 242 LYS C C 1
ATOM 7245 O O . LYS C 1 242 ? -24.12600 -19.99800 115.18700 1.000 52.92740 242 LYS C O 1
ATOM 7251 N N . GLY C 1 243 ? -22.33600 -19.11600 116.20000 1.000 51.06139 243 GLY C N 1
ATOM 7252 C CA . GLY C 1 243 ? -22.62600 -19.74800 117.46800 1.000 54.11438 243 GLY C CA 1
ATOM 7253 C C . GLY C 1 243 ? -21.34200 -20.06000 118.20800 1.000 54.78815 243 GLY C C 1
ATOM 7254 O O . GLY C 1 243 ? -20.28800 -19.51500 117.90200 1.000 54.29862 243 GLY C O 1
ATOM 7255 N N . MET C 1 244 ? -21.46500 -20.95700 119.18100 1.000 56.46203 244 MET C N 1
ATOM 7256 C CA . MET C 1 244 ? -20.36100 -21.33800 120.05100 1.000 57.61743 244 MET C CA 1
ATOM 7257 C C . MET C 1 244 ? -19.84100 -22.71100 119.64000 1.000 60.52305 244 MET C C 1
ATOM 7258 O O . MET C 1 244 ? -20.59800 -23.68600 119.62100 1.000 63.11020 244 MET C O 1
ATOM 7263 N N . TYR C 1 245 ? -18.55300 -22.77900 119.30300 1.000 59.88350 245 TYR C N 1
ATOM 7264 C CA . TYR C 1 245 ? -17.88200 -24.04300 119.00100 1.000 60.83098 245 TYR C CA 1
ATOM 7265 C C . TYR C 1 245 ? -17.09300 -24.44200 120.24500 1.000 66.74484 245 TYR C C 1
ATOM 7266 O O . TYR C 1 245 ? -15.89300 -24.19600 120.36500 1.000 67.43440 245 TYR C O 1
ATOM 7275 N N . GLY C 1 246 ? -17.79400 -25.06600 121.18800 1.000 67.61600 246 GLY C N 1
ATOM 7276 C CA . GLY C 1 246 ? -17.21500 -25.32600 122.49000 1.000 71.24275 246 GLY C CA 1
ATOM 7277 C C . GLY C 1 246 ? -17.13900 -24.05000 123.30100 1.000 72.60871 246 GLY C C 1
ATOM 7278 O O . GLY C 1 246 ? -18.16700 -23.42500 123.57500 1.000 78.77787 246 GLY C O 1
ATOM 7279 N N . ASP C 1 247 ? -15.93100 -23.64400 123.68400 1.000 70.15578 247 ASP C N 1
ATOM 7280 C CA . ASP C 1 247 ? -15.71500 -22.37000 124.35600 1.000 70.38212 247 ASP C CA 1
ATOM 7281 C C . ASP C 1 247 ? -15.27200 -21.27600 123.39500 1.000 68.11606 247 ASP C C 1
ATOM 7282 O O . ASP C 1 247 ? -14.89200 -20.18900 123.84100 1.000 73.22194 247 ASP C O 1
ATOM 7287 N N . VAL C 1 248 ? -15.30800 -21.53800 122.09200 1.000 61.10206 248 VAL C N 1
ATOM 7288 C CA . VAL C 1 248 ? -14.87400 -20.58900 121.07600 1.000 56.23306 248 VAL C CA 1
ATOM 7289 C C . VAL C 1 248 ? -16.09300 -20.11800 120.29800 1.000 54.70656 248 VAL C C 1
ATOM 7290 O O . VAL C 1 248 ? -16.95700 -20.92300 119.92900 1.000 55.84617 248 VAL C O 1
ATOM 7294 N N . ALA C 1 249 ? -16.16200 -18.81200 120.05000 1.000 53.49589 249 ALA C N 1
ATOM 7295 C CA . ALA C 1 249 ? -17.26300 -18.22100 119.30400 1.000 48.83217 249 ALA C CA 1
ATOM 7296 C C . ALA C 1 249 ? -16.89800 -18.12200 117.82800 1.000 46.55295 249 ALA C C 1
ATOM 7297 O O . ALA C 1 249 ? -15.80500 -17.66400 117.48100 1.000 48.25579 249 ALA C O 1
ATOM 7299 N N . ILE C 1 250 ? -17.81800 -18.54900 116.96600 1.000 42.59458 250 ILE C N 1
ATOM 7300 C CA . ILE C 1 250 ? -17.60800 -18.56800 115.52300 1.000 37.98350 250 ILE C CA 1
ATOM 7301 C C . ILE C 1 250 ? -18.24200 -17.32200 114.92300 1.000 40.63382 250 ILE C C 1
ATOM 7302 O O . ILE C 1 250 ? -19.44100 -17.07500 115.10600 1.000 47.19513 250 ILE C O 1
ATOM 7307 N N . VAL C 1 251 ? -17.43900 -16.54200 114.20200 1.000 38.87045 251 VAL C N 1
ATOM 7308 C CA . VAL C 1 251 ? -17.88800 -15.32300 113.53900 1.000 38.44408 251 VAL C CA 1
ATOM 7309 C C . VAL C 1 251 ? -17.48300 -15.40900 112.07400 1.000 39.61264 251 VAL C C 1
ATOM 7310 O O . VAL C 1 251 ? -16.43000 -15.96600 111.74800 1.000 42.88146 251 VAL C O 1
ATOM 7314 N N . VAL C 1 252 ? -18.32100 -14.87400 111.19000 1.000 37.67294 252 VAL C N 1
ATOM 7315 C CA . VAL C 1 252 ? -18.04000 -14.82700 109.76100 1.000 36.37278 252 VAL C CA 1
ATOM 7316 C C . VAL C 1 252 ? -18.00300 -13.36900 109.33000 1.000 36.28330 252 VAL C C 1
ATOM 7317 O O . VAL C 1 252 ? -18.94700 -12.61400 109.59100 1.000 38.63884 252 VAL C O 1
ATOM 7321 N N . TYR C 1 253 ? -16.90900 -12.97400 108.68500 1.000 32.54601 253 TYR C N 1
ATOM 7322 C CA . TYR C 1 253 ? -16.69700 -11.59500 108.26100 1.000 33.09607 253 TYR C CA 1
ATOM 7323 C C . TYR C 1 253 ? -16.70200 -11.55200 106.73900 1.000 35.56479 253 TYR C C 1
ATOM 7324 O O . TYR C 1 253 ? -15.78900 -12.07700 106.09400 1.000 37.58609 253 TYR C O 1
ATOM 7333 N N . SER C 1 254 ? -17.73000 -10.92500 106.16900 1.000 39.67581 254 SER C N 1
ATOM 7334 C CA . SER C 1 254 ? -17.83900 -10.74800 104.72800 1.000 43.32625 254 SER C CA 1
ATOM 7335 C C . SER C 1 254 ? -17.67900 -9.28700 104.32500 1.000 40.55486 254 SER C C 1
ATOM 7336 O O . SER C 1 254 ? -18.15500 -8.88000 103.26100 1.000 41.30232 254 SER C O 1
ATOM 7339 N N . GLY C 1 255 ? -17.01300 -8.49300 105.16000 1.000 39.07311 255 GLY C N 1
ATOM 7340 C CA . GLY C 1 255 ? -16.86700 -7.07900 104.88200 1.000 39.17049 255 GLY C CA 1
ATOM 7341 C C . GLY C 1 255 ? -16.05000 -6.81600 103.63400 1.000 41.37338 255 GLY C C 1
ATOM 7342 O O . GLY C 1 255 ? -15.26100 -7.64200 103.17400 1.000 43.74472 255 GLY C O 1
ATOM 7343 N N . GLN C 1 256 ? -16.25700 -5.62800 103.07700 1.000 40.14429 256 GLN C N 1
ATOM 7344 C CA . GLN C 1 256 ? -15.58000 -5.21800 101.86000 1.000 39.52316 256 GLN C CA 1
ATOM 7345 C C . GLN C 1 256 ? -15.11300 -3.77800 101.99300 1.000 41.87344 256 GLN C C 1
ATOM 7346 O O . GLN C 1 256 ? -15.68400 -2.98900 102.75200 1.000 39.37314 256 GLN C O 1
ATOM 7352 N N . TYR C 1 257 ? -14.05900 -3.45000 101.24900 1.000 45.27648 257 TYR C N 1
ATOM 7353 C CA . TYR C 1 257 ? -13.58000 -2.08300 101.14800 1.000 47.39779 257 TYR C CA 1
ATOM 7354 C C . TYR C 1 257 ? -13.29600 -1.78200 99.68600 1.000 49.02693 257 TYR C C 1
ATOM 7355 O O . TYR C 1 257 ? -12.94300 -2.67600 98.91200 1.000 49.79544 257 TYR C O 1
ATOM 7364 N N . VAL C 1 258 ? -13.46600 -0.52000 99.30900 1.000 50.80346 258 VAL C N 1
ATOM 7365 C CA . VAL C 1 258 ? -13.20900 -0.07200 97.94600 1.000 53.20638 258 VAL C CA 1
ATOM 7366 C C . VAL C 1 258 ? -11.86100 0.63700 97.91800 1.000 53.38798 258 VAL C C 1
ATOM 7367 O O . VAL C 1 258 ? -11.58400 1.50400 98.75600 1.000 49.87177 258 VAL C O 1
ATOM 7371 N N . GLU C 1 259 ? -11.01300 0.24900 96.96800 1.000 58.87022 259 GLU C N 1
ATOM 7372 C CA . GLU C 1 259 ? -9.66900 0.79900 96.84300 1.000 63.12599 259 GLU C CA 1
ATOM 7373 C C . GLU C 1 259 ? -9.32900 0.90300 95.36600 1.000 70.92166 259 GLU C C 1
ATOM 7374 O O . GLU C 1 259 ? -9.36100 -0.10400 94.65100 1.000 71.95600 259 GLU C O 1
ATOM 7380 N N . ASN C 1 260 ? -9.00800 2.11800 94.91700 1.000 78.99105 260 ASN C N 1
ATOM 7381 C CA . ASN C 1 260 ? -8.70300 2.39300 93.51100 1.000 84.16272 260 ASN C CA 1
ATOM 7382 C C . ASN C 1 260 ? -9.86700 1.98900 92.60700 1.000 85.63132 260 ASN C C 1
ATOM 7383 O O . ASN C 1 260 ? -9.67200 1.50700 91.48900 1.000 86.15243 260 ASN C O 1
ATOM 7388 N N . GLY C 1 261 ? -11.08700 2.18700 93.10000 1.000 81.11236 261 GLY C N 1
ATOM 7389 C CA . GLY C 1 261 ? -12.27400 1.86700 92.32800 1.000 79.68324 261 GLY C CA 1
ATOM 7390 C C . GLY C 1 261 ? -12.52200 0.39000 92.12400 1.000 79.24898 261 GLY C C 1
ATOM 7391 O O . GLY C 1 261 ? -13.08200 0.00100 91.09400 1.000 84.82070 261 GLY C O 1
ATOM 7392 N N . VAL C 1 262 ? -12.12100 -0.44900 93.07600 1.000 73.22983 262 VAL C N 1
ATOM 7393 C CA . VAL C 1 262 ? -12.29800 -1.89500 92.97900 1.000 67.79234 262 VAL C CA 1
ATOM 7394 C C . VAL C 1 262 ? -12.73200 -2.41700 94.34000 1.000 61.97848 262 VAL C C 1
ATOM 7395 O O . VAL C 1 262 ? -12.08700 -2.13100 95.35500 1.000 61.23103 262 VAL C O 1
ATOM 7399 N N . LYS C 1 263 ? -13.82800 -3.17200 94.36600 1.000 57.66744 263 LYS C N 1
ATOM 7400 C CA . LYS C 1 263 ? -14.28700 -3.77000 95.61100 1.000 53.47746 263 LYS C CA 1
ATOM 7401 C C . LYS C 1 263 ? -13.40300 -4.95400 95.97800 1.000 49.01114 263 LYS C C 1
ATOM 7402 O O . LYS C 1 263 ? -13.17800 -5.85400 95.16200 1.000 48.64267 263 LYS C O 1
ATOM 7408 N N . LYS C 1 264 ? -12.89600 -4.94900 97.20700 1.000 46.04236 264 LYS C N 1
ATOM 7409 C CA . LYS C 1 264 ? -12.05100 -6.02000 97.71200 1.000 45.17910 264 LYS C CA 1
ATOM 7410 C C . LYS C 1 264 ? -12.59500 -6.50200 99.04800 1.000 44.27636 264 LYS C C 1
ATOM 7411 O O . LYS C 1 264 ? -13.25900 -5.75700 99.77200 1.000 43.94474 264 LYS C O 1
ATOM 7417 N N . ASN C 1 265 ? -12.30800 -7.76000 99.36700 1.000 43.21308 265 ASN C N 1
ATOM 7418 C CA . ASN C 1 265 ? -12.72200 -8.35000 100.63000 1.000 40.32852 265 ASN C CA 1
ATOM 7419 C C . ASN C 1 265 ? -11.65900 -8.11600 101.69400 1.000 41.21547 265 ASN C C 1
ATOM 7420 O O . ASN C 1 265 ? -10.45900 -8.21600 101.42200 1.000 44.04212 265 ASN C O 1
ATOM 7425 N N . PHE C 1 266 ? -12.10800 -7.79800 102.91000 1.000 40.34168 266 PHE C N 1
ATOM 7426 C CA . PHE C 1 266 ? -11.17200 -7.65100 104.02000 1.000 42.62616 266 PHE C CA 1
ATOM 7427 C C . PHE C 1 266 ? -10.44400 -8.95900 104.30100 1.000 45.88182 266 PHE C C 1
ATOM 7428 O O . PHE C 1 266 ? -9.26000 -8.95600 104.65800 1.000 52.26416 266 PHE C O 1
ATOM 7436 N N . LEU C 1 267 ? -11.13500 -10.08600 104.14100 1.000 40.79963 267 LEU C N 1
ATOM 7437 C CA . LEU C 1 267 ? -10.57800 -11.39900 104.42300 1.000 39.34945 267 LEU C CA 1
ATOM 7438 C C . LEU C 1 267 ? -10.42100 -12.19000 103.13700 1.000 42.47878 267 LEU C C 1
ATOM 7439 O O . LEU C 1 267 ? -11.40000 -12.35100 102.39500 1.000 45.12646 267 LEU C O 1
ATOM 7444 N N . PRO C 1 268 ? -9.22800 -12.69600 102.83900 1.000 42.59458 268 PRO C N 1
ATOM 7445 C CA . PRO C 1 268 ? -9.05600 -13.54100 101.65200 1.000 44.73957 268 PRO C CA 1
ATOM 7446 C C . PRO C 1 268 ? -9.77900 -14.87100 101.81700 1.000 46.55295 268 PRO C C 1
ATOM 7447 O O . PRO C 1 268 ? -10.20700 -15.25600 102.90600 1.000 46.32398 268 PRO C O 1
ATOM 7451 N N . ASP C 1 269 ? -9.91300 -15.57900 100.69700 1.000 50.70871 269 ASP C N 1
ATOM 7452 C CA . ASP C 1 269 ? -10.68100 -16.81800 100.67600 1.000 51.54565 269 ASP C CA 1
ATOM 7453 C C . ASP C 1 269 ? -10.06900 -17.86300 101.60200 1.000 52.87739 269 ASP C C 1
ATOM 7454 O O . ASP C 1 269 ? -8.84500 -17.97700 101.71700 1.000 55.07766 269 ASP C O 1
ATOM 7459 N N . ASN C 1 270 ? -10.94100 -18.63100 102.25800 1.000 49.52436 270 ASN C N 1
ATOM 7460 C CA . ASN C 1 270 ? -10.54100 -19.70400 103.17100 1.000 49.17432 270 ASN C CA 1
ATOM 7461 C C . ASN C 1 270 ? -9.64400 -19.17400 104.28900 1.000 47.45832 270 ASN C C 1
ATOM 7462 O O . ASN C 1 270 ? -8.54200 -19.67200 104.52800 1.000 48.80322 270 ASN C O 1
ATOM 7467 N N . THR C 1 271 ? -10.13400 -18.15000 104.98000 1.000 43.80788 271 THR C N 1
ATOM 7468 C CA . THR C 1 271 ? -9.42100 -17.53300 106.08900 1.000 41.18125 271 THR C CA 1
ATOM 7469 C C . THR C 1 271 ? -10.02900 -17.99300 107.40700 1.000 39.61528 271 THR C C 1
ATOM 7470 O O . THR C 1 271 ? -11.25400 -17.97300 107.57300 1.000 38.26775 271 THR C O 1
ATOM 7474 N N . MET C 1 272 ? -9.17400 -18.41100 108.33700 1.000 37.65715 272 MET C N 1
ATOM 7475 C CA . MET C 1 272 ? -9.59300 -18.76700 109.68900 1.000 35.87799 272 MET C CA 1
ATOM 7476 C C . MET C 1 272 ? -8.64900 -18.08900 110.66900 1.000 36.35962 272 MET C C 1
ATOM 7477 O O . MET C 1 272 ? -7.47800 -18.47100 110.77400 1.000 39.17575 272 MET C O 1
ATOM 7482 N N . VAL C 1 273 ? -9.15700 -17.09100 111.38300 1.000 35.01472 273 VAL C N 1
ATOM 7483 C CA . VAL C 1 273 ? -8.37600 -16.31800 112.34100 1.000 38.06772 273 VAL C CA 1
ATOM 7484 C C . VAL C 1 273 ? -8.76500 -16.76500 113.74100 1.000 40.93912 273 VAL C C 1
ATOM 7485 O O . VAL C 1 273 ? -9.92400 -16.61800 114.14700 1.000 41.70500 273 VAL C O 1
ATOM 7489 N N . LEU C 1 274 ? -7.80400 -17.31400 114.47700 1.000 44.42112 274 LEU C N 1
ATOM 7490 C CA . LEU C 1 274 ? -7.99700 -17.63100 115.88500 1.000 46.62138 274 LEU C CA 1
ATOM 7491 C C . LEU C 1 274 ? -7.49600 -16.46400 116.72500 1.000 50.20076 274 LEU C C 1
ATOM 7492 O O . LEU C 1 274 ? -6.36500 -16.00200 116.54300 1.000 52.13783 274 LEU C O 1
ATOM 7497 N N . GLY C 1 275 ? -8.34100 -15.98200 117.63300 1.000 48.75585 275 GLY C N 1
ATOM 7498 C CA . GLY C 1 275 ? -7.98100 -14.83400 118.43900 1.000 49.75333 275 GLY C CA 1
ATOM 7499 C C . GLY C 1 275 ? -8.67300 -14.77900 119.78400 1.000 54.83552 275 GLY C C 1
ATOM 7500 O O . GLY C 1 275 ? -9.34100 -15.73400 120.19400 1.000 57.39109 275 GLY C O 1
ATOM 7501 N N . ASN C 1 276 ? -8.50800 -13.65600 120.48100 1.000 56.71469 276 ASN C N 1
ATOM 7502 C CA . ASN C 1 276 ? -9.10000 -13.43000 121.79200 1.000 56.80944 276 ASN C CA 1
ATOM 7503 C C . ASN C 1 276 ? -9.88500 -12.12800 121.76800 1.000 55.29610 276 ASN C C 1
ATOM 7504 O O . ASN C 1 276 ? -9.42400 -11.12500 121.21600 1.000 56.26990 276 ASN C O 1
ATOM 7509 N N . THR C 1 277 ? -11.07800 -12.14800 122.36600 1.000 55.25399 277 THR C N 1
ATOM 7510 C CA . THR C 1 277 ? -11.89300 -10.93900 122.41600 1.000 57.68323 277 THR C CA 1
ATOM 7511 C C . THR C 1 277 ? -11.28400 -9.86800 123.31100 1.000 62.83122 277 THR C C 1
ATOM 7512 O O . THR C 1 277 ? -11.57900 -8.68300 123.12400 1.000 63.62605 277 THR C O 1
ATOM 7516 N N . GLN C 1 278 ? -10.44300 -10.25200 124.27100 1.000 66.92381 278 GLN C N 1
ATOM 7517 C CA . GLN C 1 278 ? -9.78600 -9.30300 125.15900 1.000 68.90826 278 GLN C CA 1
ATOM 7518 C C . GLN C 1 278 ? -8.37800 -8.94700 124.69300 1.000 66.80801 278 GLN C C 1
ATOM 7519 O O . GLN C 1 278 ? -7.56300 -8.48600 125.50000 1.000 70.47950 278 GLN C O 1
ATOM 7525 N N . ALA C 1 279 ? -8.07800 -9.15000 123.41300 1.000 60.64148 279 ALA C N 1
ATOM 7526 C CA . ALA C 1 279 ? -6.78000 -8.77300 122.87500 1.000 61.34946 279 ALA C CA 1
ATOM 7527 C C . ALA C 1 279 ? -6.60500 -7.26000 122.91600 1.000 63.28127 279 ALA C C 1
ATOM 7528 O O . ALA C 1 279 ? -7.56600 -6.49600 122.79000 1.000 63.38128 279 ALA C O 1
ATOM 7530 N N . ARG C 1 280 ? -5.36000 -6.82500 123.09600 1.000 63.64974 280 ARG C N 1
ATOM 7531 C CA . ARG C 1 280 ? -5.04700 -5.40800 123.24800 1.000 63.05230 280 ARG C CA 1
ATOM 7532 C C . ARG C 1 280 ? -4.62800 -4.83600 121.90000 1.000 60.98363 280 ARG C C 1
ATOM 7533 O O . ARG C 1 280 ? -3.53700 -5.13300 121.40100 1.000 62.71015 280 ARG C O 1
ATOM 7541 N N . GLY C 1 281 ? -5.49000 -4.01600 121.32000 1.000 58.12539 281 GLY C N 1
ATOM 7542 C CA . GLY C 1 281 ? -5.16200 -3.26000 120.12100 1.000 57.90168 281 GLY C CA 1
ATOM 7543 C C . GLY C 1 281 ? -5.22200 -1.77600 120.42300 1.000 60.37303 281 GLY C C 1
ATOM 7544 O O . GLY C 1 281 ? -6.06200 -1.33100 121.20600 1.000 62.92333 281 GLY C O 1
ATOM 7545 N N . LEU C 1 282 ? -4.32400 -1.01800 119.80600 1.000 62.08639 282 LEU C N 1
ATOM 7546 C CA . LEU C 1 282 ? -4.18600 0.40500 120.07600 1.000 64.33929 282 LEU C CA 1
ATOM 7547 C C . LEU C 1 282 ? -4.56500 1.20600 118.83900 1.000 60.66780 282 LEU C C 1
ATOM 7548 O O . LEU C 1 282 ? -4.08900 0.91800 117.73500 1.000 59.02287 282 LEU C O 1
ATOM 7553 N N . ARG C 1 283 ? -5.42800 2.20300 119.02800 1.000 58.96760 283 ARG C N 1
ATOM 7554 C CA . ARG C 1 283 ? -5.77000 3.15400 117.97500 1.000 57.33845 283 ARG C CA 1
ATOM 7555 C C . ARG C 1 283 ? -5.03000 4.45400 118.27400 1.000 61.50737 283 ARG C C 1
ATOM 7556 O O . ARG C 1 283 ? -5.57900 5.40500 118.82900 1.000 66.40007 283 ARG C O 1
ATOM 7564 N N . THR C 1 284 ? -3.75400 4.48100 117.91100 1.000 59.30974 284 THR C N 1
ATOM 7565 C CA . THR C 1 284 ? -2.93200 5.66200 118.11700 1.000 62.43380 284 THR C CA 1
ATOM 7566 C C . THR C 1 284 ? -3.06000 6.59500 116.92000 1.000 63.11020 284 THR C C 1
ATOM 7567 O O . THR C 1 284 ? -3.14600 6.14500 115.77300 1.000 62.21799 284 THR C O 1
ATOM 7571 N N . TYR C 1 285 ? -3.09200 7.89700 117.19600 1.000 64.92884 285 TYR C N 1
ATOM 7572 C CA . TYR C 1 285 ? -3.29200 8.90900 116.16700 1.000 64.65512 285 TYR C CA 1
ATOM 7573 C C . TYR C 1 285 ? -2.24300 9.99800 116.31000 1.000 68.48453 285 TYR C C 1
ATOM 7574 O O . TYR C 1 285 ? -2.03400 10.52400 117.40900 1.000 70.74532 285 TYR C O 1
ATOM 7583 N N . GLY C 1 286 ? -1.59100 10.33400 115.20000 1.000 69.81890 286 GLY C N 1
ATOM 7584 C CA . GLY C 1 286 ? -0.66500 11.44500 115.19800 1.000 73.55092 286 GLY C CA 1
ATOM 7585 C C . GLY C 1 286 ? -1.38200 12.77700 115.07500 1.000 74.38260 286 GLY C C 1
ATOM 7586 O O . GLY C 1 286 ? -2.47100 12.88000 114.51100 1.000 70.68742 286 GLY C O 1
ATOM 7587 N N . CYS C 1 287 ? -0.75500 13.81400 115.62200 1.000 78.53836 287 CYS C N 1
ATOM 7588 C CA . CYS C 1 287 ? -1.34900 15.14300 115.58900 1.000 79.55954 287 CYS C CA 1
ATOM 7589 C C . CYS C 1 287 ? -1.21800 15.75200 114.20000 1.000 79.22266 287 CYS C C 1
ATOM 7590 O O . CYS C 1 287 ? -0.12800 15.77800 113.62000 1.000 81.74664 287 CYS C O 1
ATOM 7593 N N . ILE C 1 288 ? -2.33300 16.24200 113.66800 1.000 76.67761 288 ILE C N 1
ATOM 7594 C CA . ILE C 1 288 ? -2.35700 16.94800 112.39400 1.000 76.51970 288 ILE C CA 1
ATOM 7595 C C . ILE C 1 288 ? -2.48400 18.43400 112.70200 1.000 79.61481 288 ILE C C 1
ATOM 7596 O O . ILE C 1 288 ? -3.53800 18.90000 113.14900 1.000 79.72535 288 ILE C O 1
ATOM 7601 N N . GLN C 1 289 ? -1.40400 19.18100 112.47400 1.000 84.32853 289 GLN C N 1
ATOM 7602 C CA . GLN C 1 289 ? -1.38500 20.60900 112.76300 1.000 84.51540 289 GLN C CA 1
ATOM 7603 C C . GLN C 1 289 ? -2.26600 21.36800 111.78300 1.000 85.83398 289 GLN C C 1
ATOM 7604 O O . GLN C 1 289 ? -1.81300 21.75700 110.70200 1.000 90.81615 289 GLN C O 1
ATOM 7610 N N . ASP C 1 290 ? -3.52600 21.57400 112.14900 1.000 82.21512 290 ASP C N 1
ATOM 7611 C CA . ASP C 1 290 ? -4.46500 22.34800 111.35200 1.000 78.64364 290 ASP C CA 1
ATOM 7612 C C . ASP C 1 290 ? -4.67000 23.70200 112.01400 1.000 78.71733 290 ASP C C 1
ATOM 7613 O O . ASP C 1 290 ? -4.92400 23.77300 113.22100 1.000 78.96736 290 ASP C O 1
ATOM 7618 N N . ALA C 1 291 ? -4.55100 24.77300 111.22400 1.000 80.79916 291 ALA C N 1
ATOM 7619 C CA . ALA C 1 291 ? -4.65800 26.11900 111.77900 1.000 84.12588 291 ALA C CA 1
ATOM 7620 C C . ALA C 1 291 ? -6.02100 26.35100 112.42000 1.000 81.95193 291 ALA C C 1
ATOM 7621 O O . ALA C 1 291 ? -6.11600 26.96400 113.48900 1.000 84.54961 291 ALA C O 1
ATOM 7623 N N . ASP C 1 292 ? -7.09000 25.86500 111.78500 1.000 77.52245 292 ASP C N 1
ATOM 7624 C CA . ASP C 1 292 ? -8.42000 26.01900 112.36400 1.000 78.73576 292 ASP C CA 1
ATOM 7625 C C . ASP C 1 292 ? -8.57000 25.18400 113.63100 1.000 76.29073 292 ASP C C 1
ATOM 7626 O O . ASP C 1 292 ? -9.20400 25.62300 114.59900 1.000 77.34875 292 ASP C O 1
ATOM 7631 N N . ALA C 1 293 ? -7.99000 23.98000 113.64700 1.000 73.86938 293 ALA C N 1
ATOM 7632 C CA . ALA C 1 293 ? -8.08400 23.13400 114.83200 1.000 72.86926 293 ALA C CA 1
ATOM 7633 C C . ALA C 1 293 ? -7.23900 23.68600 115.97400 1.000 75.48537 293 ALA C C 1
ATOM 7634 O O . ALA C 1 293 ? -7.69000 23.72000 117.12500 1.000 76.71709 293 ALA C O 1
ATOM 7636 N N . GLN C 1 294 ? -6.00800 24.11700 115.67800 1.000 77.00660 294 GLN C N 1
ATOM 7637 C CA . GLN C 1 294 ? -5.14900 24.67200 116.72100 1.000 79.94906 294 GLN C CA 1
ATOM 7638 C C . GLN C 1 294 ? -5.74200 25.94900 117.30300 1.000 83.31262 294 GLN C C 1
ATOM 7639 O O . GLN C 1 294 ? -5.62700 26.20500 118.50800 1.000 85.03125 294 GLN C O 1
ATOM 7645 N N . ARG C 1 295 ? -6.38100 26.76400 116.46100 1.000 84.66278 295 ARG C N 1
ATOM 7646 C CA . ARG C 1 295 ? -7.00700 27.98800 116.94500 1.000 89.15016 295 ARG C CA 1
ATOM 7647 C C . ARG C 1 295 ? -8.19400 27.68600 117.85100 1.000 86.76040 295 ARG C C 1
ATOM 7648 O O . ARG C 1 295 ? -8.53100 28.49700 118.72200 1.000 87.85001 295 ARG C O 1
ATOM 7656 N N . GLU C 1 296 ? -8.82500 26.52800 117.67700 1.000 83.42579 296 GLU C N 1
ATOM 7657 C CA . GLU C 1 296 ? -9.91800 26.09500 118.53600 1.000 82.69676 296 GLU C CA 1
ATOM 7658 C C . GLU C 1 296 ? -9.44400 25.25700 119.71600 1.000 83.34157 296 GLU C C 1
ATOM 7659 O O . GLU C 1 296 ? -10.27700 24.67600 120.42200 1.000 82.01510 296 GLU C O 1
ATOM 7665 N N . GLY C 1 297 ? -8.13400 25.18100 119.94700 1.000 84.61278 297 GLY C N 1
ATOM 7666 C CA . GLY C 1 297 ? -7.60700 24.40100 121.04800 1.000 75.33008 297 GLY C CA 1
ATOM 7667 C C . GLY C 1 297 ? -7.62200 22.90600 120.83700 1.000 72.28235 297 GLY C C 1
ATOM 7668 O O . GLY C 1 297 ? -7.33600 22.16000 121.77900 1.000 81.79928 297 GLY C O 1
ATOM 7669 N N . ILE C 1 298 ? -7.94600 22.44300 119.63200 1.000 87.70788 298 ILE C N 1
ATOM 7670 C CA . ILE C 1 298 ? -8.01000 21.01800 119.32600 1.000 85.09441 298 ILE C CA 1
ATOM 7671 C C . ILE C 1 298 ? -6.62600 20.60100 118.84100 1.000 86.78935 298 ILE C C 1
ATOM 7672 O O . ILE C 1 298 ? -6.26900 20.80600 117.67900 1.000 83.34420 298 ILE C O 1
ATOM 7677 N N . ASN C 1 299 ? -5.84200 20.00600 119.73900 1.000 85.81818 299 ASN C N 1
ATOM 7678 C CA . ASN C 1 299 ? -4.47400 19.60100 119.43600 1.000 87.13150 299 ASN C CA 1
ATOM 7679 C C . ASN C 1 299 ? -4.39200 18.13000 119.04100 1.000 86.27613 299 ASN C C 1
ATOM 7680 O O . ASN C 1 299 ? -3.95400 17.80400 117.93400 1.000 86.79725 299 ASN C O 1
ATOM 7685 N N . ALA C 1 300 ? -4.81000 17.23300 119.92900 1.000 84.78122 300 ALA C N 1
ATOM 7686 C CA . ALA C 1 300 ? -4.78000 15.79700 119.68200 1.000 79.90169 300 ALA C CA 1
ATOM 7687 C C . ALA C 1 300 ? -6.20600 15.29800 119.48900 1.000 76.60129 300 ALA C C 1
ATOM 7688 O O . ALA C 1 300 ? -7.05700 15.48800 120.36400 1.000 77.19610 300 ALA C O 1
ATOM 7690 N N . SER C 1 301 ? -6.46000 14.66200 118.34800 1.000 70.67163 301 SER C N 1
ATOM 7691 C CA . SER C 1 301 ? -7.78800 14.14900 118.04200 1.000 64.49721 301 SER C CA 1
ATOM 7692 C C . SER C 1 301 ? -7.67600 13.08100 116.96600 1.000 62.09692 301 SER C C 1
ATOM 7693 O O . SER C 1 301 ? -6.78600 13.12800 116.11400 1.000 61.12575 301 SER C O 1
ATOM 7696 N N . ALA C 1 302 ? -8.59500 12.11600 117.01600 1.000 60.05457 302 ALA C N 1
ATOM 7697 C CA . ALA C 1 302 ? -8.65700 11.08600 115.98900 1.000 55.45928 302 ALA C CA 1
ATOM 7698 C C . ALA C 1 302 ? -9.28100 11.59100 114.69600 1.000 52.67210 302 ALA C C 1
ATOM 7699 O O . ALA C 1 302 ? -9.07500 10.97800 113.64400 1.000 50.09022 302 ALA C O 1
ATOM 7701 N N . ARG C 1 303 ? -10.03300 12.68900 114.75100 1.000 51.88254 303 ARG C N 1
ATOM 7702 C CA . ARG C 1 303 ? -10.66600 13.27700 113.58100 1.000 51.05612 303 ARG C CA 1
ATOM 7703 C C . ARG C 1 303 ? -10.47400 14.78500 113.60700 1.000 54.73025 303 ARG C C 1
ATOM 7704 O O . ARG C 1 303 ? -10.56000 15.41200 114.66700 1.000 58.15697 303 ARG C O 1
ATOM 7712 N N . TYR C 1 304 ? -10.21400 15.36300 112.43300 1.000 55.40401 304 TYR C N 1
ATOM 7713 C CA . TYR C 1 304 ? -10.07700 16.80600 112.26000 1.000 58.77547 304 TYR C CA 1
ATOM 7714 C C . TYR C 1 304 ? -11.06100 17.24900 111.18200 1.000 60.49673 304 TYR C C 1
ATOM 7715 O O . TYR C 1 304 ? -10.68100 17.42800 110.01500 1.000 61.69950 304 TYR C O 1
ATOM 7724 N N . PRO C 1 305 ? -12.33500 17.42600 111.53100 1.000 59.87823 305 PRO C N 1
ATOM 7725 C CA . PRO C 1 305 ? -13.30900 17.87500 110.53000 1.000 58.89390 305 PRO C CA 1
ATOM 7726 C C . PRO C 1 305 ? -13.14400 19.35700 110.23500 1.000 60.24933 305 PRO C C 1
ATOM 7727 O O . PRO C 1 305 ? -12.82900 20.15400 111.12100 1.000 63.19179 305 PRO C O 1
ATOM 7731 N N . LYS C 1 306 ? -13.36400 19.72000 108.97300 1.000 60.01246 306 LYS C N 1
ATOM 7732 C CA . LYS C 1 306 ? -13.20000 21.09400 108.52400 1.000 63.27601 306 LYS C CA 1
ATOM 7733 C C . LYS C 1 306 ? -14.31000 21.44700 107.54800 1.000 63.08651 306 LYS C C 1
ATOM 7734 O O . LYS C 1 306 ? -14.72200 20.61500 106.73500 1.000 61.40736 306 LYS C O 1
ATOM 7740 N N . ASN C 1 307 ? -14.79700 22.68200 107.64500 1.000 63.41550 307 ASN C N 1
ATOM 7741 C CA . ASN C 1 307 ? -15.74600 23.25100 106.69100 1.000 61.82320 307 ASN C CA 1
ATOM 7742 C C . ASN C 1 307 ? -15.23700 24.64900 106.35000 1.000 64.75513 307 ASN C C 1
ATOM 7743 O O . ASN C 1 307 ? -15.43900 25.59200 107.12100 1.000 67.89761 307 ASN C O 1
ATOM 7748 N N . ALA C 1 308 ? -14.56800 24.78000 105.20600 1.000 67.08699 308 ALA C N 1
ATOM 7749 C CA . ALA C 1 308 ? -13.96600 26.04600 104.81200 1.000 71.75071 308 ALA C CA 1
ATOM 7750 C C . ALA C 1 308 ? -14.03600 26.18300 103.29700 1.000 74.62210 308 ALA C C 1
ATOM 7751 O O . ALA C 1 308 ? -14.55400 25.31200 102.59300 1.000 74.66685 308 ALA C O 1
ATOM 7753 N N . VAL C 1 309 ? -13.50900 27.29800 102.79900 1.000 77.50140 309 VAL C N 1
ATOM 7754 C CA . VAL C 1 309 ? -13.44900 27.58100 101.37200 1.000 81.99141 309 VAL C CA 1
ATOM 7755 C C . VAL C 1 309 ? -11.99100 27.60900 100.93900 1.000 87.34205 309 VAL C C 1
ATOM 7756 O O . VAL C 1 309 ? -11.09100 27.90600 101.73200 1.000 88.38691 309 VAL C O 1
ATOM 7760 N N . THR C 1 310 ? -11.76000 27.29600 99.66700 1.000 91.68731 310 THR C N 1
ATOM 7761 C CA . THR C 1 310 ? -10.41400 27.36800 99.12000 1.000 98.67236 310 THR C CA 1
ATOM 7762 C C . THR C 1 310 ? -9.99800 28.82100 98.91800 1.000 108.60249 310 THR C C 1
ATOM 7763 O O . THR C 1 310 ? -10.82200 29.69700 98.64000 1.000 106.37591 310 THR C O 1
ATOM 7767 N N . THR C 1 311 ? -8.69800 29.07300 99.06800 1.000 120.84870 311 THR C N 1
ATOM 7768 C CA . THR C 1 311 ? -8.19000 30.43500 98.94100 1.000 139.06141 311 THR C CA 1
ATOM 7769 C C . THR C 1 311 ? -8.10100 30.86900 97.48200 1.000 153.51577 311 THR C C 1
ATOM 7770 O O . THR C 1 311 ? -8.36200 32.03400 97.16400 1.000 156.51350 311 THR C O 1
ATOM 7774 N N . GLY C 1 312 ? -7.73900 29.95100 96.58800 1.000 166.86738 312 GLY C N 1
ATOM 7775 C CA . GLY C 1 312 ? -7.58400 30.30100 95.19400 1.000 172.19433 312 GLY C CA 1
ATOM 7776 C C . GLY C 1 312 ? -8.90500 30.63100 94.52900 1.000 174.36038 312 GLY C C 1
ATOM 7777 O O . GLY C 1 312 ? -9.98300 30.25700 94.98700 1.000 176.02900 312 GLY C O 1
ATOM 7778 N N . ASP C 1 313 ? -8.81000 31.35400 93.42600 1.000 172.64702 313 ASP C N 1
ATOM 7779 C CA . ASP C 1 313 ? -9.99900 31.75200 92.68200 1.000 166.80684 313 ASP C CA 1
ATOM 7780 C C . ASP C 1 313 ? -10.39700 30.64500 91.70900 1.000 157.86366 313 ASP C C 1
ATOM 7781 O O . ASP C 1 313 ? -9.54100 30.13300 90.97900 1.000 161.12458 313 ASP C O 1
ATOM 7786 N N . PRO C 1 314 ? -11.67700 30.24000 91.67600 1.000 146.45177 314 PRO C N 1
ATOM 7787 C CA . PRO C 1 314 ? -12.76200 30.78500 92.50100 1.000 139.55094 314 PRO C CA 1
ATOM 7788 C C . PRO C 1 314 ? -12.85300 30.13900 93.88300 1.000 127.39949 314 PRO C C 1
ATOM 7789 O O . PRO C 1 314 ? -12.40000 29.00900 94.07100 1.000 123.59113 314 PRO C O 1
ATOM 7793 N N . ALA C 1 315 ? -13.44400 30.85500 94.83700 1.000 120.84080 315 ALA C N 1
ATOM 7794 C CA . ALA C 1 315 ? -13.59300 30.34500 96.19600 1.000 114.93220 315 ALA C CA 1
ATOM 7795 C C . ALA C 1 315 ? -14.69600 29.29500 96.22600 1.000 108.84726 315 ALA C C 1
ATOM 7796 O O . ALA C 1 315 ? -15.87300 29.61300 96.02700 1.000 112.17924 315 ALA C O 1
ATOM 7798 N N . ARG C 1 316 ? -14.32100 28.04200 96.47000 1.000 98.59340 316 ARG C N 1
ATOM 7799 C CA . ARG C 1 316 ? -15.26100 26.93100 96.52700 1.000 94.20077 316 ARG C CA 1
ATOM 7800 C C . ARG C 1 316 ? -15.33100 26.39700 97.95000 1.000 88.04214 316 ARG C C 1
ATOM 7801 O O . ARG C 1 316 ? -14.29700 26.11000 98.56200 1.000 86.40246 316 ARG C O 1
ATOM 7809 N N . GLU C 1 317 ? -16.54800 26.26000 98.46800 1.000 82.42830 317 GLU C N 1
ATOM 7810 C CA . GLU C 1 317 ? -16.74900 25.68200 99.78700 1.000 77.32769 317 GLU C CA 1
ATOM 7811 C C . GLU C 1 317 ? -16.57700 24.17100 99.72800 1.000 70.79533 317 GLU C C 1
ATOM 7812 O O . GLU C 1 317 ? -17.02300 23.51600 98.78200 1.000 71.91915 317 GLU C O 1
ATOM 7818 N N . PHE C 1 318 ? -15.92200 23.61700 100.74600 1.000 65.02095 318 PHE C N 1
ATOM 7819 C CA . PHE C 1 318 ? -15.69400 22.18200 100.80400 1.000 61.13891 318 PHE C CA 1
ATOM 7820 C C . PHE C 1 318 ? -15.76600 21.72100 102.25300 1.000 59.40449 318 PHE C C 1
ATOM 7821 O O . PHE C 1 318 ? -15.76500 22.52500 103.18800 1.000 61.07311 318 PHE C O 1
ATOM 7829 N N . THR C 1 319 ? -15.83900 20.40500 102.42200 1.000 56.10410 319 THR C N 1
ATOM 7830 C CA . THR C 1 319 ? -15.76000 19.76000 103.72200 1.000 55.00133 319 THR C CA 1
ATOM 7831 C C . THR C 1 319 ? -14.64200 18.72800 103.69500 1.000 54.03016 319 THR C C 1
ATOM 7832 O O . THR C 1 319 ? -14.27300 18.21300 102.63600 1.000 55.70142 319 THR C O 1
ATOM 7836 N N . MET C 1 320 ? -14.10200 18.42700 104.87400 1.000 52.84581 320 MET C N 1
ATOM 7837 C CA . MET C 1 320 ? -12.97300 17.51300 104.96700 1.000 53.73539 320 MET C CA 1
ATOM 7838 C C . MET C 1 320 ? -12.83800 17.02500 106.40100 1.000 54.35389 320 MET C C 1
ATOM 7839 O O . MET C 1 320 ? -13.11100 17.77400 107.34100 1.000 54.64866 320 MET C O 1
ATOM 7844 N N . ILE C 1 321 ? -12.42500 15.76800 106.55500 1.000 54.65392 321 ILE C N 1
ATOM 7845 C CA . ILE C 1 321 ? -12.05700 15.19700 107.84500 1.000 55.06976 321 ILE C CA 1
ATOM 7846 C C . ILE C 1 321 ? -10.64900 14.63600 107.71900 1.000 56.63047 321 ILE C C 1
ATOM 7847 O O . ILE C 1 321 ? -10.35000 13.90500 106.76700 1.000 54.47758 321 ILE C O 1
ATOM 7852 N N . GLN C 1 322 ? -9.78300 14.99100 108.66200 1.000 58.14908 322 GLN C N 1
ATOM 7853 C CA . GLN C 1 322 ? -8.39400 14.56500 108.63900 1.000 58.20961 322 GLN C CA 1
ATOM 7854 C C . GLN C 1 322 ? -8.10300 13.61900 109.79800 1.000 56.48309 322 GLN C C 1
ATOM 7855 O O . GLN C 1 322 ? -8.71200 13.71100 110.86700 1.000 57.85431 322 GLN C O 1
ATOM 7861 N N . SER C 1 323 ? -7.15200 12.71400 109.57500 1.000 53.68538 323 SER C N 1
ATOM 7862 C CA . SER C 1 323 ? -6.76100 11.74200 110.58500 1.000 53.24323 323 SER C CA 1
ATOM 7863 C C . SER C 1 323 ? -5.39200 11.17700 110.23300 1.000 56.66206 323 SER C C 1
ATOM 7864 O O . SER C 1 323 ? -5.02500 11.08700 109.05800 1.000 59.10972 323 SER C O 1
ATOM 7867 N N . ALA C 1 324 ? -4.64600 10.79600 111.26700 1.000 55.00660 324 ALA C N 1
ATOM 7868 C CA . ALA C 1 324 ? -3.35100 10.13200 111.11900 1.000 55.18293 324 ALA C CA 1
ATOM 7869 C C . ALA C 1 324 ? -3.38000 8.82700 111.90500 1.000 54.57233 324 ALA C C 1
ATOM 7870 O O . ALA C 1 324 ? -2.71500 8.69400 112.93900 1.000 57.95169 324 ALA C O 1
ATOM 7872 N N . PRO C 1 325 ? -4.13400 7.83600 111.43200 1.000 50.18496 325 PRO C N 1
ATOM 7873 C CA . PRO C 1 325 ? -4.32500 6.61700 112.22300 1.000 48.02155 325 PRO C CA 1
ATOM 7874 C C . PRO C 1 325 ? -3.10700 5.70900 112.19000 1.000 48.00576 325 PRO C C 1
ATOM 7875 O O . PRO C 1 325 ? -2.42700 5.57400 111.16900 1.000 47.75046 325 PRO C O 1
ATOM 7879 N N . LEU C 1 326 ? -2.84400 5.07000 113.33500 1.000 48.33737 326 LEU C N 1
ATOM 7880 C CA . LEU C 1 326 ? -1.75600 4.10400 113.48300 1.000 50.77188 326 LEU C CA 1
ATOM 7881 C C . LEU C 1 326 ? -2.31400 2.92900 114.28800 1.000 51.79568 326 LEU C C 1
ATOM 7882 O O . LEU C 1 326 ? -2.05800 2.78500 115.48500 1.000 55.45665 326 LEU C O 1
ATOM 7887 N N . MET C 1 327 ? -3.10100 2.09100 113.61700 1.000 50.91663 327 MET C N 1
ATOM 7888 C CA . MET C 1 327 ? -3.68300 0.91700 114.25500 1.000 51.89306 327 MET C CA 1
ATOM 7889 C C . MET C 1 327 ? -2.59200 -0.11200 114.52400 1.000 51.75357 327 MET C C 1
ATOM 7890 O O . MET C 1 327 ? -1.89400 -0.54100 113.60100 1.000 53.59064 327 MET C O 1
ATOM 7895 N N . LEU C 1 328 ? -2.44200 -0.50600 115.78700 1.000 51.38774 328 LEU C N 1
ATOM 7896 C CA . LEU C 1 328 ? -1.35200 -1.38000 116.19300 1.000 53.53010 328 LEU C CA 1
ATOM 7897 C C . LEU C 1 328 ? -1.86000 -2.43300 117.16500 1.000 54.65129 328 LEU C C 1
ATOM 7898 O O . LEU C 1 328 ? -2.75900 -2.17600 117.97000 1.000 55.61719 328 LEU C O 1
ATOM 7903 N N . LEU C 1 329 ? -1.26900 -3.62100 117.08400 1.000 55.04607 329 LEU C N 1
ATOM 7904 C CA . LEU C 1 329 ? -1.50000 -4.68200 118.05400 1.000 55.58035 329 LEU C CA 1
ATOM 7905 C C . LEU C 1 329 ? -0.34800 -4.70100 119.04900 1.000 59.63610 329 LEU C C 1
ATOM 7906 O O . LEU C 1 329 ? 0.82000 -4.76800 118.65100 1.000 59.92824 329 LEU C O 1
ATOM 7911 N N . ALA C 1 330 ? -0.68100 -4.63100 120.33900 1.000 63.39707 330 ALA C N 1
ATOM 7912 C CA . ALA C 1 330 ? 0.35100 -4.70100 121.36900 1.000 67.91077 330 ALA C CA 1
ATOM 7913 C C . ALA C 1 330 ? 1.06800 -6.04400 121.33400 1.000 72.39552 330 ALA C C 1
ATOM 7914 O O . ALA C 1 330 ? 2.28600 -6.11300 121.53500 1.000 76.24335 330 ALA C O 1
ATOM 7916 N N . ASP C 1 331 ? 0.33100 -7.11900 121.06800 1.000 72.48501 331 ASP C N 1
ATOM 7917 C CA . ASP C 1 331 ? 0.89300 -8.46500 120.97900 1.000 73.57198 331 ASP C CA 1
ATOM 7918 C C . ASP C 1 331 ? 0.33900 -9.13200 119.72900 1.000 70.41897 331 ASP C C 1
ATOM 7919 O O . ASP C 1 331 ? -0.76200 -9.71600 119.77500 1.000 68.61349 331 ASP C O 1
ATOM 7924 N N . PRO C 1 332 ? 1.05400 -9.08300 118.60200 1.000 70.76638 332 PRO C N 1
ATOM 7925 C CA . PRO C 1 332 ? 0.53200 -9.70300 117.37400 1.000 68.03184 332 PRO C CA 1
ATOM 7926 C C . PRO C 1 332 ? 0.39300 -11.20900 117.47100 1.000 68.51874 332 PRO C C 1
ATOM 7927 O O . PRO C 1 332 ? -0.40800 -11.78800 116.72700 1.000 66.16056 332 PRO C O 1
ATOM 7931 N N . ASP C 1 333 ? 1.13100 -11.86300 118.37000 1.000 71.13484 333 ASP C N 1
ATOM 7932 C CA . ASP C 1 333 ? 1.00900 -13.30300 118.56500 1.000 69.26094 333 ASP C CA 1
ATOM 7933 C C . ASP C 1 333 ? -0.23100 -13.69600 119.36000 1.000 67.25280 333 ASP C C 1
ATOM 7934 O O . ASP C 1 333 ? -0.44000 -14.89200 119.59700 1.000 67.45282 333 ASP C O 1
ATOM 7939 N N . GLU C 1 334 ? -1.04800 -12.72800 119.78500 1.000 65.56312 334 GLU C N 1
ATOM 7940 C CA . GLU C 1 334 ? -2.33900 -13.04800 120.38000 1.000 64.26823 334 GLU C CA 1
ATOM 7941 C C . GLU C 1 334 ? -3.28400 -13.69200 119.37600 1.000 62.50223 334 GLU C C 1
ATOM 7942 O O . GLU C 1 334 ? -4.24100 -14.36000 119.78300 1.000 61.91005 334 GLU C O 1
ATOM 7948 N N . PHE C 1 335 ? -3.03700 -13.50400 118.08400 1.000 60.76255 335 PHE C N 1
ATOM 7949 C CA . PHE C 1 335 ? -3.85700 -14.06900 117.02600 1.000 57.46742 335 PHE C CA 1
ATOM 7950 C C . PHE C 1 335 ? -3.07100 -15.12800 116.26500 1.000 57.77008 335 PHE C C 1
ATOM 7951 O O . PHE C 1 335 ? -1.85200 -15.02600 116.10100 1.000 60.14142 335 PHE C O 1
ATOM 7959 N N . VAL C 1 336 ? -3.78400 -16.15300 115.80900 1.000 53.85383 336 VAL C N 1
ATOM 7960 C CA . VAL C 1 336 ? -3.22200 -17.20600 114.97200 1.000 51.61408 336 VAL C CA 1
ATOM 7961 C C . VAL C 1 336 ? -4.00800 -17.20200 113.67000 1.000 50.64555 336 VAL C C 1
ATOM 7962 O O . VAL C 1 336 ? -5.17500 -17.61500 113.64000 1.000 51.79568 336 VAL C O 1
ATOM 7966 N N . SER C 1 337 ? -3.38100 -16.72500 112.59800 1.000 48.35317 337 SER C N 1
ATOM 7967 C CA . SER C 1 337 ? -4.02900 -16.63200 111.29800 1.000 45.58441 337 SER C CA 1
ATOM 7968 C C . SER C 1 337 ? -3.73900 -17.89500 110.49900 1.000 45.28174 337 SER C C 1
ATOM 7969 O O . SER C 1 337 ? -2.57500 -18.21300 110.22800 1.000 46.35293 337 SER C O 1
ATOM 7972 N N . VAL C 1 338 ? -4.79700 -18.60900 110.12100 1.000 43.91053 338 VAL C N 1
ATOM 7973 C CA . VAL C 1 338 ? -4.69300 -19.87200 109.40100 1.000 43.18149 338 VAL C CA 1
ATOM 7974 C C . VAL C 1 338 ? -5.27300 -19.68600 108.00800 1.000 43.23413 338 VAL C C 1
ATOM 7975 O O . VAL C 1 338 ? -6.42700 -19.26300 107.85900 1.000 42.96568 338 VAL C O 1
ATOM 7979 N N . GLN C 1 339 ? -4.47500 -20.00000 106.99000 1.000 45.16857 339 GLN C N 1
ATOM 7980 C CA . GLN C 1 339 ? -4.92600 -19.97600 105.60000 1.000 45.08698 339 GLN C CA 1
ATOM 7981 C C . GLN C 1 339 ? -5.38600 -21.38100 105.23300 1.000 45.94761 339 GLN C C 1
ATOM 7982 O O . GLN C 1 339 ? -4.57000 -22.26100 104.94700 1.000 47.14513 339 GLN C O 1
ATOM 7988 N N . LEU C 1 340 ? -6.69900 -21.59700 105.25200 1.000 43.69734 340 LEU C N 1
ATOM 7989 C CA . LEU C 1 340 ? -7.24900 -22.89800 104.91100 1.000 43.57891 340 LEU C CA 1
ATOM 7990 C C . LEU C 1 340 ? -7.06800 -23.18500 103.42400 1.000 45.23700 340 LEU C C 1
ATOM 7991 O O . LEU C 1 340 ? -6.93800 -22.28000 102.59500 1.000 46.45031 340 LEU C O 1
ATOM 7996 N N . ALA C 1 341 ? -7.06900 -24.47000 103.09100 1.000 46.02657 341 ALA C N 1
ATOM 7997 C CA . ALA C 1 341 ? -6.90400 -24.89900 101.71100 1.000 47.40305 341 ALA C CA 1
ATOM 7998 C C . ALA C 1 341 ? -7.67800 -26.18800 101.46300 1.000 45.56073 341 ALA C C 1
ATOM 7999 O O . ALA C 1 341 ? -8.31000 -26.72200 102.37500 1.000 42.13663 341 ALA C O 1
ATOM 8002 N N . SER D 1 2 ? -41.96800 55.75500 98.59400 1.000 153.08151 2 SER D N 1
ATOM 8003 C CA . SER D 1 2 ? -40.71200 55.03500 98.76800 1.000 163.16693 2 SER D CA 1
ATOM 8004 C C . SER D 1 2 ? -40.91500 53.79200 99.62700 1.000 156.53719 2 SER D C 1
ATOM 8005 O O . SER D 1 2 ? -42.02000 53.25500 99.70400 1.000 142.69606 2 SER D O 1
ATOM 8008 N N . MET D 1 3 ? -39.84200 53.33900 100.27100 1.000 155.73446 3 MET D N 1
ATOM 8009 C CA . MET D 1 3 ? -39.93700 52.18900 101.15800 1.000 150.57595 3 MET D CA 1
ATOM 8010 C C . MET D 1 3 ? -40.73600 52.55100 102.40300 1.000 149.15736 3 MET D C 1
ATOM 8011 O O . MET D 1 3 ? -40.60000 53.64800 102.95200 1.000 152.39985 3 MET D O 1
ATOM 8016 N N . TYR D 1 4 ? -41.57300 51.61800 102.84700 1.000 145.50429 4 TYR D N 1
ATOM 8017 C CA . TYR D 1 4 ? -42.47200 51.89100 103.95900 1.000 143.04873 4 TYR D CA 1
ATOM 8018 C C . TYR D 1 4 ? -41.70100 51.98100 105.27100 1.000 141.15903 4 TYR D C 1
ATOM 8019 O O . TYR D 1 4 ? -40.88200 51.11200 105.58800 1.000 138.23236 4 TYR D O 1
ATOM 8028 N N . THR D 1 5 ? -41.96200 53.04900 106.02300 1.000 144.24098 5 THR D N 1
ATOM 8029 C CA . THR D 1 5 ? -41.36600 53.22900 107.33800 1.000 143.76724 5 THR D CA 1
ATOM 8030 C C . THR D 1 5 ? -41.79000 52.09900 108.26900 1.000 142.93819 5 THR D C 1
ATOM 8031 O O . THR D 1 5 ? -42.85900 51.50200 108.11100 1.000 143.53563 5 THR D O 1
ATOM 8035 N N . THR D 1 6 ? -40.92400 51.79700 109.24200 1.000 145.63325 6 THR D N 1
ATOM 8036 C CA . THR D 1 6 ? -41.27200 50.82600 110.27200 1.000 148.46780 6 THR D CA 1
ATOM 8037 C C . THR D 1 6 ? -42.57900 51.20200 110.96000 1.000 150.97073 6 THR D C 1
ATOM 8038 O O . THR D 1 6 ? -43.40700 50.33500 111.25500 1.000 144.94633 6 THR D O 1
ATOM 8042 N N . ALA D 1 7 ? -42.79500 52.49700 111.20200 1.000 148.72836 7 ALA D N 1
ATOM 8043 C CA . ALA D 1 7 ? -44.05200 52.92700 111.80800 1.000 155.65024 7 ALA D CA 1
ATOM 8044 C C . ALA D 1 7 ? -45.22900 52.67300 110.87400 1.000 163.82227 7 ALA D C 1
ATOM 8045 O O . ALA D 1 7 ? -46.34300 52.38700 111.33000 1.000 162.78268 7 ALA D O 1
ATOM 8047 N N . GLN D 1 8 ? -45.00100 52.76400 109.56100 1.000 175.04204 8 GLN D N 1
ATOM 8048 C CA . GLN D 1 8 ? -46.09400 52.57300 108.61200 1.000 186.83030 8 GLN D CA 1
ATOM 8049 C C . GLN D 1 8 ? -46.59100 51.13200 108.61800 1.000 198.17376 8 GLN D C 1
ATOM 8050 O O . GLN D 1 8 ? -47.80000 50.88700 108.53600 1.000 196.59989 8 GLN D O 1
ATOM 8056 N N . LEU D 1 9 ? -45.67500 50.16500 108.71300 1.000 213.37295 9 LEU D N 1
ATOM 8057 C CA . LEU D 1 9 ? -46.08600 48.77000 108.80800 1.000 213.24399 9 LEU D CA 1
ATOM 8058 C C . LEU D 1 9 ? -46.63300 48.43500 110.19100 1.000 209.25667 9 LEU D C 1
ATOM 8059 O O . LEU D 1 9 ? -47.45200 47.51900 110.32300 1.000 209.21982 9 LEU D O 1
ATOM 8064 N N . LEU D 1 10 ? -46.19300 49.15800 111.22500 1.000 198.62645 10 LEU D N 1
ATOM 8065 C CA . LEU D 1 10 ? -46.73800 48.94500 112.56200 1.000 191.69667 10 LEU D CA 1
ATOM 8066 C C . LEU D 1 10 ? -48.17200 49.44400 112.64700 1.000 190.37546 10 LEU D C 1
ATOM 8067 O O . LEU D 1 10 ? -49.01700 48.81400 113.29200 1.000 196.04456 10 LEU D O 1
ATOM 8072 N N . ALA D 1 11 ? -48.46300 50.57700 112.00400 1.000 189.10425 11 ALA D N 1
ATOM 8073 C CA . ALA D 1 11 ? -49.84000 51.05400 111.94300 1.000 187.55143 11 ALA D CA 1
ATOM 8074 C C . ALA D 1 11 ? -50.72700 50.09300 111.16500 1.000 191.50980 11 ALA D C 1
ATOM 8075 O O . ALA D 1 11 ? -51.94100 50.04000 111.39600 1.000 191.50191 11 ALA D O 1
ATOM 8077 N N . ALA D 1 12 ? -50.14400 49.33500 110.23600 1.000 196.16036 12 ALA D N 1
ATOM 8078 C CA . ALA D 1 12 ? -50.90100 48.30500 109.53500 1.000 201.77682 12 ALA D CA 1
ATOM 8079 C C . ALA D 1 12 ? -51.00900 47.03600 110.36900 1.000 201.78472 12 ALA D C 1
ATOM 8080 O O . ALA D 1 12 ? -52.06000 46.38600 110.38100 1.000 199.93450 12 ALA D O 1
ATOM 8082 N N . ASN D 1 13 ? -49.93400 46.66700 111.06800 1.000 205.57465 13 ASN D N 1
ATOM 8083 C CA . ASN D 1 13 ? -49.95100 45.55800 112.01100 1.000 203.01118 13 ASN D CA 1
ATOM 8084 C C . ASN D 1 13 ? -50.43100 45.97900 113.39400 1.000 200.05820 13 ASN D C 1
ATOM 8085 O O . ASN D 1 13 ? -50.16200 45.27600 114.37500 1.000 202.09792 13 ASN D O 1
ATOM 8090 N N . GLU D 1 14 ? -51.12900 47.11200 113.49000 1.000 189.58326 14 GLU D N 1
ATOM 8091 C CA . GLU D 1 14 ? -51.66200 47.56900 114.76900 1.000 182.81402 14 GLU D CA 1
ATOM 8092 C C . GLU D 1 14 ? -52.64900 46.55900 115.34100 1.000 181.77179 14 GLU D C 1
ATOM 8093 O O . GLU D 1 14 ? -52.43200 45.99700 116.42000 1.000 184.95112 14 GLU D O 1
ATOM 8099 N N . GLN D 1 15 ? -53.74500 46.31600 114.62200 1.000 183.72203 15 GLN D N 1
ATOM 8100 C CA . GLN D 1 15 ? -54.75200 45.36500 115.07400 1.000 183.59043 15 GLN D CA 1
ATOM 8101 C C . GLN D 1 15 ? -54.36400 43.92000 114.79200 1.000 182.49820 15 GLN D C 1
ATOM 8102 O O . GLN D 1 15 ? -54.97100 43.00800 115.36400 1.000 186.48552 15 GLN D O 1
ATOM 8108 N N . LYS D 1 16 ? -53.37100 43.69100 113.93100 1.000 174.93940 16 LYS D N 1
ATOM 8109 C CA . LYS D 1 16 ? -52.98000 42.32900 113.58900 1.000 169.95196 16 LYS D CA 1
ATOM 8110 C C . LYS D 1 16 ? -52.03400 41.73100 114.62200 1.000 169.23082 16 LYS D C 1
ATOM 8111 O O . LYS D 1 16 ? -52.08400 40.52100 114.87200 1.000 173.34973 16 LYS D O 1
ATOM 8117 N N . PHE D 1 17 ? -51.17100 42.55000 115.22600 1.000 165.85146 17 PHE D N 1
ATOM 8118 C CA . PHE D 1 17 ? -50.32400 42.07300 116.31100 1.000 164.11705 17 PHE D CA 1
ATOM 8119 C C . PHE D 1 17 ? -51.09300 41.92000 117.61700 1.000 162.91427 17 PHE D C 1
ATOM 8120 O O . PHE D 1 17 ? -50.61300 41.23600 118.52800 1.000 163.97492 17 PHE D O 1
ATOM 8128 N N . LYS D 1 18 ? -52.27300 42.53700 117.72600 1.000 158.39531 18 LYS D N 1
ATOM 8129 C CA . LYS D 1 18 ? -53.10300 42.34400 118.91100 1.000 154.82909 18 LYS D CA 1
ATOM 8130 C C . LYS D 1 18 ? -53.67100 40.93200 118.96100 1.000 149.63373 18 LYS D C 1
ATOM 8131 O O . LYS D 1 18 ? -53.71600 40.31300 120.03100 1.000 150.16800 18 LYS D O 1
ATOM 8137 N N . PHE D 1 19 ? -54.11800 40.41200 117.81900 1.000 141.69330 19 PHE D N 1
ATOM 8138 C CA . PHE D 1 19 ? -54.57900 39.03200 117.75700 1.000 134.45559 19 PHE D CA 1
ATOM 8139 C C . PHE D 1 19 ? -53.44300 38.08200 118.11200 1.000 129.58396 19 PHE D C 1
ATOM 8140 O O . PHE D 1 19 ? -52.30800 38.24200 117.65500 1.000 132.84488 19 PHE D O 1
ATOM 8148 N N . ASP D 1 20 ? -53.75900 37.08000 118.93200 1.000 118.62738 20 ASP D N 1
ATOM 8149 C CA . ASP D 1 20 ? -52.75700 36.18000 119.46100 1.000 110.15268 20 ASP D CA 1
ATOM 8150 C C . ASP D 1 20 ? -53.39000 34.81100 119.65600 1.000 102.60704 20 ASP D C 1
ATOM 8151 O O . ASP D 1 20 ? -54.56900 34.73500 120.03200 1.000 98.56445 20 ASP D O 1
ATOM 8156 N N . PRO D 1 21 ? -52.65800 33.72600 119.39300 1.000 101.35689 21 PRO D N 1
ATOM 8157 C CA . PRO D 1 21 ? -53.22600 32.38700 119.58200 1.000 94.26920 21 PRO D CA 1
ATOM 8158 C C . PRO D 1 21 ? -53.71700 32.17400 121.00600 1.000 87.38943 21 PRO D C 1
ATOM 8159 O O . PRO D 1 21 ? -53.28900 32.84000 121.95000 1.000 87.39206 21 PRO D O 1
ATOM 8163 N N . LEU D 1 22 ? -54.62600 31.20700 121.14700 1.000 84.97861 22 LEU D N 1
ATOM 8164 C CA . LEU D 1 22 ? -55.38100 31.05000 122.38600 1.000 82.19143 22 LEU D CA 1
ATOM 8165 C C . LEU D 1 22 ? -54.46800 30.74300 123.56800 1.000 80.99655 22 LEU D C 1
ATOM 8166 O O . LEU D 1 22 ? -54.49100 31.44600 124.58500 1.000 80.20172 22 LEU D O 1
ATOM 8171 N N . PHE D 1 23 ? -53.66000 29.68500 123.45500 1.000 78.04357 23 PHE D N 1
ATOM 8172 C CA . PHE D 1 23 ? -52.81900 29.27300 124.57600 1.000 78.18832 23 PHE D CA 1
ATOM 8173 C C . PHE D 1 23 ? -51.80700 30.34700 124.94700 1.000 79.10949 23 PHE D C 1
ATOM 8174 O O . PHE D 1 23 ? -51.46300 30.49400 126.12400 1.000 81.22290 23 PHE D O 1
ATOM 8182 N N . LEU D 1 24 ? -51.31900 31.10400 123.96500 1.000 84.87070 24 LEU D N 1
ATOM 8183 C CA . LEU D 1 24 ? -50.49400 32.26300 124.28000 1.000 85.91556 24 LEU D CA 1
ATOM 8184 C C . LEU D 1 24 ? -51.32600 33.39300 124.86800 1.000 86.89989 24 LEU D C 1
ATOM 8185 O O . LEU D 1 24 ? -50.83500 34.14900 125.71500 1.000 81.57294 24 LEU D O 1
ATOM 8190 N N . ARG D 1 25 ? -52.58000 33.52500 124.43100 1.000 88.01845 25 ARG D N 1
ATOM 8191 C CA . ARG D 1 25 ? -53.42700 34.60200 124.93100 1.000 87.59471 25 ARG D CA 1
ATOM 8192 C C . ARG D 1 25 ? -53.93500 34.31300 126.33600 1.000 80.38595 25 ARG D C 1
ATOM 8193 O O . ARG D 1 25 ? -54.11300 35.24100 127.13200 1.000 81.05709 25 ARG D O 1
ATOM 8201 N N . LEU D 1 26 ? -54.15900 33.04000 126.66400 1.000 79.63586 26 LEU D N 1
ATOM 8202 C CA . LEU D 1 26 ? -54.72800 32.66300 127.95200 1.000 79.52532 26 LEU D CA 1
ATOM 8203 C C . LEU D 1 26 ? -53.68300 32.47000 129.04100 1.000 80.18593 26 LEU D C 1
ATOM 8204 O O . LEU D 1 26 ? -53.98400 32.70400 130.21600 1.000 84.81543 26 LEU D O 1
ATOM 8209 N N . PHE D 1 27 ? -52.46700 32.04800 128.69100 1.000 80.34121 27 PHE D N 1
ATOM 8210 C CA . PHE D 1 27 ? -51.48600 31.67500 129.69900 1.000 81.55715 27 PHE D CA 1
ATOM 8211 C C . PHE D 1 27 ? -50.14500 32.38400 129.57200 1.000 89.21596 27 PHE D C 1
ATOM 8212 O O . PHE D 1 27 ? -49.24200 32.09500 130.36200 1.000 82.57043 27 PHE D O 1
ATOM 8220 N N . PHE D 1 28 ? -49.98200 33.29800 128.61400 1.000 64.23665 28 PHE D N 1
ATOM 8221 C CA . PHE D 1 28 ? -48.70700 33.98300 128.36600 1.000 62.84175 28 PHE D CA 1
ATOM 8222 C C . PHE D 1 28 ? -48.98900 35.47100 128.16800 1.000 63.93661 28 PHE D C 1
ATOM 8223 O O . PHE D 1 28 ? -48.95700 35.98000 127.04600 1.000 63.01019 28 PHE D O 1
ATOM 8231 N N . ARG D 1 29 ? -49.25800 36.17300 129.26700 1.000 68.30293 29 ARG D N 1
ATOM 8232 C CA . ARG D 1 29 ? -49.55900 37.59800 129.22800 1.000 71.66122 29 ARG D CA 1
ATOM 8233 C C . ARG D 1 29 ? -48.37000 38.46400 129.62200 1.000 72.15602 29 ARG D C 1
ATOM 8234 O O . ARG D 1 29 ? -48.52700 39.68000 129.77700 1.000 77.38823 29 ARG D O 1
ATOM 8242 N N . GLU D 1 30 ? -47.19000 37.87500 129.79100 1.000 69.00038 30 GLU D N 1
ATOM 8243 C CA . GLU D 1 30 ? -45.99000 38.61200 130.16800 1.000 65.38152 30 GLU D CA 1
ATOM 8244 C C . GLU D 1 30 ? -44.93800 38.43000 129.08400 1.000 59.27553 30 GLU D C 1
ATOM 8245 O O . GLU D 1 30 ? -44.54800 37.29900 128.77700 1.000 57.05684 30 GLU D O 1
ATOM 8251 N N . SER D 1 31 ? -44.49300 39.53900 128.50200 1.000 58.08854 31 SER D N 1
ATOM 8252 C CA . SER D 1 31 ? -43.47100 39.53800 127.46500 1.000 60.73886 31 SER D CA 1
ATOM 8253 C C . SER D 1 31 ? -42.18400 40.12300 128.02800 1.000 59.94403 31 SER D C 1
ATOM 8254 O O . SER D 1 31 ? -42.20000 41.20200 128.63000 1.000 61.42842 31 SER D O 1
ATOM 8257 N N . TYR D 1 32 ? -41.07500 39.41300 127.83300 1.000 59.24131 32 TYR D N 1
ATOM 8258 C CA . TYR D 1 32 ? -39.76300 39.84600 128.31500 1.000 61.27577 32 TYR D CA 1
ATOM 8259 C C . TYR D 1 32 ? -38.76800 39.80200 127.16400 1.000 59.96508 32 TYR D C 1
ATOM 8260 O O . TYR D 1 32 ? -38.07600 38.79400 126.96400 1.000 58.88074 32 TYR D O 1
ATOM 8269 N N . PRO D 1 33 ? -38.66900 40.87800 126.38200 1.000 59.56767 33 PRO D N 1
ATOM 8270 C CA . PRO D 1 33 ? -37.67000 40.92100 125.30600 1.000 59.66768 33 PRO D CA 1
ATOM 8271 C C . PRO D 1 33 ? -36.30100 41.27800 125.87000 1.000 61.79162 33 PRO D C 1
ATOM 8272 O O . PRO D 1 33 ? -36.14000 42.29900 126.54300 1.000 63.01019 33 PRO D O 1
ATOM 8276 N N . PHE D 1 34 ? -35.31700 40.42800 125.59400 1.000 82.06510 34 PHE D N 1
ATOM 8277 C CA . PHE D 1 34 ? -33.97600 40.60100 126.13200 1.000 86.18665 34 PHE D CA 1
ATOM 8278 C C . PHE D 1 34 ? -33.11200 41.41600 125.18100 1.000 90.55823 34 PHE D C 1
ATOM 8279 O O . PHE D 1 34 ? -33.23100 41.30200 123.95800 1.000 93.11380 34 PHE D O 1
ATOM 8287 N N . THR D 1 35 ? -32.24300 42.24600 125.75800 1.000 94.46659 35 THR D N 1
ATOM 8288 C CA . THR D 1 35 ? -31.30400 43.04100 124.97800 1.000 99.90145 35 THR D CA 1
ATOM 8289 C C . THR D 1 35 ? -30.08900 42.24300 124.52400 1.000 97.76435 35 THR D C 1
ATOM 8290 O O . THR D 1 35 ? -29.34800 42.71800 123.65700 1.000 99.02240 35 THR D O 1
ATOM 8294 N N . THR D 1 36 ? -29.87000 41.05600 125.07900 1.000 91.64520 36 THR D N 1
ATOM 8295 C CA . THR D 1 36 ? -28.77300 40.18200 124.69400 1.000 89.18438 36 THR D CA 1
ATOM 8296 C C . THR D 1 36 ? -29.30000 39.00600 123.88100 1.000 85.35497 36 THR D C 1
ATOM 8297 O O . THR D 1 36 ? -30.48200 38.65500 123.94500 1.000 86.25508 36 THR D O 1
ATOM 8301 N N . GLU D 1 37 ? -28.39900 38.40000 123.10300 1.000 83.41263 37 GLU D N 1
ATOM 8302 C CA . GLU D 1 37 ? -28.78400 37.26400 122.26900 1.000 81.17026 37 GLU D CA 1
ATOM 8303 C C . GLU D 1 37 ? -29.21300 36.07700 123.12100 1.000 75.90647 37 GLU D C 1
ATOM 8304 O O . GLU D 1 37 ? -30.13400 35.33800 122.75300 1.000 70.81902 37 GLU D O 1
ATOM 8310 N N . LYS D 1 38 ? -28.55300 35.87200 124.25600 1.000 78.14358 38 LYS D N 1
ATOM 8311 C CA . LYS D 1 38 ? -28.99900 34.89200 125.23400 1.000 77.18557 38 LYS D CA 1
ATOM 8312 C C . LYS D 1 38 ? -30.10500 35.48500 126.09900 1.000 74.99847 38 LYS D C 1
ATOM 8313 O O . LYS D 1 38 ? -30.12400 36.68600 126.38200 1.000 76.86185 38 LYS D O 1
ATOM 8319 N N . VAL D 1 39 ? -31.03500 34.63700 126.51300 1.000 71.30592 39 VAL D N 1
ATOM 8320 C CA . VAL D 1 39 ? -32.01600 35.02700 127.51800 1.000 66.61325 39 VAL D CA 1
ATOM 8321 C C . VAL D 1 39 ? -31.50500 34.57600 128.87700 1.000 72.50080 39 VAL D C 1
ATOM 8322 O O . VAL D 1 39 ? -30.95600 33.47700 129.02100 1.000 68.69245 39 VAL D O 1
ATOM 8326 N N . TYR D 1 40 ? -31.65300 35.44100 129.87400 1.000 74.18521 40 TYR D N 1
ATOM 8327 C CA . TYR D 1 40 ? -31.17400 35.17900 131.22600 1.000 78.53310 40 TYR D CA 1
ATOM 8328 C C . TYR D 1 40 ? -32.37600 35.14500 132.15800 1.000 79.92537 40 TYR D C 1
ATOM 8329 O O . TYR D 1 40 ? -32.95100 36.19100 132.48000 1.000 80.38859 40 TYR D O 1
ATOM 8338 N N . LEU D 1 41 ? -32.75500 33.93800 132.58700 1.000 81.62031 41 LEU D N 1
ATOM 8339 C CA . LEU D 1 41 ? -33.91500 33.77400 133.45400 1.000 82.08616 41 LEU D CA 1
ATOM 8340 C C . LEU D 1 41 ? -33.71800 34.42900 134.81400 1.000 86.60249 41 LEU D C 1
ATOM 8341 O O . LEU D 1 41 ? -34.70300 34.67800 135.51800 1.000 86.26297 41 LEU D O 1
ATOM 8346 N N . SER D 1 42 ? -32.47200 34.71300 135.19900 1.000 90.01869 42 SER D N 1
ATOM 8347 C CA . SER D 1 42 ? -32.23200 35.43000 136.44500 1.000 93.50595 42 SER D CA 1
ATOM 8348 C C . SER D 1 42 ? -32.61300 36.90000 136.32600 1.000 96.15363 42 SER D C 1
ATOM 8349 O O . SER D 1 42 ? -32.93100 37.54000 137.33500 1.000 98.42496 42 SER D O 1
ATOM 8352 N N . GLN D 1 43 ? -32.59000 37.44900 135.11100 1.000 97.34325 43 GLN D N 1
ATOM 8353 C CA . GLN D 1 43 ? -32.93100 38.84700 134.88400 1.000 99.62773 43 GLN D CA 1
ATOM 8354 C C . GLN D 1 43 ? -34.43200 39.08900 134.79000 1.000 98.06176 43 GLN D C 1
ATOM 8355 O O . GLN D 1 43 ? -34.84400 40.22300 134.52000 1.000 98.30389 43 GLN D O 1
ATOM 8361 N N . ILE D 1 44 ? -35.25100 38.06900 135.00100 1.000 94.70346 44 ILE D N 1
ATOM 8362 C CA . ILE D 1 44 ? -36.70600 38.19500 134.96700 1.000 92.94272 44 ILE D CA 1
ATOM 8363 C C . ILE D 1 44 ? -37.22100 38.18300 136.40100 1.000 95.93519 44 ILE D C 1
ATOM 8364 O O . ILE D 1 44 ? -36.88900 37.25700 137.15400 1.000 96.55368 44 ILE D O 1
ATOM 8369 N N . PRO D 1 45 ? -38.01600 39.16800 136.81400 1.000 99.69616 45 PRO D N 1
ATOM 8370 C CA . PRO D 1 45 ? -38.50700 39.18500 138.19400 1.000 103.12289 45 PRO D CA 1
ATOM 8371 C C . PRO D 1 45 ? -39.51000 38.07200 138.44700 1.000 104.18091 45 PRO D C 1
ATOM 8372 O O . PRO D 1 45 ? -40.24900 37.65100 137.55500 1.000 103.03077 45 PRO D O 1
ATOM 8376 N N . GLY D 1 46 ? -39.52100 37.58800 139.68800 1.000 108.35773 46 GLY D N 1
ATOM 8377 C CA . GLY D 1 46 ? -40.45400 36.57100 140.11600 1.000 111.91079 46 GLY D CA 1
ATOM 8378 C C . GLY D 1 46 ? -39.99100 35.14300 139.91400 1.000 115.00853 46 GLY D C 1
ATOM 8379 O O . GLY D 1 46 ? -40.56900 34.23100 140.51400 1.000 116.66399 46 GLY D O 1
ATOM 8380 N N . LEU D 1 47 ? -38.96800 34.91800 139.09200 1.000 118.48263 47 LEU D N 1
ATOM 8381 C CA . LEU D 1 47 ? -38.47500 33.56900 138.83900 1.000 121.92778 47 LEU D CA 1
ATOM 8382 C C . LEU D 1 47 ? -37.56800 33.13500 139.98500 1.000 127.14946 47 LEU D C 1
ATOM 8383 O O . LEU D 1 47 ? -36.51800 33.74400 140.22000 1.000 128.85229 47 LEU D O 1
ATOM 8388 N N . VAL D 1 48 ? -37.97100 32.08300 140.69500 1.000 128.40487 48 VAL D N 1
ATOM 8389 C CA . VAL D 1 48 ? -37.22200 31.59000 141.85100 1.000 134.57929 48 VAL D CA 1
ATOM 8390 C C . VAL D 1 48 ? -36.31700 30.47100 141.34200 1.000 139.14037 48 VAL D C 1
ATOM 8391 O O . VAL D 1 48 ? -36.71400 29.30800 141.25600 1.000 144.38047 48 VAL D O 1
ATOM 8395 N N . ASN D 1 49 ? -35.08300 30.83800 140.99700 1.000 140.45631 49 ASN D N 1
ATOM 8396 C CA . ASN D 1 49 ? -34.07000 29.89500 140.52300 1.000 142.17757 49 ASN D CA 1
ATOM 8397 C C . ASN D 1 49 ? -34.58300 29.10300 139.32200 1.000 138.96140 49 ASN D C 1
ATOM 8398 O O . ASN D 1 49 ? -34.53700 27.87200 139.28400 1.000 139.50357 49 ASN D O 1
ATOM 8403 N N . MET D 1 50 ? -35.08200 29.83300 138.32800 1.000 133.38968 50 MET D N 1
ATOM 8404 C CA . MET D 1 50 ? -35.63200 29.20500 137.13500 1.000 127.24157 50 MET D CA 1
ATOM 8405 C C . MET D 1 50 ? -34.52100 28.54100 136.33100 1.000 123.72536 50 MET D C 1
ATOM 8406 O O . MET D 1 50 ? -33.49800 29.16400 136.03000 1.000 125.00183 50 MET D O 1
ATOM 8411 N N . ALA D 1 51 ? -34.72200 27.27100 135.98700 1.000 119.86174 51 ALA D N 1
ATOM 8412 C CA . ALA D 1 51 ? -33.73400 26.50500 135.24400 1.000 118.31945 51 ALA D CA 1
ATOM 8413 C C . ALA D 1 51 ? -34.43100 25.70100 134.15700 1.000 115.44805 51 ALA D C 1
ATOM 8414 O O . ALA D 1 51 ? -35.58200 25.28400 134.31200 1.000 115.51385 51 ALA D O 1
ATOM 8416 N N . LEU D 1 52 ? -33.71900 25.49100 133.05300 1.000 113.22673 52 LEU D N 1
ATOM 8417 C CA . LEU D 1 52 ? -34.21500 24.72900 131.91600 1.000 110.11583 52 LEU D CA 1
ATOM 8418 C C . LEU D 1 52 ? -33.26200 23.57800 131.63600 1.000 113.30306 52 LEU D C 1
ATOM 8419 O O . LEU D 1 52 ? -32.04900 23.78600 131.52600 1.000 116.64820 52 LEU D O 1
ATOM 8424 N N . TYR D 1 53 ? -33.80800 22.37000 131.51800 1.000 112.28715 53 TYR D N 1
ATOM 8425 C CA . TYR D 1 53 ? -33.00600 21.18000 131.23800 1.000 113.98472 53 TYR D CA 1
ATOM 8426 C C . TYR D 1 53 ? -33.01700 20.94700 129.73200 1.000 112.41874 53 TYR D C 1
ATOM 8427 O O . TYR D 1 53 ? -33.95600 20.36200 129.18700 1.000 112.16082 53 TYR D O 1
ATOM 8436 N N . VAL D 1 54 ? -31.96900 21.40900 129.05600 1.000 111.64760 54 VAL D N 1
ATOM 8437 C CA . VAL D 1 54 ? -31.84900 21.28700 127.60800 1.000 110.99752 54 VAL D CA 1
ATOM 8438 C C . VAL D 1 54 ? -31.16800 19.96800 127.27900 1.000 112.90038 54 VAL D C 1
ATOM 8439 O O . VAL D 1 54 ? -30.17600 19.58900 127.91200 1.000 114.54794 54 VAL D O 1
ATOM 8443 N N . SER D 1 55 ? -31.70100 19.26100 126.28200 1.000 113.33464 55 SER D N 1
ATOM 8444 C CA . SER D 1 55 ? -31.16700 17.97300 125.87200 1.000 115.82441 55 SER D CA 1
ATOM 8445 C C . SER D 1 55 ? -30.98300 17.96500 124.35700 1.000 116.52450 55 SER D C 1
ATOM 8446 O O . SER D 1 55 ? -31.93000 18.28200 123.61700 1.000 111.66865 55 SER D O 1
ATOM 8449 N N . PRO D 1 56 ? -29.79500 17.62300 123.86200 1.000 121.82776 56 PRO D N 1
ATOM 8450 C CA . PRO D 1 56 ? -29.59600 17.56300 122.40900 1.000 125.29397 56 PRO D CA 1
ATOM 8451 C C . PRO D 1 56 ? -30.36900 16.40700 121.79400 1.000 127.75216 56 PRO D C 1
ATOM 8452 O O . PRO D 1 56 ? -30.42900 15.30800 122.35100 1.000 131.23679 56 PRO D O 1
ATOM 8456 N N . ILE D 1 57 ? -30.96400 16.66600 120.63300 1.000 127.17051 57 ILE D N 1
ATOM 8457 C CA . ILE D 1 57 ? -31.76900 15.68400 119.91500 1.000 130.28404 57 ILE D CA 1
ATOM 8458 C C . ILE D 1 57 ? -31.07200 15.37000 118.60000 1.000 136.10842 57 ILE D C 1
ATOM 8459 O O . ILE D 1 57 ? -30.78300 16.27700 117.80900 1.000 137.32962 57 ILE D O 1
ATOM 8464 N N . VAL D 1 58 ? -30.80300 14.08800 118.36500 1.000 140.64581 58 VAL D N 1
ATOM 8465 C CA . VAL D 1 58 ? -30.20600 13.62500 117.11800 1.000 146.39650 58 VAL D CA 1
ATOM 8466 C C . VAL D 1 58 ? -30.95000 12.37600 116.66600 1.000 151.76030 58 VAL D C 1
ATOM 8467 O O . VAL D 1 58 ? -31.28400 11.51000 117.48200 1.000 148.89680 58 VAL D O 1
ATOM 8471 N N . SER D 1 59 ? -31.23400 12.30200 115.36400 1.000 155.08438 59 SER D N 1
ATOM 8472 C CA . SER D 1 59 ? -31.93900 11.17000 114.75900 1.000 161.26144 59 SER D CA 1
ATOM 8473 C C . SER D 1 59 ? -33.33200 10.97600 115.35900 1.000 162.00363 59 SER D C 1
ATOM 8474 O O . SER D 1 59 ? -33.86900 9.86600 115.35900 1.000 170.38095 59 SER D O 1
ATOM 8477 N N . GLY D 1 60 ? -33.92400 12.04900 115.88000 1.000 154.44220 60 GLY D N 1
ATOM 8478 C CA . GLY D 1 60 ? -35.28300 11.98800 116.38300 1.000 154.60801 60 GLY D CA 1
ATOM 8479 C C . GLY D 1 60 ? -35.44400 11.43200 117.77700 1.000 156.12661 60 GLY D C 1
ATOM 8480 O O . GLY D 1 60 ? -36.56200 11.07900 118.16200 1.000 156.34243 60 GLY D O 1
ATOM 8481 N N . GLU D 1 61 ? -34.36500 11.34000 118.55000 1.000 155.34757 61 GLU D N 1
ATOM 8482 C CA . GLU D 1 61 ? -34.42600 10.83600 119.91400 1.000 153.93688 61 GLU D CA 1
ATOM 8483 C C . GLU D 1 61 ? -33.70500 11.79600 120.85000 1.000 148.13092 61 GLU D C 1
ATOM 8484 O O . GLU D 1 61 ? -32.71900 12.43700 120.47600 1.000 149.36001 61 GLU D O 1
ATOM 8490 N N . VAL D 1 62 ? -34.21300 11.88500 122.07500 1.000 143.74092 62 VAL D N 1
ATOM 8491 C CA . VAL D 1 62 ? -33.69000 12.80000 123.08100 1.000 139.49304 62 VAL D CA 1
ATOM 8492 C C . VAL D 1 62 ? -32.68300 12.05900 123.94900 1.000 138.86139 62 VAL D C 1
ATOM 8493 O O . VAL D 1 62 ? -32.97100 10.97100 124.46200 1.000 141.17219 62 VAL D O 1
ATOM 8497 N N . ILE D 1 63 ? -31.50400 12.64800 124.11800 1.000 137.79284 63 ILE D N 1
ATOM 8498 C CA . ILE D 1 63 ? -30.45200 12.09300 124.96100 1.000 145.04371 63 ILE D CA 1
ATOM 8499 C C . ILE D 1 63 ? -30.34300 12.99800 126.18100 1.000 147.27029 63 ILE D C 1
ATOM 8500 O O . ILE D 1 63 ? -29.75700 14.08500 126.11500 1.000 155.07386 63 ILE D O 1
ATOM 8505 N N . ARG D 1 64 ? -30.91200 12.55700 127.30000 1.000 146.10962 64 ARG D N 1
ATOM 8506 C CA . ARG D 1 64 ? -30.90500 13.33000 128.53400 1.000 149.84955 64 ARG D CA 1
ATOM 8507 C C . ARG D 1 64 ? -29.67400 13.06500 129.39300 1.000 151.07601 64 ARG D C 1
ATOM 8508 O O . ARG D 1 64 ? -29.51100 13.71400 130.43200 1.000 150.62859 64 ARG D O 1
ATOM 8516 N N . SER D 1 65 ? -28.80700 12.13300 128.98600 1.000 151.34446 65 SER D N 1
ATOM 8517 C CA . SER D 1 65 ? -27.59200 11.86200 129.75000 1.000 149.94956 65 SER D CA 1
ATOM 8518 C C . SER D 1 65 ? -26.57900 12.98900 129.60700 1.000 146.74917 65 SER D C 1
ATOM 8519 O O . SER D 1 65 ? -25.84200 13.28700 130.55500 1.000 146.81497 65 SER D O 1
ATOM 8522 N N . ARG D 1 66 ? -26.52500 13.62300 128.43700 1.000 144.01727 66 ARG D N 1
ATOM 8523 C CA . ARG D 1 66 ? -25.57900 14.70500 128.20200 1.000 141.83806 66 ARG D CA 1
ATOM 8524 C C . ARG D 1 66 ? -26.14400 16.07400 128.55200 1.000 138.08498 66 ARG D C 1
ATOM 8525 O O . ARG D 1 66 ? -25.37200 17.03100 128.70000 1.000 137.64808 66 ARG D O 1
ATOM 8533 N N . GLY D 1 67 ? -27.46600 16.19000 128.69500 1.000 134.56613 67 GLY D N 1
ATOM 8534 C CA . GLY D 1 67 ? -28.06400 17.47300 128.98100 1.000 130.98676 67 GLY D CA 1
ATOM 8535 C C . GLY D 1 67 ? -27.86200 17.91800 130.41800 1.000 130.45775 67 GLY D C 1
ATOM 8536 O O . GLY D 1 67 ? -27.61600 17.12200 131.32200 1.000 133.05279 67 GLY D O 1
ATOM 8537 N N . GLY D 1 68 ? -27.97500 19.22300 130.61900 1.000 125.04394 68 GLY D N 1
ATOM 8538 C CA . GLY D 1 68 ? -27.81800 19.80400 131.94100 1.000 121.18558 68 GLY D CA 1
ATOM 8539 C C . GLY D 1 68 ? -28.69500 21.02400 132.09300 1.000 115.53754 68 GLY D C 1
ATOM 8540 O O . GLY D 1 68 ? -29.04700 21.68600 131.11100 1.000 114.65322 68 GLY D O 1
ATOM 8541 N N . SER D 1 69 ? -29.05100 21.32400 133.34000 1.000 112.18714 69 SER D N 1
ATOM 8542 C CA . SER D 1 69 ? -29.91000 22.46700 133.61800 1.000 107.54711 69 SER D CA 1
ATOM 8543 C C . SER D 1 69 ? -29.15000 23.76600 133.38900 1.000 104.93363 69 SER D C 1
ATOM 8544 O O . SER D 1 69 ? -28.03800 23.94600 133.89600 1.000 104.61781 69 SER D O 1
ATOM 8547 N N . THR D 1 70 ? -29.75200 24.67300 132.62400 1.000 103.01761 70 THR D N 1
ATOM 8548 C CA . THR D 1 70 ? -29.15000 25.96100 132.32300 1.000 101.98065 70 THR D CA 1
ATOM 8549 C C . THR D 1 70 ? -30.14300 27.07700 132.61400 1.000 99.70669 70 THR D C 1
ATOM 8550 O O . THR D 1 70 ? -31.35600 26.90900 132.46500 1.000 97.41958 70 THR D O 1
ATOM 8554 N N . SER D 1 71 ? -29.61000 28.22000 133.04700 1.000 101.06212 71 SER D N 1
ATOM 8555 C CA . SER D 1 71 ? -30.41100 29.41900 133.24700 1.000 100.43046 71 SER D CA 1
ATOM 8556 C C . SER D 1 71 ? -30.34500 30.37500 132.06600 1.000 99.29085 71 SER D C 1
ATOM 8557 O O . SER D 1 71 ? -31.21100 31.24900 131.94500 1.000 95.43513 71 SER D O 1
ATOM 8560 N N . GLU D 1 72 ? -29.34400 30.23300 131.20400 1.000 102.72811 72 GLU D N 1
ATOM 8561 C CA . GLU D 1 72 ? -29.20800 31.03100 129.99700 1.000 102.87812 72 GLU D CA 1
ATOM 8562 C C . GLU D 1 72 ? -29.49800 30.16500 128.77800 1.000 102.05961 72 GLU D C 1
ATOM 8563 O O . GLU D 1 72 ? -29.34300 28.94100 128.81700 1.000 106.03640 72 GLU D O 1
ATOM 8569 N N . PHE D 1 73 ? -29.92000 30.81000 127.69200 1.000 97.66434 73 PHE D N 1
ATOM 8570 C CA . PHE D 1 73 ? -30.33600 30.07000 126.50900 1.000 94.53502 73 PHE D CA 1
ATOM 8571 C C . PHE D 1 73 ? -30.42100 31.02100 125.32300 1.000 94.34552 73 PHE D C 1
ATOM 8572 O O . PHE D 1 73 ? -30.93100 32.13600 125.45500 1.000 93.29540 73 PHE D O 1
ATOM 8580 N N . THR D 1 74 ? -29.91300 30.57500 124.17100 1.000 94.41658 74 THR D N 1
ATOM 8581 C CA . THR D 1 74 ? -30.02400 31.34300 122.93900 1.000 91.55308 74 THR D CA 1
ATOM 8582 C C . THR D 1 74 ? -31.20700 30.82300 122.14000 1.000 89.05541 74 THR D C 1
ATOM 8583 O O . THR D 1 74 ? -31.13700 29.70500 121.60600 1.000 90.81615 74 THR D O 1
ATOM 8587 N N . PRO D 1 75 ? -32.30100 31.57200 122.03100 1.000 85.83924 75 PRO D N 1
ATOM 8588 C CA . PRO D 1 75 ? -33.44000 31.09400 121.23900 1.000 85.51288 75 PRO D CA 1
ATOM 8589 C C . PRO D 1 75 ? -33.12100 31.10100 119.75300 1.000 87.37100 75 PRO D C 1
ATOM 8590 O O . PRO D 1 75 ? -32.45300 32.00400 119.24400 1.000 86.43142 75 PRO D O 1
ATOM 8594 N N . GLY D 1 76 ? -33.60600 30.07500 119.05900 1.000 90.42663 76 GLY D N 1
ATOM 8595 C CA . GLY D 1 76 ? -33.46000 30.02800 117.61400 1.000 95.49566 76 GLY D CA 1
ATOM 8596 C C . GLY D 1 76 ? -34.30900 31.10200 116.96300 1.000 95.81149 76 GLY D C 1
ATOM 8597 O O . GLY D 1 76 ? -35.48500 31.27900 117.30600 1.000 96.93531 76 GLY D O 1
ATOM 8598 N N . TYR D 1 77 ? -33.71500 31.83200 116.02500 1.000 97.14849 77 TYR D N 1
ATOM 8599 C CA . TYR D 1 77 ? -34.38600 32.95900 115.39700 1.000 97.11164 77 TYR D CA 1
ATOM 8600 C C . TYR D 1 77 ? -35.08900 32.52800 114.11700 1.000 99.33296 77 TYR D C 1
ATOM 8601 O O . TYR D 1 77 ? -34.55600 31.73500 113.33500 1.000 106.09956 77 TYR D O 1
ATOM 8610 N N . VAL D 1 78 ? -36.29700 33.05100 113.91600 1.000 92.74007 78 VAL D N 1
ATOM 8611 C CA . VAL D 1 78 ? -37.08600 32.80600 112.71600 1.000 91.32411 78 VAL D CA 1
ATOM 8612 C C . VAL D 1 78 ? -37.22200 34.11600 111.95200 1.000 89.42388 78 VAL D C 1
ATOM 8613 O O . VAL D 1 78 ? -37.42300 35.17900 112.55200 1.000 87.69209 78 VAL D O 1
ATOM 8617 N N . LYS D 1 79 ? -37.10300 34.04000 110.62900 1.000 91.04249 79 LYS D N 1
ATOM 8618 C CA . LYS D 1 79 ? -37.13700 35.22100 109.76400 1.000 91.34516 79 LYS D CA 1
ATOM 8619 C C . LYS D 1 79 ? -37.87700 34.88600 108.47500 1.000 93.28224 79 LYS D C 1
ATOM 8620 O O . LYS D 1 79 ? -37.26800 34.73400 107.41000 1.000 100.41204 79 LYS D O 1
ATOM 8626 N N . PRO D 1 80 ? -39.20400 34.75500 108.53900 1.000 89.04489 80 PRO D N 1
ATOM 8627 C CA . PRO D 1 80 ? -39.97400 34.52700 107.30900 1.000 88.67379 80 PRO D CA 1
ATOM 8628 C C . PRO D 1 80 ? -39.92300 35.75900 106.41800 1.000 85.17074 80 PRO D C 1
ATOM 8629 O O . PRO D 1 80 ? -40.13100 36.88300 106.88000 1.000 79.97801 80 PRO D O 1
ATOM 8633 N N . LYS D 1 81 ? -39.64400 35.53900 105.13500 1.000 88.09214 81 LYS D N 1
ATOM 8634 C CA . LYS D 1 81 ? -39.52100 36.61900 104.16900 1.000 88.87908 81 LYS D CA 1
ATOM 8635 C C . LYS D 1 81 ? -40.34900 36.31200 102.93000 1.000 91.05039 81 LYS D C 1
ATOM 8636 O O . LYS D 1 81 ? -40.55100 35.15100 102.56600 1.000 93.23749 81 LYS D O 1
ATOM 8642 N N . HIS D 1 82 ? -40.83100 37.37300 102.28900 1.000 90.07133 82 HIS D N 1
ATOM 8643 C CA . HIS D 1 82 ? -41.59700 37.27200 101.05500 1.000 92.59531 82 HIS D CA 1
ATOM 8644 C C . HIS D 1 82 ? -41.18800 38.41400 100.14100 1.000 93.29013 82 HIS D C 1
ATOM 8645 O O . HIS D 1 82 ? -41.05800 39.55500 100.59400 1.000 90.41084 82 HIS D O 1
ATOM 8652 N N . GLU D 1 83 ? -40.98100 38.10800 98.86400 1.000 97.09059 83 GLU D N 1
ATOM 8653 C CA . GLU D 1 83 ? -40.61900 39.13900 97.90300 1.000 100.53837 83 GLU D CA 1
ATOM 8654 C C . GLU D 1 83 ? -41.80900 40.05100 97.62300 1.000 101.07264 83 GLU D C 1
ATOM 8655 O O . GLU D 1 83 ? -42.96800 39.62900 97.65900 1.000 103.09657 83 GLU D O 1
ATOM 8661 N N . VAL D 1 84 ? -41.50800 41.31700 97.33800 1.000 102.38333 84 VAL D N 1
ATOM 8662 C CA . VAL D 1 84 ? -42.52800 42.34700 97.19700 1.000 107.51026 84 VAL D CA 1
ATOM 8663 C C . VAL D 1 84 ? -42.45000 42.96300 95.80500 1.000 116.35342 84 VAL D C 1
ATOM 8664 O O . VAL D 1 84 ? -41.41200 42.94300 95.14000 1.000 117.72991 84 VAL D O 1
ATOM 8668 N N . ASN D 1 85 ? -43.58400 43.51600 95.37200 1.000 146.63863 85 ASN D N 1
ATOM 8669 C CA . ASN D 1 85 ? -43.77900 44.19400 94.09700 1.000 149.36528 85 ASN D CA 1
ATOM 8670 C C . ASN D 1 85 ? -43.51900 43.30500 92.88100 1.000 149.86797 85 ASN D C 1
ATOM 8671 O O . ASN D 1 85 ? -42.81700 43.73700 91.95800 1.000 153.38418 85 ASN D O 1
ATOM 8673 N N . PRO D 1 86 ? -44.06400 42.06900 92.81300 1.000 151.57607 86 PRO D N 1
ATOM 8674 C CA . PRO D 1 86 ? -44.01600 41.34400 91.54200 1.000 161.54042 86 PRO D CA 1
ATOM 8675 C C . PRO D 1 86 ? -45.35100 41.42900 90.82600 1.000 169.81510 86 PRO D C 1
ATOM 8676 O O . PRO D 1 86 ? -46.25700 42.14300 91.27100 1.000 177.74763 86 PRO D O 1
ATOM 8680 N N . GLN D 1 87 ? -45.49000 40.70500 89.71800 1.000 168.29386 87 GLN D N 1
ATOM 8681 C CA . GLN D 1 87 ? -46.76500 40.58800 89.02700 1.000 173.26025 87 GLN D CA 1
ATOM 8682 C C . GLN D 1 87 ? -47.44200 39.25500 89.32100 1.000 174.14983 87 GLN D C 1
ATOM 8683 O O . GLN D 1 87 ? -48.18800 38.73600 88.48400 1.000 177.93186 87 GLN D O 1
ATOM 8689 N N . MET D 1 88 ? -47.18400 38.69000 90.49900 1.000 171.48635 88 MET D N 1
ATOM 8690 C CA . MET D 1 88 ? -47.76800 37.41400 90.88000 1.000 176.85278 88 MET D CA 1
ATOM 8691 C C . MET D 1 88 ? -49.28200 37.54000 91.01500 1.000 178.38455 88 MET D C 1
ATOM 8692 O O . MET D 1 88 ? -49.82800 38.62600 91.22600 1.000 177.72920 88 MET D O 1
ATOM 8694 N N . THR D 1 89 ? -49.95700 36.39900 90.89400 1.000 182.79560 89 THR D N 1
ATOM 8695 C CA . THR D 1 89 ? -51.41100 36.37200 90.97400 1.000 185.59067 89 THR D CA 1
ATOM 8696 C C . THR D 1 89 ? -51.87700 36.84500 92.34700 1.000 187.12507 89 THR D C 1
ATOM 8697 O O . THR D 1 89 ? -51.38900 36.37600 93.38000 1.000 180.24266 89 THR D O 1
ATOM 8701 N N . LEU D 1 90 ? -52.82400 37.78000 92.35200 1.000 195.26552 90 LEU D N 1
ATOM 8702 C CA . LEU D 1 90 ? -53.25400 38.42400 93.58300 1.000 206.12471 90 LEU D CA 1
ATOM 8703 C C . LEU D 1 90 ? -54.05000 37.45700 94.45900 1.000 222.32666 90 LEU D C 1
ATOM 8704 O O . LEU D 1 90 ? -54.40200 36.34500 94.05600 1.000 233.94121 90 LEU D O 1
ATOM 8709 N N . ARG D 1 91 ? -54.33500 37.90300 95.67700 1.000 226.91405 91 ARG D N 1
ATOM 8710 C CA . ARG D 1 91 ? -55.18400 37.17000 96.60100 1.000 228.12735 91 ARG D CA 1
ATOM 8711 C C . ARG D 1 91 ? -56.60700 37.70300 96.50800 1.000 228.25105 91 ARG D C 1
ATOM 8712 O O . ARG D 1 91 ? -56.81900 38.91100 96.36600 1.000 233.80172 91 ARG D O 1
ATOM 8714 N N . ARG D 1 92 ? -57.57800 36.79800 96.58600 1.000 208.74082 92 ARG D N 1
ATOM 8715 C CA . ARG D 1 92 ? -58.98100 37.15500 96.41600 1.000 199.12124 92 ARG D CA 1
ATOM 8716 C C . ARG D 1 92 ? -59.51000 37.82900 97.67800 1.000 191.30452 92 ARG D C 1
ATOM 8717 O O . ARG D 1 92 ? -59.46400 37.24900 98.76800 1.000 183.77730 92 ARG D O 1
ATOM 8725 N N . LEU D 1 93 ? -60.01200 39.05200 97.53100 1.000 193.84693 93 LEU D N 1
ATOM 8726 C CA . LEU D 1 93 ? -60.59500 39.78800 98.64400 1.000 193.89167 93 LEU D CA 1
ATOM 8727 C C . LEU D 1 93 ? -61.86100 40.48100 98.15800 1.000 209.60145 93 LEU D C 1
ATOM 8728 O O . LEU D 1 93 ? -61.79700 41.29800 97.23100 1.000 221.18441 93 LEU D O 1
ATOM 8733 N N . PRO D 1 94 ? -63.02100 40.18800 98.74400 1.000 214.61784 94 PRO D N 1
ATOM 8734 C CA . PRO D 1 94 ? -64.27700 40.73700 98.21600 1.000 219.23418 94 PRO D CA 1
ATOM 8735 C C . PRO D 1 94 ? -64.37000 42.24200 98.41100 1.000 219.32103 94 PRO D C 1
ATOM 8736 O O . PRO D 1 94 ? -63.60200 42.86100 99.15100 1.000 218.33144 94 PRO D O 1
ATOM 8740 N N . ASP D 1 95 ? -65.34600 42.82900 97.71400 1.000 215.47320 95 ASP D N 1
ATOM 8741 C CA . ASP D 1 95 ? -65.63200 44.26300 97.79300 1.000 209.75673 95 ASP D CA 1
ATOM 8742 C C . ASP D 1 95 ? -64.43400 45.10600 97.35400 1.000 200.85566 95 ASP D C 1
ATOM 8743 O O . ASP D 1 95 ? -64.16400 46.17100 97.91400 1.000 198.02374 95 ASP D O 1
ATOM 8745 N N . GLU D 1 96 ? -63.71600 44.62900 96.33900 1.000 218.69991 96 GLU D N 1
ATOM 8746 C CA . GLU D 1 96 ? -62.57400 45.32900 95.76200 1.000 214.49940 96 GLU D CA 1
ATOM 8747 C C . GLU D 1 96 ? -62.93400 45.79500 94.35400 1.000 221.06861 96 GLU D C 1
ATOM 8748 O O . GLU D 1 96 ? -63.47500 45.01900 93.55700 1.000 222.66354 96 GLU D O 1
ATOM 8750 N N . ASP D 1 97 ? -62.65500 47.06200 94.06500 1.000 191.29399 97 ASP D N 1
ATOM 8751 C CA . ASP D 1 97 ? -63.09400 47.76400 92.86800 1.000 193.64690 97 ASP D CA 1
ATOM 8752 C C . ASP D 1 97 ? -61.96100 47.82300 91.85000 1.000 197.86320 97 ASP D C 1
ATOM 8753 O O . ASP D 1 97 ? -60.80700 47.52700 92.16900 1.000 193.29423 97 ASP D O 1
ATOM 8758 N N . PRO D 1 98 ? -62.25300 48.17000 90.58900 1.000 202.93223 98 PRO D N 1
ATOM 8759 C CA . PRO D 1 98 ? -61.16000 48.34800 89.62000 1.000 209.38826 98 PRO D CA 1
ATOM 8760 C C . PRO D 1 98 ? -60.34500 49.61500 89.81300 1.000 209.03033 98 PRO D C 1
ATOM 8761 O O . PRO D 1 98 ? -59.30300 49.75500 89.15800 1.000 209.78305 98 PRO D O 1
ATOM 8765 N N . GLN D 1 99 ? -60.78100 50.54700 90.66500 1.000 210.62789 99 GLN D N 1
ATOM 8766 C CA . GLN D 1 99 ? -60.00500 51.76800 90.85400 1.000 210.97793 99 GLN D CA 1
ATOM 8767 C C . GLN D 1 99 ? -58.63600 51.46900 91.44800 1.000 202.67430 99 GLN D C 1
ATOM 8768 O O . GLN D 1 99 ? -57.68600 52.23000 91.23300 1.000 202.35847 99 GLN D O 1
ATOM 8770 N N . ASN D 1 100 ? -58.51500 50.36500 92.18100 1.000 188.94371 100 ASN D N 1
ATOM 8771 C CA . ASN D 1 100 ? -57.26000 49.94100 92.78400 1.000 175.90267 100 ASN D CA 1
ATOM 8772 C C . ASN D 1 100 ? -56.48200 48.96800 91.90800 1.000 171.79165 100 ASN D C 1
ATOM 8773 O O . ASN D 1 100 ? -55.37700 48.56200 92.28500 1.000 169.87037 100 ASN D O 1
ATOM 8778 N N . LEU D 1 101 ? -57.03300 48.58000 90.75900 1.000 172.81283 101 LEU D N 1
ATOM 8779 C CA . LEU D 1 101 ? -56.30000 47.77100 89.79500 1.000 171.14420 101 LEU D CA 1
ATOM 8780 C C . LEU D 1 101 ? -55.37600 48.59800 88.91300 1.000 171.64690 101 LEU D C 1
ATOM 8781 O O . LEU D 1 101 ? -54.53500 48.02000 88.21600 1.000 173.25762 101 LEU D O 1
ATOM 8786 N N . ALA D 1 102 ? -55.50900 49.92500 88.92000 1.000 171.22842 102 ALA D N 1
ATOM 8787 C CA . ALA D 1 102 ? -54.69900 50.76100 88.04500 1.000 174.95519 102 ALA D CA 1
ATOM 8788 C C . ALA D 1 102 ? -53.44900 51.30000 88.72600 1.000 173.16550 102 ALA D C 1
ATOM 8789 O O . ALA D 1 102 ? -52.46100 51.59500 88.04300 1.000 172.96811 102 ALA D O 1
ATOM 8791 N N . ASP D 1 103 ? -53.46600 51.43400 90.05500 1.000 167.38849 103 ASP D N 1
ATOM 8792 C CA . ASP D 1 103 ? -52.31100 51.93400 90.79000 1.000 164.20916 103 ASP D CA 1
ATOM 8793 C C . ASP D 1 103 ? -51.37000 50.78100 91.09800 1.000 161.44830 103 ASP D C 1
ATOM 8794 O O . ASP D 1 103 ? -51.73300 49.88700 91.87900 1.000 159.88233 103 ASP D O 1
ATOM 8799 N N . PRO D 1 104 ? -50.15800 50.74400 90.52700 1.000 164.76449 104 PRO D N 1
ATOM 8800 C CA . PRO D 1 104 ? -49.20600 49.69600 90.91500 1.000 165.83830 104 PRO D CA 1
ATOM 8801 C C . PRO D 1 104 ? -48.71500 49.83100 92.34300 1.000 163.82754 104 PRO D C 1
ATOM 8802 O O . PRO D 1 104 ? -48.24100 48.84000 92.91200 1.000 150.14432 104 PRO D O 1
ATOM 8806 N N . ALA D 1 105 ? -48.82400 51.01700 92.94700 1.000 171.00471 105 ALA D N 1
ATOM 8807 C CA . ALA D 1 105 ? -48.36100 51.18000 94.32100 1.000 179.51626 105 ALA D CA 1
ATOM 8808 C C . ALA D 1 105 ? -49.32600 50.54800 95.31600 1.000 177.24494 105 ALA D C 1
ATOM 8809 O O . ALA D 1 105 ? -48.90000 50.01800 96.34800 1.000 177.66077 105 ALA D O 1
ATOM 8811 N N . TYR D 1 106 ? -50.62800 50.59000 95.02600 1.000 186.51447 106 TYR D N 1
ATOM 8812 C CA . TYR D 1 106 ? -51.60400 49.95600 95.90700 1.000 191.74667 106 TYR D CA 1
ATOM 8813 C C . TYR D 1 106 ? -51.40900 48.44600 95.94600 1.000 196.67621 106 TYR D C 1
ATOM 8814 O O . TYR D 1 106 ? -51.44100 47.83400 97.02000 1.000 193.38898 106 TYR D O 1
ATOM 8823 N N . ARG D 1 107 ? -51.24400 47.82200 94.77700 1.000 200.12926 107 ARG D N 1
ATOM 8824 C CA . ARG D 1 107 ? -51.00200 46.38400 94.74300 1.000 191.90722 107 ARG D CA 1
ATOM 8825 C C . ARG D 1 107 ? -49.74600 46.02800 95.52700 1.000 186.10126 107 ARG D C 1
ATOM 8826 O O . ARG D 1 107 ? -49.73900 45.06100 96.29700 1.000 197.32366 107 ARG D O 1
ATOM 8834 N N . ARG D 1 108 ? -48.67600 46.80800 95.35200 1.000 169.15712 108 ARG D N 1
ATOM 8835 C CA . ARG D 1 108 ? -47.48500 46.63000 96.17500 1.000 158.58744 108 ARG D CA 1
ATOM 8836 C C . ARG D 1 108 ? -47.79100 46.89100 97.64500 1.000 153.66842 108 ARG D C 1
ATOM 8837 O O . ARG D 1 108 ? -47.26100 46.20800 98.53000 1.000 152.31826 108 ARG D O 1
ATOM 8845 N N . ARG D 1 109 ? -48.65100 47.87400 97.92500 1.000 151.47079 109 ARG D N 1
ATOM 8846 C CA . ARG D 1 109 ? -49.05700 48.13500 99.30200 1.000 142.72238 109 ARG D CA 1
ATOM 8847 C C . ARG D 1 109 ? -49.82000 46.95100 99.88400 1.000 136.74271 109 ARG D C 1
ATOM 8848 O O . ARG D 1 109 ? -49.60800 46.57400 101.04200 1.000 132.85803 109 ARG D O 1
ATOM 8856 N N . ARG D 1 110 ? -50.71100 46.34800 99.09200 1.000 139.28775 110 ARG D N 1
ATOM 8857 C CA . ARG D 1 110 ? -51.44700 45.18000 99.56300 1.000 139.46409 110 ARG D CA 1
ATOM 8858 C C . ARG D 1 110 ? -50.54200 43.96200 99.69500 1.000 137.21645 110 ARG D C 1
ATOM 8859 O O . ARG D 1 110 ? -50.78700 43.09800 100.54400 1.000 138.56661 110 ARG D O 1
ATOM 8861 N N . ILE D 1 111 ? -49.49500 43.87700 98.87000 1.000 133.07385 111 ILE D N 1
ATOM 8862 C CA . ILE D 1 111 ? -48.56400 42.75600 98.96200 1.000 130.65777 111 ILE D CA 1
ATOM 8863 C C . ILE D 1 111 ? -47.82900 42.78300 100.29700 1.000 124.40176 111 ILE D C 1
ATOM 8864 O O . ILE D 1 111 ? -47.65300 41.74500 100.94700 1.000 121.67511 111 ILE D O 1
ATOM 8869 N N . ILE D 1 112 ? -47.40600 43.97100 100.73600 1.000 116.96402 112 ILE D N 1
ATOM 8870 C CA . ILE D 1 112 ? -46.70500 44.08400 102.01100 1.000 111.56074 112 ILE D CA 1
ATOM 8871 C C . ILE D 1 112 ? -47.61300 43.66400 103.15900 1.000 109.83949 112 ILE D C 1
ATOM 8872 O O . ILE D 1 112 ? -47.18500 42.96100 104.08300 1.000 109.96055 112 ILE D O 1
ATOM 8877 N N . MET D 1 113 ? -48.88500 44.07300 103.11300 1.000 110.02372 113 MET D N 1
ATOM 8878 C CA . MET D 1 113 ? -49.79800 43.77100 104.21000 1.000 103.80718 113 MET D CA 1
ATOM 8879 C C . MET D 1 113 ? -50.06000 42.27500 104.32100 1.000 99.82513 113 MET D C 1
ATOM 8880 O O . MET D 1 113 ? -50.05600 41.72100 105.42700 1.000 96.08520 113 MET D O 1
ATOM 8885 N N . GLN D 1 114 ? -50.29400 41.60200 103.19200 1.000 101.08054 114 GLN D N 1
ATOM 8886 C CA . GLN D 1 114 ? -50.49600 40.15700 103.23900 1.000 102.15962 114 GLN D CA 1
ATOM 8887 C C . GLN D 1 114 ? -49.22000 39.44000 103.66200 1.000 99.42771 114 GLN D C 1
ATOM 8888 O O . GLN D 1 114 ? -49.27700 38.43000 104.37400 1.000 98.13282 114 GLN D O 1
ATOM 8894 N N . ASN D 1 115 ? -48.06000 39.94700 103.23900 1.000 99.21190 115 ASN D N 1
ATOM 8895 C CA . ASN D 1 115 ? -46.79900 39.35700 103.67700 1.000 98.12229 115 ASN D CA 1
ATOM 8896 C C . ASN D 1 115 ? -46.54900 39.63200 105.15300 1.000 93.97969 115 ASN D C 1
ATOM 8897 O O . ASN D 1 115 ? -46.14100 38.73100 105.89500 1.000 87.82106 115 ASN D O 1
ATOM 8902 N N . MET D 1 116 ? -46.78500 40.86900 105.59800 1.000 92.36371 116 MET D N 1
ATOM 8903 C CA . MET D 1 116 ? -46.66900 41.17200 107.02100 1.000 88.76327 116 MET D CA 1
ATOM 8904 C C . MET D 1 116 ? -47.62200 40.31300 107.84200 1.000 88.55009 116 MET D C 1
ATOM 8905 O O . MET D 1 116 ? -47.25200 39.81200 108.90900 1.000 86.69197 116 MET D O 1
ATOM 8910 N N . ARG D 1 117 ? -48.84900 40.12100 107.35300 1.000 90.68456 117 ARG D N 1
ATOM 8911 C CA . ARG D 1 117 ? -49.79600 39.26100 108.05500 1.000 90.88195 117 ARG D CA 1
ATOM 8912 C C . ARG D 1 117 ? -49.33100 37.81000 108.05500 1.000 90.77404 117 ARG D C 1
ATOM 8913 O O . ARG D 1 117 ? -49.40100 37.13200 109.08700 1.000 88.78696 117 ARG D O 1
ATOM 8921 N N . ASP D 1 118 ? -48.85100 37.31500 106.91000 1.000 93.36119 118 ASP D N 1
ATOM 8922 C CA . ASP D 1 118 ? -48.37900 35.93500 106.83900 1.000 94.31131 118 ASP D CA 1
ATOM 8923 C C . ASP D 1 118 ? -47.12800 35.73100 107.68400 1.000 91.21094 118 ASP D C 1
ATOM 8924 O O . ASP D 1 118 ? -46.97800 34.69200 108.33800 1.000 90.48717 118 ASP D O 1
ATOM 8929 N N . GLU D 1 119 ? -46.21400 36.70400 107.68000 1.000 90.40031 119 GLU D N 1
ATOM 8930 C CA . GLU D 1 119 ? -45.01000 36.57900 108.49400 1.000 90.01342 119 GLU D CA 1
ATOM 8931 C C . GLU D 1 119 ? -45.33200 36.72900 109.97600 1.000 88.22374 119 GLU D C 1
ATOM 8932 O O . GLU D 1 119 ? -44.80000 35.98700 110.81000 1.000 87.59471 119 GLU D O 1
ATOM 8938 N N . GLU D 1 120 ? -46.20200 37.68200 110.32400 1.000 87.14203 120 GLU D N 1
ATOM 8939 C CA . GLU D 1 120 ? -46.64700 37.79700 111.70900 1.000 84.76543 120 GLU D CA 1
ATOM 8940 C C . GLU D 1 120 ? -47.41000 36.55600 112.14700 1.000 82.71255 120 GLU D C 1
ATOM 8941 O O . GLU D 1 120 ? -47.34300 36.16400 113.31800 1.000 80.08329 120 GLU D O 1
ATOM 8947 N N . LEU D 1 121 ? -48.13500 35.92300 111.22400 1.000 84.67594 121 LEU D N 1
ATOM 8948 C CA . LEU D 1 121 ? -48.81800 34.67600 111.54500 1.000 85.04441 121 LEU D CA 1
ATOM 8949 C C . LEU D 1 121 ? -47.81700 33.54500 111.74600 1.000 86.34193 121 LEU D C 1
ATOM 8950 O O . LEU D 1 121 ? -47.88200 32.81800 112.74400 1.000 86.22613 121 LEU D O 1
ATOM 8955 N N . ALA D 1 122 ? -46.87100 33.39600 110.81400 1.000 87.34205 122 ALA D N 1
ATOM 8956 C CA . ALA D 1 122 ? -45.93700 32.27400 110.86200 1.000 87.33152 122 ALA D CA 1
ATOM 8957 C C . ALA D 1 122 ? -45.11400 32.28400 112.14300 1.000 84.37591 122 ALA D C 1
ATOM 8958 O O . ALA D 1 122 ? -44.82800 31.22500 112.71300 1.000 83.21787 122 ALA D O 1
ATOM 8960 N N . ILE D 1 123 ? -44.71700 33.46900 112.60900 1.000 84.24694 123 ILE D N 1
ATOM 8961 C CA . ILE D 1 123 ? -44.00900 33.55700 113.88100 1.000 83.88111 123 ILE D CA 1
ATOM 8962 C C . ILE D 1 123 ? -44.96000 33.27100 115.03700 1.000 84.28116 123 ILE D C 1
ATOM 8963 O O . ILE D 1 123 ? -44.58600 32.62100 116.02100 1.000 84.81280 123 ILE D O 1
ATOM 8968 N N . ALA D 1 124 ? -46.20800 33.73800 114.93200 1.000 85.64448 124 ALA D N 1
ATOM 8969 C CA . ALA D 1 124 ? -47.19100 33.45400 115.97200 1.000 82.45199 124 ALA D CA 1
ATOM 8970 C C . ALA D 1 124 ? -47.49400 31.96500 116.06400 1.000 84.76543 124 ALA D C 1
ATOM 8971 O O . ALA D 1 124 ? -47.88000 31.47600 117.13200 1.000 84.06008 124 ALA D O 1
ATOM 8973 N N . GLN D 1 125 ? -47.32700 31.22800 114.96200 1.000 89.67391 125 GLN D N 1
ATOM 8974 C CA . GLN D 1 125 ? -47.51100 29.78100 115.01500 1.000 93.09274 125 GLN D CA 1
ATOM 8975 C C . GLN D 1 125 ? -46.34500 29.10300 115.72300 1.000 89.12121 125 GLN D C 1
ATOM 8976 O O . GLN D 1 125 ? -46.53700 28.10700 116.43000 1.000 87.57103 125 GLN D O 1
ATOM 8982 N N . VAL D 1 126 ? -45.12800 29.62300 115.53900 1.000 85.33918 126 VAL D N 1
ATOM 8983 C CA . VAL D 1 126 ? -43.96400 29.05600 116.21700 1.000 84.37327 126 VAL D CA 1
ATOM 8984 C C . VAL D 1 126 ? -44.09800 29.21700 117.72600 1.000 83.15734 126 VAL D C 1
ATOM 8985 O O . VAL D 1 126 ? -43.74500 28.31500 118.49700 1.000 82.92836 126 VAL D O 1
ATOM 8989 N N . GLU D 1 127 ? -44.61500 30.36400 118.17000 1.000 83.21261 127 GLU D N 1
ATOM 8990 C CA . GLU D 1 127 ? -44.80500 30.59000 119.59900 1.000 80.58071 127 GLU D CA 1
ATOM 8991 C C . GLU D 1 127 ? -45.90900 29.70100 120.15800 1.000 81.69137 127 GLU D C 1
ATOM 8992 O O . GLU D 1 127 ? -45.79100 29.18200 121.27400 1.000 79.72535 127 GLU D O 1
ATOM 8998 N N . GLU D 1 128 ? -46.99100 29.51800 119.39800 1.000 85.66553 128 GLU D N 1
ATOM 8999 C CA . GLU D 1 128 ? -48.08200 28.66800 119.86000 1.000 84.84175 128 GLU D CA 1
ATOM 9000 C C . GLU D 1 128 ? -47.66700 27.20200 119.91200 1.000 85.43919 128 GLU D C 1
ATOM 9001 O O . GLU D 1 128 ? -48.12500 26.46400 120.79100 1.000 85.36287 128 GLU D O 1
ATOM 9007 N N . MET D 1 129 ? -46.80600 26.76300 118.98900 1.000 88.28427 129 MET D N 1
ATOM 9008 C CA . MET D 1 129 ? -46.25500 25.41400 119.08300 1.000 89.22649 129 MET D CA 1
ATOM 9009 C C . MET D 1 129 ? -45.48300 25.23300 120.38200 1.000 89.01857 129 MET D C 1
ATOM 9010 O O . MET D 1 129 ? -45.58200 24.18600 121.03300 1.000 89.63180 129 MET D O 1
ATOM 9015 N N . GLN D 1 130 ? -44.71200 26.24800 120.77700 1.000 87.23678 130 GLN D N 1
ATOM 9016 C CA . GLN D 1 130 ? -44.03400 26.20100 122.06700 1.000 84.39696 130 GLN D CA 1
ATOM 9017 C C . GLN D 1 130 ? -45.02800 26.31600 123.21400 1.000 82.68623 130 GLN D C 1
ATOM 9018 O O . GLN D 1 130 ? -44.85400 25.68100 124.25900 1.000 83.45211 130 GLN D O 1
ATOM 9024 N N . ALA D 1 131 ? -46.08000 27.11700 123.03400 1.000 79.54375 131 ALA D N 1
ATOM 9025 C CA . ALA D 1 131 ? -47.02800 27.35500 124.11700 1.000 76.39074 131 ALA D CA 1
ATOM 9026 C C . ALA D 1 131 ? -47.90200 26.13400 124.36900 1.000 78.85682 131 ALA D C 1
ATOM 9027 O O . ALA D 1 131 ? -48.02700 25.67600 125.51100 1.000 81.18605 131 ALA D O 1
ATOM 9029 N N . VAL D 1 132 ? -48.52700 25.60100 123.31600 1.000 78.66733 132 VAL D N 1
ATOM 9030 C CA . VAL D 1 132 ? -49.39700 24.43800 123.47700 1.000 79.28582 132 VAL D CA 1
ATOM 9031 C C . VAL D 1 132 ? -48.61000 23.26700 124.04900 1.000 81.57031 132 VAL D C 1
ATOM 9032 O O . VAL D 1 132 ? -49.05500 22.59500 124.98700 1.000 83.11786 132 VAL D O 1
ATOM 9036 N N . SER D 1 133 ? -47.41900 23.01700 123.50400 1.000 81.82560 133 SER D N 1
ATOM 9037 C CA . SER D 1 133 ? -46.56900 21.95100 124.01800 1.000 81.08867 133 SER D CA 1
ATOM 9038 C C . SER D 1 133 ? -46.07900 22.23000 125.43300 1.000 78.56468 133 SER D C 1
ATOM 9039 O O . SER D 1 133 ? -45.74800 21.28400 126.15700 1.000 80.29910 133 SER D O 1
ATOM 9042 N N . ALA D 1 134 ? -46.02900 23.50000 125.84500 1.000 74.40892 134 ALA D N 1
ATOM 9043 C CA . ALA D 1 134 ? -45.59100 23.82000 127.20000 1.000 73.26142 134 ALA D CA 1
ATOM 9044 C C . ALA D 1 134 ? -46.62100 23.37400 128.23100 1.000 72.20866 134 ALA D C 1
ATOM 9045 O O . ALA D 1 134 ? -46.27000 22.77200 129.25200 1.000 73.06402 134 ALA D O 1
ATOM 9047 N N . VAL D 1 135 ? -47.90000 23.66400 127.98500 1.000 70.22158 135 VAL D N 1
ATOM 9048 C CA . VAL D 1 135 ? -48.92800 23.28000 128.94600 1.000 71.27697 135 VAL D CA 1
ATOM 9049 C C . VAL D 1 135 ? -49.38200 21.84000 128.74700 1.000 73.59830 135 VAL D C 1
ATOM 9050 O O . VAL D 1 135 ? -50.00500 21.26500 129.64900 1.000 72.14549 135 VAL D O 1
ATOM 9054 N N . LEU D 1 136 ? -49.07500 21.23400 127.59900 1.000 76.47759 136 LEU D N 1
ATOM 9055 C CA . LEU D 1 136 ? -49.48300 19.86200 127.32400 1.000 79.14370 136 LEU D CA 1
ATOM 9056 C C . LEU D 1 136 ? -48.45600 18.84700 127.81000 1.000 81.19921 136 LEU D C 1
ATOM 9057 O O . LEU D 1 136 ? -48.82600 17.82500 128.39600 1.000 82.57832 136 LEU D O 1
ATOM 9062 N N . LYS D 1 137 ? -47.16800 19.11200 127.58400 1.000 81.63084 137 LYS D N 1
ATOM 9063 C CA . LYS D 1 137 ? -46.11300 18.18700 127.96600 1.000 84.55487 137 LYS D CA 1
ATOM 9064 C C . LYS D 1 137 ? -45.08900 18.76800 128.92800 1.000 82.31513 137 LYS D C 1
ATOM 9065 O O . LYS D 1 137 ? -44.34200 17.99600 129.53700 1.000 84.47592 137 LYS D O 1
ATOM 9071 N N . GLY D 1 138 ? -45.03300 20.08900 129.09000 1.000 79.98327 138 GLY D N 1
ATOM 9072 C CA . GLY D 1 138 ? -43.97600 20.70300 129.86300 1.000 82.11511 138 GLY D CA 1
ATOM 9073 C C . GLY D 1 138 ? -42.62500 20.72000 129.18500 1.000 86.24455 138 GLY D C 1
ATOM 9074 O O . GLY D 1 138 ? -41.64700 21.16000 129.79900 1.000 87.28941 138 GLY D O 1
ATOM 9075 N N . LYS D 1 139 ? -42.54300 20.25700 127.94000 1.000 88.24216 139 LYS D N 1
ATOM 9076 C CA . LYS D 1 139 ? -41.29400 20.19400 127.19800 1.000 89.72128 139 LYS D CA 1
ATOM 9077 C C . LYS D 1 139 ? -41.61500 20.29600 125.71500 1.000 87.86580 139 LYS D C 1
ATOM 9078 O O . LYS D 1 139 ? -42.66500 19.83300 125.26300 1.000 89.03699 139 LYS D O 1
ATOM 9084 N N . TYR D 1 140 ? -40.70900 20.91200 124.96100 1.000 87.60787 140 TYR D N 1
ATOM 9085 C CA . TYR D 1 140 ? -40.92400 21.06400 123.53100 1.000 90.52401 140 TYR D CA 1
ATOM 9086 C C . TYR D 1 140 ? -39.58700 21.15800 122.81400 1.000 96.93531 140 TYR D C 1
ATOM 9087 O O . TYR D 1 140 ? -38.55500 21.47700 123.41100 1.000 95.22194 140 TYR D O 1
ATOM 9096 N N . THR D 1 141 ? -39.62500 20.86700 121.51800 1.000 104.28619 141 THR D N 1
ATOM 9097 C CA . THR D 1 141 ? -38.48700 21.03300 120.62600 1.000 109.98161 141 THR D CA 1
ATOM 9098 C C . THR D 1 141 ? -38.76300 22.21300 119.70600 1.000 112.03185 141 THR D C 1
ATOM 9099 O O . THR D 1 141 ? -39.83200 22.28700 119.09100 1.000 109.00781 141 THR D O 1
ATOM 9103 N N . MET D 1 142 ? -37.80800 23.13200 119.61900 1.000 119.18008 142 MET D N 1
ATOM 9104 C CA . MET D 1 142 ? -37.95100 24.32300 118.79900 1.000 128.40224 142 MET D CA 1
ATOM 9105 C C . MET D 1 142 ? -37.01600 24.25300 117.59800 1.000 141.51434 142 MET D C 1
ATOM 9106 O O . MET D 1 142 ? -35.95900 23.61700 117.64500 1.000 142.50130 142 MET D O 1
ATOM 9111 N N . THR D 1 143 ? -37.42100 24.91500 116.51900 1.000 152.44196 143 THR D N 1
ATOM 9112 C CA . THR D 1 143 ? -36.63600 24.98500 115.30000 1.000 161.88520 143 THR D CA 1
ATOM 9113 C C . THR D 1 143 ? -35.92500 26.33400 115.21700 1.000 165.30403 143 THR D C 1
ATOM 9114 O O . THR D 1 143 ? -36.06200 27.19700 116.08800 1.000 165.31193 143 THR D O 1
ATOM 9118 N N . GLY D 1 144 ? -35.15300 26.51400 114.14900 1.000 165.00926 144 GLY D N 1
ATOM 9119 C CA . GLY D 1 144 ? -34.43300 27.75700 113.94600 1.000 162.00363 144 GLY D CA 1
ATOM 9120 C C . GLY D 1 144 ? -33.98900 27.88700 112.50800 1.000 161.31145 144 GLY D C 1
ATOM 9121 O O . GLY D 1 144 ? -34.01400 26.92700 111.73400 1.000 167.32006 144 GLY D O 1
ATOM 9122 N N . GLU D 1 145 ? -33.58200 29.10800 112.15500 1.000 156.78985 145 GLU D N 1
ATOM 9123 C CA . GLU D 1 145 ? -33.09700 29.36600 110.80200 1.000 155.96080 145 GLU D CA 1
ATOM 9124 C C . GLU D 1 145 ? -31.82900 28.57100 110.51800 1.000 156.41349 145 GLU D C 1
ATOM 9125 O O . GLU D 1 145 ? -31.73300 27.87000 109.50400 1.000 160.11130 145 GLU D O 1
ATOM 9131 N N . ALA D 1 146 ? -30.84200 28.66800 111.40900 1.000 153.68948 146 ALA D N 1
ATOM 9132 C CA . ALA D 1 146 ? -29.60700 27.90000 111.30400 1.000 155.15281 146 ALA D CA 1
ATOM 9133 C C . ALA D 1 146 ? -29.24300 27.27800 112.64600 1.000 153.49209 146 ALA D C 1
ATOM 9134 O O . ALA D 1 146 ? -28.06800 27.02400 112.92200 1.000 156.36085 146 ALA D O 1
ATOM 9136 N N . PHE D 1 147 ? -30.24200 27.02600 113.48400 1.000 150.32065 147 PHE D N 1
ATOM 9137 C CA . PHE D 1 147 ? -30.02800 26.53000 114.83400 1.000 147.29134 147 PHE D CA 1
ATOM 9138 C C . PHE D 1 147 ? -30.06500 25.00500 114.86300 1.000 151.11812 147 PHE D C 1
ATOM 9139 O O . PHE D 1 147 ? -30.67600 24.35400 114.01200 1.000 152.91833 147 PHE D O 1
ATOM 9147 N N . ASP D 1 148 ? -29.39100 24.44000 115.86200 1.000 153.43419 148 ASP D N 1
ATOM 9148 C CA . ASP D 1 148 ? -29.35500 22.99600 116.04800 1.000 157.30833 148 ASP D CA 1
ATOM 9149 C C . ASP D 1 148 ? -30.48500 22.58100 116.98200 1.000 156.74774 148 ASP D C 1
ATOM 9150 O O . ASP D 1 148 ? -30.47600 22.98000 118.15400 1.000 156.66352 148 ASP D O 1
ATOM 9155 N N . PRO D 1 149 ? -31.45800 21.79400 116.52100 1.000 155.32125 149 PRO D N 1
ATOM 9156 C CA . PRO D 1 149 ? -32.65100 21.52900 117.33900 1.000 152.66304 149 PRO D CA 1
ATOM 9157 C C . PRO D 1 149 ? -32.31600 20.84100 118.65700 1.000 148.50202 149 PRO D C 1
ATOM 9158 O O . PRO D 1 149 ? -31.50100 19.91700 118.71100 1.000 155.57392 149 PRO D O 1
ATOM 9162 N N . VAL D 1 150 ? -32.96400 21.30900 119.72800 1.000 135.34781 150 VAL D N 1
ATOM 9163 C CA . VAL D 1 150 ? -32.80000 20.75700 121.06700 1.000 129.73134 150 VAL D CA 1
ATOM 9164 C C . VAL D 1 150 ? -34.15800 20.72000 121.75500 1.000 123.33321 150 VAL D C 1
ATOM 9165 O O . VAL D 1 150 ? -35.12100 21.35500 121.32000 1.000 127.42844 150 VAL D O 1
ATOM 9169 N N . GLU D 1 151 ? -34.22300 19.96500 122.84900 1.000 119.30115 151 GLU D N 1
ATOM 9170 C CA . GLU D 1 151 ? -35.41800 19.87700 123.67500 1.000 110.66590 151 GLU D CA 1
ATOM 9171 C C . GLU D 1 151 ? -35.31000 20.83900 124.85000 1.000 108.09454 151 GLU D C 1
ATOM 9172 O O . GLU D 1 151 ? -34.26300 20.93200 125.49600 1.000 108.96306 151 GLU D O 1
ATOM 9178 N N . VAL D 1 152 ? -36.39900 21.55000 125.12600 1.000 107.07073 152 VAL D N 1
ATOM 9179 C CA . VAL D 1 152 ? -36.46400 22.51000 126.22000 1.000 105.37579 152 VAL D CA 1
ATOM 9180 C C . VAL D 1 152 ? -37.43200 21.94800 127.25300 1.000 104.32040 152 VAL D C 1
ATOM 9181 O O . VAL D 1 152 ? -38.65400 22.01300 127.07600 1.000 104.18618 152 VAL D O 1
ATOM 9185 N N . ASP D 1 153 ? -36.89300 21.39400 128.33600 1.000 104.39146 153 ASP D N 1
ATOM 9186 C CA . ASP D 1 153 ? -37.69600 20.83200 129.41400 1.000 105.26525 153 ASP D CA 1
ATOM 9187 C C . ASP D 1 153 ? -37.76600 21.82500 130.56700 1.000 104.87310 153 ASP D C 1
ATOM 9188 O O . ASP D 1 153 ? -36.73000 22.28000 131.06500 1.000 106.36275 153 ASP D O 1
ATOM 9193 N N . MET D 1 154 ? -38.98500 22.15600 130.98700 1.000 102.29121 154 MET D N 1
ATOM 9194 C CA . MET D 1 154 ? -39.21400 23.13500 132.04000 1.000 99.72248 154 MET D CA 1
ATOM 9195 C C . MET D 1 154 ? -39.46600 22.49600 133.39900 1.000 101.58850 154 MET D C 1
ATOM 9196 O O . MET D 1 154 ? -39.87300 23.19200 134.33300 1.000 101.69377 154 MET D O 1
ATOM 9201 N N . GLY D 1 155 ? -39.23100 21.19500 133.53100 1.000 104.97838 155 GLY D N 1
ATOM 9202 C CA . GLY D 1 155 ? -39.38500 20.53700 134.81400 1.000 106.59436 155 GLY D CA 1
ATOM 9203 C C . GLY D 1 155 ? -40.81200 20.21800 135.19800 1.000 107.24181 155 GLY D C 1
ATOM 9204 O O . GLY D 1 155 ? -41.16400 20.30300 136.38200 1.000 109.36048 155 GLY D O 1
ATOM 9205 N N . ARG D 1 156 ? -41.64900 19.85500 134.22900 1.000 103.07025 156 ARG D N 1
ATOM 9206 C CA . ARG D 1 156 ? -43.02200 19.47300 134.53000 1.000 97.25377 156 ARG D CA 1
ATOM 9207 C C . ARG D 1 156 ? -43.04700 18.19700 135.36100 1.000 97.09848 156 ARG D C 1
ATOM 9208 O O . ARG D 1 156 ? -42.38200 17.21200 135.02900 1.000 98.79079 156 ARG D O 1
ATOM 9216 N N . SER D 1 157 ? -43.81600 18.21900 136.44700 1.000 97.81436 157 SER D N 1
ATOM 9217 C CA . SER D 1 157 ? -43.90400 17.05800 137.32000 1.000 101.46480 157 SER D CA 1
ATOM 9218 C C . SER D 1 157 ? -44.62800 15.91400 136.62200 1.000 104.62307 157 SER D C 1
ATOM 9219 O O . SER D 1 157 ? -45.55900 16.13000 135.83900 1.000 105.22577 157 SER D O 1
ATOM 9222 N N . GLU D 1 158 ? -44.18900 14.68700 136.91000 1.000 107.50763 158 GLU D N 1
ATOM 9223 C CA . GLU D 1 158 ? -44.82600 13.51100 136.32700 1.000 108.06296 158 GLU D CA 1
ATOM 9224 C C . GLU D 1 158 ? -46.26200 13.35100 136.81000 1.000 105.88901 158 GLU D C 1
ATOM 9225 O O . GLU D 1 158 ? -47.11200 12.84900 136.06500 1.000 105.39685 158 GLU D O 1
ATOM 9231 N N . GLU D 1 159 ? -46.55200 13.77900 138.04100 1.000 102.98340 159 GLU D N 1
ATOM 9232 C CA . GLU D 1 159 ? -47.90100 13.63700 138.58000 1.000 102.40702 159 GLU D CA 1
ATOM 9233 C C . GLU D 1 159 ? -48.91900 14.40900 137.75200 1.000 97.83541 159 GLU D C 1
ATOM 9234 O O . GLU D 1 159 ? -50.08300 14.00400 137.66200 1.000 97.03795 159 GLU D O 1
ATOM 9240 N N . ASN D 1 160 ? -48.50300 15.52000 137.14300 1.000 93.94284 160 ASN D N 1
ATOM 9241 C CA . ASN D 1 160 ? -49.37200 16.27500 136.25300 1.000 90.70035 160 ASN D CA 1
ATOM 9242 C C . ASN D 1 160 ? -49.53700 15.61200 134.89200 1.000 94.87717 160 ASN D C 1
ATOM 9243 O O . ASN D 1 160 ? -50.40300 16.03200 134.11700 1.000 95.54567 160 ASN D O 1
ATOM 9248 N N . ASN D 1 161 ? -48.73200 14.59800 134.58500 1.000 97.53538 161 ASN D N 1
ATOM 9249 C CA . ASN D 1 161 ? -48.85600 13.81900 133.35500 1.000 97.37746 161 ASN D CA 1
ATOM 9250 C C . ASN D 1 161 ? -49.35300 12.42700 133.73900 1.000 98.51181 161 ASN D C 1
ATOM 9251 O O . ASN D 1 161 ? -48.57800 11.48000 133.87600 1.000 102.11751 161 ASN D O 1
ATOM 9256 N N . ILE D 1 162 ? -50.66700 12.31000 133.91600 1.000 93.52700 162 ILE D N 1
ATOM 9257 C CA . ILE D 1 162 ? -51.28500 11.03300 134.25100 1.000 98.26178 162 ILE D CA 1
ATOM 9258 C C . ILE D 1 162 ? -51.61600 10.30600 132.95400 1.000 103.41503 162 ILE D C 1
ATOM 9259 O O . ILE D 1 162 ? -51.58700 10.90100 131.87100 1.000 103.98089 162 ILE D O 1
ATOM 9264 N N . THR D 1 163 ? -51.91800 9.01400 133.05100 1.000 110.55799 163 THR D N 1
ATOM 9265 C CA . THR D 1 163 ? -52.33600 8.22200 131.90000 1.000 119.07217 163 THR D CA 1
ATOM 9266 C C . THR D 1 163 ? -53.44000 7.28300 132.35300 1.000 128.00219 163 THR D C 1
ATOM 9267 O O . THR D 1 163 ? -53.25000 6.51600 133.30300 1.000 131.55262 163 THR D O 1
ATOM 9271 N N . GLN D 1 164 ? -54.58900 7.34900 131.68600 1.000 133.40284 164 GLN D N 1
ATOM 9272 C CA . GLN D 1 164 ? -55.72900 6.53300 132.08000 1.000 139.89046 164 GLN D CA 1
ATOM 9273 C C . GLN D 1 164 ? -55.43700 5.05500 131.85300 1.000 148.56781 164 GLN D C 1
ATOM 9274 O O . GLN D 1 164 ? -55.01200 4.65200 130.76600 1.000 150.27591 164 GLN D O 1
ATOM 9280 N N . SER D 1 165 ? -55.66400 4.24900 132.88800 1.000 154.03689 165 SER D N 1
ATOM 9281 C CA . SER D 1 165 ? -55.45200 2.81200 132.81600 1.000 156.13977 165 SER D CA 1
ATOM 9282 C C . SER D 1 165 ? -56.49700 2.11600 133.67400 1.000 157.30307 165 SER D C 1
ATOM 9283 O O . SER D 1 165 ? -57.02500 2.69600 134.62800 1.000 157.10042 165 SER D O 1
ATOM 9286 N N . GLY D 1 166 ? -56.79100 0.86700 133.32700 1.000 157.85050 166 GLY D N 1
ATOM 9287 C CA . GLY D 1 166 ? -57.78500 0.10000 134.05200 1.000 157.11357 166 GLY D CA 1
ATOM 9288 C C . GLY D 1 166 ? -59.20300 0.53600 133.75000 1.000 157.03199 166 GLY D C 1
ATOM 9289 O O . GLY D 1 166 ? -59.64600 0.47600 132.59900 1.000 157.16358 166 GLY D O 1
ATOM 9290 N N . GLY D 1 167 ? -59.92600 0.97700 134.77500 1.000 158.91379 167 GLY D N 1
ATOM 9291 C CA . GLY D 1 167 ? -61.29400 1.42500 134.63400 1.000 164.02756 167 GLY D CA 1
ATOM 9292 C C . GLY D 1 167 ? -61.48200 2.92100 134.52000 1.000 158.46900 167 GLY D C 1
ATOM 9293 O O . GLY D 1 167 ? -62.62800 3.38400 134.50900 1.000 166.78052 167 GLY D O 1
ATOM 9294 N N . THR D 1 168 ? -60.40100 3.69500 134.42900 1.000 145.27531 168 THR D N 1
ATOM 9295 C CA . THR D 1 168 ? -60.49600 5.14700 134.35300 1.000 144.16992 168 THR D CA 1
ATOM 9296 C C . THR D 1 168 ? -60.95200 5.64900 132.98700 1.000 144.98844 168 THR D C 1
ATOM 9297 O O . THR D 1 168 ? -61.28500 6.83300 132.86500 1.000 142.28022 168 THR D O 1
ATOM 9301 N N . GLU D 1 169 ? -60.96600 4.79500 131.96600 1.000 147.42294 169 GLU D N 1
ATOM 9302 C CA . GLU D 1 169 ? -61.43300 5.21200 130.64900 1.000 148.78100 169 GLU D CA 1
ATOM 9303 C C . GLU D 1 169 ? -62.91400 5.56100 130.70000 1.000 150.82598 169 GLU D C 1
ATOM 9304 O O . GLU D 1 169 ? -63.72100 4.81800 131.26500 1.000 155.72393 169 GLU D O 1
ATOM 9310 N N . TRP D 1 170 ? -63.27000 6.70200 130.10400 1.000 148.46517 170 TRP D N 1
ATOM 9311 C CA . TRP D 1 170 ? -64.66000 7.14700 130.13400 1.000 149.76533 170 TRP D CA 1
ATOM 9312 C C . TRP D 1 170 ? -65.56400 6.23300 129.31700 1.000 153.59210 170 TRP D C 1
ATOM 9313 O O . TRP D 1 170 ? -66.76500 6.14400 129.59500 1.000 154.82119 170 TRP D O 1
ATOM 9324 N N . SER D 1 171 ? -65.01300 5.54900 128.31000 1.000 154.02899 171 SER D N 1
ATOM 9325 C CA . SER D 1 171 ? -65.81500 4.60800 127.53500 1.000 158.59270 171 SER D CA 1
ATOM 9326 C C . SER D 1 171 ? -66.10200 3.34300 128.33400 1.000 162.35631 171 SER D C 1
ATOM 9327 O O . SER D 1 171 ? -67.20200 2.78300 128.24600 1.000 172.52595 171 SER D O 1
ATOM 9330 N N . LYS D 1 172 ? -65.12500 2.87600 129.11500 1.000 155.58708 172 LYS D N 1
ATOM 9331 C CA . LYS D 1 172 ? -65.35300 1.71200 129.96600 1.000 156.48982 172 LYS D CA 1
ATOM 9332 C C . LYS D 1 172 ? -66.35000 2.02300 131.07500 1.000 152.79200 172 LYS D C 1
ATOM 9333 O O . LYS D 1 172 ? -67.15000 1.16100 131.45600 1.000 155.91606 172 LYS D O 1
ATOM 9339 N N . ARG D 1 173 ? -66.31400 3.24200 131.60800 1.000 145.01476 173 ARG D N 1
ATOM 9340 C CA . ARG D 1 173 ? -67.26600 3.63900 132.63500 1.000 142.26969 173 ARG D CA 1
ATOM 9341 C C . ARG D 1 173 ? -68.67800 3.69500 132.06400 1.000 143.54089 173 ARG D C 1
ATOM 9342 O O . ARG D 1 173 ? -68.88800 4.02300 130.89300 1.000 144.80157 173 ARG D O 1
ATOM 9350 N N . ASP D 1 174 ? -69.65200 3.36800 132.90900 1.000 143.75934 174 ASP D N 1
ATOM 9351 C CA . ASP D 1 174 ? -71.04500 3.38800 132.48400 1.000 146.29912 174 ASP D CA 1
ATOM 9352 C C . ASP D 1 174 ? -71.52000 4.82500 132.31200 1.000 144.71735 174 ASP D C 1
ATOM 9353 O O . ASP D 1 174 ? -71.36900 5.65300 133.21600 1.000 140.80372 174 ASP D O 1
ATOM 9358 N N . LYS D 1 175 ? -72.09400 5.12000 131.14900 1.000 147.27555 175 LYS D N 1
ATOM 9359 C CA . LYS D 1 175 ? -72.58300 6.46300 130.87400 1.000 144.93053 175 LYS D CA 1
ATOM 9360 C C . LYS D 1 175 ? -73.84300 6.74100 131.68500 1.000 147.55453 175 LYS D C 1
ATOM 9361 O O . LYS D 1 175 ? -74.69900 5.86700 131.85000 1.000 151.20234 175 LYS D O 1
ATOM 9367 N N . SER D 1 176 ? -73.94300 7.96800 132.20100 1.000 144.98844 176 SER D N 1
ATOM 9368 C CA . SER D 1 176 ? -75.01200 8.45500 133.07300 1.000 146.40703 176 SER D CA 1
ATOM 9369 C C . SER D 1 176 ? -75.02100 7.77900 134.44000 1.000 146.56494 176 SER D C 1
ATOM 9370 O O . SER D 1 176 ? -75.84500 8.14300 135.28800 1.000 145.94645 176 SER D O 1
ATOM 9373 N N . THR D 1 177 ? -74.14500 6.80300 134.68200 1.000 146.88603 177 THR D N 1
ATOM 9374 C CA . THR D 1 177 ? -73.93300 6.25200 136.01200 1.000 146.97288 177 THR D CA 1
ATOM 9375 C C . THR D 1 177 ? -72.61500 6.70500 136.62100 1.000 141.70910 177 THR D C 1
ATOM 9376 O O . THR D 1 177 ? -72.35700 6.41700 137.79600 1.000 140.25892 177 THR D O 1
ATOM 9380 N N . TYR D 1 178 ? -71.78500 7.41300 135.85900 1.000 139.64569 178 TYR D N 1
ATOM 9381 C CA . TYR D 1 178 ? -70.47400 7.86300 136.30000 1.000 136.17949 178 TYR D CA 1
ATOM 9382 C C . TYR D 1 178 ? -70.38800 9.37000 136.11600 1.000 132.35271 178 TYR D C 1
ATOM 9383 O O . TYR D 1 178 ? -70.75300 9.88900 135.05700 1.000 133.12122 178 TYR D O 1
ATOM 9392 N N . ASP D 1 179 ? -69.91300 10.06900 137.14800 1.000 128.66806 179 ASP D N 1
ATOM 9393 C CA . ASP D 1 179 ? -69.83700 11.52300 137.11900 1.000 124.14910 179 ASP D CA 1
ATOM 9394 C C . ASP D 1 179 ? -68.42300 11.95300 136.76300 1.000 117.40881 179 ASP D C 1
ATOM 9395 O O . ASP D 1 179 ? -67.48000 11.59800 137.48900 1.000 115.31383 179 ASP D O 1
ATOM 9400 N N . PRO D 1 180 ? -68.21900 12.69900 135.67200 1.000 113.28200 180 PRO D N 1
ATOM 9401 C CA . PRO D 1 180 ? -66.86000 13.16500 135.34700 1.000 109.53682 180 PRO D CA 1
ATOM 9402 C C . PRO D 1 180 ? -66.31400 14.18300 136.33300 1.000 102.44123 180 PRO D C 1
ATOM 9403 O O . PRO D 1 180 ? -65.11000 14.46600 136.29600 1.000 100.18570 180 PRO D O 1
ATOM 9407 N N . THR D 1 181 ? -67.15800 14.74000 137.20600 1.000 100.54890 181 THR D N 1
ATOM 9408 C CA . THR D 1 181 ? -66.70500 15.76200 138.14600 1.000 95.25616 181 THR D CA 1
ATOM 9409 C C . THR D 1 181 ? -65.59400 15.23300 139.04600 1.000 92.28212 181 THR D C 1
ATOM 9410 O O . THR D 1 181 ? -64.56100 15.88900 139.22600 1.000 87.94475 181 THR D O 1
ATOM 9414 N N . ASP D 1 182 ? -65.78300 14.03600 139.60900 1.000 95.39038 182 ASP D N 1
ATOM 9415 C CA . ASP D 1 182 ? -64.80500 13.50200 140.55300 1.000 94.76399 182 ASP D CA 1
ATOM 9416 C C . ASP D 1 182 ? -63.46700 13.20800 139.88500 1.000 92.19790 182 ASP D C 1
ATOM 9417 O O . ASP D 1 182 ? -62.42500 13.25600 140.54800 1.000 89.75287 182 ASP D O 1
ATOM 9422 N N . ASP D 1 183 ? -63.46800 12.90000 138.58700 1.000 92.89535 183 ASP D N 1
ATOM 9423 C CA . ASP D 1 183 ? -62.20500 12.75200 137.87000 1.000 92.41108 183 ASP D CA 1
ATOM 9424 C C . ASP D 1 183 ? -61.51700 14.09800 137.69400 1.000 86.74198 183 ASP D C 1
ATOM 9425 O O . ASP D 1 183 ? -60.32400 14.24000 137.98600 1.000 83.18892 183 ASP D O 1
ATOM 9430 N N . ILE D 1 184 ? -62.25800 15.10000 137.21600 1.000 83.63371 184 ILE D N 1
ATOM 9431 C CA . ILE D 1 184 ? -61.67500 16.41800 136.98800 1.000 80.15435 184 ILE D CA 1
ATOM 9432 C C . ILE D 1 184 ? -61.19000 17.02200 138.29900 1.000 78.70681 184 ILE D C 1
ATOM 9433 O O . ILE D 1 184 ? -60.13800 17.67100 138.34900 1.000 76.79342 184 ILE D O 1
ATOM 9438 N N . GLU D 1 185 ? -61.94000 16.81000 139.38300 1.000 80.21225 185 GLU D N 1
ATOM 9439 C CA . GLU D 1 185 ? -61.51100 17.31600 140.68300 1.000 77.64615 185 GLU D CA 1
ATOM 9440 C C . GLU D 1 185 ? -60.30200 16.55400 141.21100 1.000 78.16463 185 GLU D C 1
ATOM 9441 O O . GLU D 1 185 ? -59.46300 17.13700 141.90700 1.000 77.47771 185 GLU D O 1
ATOM 9447 N N . ALA D 1 186 ? -60.19500 15.26100 140.89600 1.000 79.67534 186 ALA D N 1
ATOM 9448 C CA . ALA D 1 186 ? -59.03300 14.49000 141.32800 1.000 79.71219 186 ALA D CA 1
ATOM 9449 C C . ALA D 1 186 ? -57.80400 14.83200 140.49700 1.000 78.59627 186 ALA D C 1
ATOM 9450 O O . ALA D 1 186 ? -56.69000 14.90900 141.02800 1.000 76.86974 186 ALA D O 1
ATOM 9452 N N . TYR D 1 187 ? -57.98500 15.03400 139.18900 1.000 79.31477 187 TYR D N 1
ATOM 9453 C CA . TYR D 1 187 ? -56.86700 15.44600 138.34800 1.000 78.77787 187 TYR D CA 1
ATOM 9454 C C . TYR D 1 187 ? -56.39300 16.85000 138.70000 1.000 77.02239 187 TYR D C 1
ATOM 9455 O O . TYR D 1 187 ? -55.20600 17.15900 138.54500 1.000 74.08257 187 TYR D O 1
ATOM 9464 N N . ALA D 1 188 ? -57.30000 17.70800 139.17700 1.000 77.79091 188 ALA D N 1
ATOM 9465 C CA . ALA D 1 188 ? -56.94400 19.08600 139.49700 1.000 75.55380 188 ALA D CA 1
ATOM 9466 C C . ALA D 1 188 ? -56.10800 19.19600 140.76300 1.000 76.03017 188 ALA D C 1
ATOM 9467 O O . ALA D 1 188 ? -55.47200 20.23300 140.98100 1.000 73.43775 188 ALA D O 1
ATOM 9469 N N . LEU D 1 189 ? -56.09500 18.15700 141.60300 1.000 76.00122 189 LEU D N 1
ATOM 9470 C CA . LEU D 1 189 ? -55.29400 18.19800 142.82100 1.000 76.90396 189 LEU D CA 1
ATOM 9471 C C . LEU D 1 189 ? -53.80300 18.28900 142.52600 1.000 77.49613 189 LEU D C 1
ATOM 9472 O O . LEU D 1 189 ? -53.04100 18.75800 143.37900 1.000 77.40139 189 LEU D O 1
ATOM 9477 N N . ASN D 1 190 ? -53.37000 17.85800 141.34100 1.000 76.95133 190 ASN D N 1
ATOM 9478 C CA . ASN D 1 190 ? -51.96500 17.93800 140.96600 1.000 75.91700 190 ASN D CA 1
ATOM 9479 C C . ASN D 1 190 ? -51.55200 19.32900 140.50600 1.000 75.95384 190 ASN D C 1
ATOM 9480 O O . ASN D 1 190 ? -50.35000 19.59200 140.38700 1.000 77.40402 190 ASN D O 1
ATOM 9485 N N . ALA D 1 191 ? -52.50700 20.21800 140.24600 1.000 74.43261 191 ALA D N 1
ATOM 9486 C CA . ALA D 1 191 ? -52.17400 21.57200 139.83400 1.000 62.64435 191 ALA D CA 1
ATOM 9487 C C . ALA D 1 191 ? -51.65700 22.38200 141.01700 1.000 65.51049 191 ALA D C 1
ATOM 9488 O O . ALA D 1 191 ? -52.01200 22.13500 142.17300 1.000 62.59698 191 ALA D O 1
ATOM 9490 N N . SER D 1 192 ? -50.79800 23.35900 140.71500 1.000 65.90790 192 SER D N 1
ATOM 9491 C CA . SER D 1 192 ? -50.22300 24.19200 141.76600 1.000 65.49206 192 SER D CA 1
ATOM 9492 C C . SER D 1 192 ? -51.27900 25.07900 142.41000 1.000 64.04715 192 SER D C 1
ATOM 9493 O O . SER D 1 192 ? -51.26200 25.29100 143.62900 1.000 63.52077 192 SER D O 1
ATOM 9496 N N . GLY D 1 193 ? -52.19700 25.61100 141.61000 1.000 62.99176 193 GLY D N 1
ATOM 9497 C CA . GLY D 1 193 ? -53.28300 26.41600 142.12800 1.000 60.60990 193 GLY D CA 1
ATOM 9498 C C . GLY D 1 193 ? -54.63000 25.79700 141.82800 1.000 61.74688 193 GLY D C 1
ATOM 9499 O O . GLY D 1 193 ? -54.75200 24.57100 141.74900 1.000 63.21811 193 GLY D O 1
ATOM 9500 N N . VAL D 1 194 ? -55.64800 26.62700 141.66000 1.000 61.99428 194 VAL D N 1
ATOM 9501 C CA . VAL D 1 194 ? -56.97000 26.13900 141.30800 1.000 63.27601 194 VAL D CA 1
ATOM 9502 C C . VAL D 1 194 ? -57.09300 26.09500 139.79100 1.000 65.92633 194 VAL D C 1
ATOM 9503 O O . VAL D 1 194 ? -56.31900 26.71600 139.05700 1.000 66.73432 194 VAL D O 1
ATOM 9507 N N . VAL D 1 195 ? -58.07400 25.33700 139.31400 1.000 65.30520 195 VAL D N 1
ATOM 9508 C CA . VAL D 1 195 ? -58.35700 25.21100 137.89000 1.000 62.97860 195 VAL D CA 1
ATOM 9509 C C . VAL D 1 195 ? -59.64600 25.96400 137.60600 1.000 63.37865 195 VAL D C 1
ATOM 9510 O O . VAL D 1 195 ? -60.70000 25.63700 138.16600 1.000 67.38440 195 VAL D O 1
ATOM 9514 N N . ASN D 1 196 ? -59.56400 26.97900 136.74700 1.000 59.20447 196 ASN D N 1
ATOM 9515 C CA . ASN D 1 196 ? -60.73300 27.76500 136.37600 1.000 62.51802 196 ASN D CA 1
ATOM 9516 C C . ASN D 1 196 ? -61.00600 27.73000 134.87800 1.000 66.00528 196 ASN D C 1
ATOM 9517 O O . ASN D 1 196 ? -61.82200 28.52100 134.39200 1.000 69.98734 196 ASN D O 1
ATOM 9522 N N . ILE D 1 197 ? -60.35300 26.83800 134.13800 1.000 65.77631 197 ILE D N 1
ATOM 9523 C CA . ILE D 1 197 ? -60.58000 26.72000 132.70200 1.000 69.98471 197 ILE D CA 1
ATOM 9524 C C . ILE D 1 197 ? -60.05900 25.36600 132.24200 1.000 74.62474 197 ILE D C 1
ATOM 9525 O O . ILE D 1 197 ? -59.03700 24.87700 132.73100 1.000 73.32984 197 ILE D O 1
ATOM 9530 N N . ILE D 1 198 ? -60.78800 24.75100 131.31300 1.000 82.54674 198 ILE D N 1
ATOM 9531 C CA . ILE D 1 198 ? -60.36600 23.52500 130.64700 1.000 87.58682 198 ILE D CA 1
ATOM 9532 C C . ILE D 1 198 ? -60.52400 23.72800 129.14700 1.000 93.25855 198 ILE D C 1
ATOM 9533 O O . ILE D 1 198 ? -61.53200 24.27900 128.69000 1.000 97.27219 198 ILE D O 1
ATOM 9538 N N . VAL D 1 199 ? -59.53200 23.28200 128.38200 1.000 95.18246 199 VAL D N 1
ATOM 9539 C CA . VAL D 1 199 ? -59.50500 23.48000 126.93800 1.000 99.71722 199 VAL D CA 1
ATOM 9540 C C . VAL D 1 199 ? -59.91500 22.18700 126.24900 1.000 103.64401 199 VAL D C 1
ATOM 9541 O O . VAL D 1 199 ? -59.44800 21.10000 126.61600 1.000 101.19898 199 VAL D O 1
ATOM 9545 N N . PHE D 1 200 ? -60.78500 22.30500 125.24500 1.000 110.87908 200 PHE D N 1
ATOM 9546 C CA . PHE D 1 200 ? -61.27100 21.15800 124.48600 1.000 125.71770 200 PHE D CA 1
ATOM 9547 C C . PHE D 1 200 ? -61.06200 21.35700 122.99000 1.000 143.15401 200 PHE D C 1
ATOM 9548 O O . PHE D 1 200 ? -60.37900 22.29300 122.56200 1.000 140.12470 200 PHE D O 1
ATOM 9556 N N . ASP D 1 201 ? -61.65900 20.47600 122.19800 1.000 163.19588 201 ASP D N 1
ATOM 9557 C CA . ASP D 1 201 ? -61.67900 20.58900 120.74600 1.000 169.45453 201 ASP D CA 1
ATOM 9558 C C . ASP D 1 201 ? -62.85200 19.76500 120.23800 1.000 169.88616 201 ASP D C 1
ATOM 9559 O O . ASP D 1 201 ? -63.42300 18.96500 120.99200 1.000 175.27891 201 ASP D O 1
ATOM 9564 N N . PRO D 1 202 ? -63.25400 19.94900 118.97500 1.000 173.99981 202 PRO D N 1
ATOM 9565 C CA . PRO D 1 202 ? -64.46700 19.26300 118.48700 1.000 171.33107 202 PRO D CA 1
ATOM 9566 C C . PRO D 1 202 ? -64.52400 17.76200 118.76000 1.000 163.77753 202 PRO D C 1
ATOM 9567 O O . PRO D 1 202 ? -65.62800 17.21300 118.86800 1.000 166.99897 202 PRO D O 1
ATOM 9571 N N . LYS D 1 203 ? -63.38300 17.08400 118.89400 1.000 152.10508 203 LYS D N 1
ATOM 9572 C CA . LYS D 1 203 ? -63.39100 15.64100 119.11200 1.000 143.12769 203 LYS D CA 1
ATOM 9573 C C . LYS D 1 203 ? -63.56300 15.26400 120.58000 1.000 135.15041 203 LYS D C 1
ATOM 9574 O O . LYS D 1 203 ? -64.27900 14.30600 120.89000 1.000 135.36360 203 LYS D O 1
ATOM 9580 N N . GLY D 1 204 ? -62.91900 15.98400 121.49100 1.000 128.70754 204 GLY D N 1
ATOM 9581 C CA . GLY D 1 204 ? -63.01400 15.65300 122.89800 1.000 122.93316 204 GLY D CA 1
ATOM 9582 C C . GLY D 1 204 ? -64.15000 16.35500 123.61100 1.000 117.65621 204 GLY D C 1
ATOM 9583 O O . GLY D 1 204 ? -64.68100 15.84400 124.60100 1.000 113.80575 204 GLY D O 1
ATOM 9584 N N . TRP D 1 205 ? -64.51900 17.54100 123.12400 1.000 118.12469 205 TRP D N 1
ATOM 9585 C CA . TRP D 1 205 ? -65.67300 18.23900 123.67700 1.000 117.69306 205 TRP D CA 1
ATOM 9586 C C . TRP D 1 205 ? -66.96900 17.49900 123.37700 1.000 120.30653 205 TRP D C 1
ATOM 9587 O O . TRP D 1 205 ? -67.88800 17.50200 124.20300 1.000 119.81963 205 TRP D O 1
ATOM 9598 N N . ALA D 1 206 ? -67.06200 16.86300 122.20500 1.000 124.47808 206 ALA D N 1
ATOM 9599 C CA . ALA D 1 206 ? -68.22700 16.03700 121.90700 1.000 127.77321 206 ALA D CA 1
ATOM 9600 C C . ALA D 1 206 ? -68.32900 14.85800 122.86500 1.000 127.40212 206 ALA D C 1
ATOM 9601 O O . ALA D 1 206 ? -69.43600 14.41100 123.18400 1.000 127.94429 206 ALA D O 1
ATOM 9603 N N . LEU D 1 207 ? -67.18800 14.34400 123.33100 1.000 123.94644 207 LEU D N 1
ATOM 9604 C CA . LEU D 1 207 ? -67.20400 13.30100 124.35000 1.000 122.53574 207 LEU D CA 1
ATOM 9605 C C . LEU D 1 207 ? -67.59700 13.85900 125.71200 1.000 119.61434 207 LEU D C 1
ATOM 9606 O O . LEU D 1 207 ? -68.24800 13.16600 126.50200 1.000 119.64329 207 LEU D O 1
ATOM 9611 N N . PHE D 1 208 ? -67.22100 15.10600 125.99900 1.000 116.79295 208 PHE D N 1
ATOM 9612 C CA . PHE D 1 208 ? -67.54800 15.70800 127.28600 1.000 111.85288 208 PHE D CA 1
ATOM 9613 C C . PHE D 1 208 ? -69.00800 16.13900 127.35000 1.000 111.70023 208 PHE D C 1
ATOM 9614 O O . PHE D 1 208 ? -69.67900 15.91800 128.36400 1.000 111.92921 208 PHE D O 1
ATOM 9622 N N . ARG D 1 209 ? -69.51800 16.75200 126.27900 1.000 112.81089 209 ARG D N 1
ATOM 9623 C CA . ARG D 1 209 ? -70.92000 17.15200 126.23400 1.000 117.39565 209 ARG D CA 1
ATOM 9624 C C . ARG D 1 209 ? -71.86500 15.96400 126.11500 1.000 122.30414 209 ARG D C 1
ATOM 9625 O O . ARG D 1 209 ? -73.08200 16.15100 126.22500 1.000 124.52546 209 ARG D O 1
ATOM 9633 N N . SER D 1 210 ? -71.34000 14.75600 125.89800 1.000 126.15197 210 SER D N 1
ATOM 9634 C CA . SER D 1 210 ? -72.19900 13.58900 125.73100 1.000 131.17362 210 SER D CA 1
ATOM 9635 C C . SER D 1 210 ? -72.83600 13.16000 127.04700 1.000 133.09491 210 SER D C 1
ATOM 9636 O O . SER D 1 210 ? -73.95000 12.62300 127.04500 1.000 137.12434 210 SER D O 1
ATOM 9639 N N . PHE D 1 211 ? -72.15400 13.38000 128.16800 1.000 131.67895 211 PHE D N 1
ATOM 9640 C CA . PHE D 1 211 ? -72.70700 13.02100 129.46600 1.000 131.41576 211 PHE D CA 1
ATOM 9641 C C . PHE D 1 211 ? -73.92900 13.87400 129.78300 1.000 132.35797 211 PHE D C 1
ATOM 9642 O O . PHE D 1 211 ? -73.95600 15.07700 129.51000 1.000 135.25569 211 PHE D O 1
ATOM 9650 N N . LYS D 1 212 ? -74.94900 13.24000 130.36500 1.000 127.58635 212 LYS D N 1
ATOM 9651 C CA . LYS D 1 212 ? -76.16500 13.97200 130.70500 1.000 124.24384 212 LYS D CA 1
ATOM 9652 C C . LYS D 1 212 ? -75.91500 14.96200 131.83500 1.000 119.18797 212 LYS D C 1
ATOM 9653 O O . LYS D 1 212 ? -76.47000 16.06700 131.83400 1.000 120.91450 212 LYS D O 1
ATOM 9659 N N . ALA D 1 213 ? -75.07100 14.58900 132.80200 1.000 113.63468 213 ALA D N 1
ATOM 9660 C CA . ALA D 1 213 ? -74.78300 15.46100 133.93600 1.000 109.76842 213 ALA D CA 1
ATOM 9661 C C . ALA D 1 213 ? -74.06800 16.74200 133.52600 1.000 107.23128 213 ALA D C 1
ATOM 9662 O O . ALA D 1 213 ? -74.06400 17.70700 134.29800 1.000 110.91330 213 ALA D O 1
ATOM 9664 N N . VAL D 1 214 ? -73.46200 16.77200 132.33900 1.000 102.63862 214 VAL D N 1
ATOM 9665 C CA . VAL D 1 214 ? -72.77700 17.97800 131.88900 1.000 113.53467 214 VAL D CA 1
ATOM 9666 C C . VAL D 1 214 ? -73.76900 19.00400 131.34900 1.000 111.41599 214 VAL D C 1
ATOM 9667 O O . VAL D 1 214 ? -73.54200 20.21500 131.46900 1.000 112.15029 214 VAL D O 1
ATOM 9671 N N . LYS D 1 215 ? -74.88500 18.54700 130.77300 1.000 119.83279 215 LYS D N 1
ATOM 9672 C CA . LYS D 1 215 ? -75.82100 19.46300 130.12700 1.000 126.70730 215 LYS D CA 1
ATOM 9673 C C . LYS D 1 215 ? -76.46400 20.41700 131.12700 1.000 133.16333 215 LYS D C 1
ATOM 9674 O O . LYS D 1 215 ? -76.64900 21.60300 130.82900 1.000 137.53228 215 LYS D O 1
ATOM 9680 N N . GLU D 1 216 ? -76.81500 19.92600 132.31800 1.000 139.17195 216 GLU D N 1
ATOM 9681 C CA . GLU D 1 216 ? -77.49400 20.77900 133.28800 1.000 145.93592 216 GLU D CA 1
ATOM 9682 C C . GLU D 1 216 ? -76.53300 21.75600 133.95600 1.000 147.62033 216 GLU D C 1
ATOM 9683 O O . GLU D 1 216 ? -76.91300 22.89400 134.25500 1.000 147.21765 216 GLU D O 1
ATOM 9689 N N . LYS D 1 217 ? -75.29100 21.33800 134.19100 1.000 143.55405 217 LYS D N 1
ATOM 9690 C CA . LYS D 1 217 ? -74.33500 22.14100 134.94300 1.000 139.80887 217 LYS D CA 1
ATOM 9691 C C . LYS D 1 217 ? -73.64000 23.20500 134.10200 1.000 136.43741 217 LYS D C 1
ATOM 9692 O O . LYS D 1 217 ? -72.81400 23.94900 134.64200 1.000 137.10065 217 LYS D O 1
ATOM 9698 N N . LEU D 1 218 ? -73.94800 23.30400 132.81300 1.000 133.61602 218 LEU D N 1
ATOM 9699 C CA . LEU D 1 218 ? -73.28200 24.24400 131.92400 1.000 130.45248 218 LEU D CA 1
ATOM 9700 C C . LEU D 1 218 ? -74.15200 25.47700 131.71000 1.000 130.91306 218 LEU D C 1
ATOM 9701 O O . LEU D 1 218 ? -75.37300 25.37200 131.56600 1.000 142.00650 218 LEU D O 1
ATOM 9706 N N . ASP D 1 219 ? -73.51100 26.64500 131.69200 1.000 119.68014 219 ASP D N 1
ATOM 9707 C CA . ASP D 1 219 ? -74.18900 27.92800 131.49800 1.000 121.44351 219 ASP D CA 1
ATOM 9708 C C . ASP D 1 219 ? -73.93400 28.37600 130.06200 1.000 123.92802 219 ASP D C 1
ATOM 9709 O O . ASP D 1 219 ? -72.92500 29.01200 129.76000 1.000 117.61410 219 ASP D O 1
ATOM 9714 N N . THR D 1 220 ? -74.87300 28.04800 129.17000 1.000 131.38154 220 THR D N 1
ATOM 9715 C CA . THR D 1 220 ? -74.69800 28.35000 127.75400 1.000 137.79810 220 THR D CA 1
ATOM 9716 C C . THR D 1 220 ? -74.85000 29.83400 127.44200 1.000 145.38059 220 THR D C 1
ATOM 9717 O O . THR D 1 220 ? -74.38900 30.27900 126.38500 1.000 151.46027 220 THR D O 1
ATOM 9721 N N . ARG D 1 221 ? -75.47700 30.60500 128.32800 1.000 144.65945 221 ARG D N 1
ATOM 9722 C CA . ARG D 1 221 ? -75.73200 32.01300 128.04900 1.000 146.40966 221 ARG D CA 1
ATOM 9723 C C . ARG D 1 221 ? -74.42900 32.79600 127.94200 1.000 145.87012 221 ARG D C 1
ATOM 9724 O O . ARG D 1 221 ? -73.50100 32.60900 128.73300 1.000 141.34853 221 ARG D O 1
ATOM 9732 N N . ARG D 1 222 ? -74.36900 33.68100 126.94900 1.000 148.90470 222 ARG D N 1
ATOM 9733 C CA . ARG D 1 222 ? -73.19300 34.50800 126.73600 1.000 148.86785 222 ARG D CA 1
ATOM 9734 C C . ARG D 1 222 ? -73.04700 35.52400 127.86900 1.000 148.25725 222 ARG D C 1
ATOM 9735 O O . ARG D 1 222 ? -73.96400 35.75400 128.66400 1.000 145.39638 222 ARG D O 1
ATOM 9743 N N . GLY D 1 223 ? -71.87000 36.13900 127.93600 1.000 146.74391 223 GLY D N 1
ATOM 9744 C CA . GLY D 1 223 ? -71.56900 37.10200 128.97200 1.000 146.78602 223 GLY D CA 1
ATOM 9745 C C . GLY D 1 223 ? -70.98200 36.52000 130.23800 1.000 142.82239 223 GLY D C 1
ATOM 9746 O O . GLY D 1 223 ? -70.77900 37.26500 131.20500 1.000 146.76497 223 GLY D O 1
ATOM 9747 N N . SER D 1 224 ? -70.70500 35.21400 130.26800 1.000 135.88208 224 SER D N 1
ATOM 9748 C CA . SER D 1 224 ? -70.11900 34.60800 131.45900 1.000 133.16333 224 SER D CA 1
ATOM 9749 C C . SER D 1 224 ? -68.69900 35.11100 131.68600 1.000 130.23140 224 SER D C 1
ATOM 9750 O O . SER D 1 224 ? -68.36100 35.57500 132.78100 1.000 128.42856 224 SER D O 1
ATOM 9753 N N . ASN D 1 225 ? -67.85200 35.02600 130.66200 1.000 130.08402 225 ASN D N 1
ATOM 9754 C CA . ASN D 1 225 ? -66.48700 35.53900 130.71900 1.000 128.76281 225 ASN D CA 1
ATOM 9755 C C . ASN D 1 225 ? -66.25500 36.39800 129.48400 1.000 131.36049 225 ASN D C 1
ATOM 9756 O O . ASN D 1 225 ? -66.15000 35.87400 128.37000 1.000 133.15018 225 ASN D O 1
ATOM 9761 N N . SER D 1 226 ? -66.17800 37.71600 129.68300 1.000 131.21310 226 SER D N 1
ATOM 9762 C CA . SER D 1 226 ? -66.00800 38.62900 128.55700 1.000 133.61865 226 SER D CA 1
ATOM 9763 C C . SER D 1 226 ? -64.65700 38.43100 127.88200 1.000 131.73422 226 SER D C 1
ATOM 9764 O O . SER D 1 226 ? -64.55700 38.50500 126.65200 1.000 134.78458 226 SER D O 1
ATOM 9767 N N . GLU D 1 227 ? -63.60600 38.18300 128.66800 1.000 127.66267 227 GLU D N 1
ATOM 9768 C CA . GLU D 1 227 ? -62.28400 37.96900 128.08800 1.000 126.60729 227 GLU D CA 1
ATOM 9769 C C . GLU D 1 227 ? -62.26300 36.72200 127.21400 1.000 127.89165 227 GLU D C 1
ATOM 9770 O O . GLU D 1 227 ? -61.58500 36.68800 126.18000 1.000 129.32866 227 GLU D O 1
ATOM 9776 N N . LEU D 1 228 ? -63.00600 35.68900 127.61200 1.000 127.18367 228 LEU D N 1
ATOM 9777 C CA . LEU D 1 228 ? -63.04500 34.45900 126.83000 1.000 127.70742 228 LEU D CA 1
ATOM 9778 C C . LEU D 1 228 ? -63.87300 34.64500 125.56600 1.000 131.94214 228 LEU D C 1
ATOM 9779 O O . LEU D 1 228 ? -63.46700 34.22100 124.47800 1.000 133.80288 228 LEU D O 1
ATOM 9784 N N . GLU D 1 229 ? -65.03900 35.28700 125.68900 1.000 133.48179 229 GLU D N 1
ATOM 9785 C CA . GLU D 1 229 ? -65.87000 35.54800 124.51900 1.000 136.83746 229 GLU D CA 1
ATOM 9786 C C . GLU D 1 229 ? -65.19200 36.50400 123.54700 1.000 137.25856 229 GLU D C 1
ATOM 9787 O O . GLU D 1 229 ? -65.47700 36.47000 122.34400 1.000 144.66998 229 GLU D O 1
ATOM 9793 N N . THR D 1 230 ? -64.30200 37.36600 124.04300 1.000 130.24456 230 THR D N 1
ATOM 9794 C CA . THR D 1 230 ? -63.57200 38.25700 123.14800 1.000 128.86282 230 THR D CA 1
ATOM 9795 C C . THR D 1 230 ? -62.58200 37.48500 122.28600 1.000 130.54460 230 THR D C 1
ATOM 9796 O O . THR D 1 230 ? -62.32800 37.87000 121.13900 1.000 133.68182 230 THR D O 1
ATOM 9800 N N . ALA D 1 231 ? -62.02600 36.39200 122.81200 1.000 131.88950 231 ALA D N 1
ATOM 9801 C CA . ALA D 1 231 ? -61.09700 35.58600 122.02900 1.000 138.69821 231 ALA D CA 1
ATOM 9802 C C . ALA D 1 231 ? -61.82100 34.77000 120.96300 1.000 146.62547 231 ALA D C 1
ATOM 9803 O O . ALA D 1 231 ? -61.27100 34.55100 119.87700 1.000 150.64438 231 ALA D O 1
ATOM 9805 N N . VAL D 1 232 ? -63.04900 34.32000 121.24700 1.000 148.80205 232 VAL D N 1
ATOM 9806 C CA . VAL D 1 232 ? -63.81200 33.55700 120.26400 1.000 154.65802 232 VAL D CA 1
ATOM 9807 C C . VAL D 1 232 ? -64.30800 34.45200 119.13400 1.000 154.98174 232 VAL D C 1
ATOM 9808 O O . VAL D 1 232 ? -64.58500 33.96200 118.03200 1.000 159.03749 232 VAL D O 1
ATOM 9812 N N . LYS D 1 233 ? -64.42900 35.75800 119.38100 1.000 149.19947 233 LYS D N 1
ATOM 9813 C CA . LYS D 1 233 ? -64.96000 36.66400 118.37100 1.000 148.27830 233 LYS D CA 1
ATOM 9814 C C . LYS D 1 233 ? -63.89000 37.10500 117.38400 1.000 147.89931 233 LYS D C 1
ATOM 9815 O O . LYS D 1 233 ? -64.20100 37.37100 116.21800 1.000 150.86019 233 LYS D O 1
ATOM 9821 N N . ASP D 1 234 ? -62.63100 37.17500 117.82400 1.000 144.20676 234 ASP D N 1
ATOM 9822 C CA . ASP D 1 234 ? -61.56600 37.65300 116.95000 1.000 147.85194 234 ASP D CA 1
ATOM 9823 C C . ASP D 1 234 ? -61.32700 36.71100 115.77900 1.000 162.51685 234 ASP D C 1
ATOM 9824 O O . ASP D 1 234 ? -60.97800 37.16300 114.68200 1.000 168.23596 234 ASP D O 1
ATOM 9829 N N . LEU D 1 235 ? -61.51000 35.41000 115.98300 1.000 152.85517 235 LEU D N 1
ATOM 9830 C CA . LEU D 1 235 ? -61.28500 34.43800 114.92000 1.000 165.34088 235 LEU D CA 1
ATOM 9831 C C . LEU D 1 235 ? -62.50800 34.37200 114.01400 1.000 182.67980 235 LEU D C 1
ATOM 9832 O O . LEU D 1 235 ? -63.62100 34.10400 114.48000 1.000 184.78795 235 LEU D O 1
ATOM 9837 N N . GLY D 1 236 ? -62.29800 34.62000 112.71900 1.000 197.94479 236 GLY D N 1
ATOM 9838 C CA . GLY D 1 236 ? -63.40100 34.54400 111.77300 1.000 202.41901 236 GLY D CA 1
ATOM 9839 C C . GLY D 1 236 ? -63.92800 33.13100 111.61400 1.000 205.64308 236 GLY D C 1
ATOM 9840 O O . GLY D 1 236 ? -65.13600 32.89100 111.70300 1.000 207.54331 236 GLY D O 1
ATOM 9841 N N . LYS D 1 237 ? -63.02800 32.17400 111.37500 1.000 198.25272 237 LYS D N 1
ATOM 9842 C CA . LYS D 1 237 ? -63.41200 30.76800 111.36100 1.000 196.28406 237 LYS D CA 1
ATOM 9843 C C . LYS D 1 237 ? -63.81200 30.27100 112.74500 1.000 192.48097 237 LYS D C 1
ATOM 9844 O O . LYS D 1 237 ? -64.32700 29.15200 112.86000 1.000 191.75720 237 LYS D O 1
ATOM 9850 N N . ALA D 1 238 ? -63.55800 31.07000 113.78500 1.000 182.04025 238 ALA D N 1
ATOM 9851 C CA . ALA D 1 238 ? -64.10300 30.90500 115.12900 1.000 177.97660 238 ALA D CA 1
ATOM 9852 C C . ALA D 1 238 ? -63.44500 29.78400 115.92300 1.000 168.42019 238 ALA D C 1
ATOM 9853 O O . ALA D 1 238 ? -63.04800 28.75200 115.37200 1.000 172.80493 238 ALA D O 1
ATOM 9855 N N . VAL D 1 239 ? -63.32800 30.00600 117.23100 1.000 154.44220 239 VAL D N 1
ATOM 9856 C CA . VAL D 1 239 ? -62.85500 29.03300 118.20800 1.000 148.82837 239 VAL D CA 1
ATOM 9857 C C . VAL D 1 239 ? -63.66900 29.28400 119.47300 1.000 147.88089 239 VAL D C 1
ATOM 9858 O O . VAL D 1 239 ? -63.42100 30.25000 120.20200 1.000 139.87993 239 VAL D O 1
ATOM 9862 N N . SER D 1 240 ? -64.67000 28.44400 119.72100 1.000 145.39112 240 SER D N 1
ATOM 9863 C CA . SER D 1 240 ? -65.75700 28.77800 120.63100 1.000 147.78877 240 SER D CA 1
ATOM 9864 C C . SER D 1 240 ? -65.63900 28.04700 121.96200 1.000 148.35200 240 SER D C 1
ATOM 9865 O O . SER D 1 240 ? -64.89700 27.07300 122.10900 1.000 154.96068 240 SER D O 1
ATOM 9868 N N . TYR D 1 241 ? -66.39900 28.54500 122.93700 1.000 144.43574 241 TYR D N 1
ATOM 9869 C CA . TYR D 1 241 ? -66.57300 27.90600 124.23300 1.000 150.19432 241 TYR D CA 1
ATOM 9870 C C . TYR D 1 241 ? -68.05100 27.98500 124.58600 1.000 163.49592 241 TYR D C 1
ATOM 9871 O O . TYR D 1 241 ? -68.67400 29.03800 124.41800 1.000 166.05412 241 TYR D O 1
ATOM 9880 N N . LYS D 1 242 ? -68.62400 26.86800 125.04300 1.000 172.86810 242 LYS D N 1
ATOM 9881 C CA . LYS D 1 242 ? -70.07400 26.83100 125.20900 1.000 183.52990 242 LYS D CA 1
ATOM 9882 C C . LYS D 1 242 ? -70.52800 27.62000 126.43000 1.000 181.74284 242 LYS D C 1
ATOM 9883 O O . LYS D 1 242 ? -71.64300 28.15400 126.43700 1.000 189.46219 242 LYS D O 1
ATOM 9889 N N . GLY D 1 243 ? -69.70000 27.70700 127.46000 1.000 179.21622 243 GLY D N 1
ATOM 9890 C CA . GLY D 1 243 ? -70.05600 28.48600 128.62600 1.000 175.33418 243 GLY D CA 1
ATOM 9891 C C . GLY D 1 243 ? -69.32200 28.00100 129.86000 1.000 161.05615 243 GLY D C 1
ATOM 9892 O O . GLY D 1 243 ? -68.38100 27.21200 129.78300 1.000 176.04216 243 GLY D O 1
ATOM 9893 N N . MET D 1 244 ? -69.78300 28.50200 131.00300 1.000 130.58671 244 MET D N 1
ATOM 9894 C CA . MET D 1 244 ? -69.18900 28.15500 132.28300 1.000 116.31131 244 MET D CA 1
ATOM 9895 C C . MET D 1 244 ? -69.59700 26.74800 132.71100 1.000 109.95529 244 MET D C 1
ATOM 9896 O O . MET D 1 244 ? -70.56600 26.16700 132.21500 1.000 112.97407 244 MET D O 1
ATOM 9901 N N . TYR D 1 245 ? -68.83000 26.20200 133.65900 1.000 95.99835 245 TYR D N 1
ATOM 9902 C CA . TYR D 1 245 ? -69.06700 24.88500 134.22700 1.000 93.31382 245 TYR D CA 1
ATOM 9903 C C . TYR D 1 245 ? -68.78700 25.00300 135.72800 1.000 88.39218 245 TYR D C 1
ATOM 9904 O O . TYR D 1 245 ? -67.79500 24.50700 136.25900 1.000 84.81543 245 TYR D O 1
ATOM 9913 N N . GLY D 1 246 ? -69.68600 25.68900 136.42900 1.000 87.31836 246 GLY D N 1
ATOM 9914 C CA . GLY D 1 246 ? -69.42800 26.08500 137.79700 1.000 84.79701 246 GLY D CA 1
ATOM 9915 C C . GLY D 1 246 ? -68.45700 27.24600 137.84000 1.000 83.31788 246 GLY D C 1
ATOM 9916 O O . GLY D 1 246 ? -68.77100 28.34400 137.36900 1.000 84.03902 246 GLY D O 1
ATOM 9917 N N . ASP D 1 247 ? -67.26900 27.01400 138.39600 1.000 79.68850 247 ASP D N 1
ATOM 9918 C CA . ASP D 1 247 ? -66.20200 28.00400 138.39100 1.000 76.38547 247 ASP D CA 1
ATOM 9919 C C . ASP D 1 247 ? -65.21100 27.80000 137.25300 1.000 74.54315 247 ASP D C 1
ATOM 9920 O O . ASP D 1 247 ? -64.32600 28.64200 137.06400 1.000 73.48513 247 ASP D O 1
ATOM 9925 N N . VAL D 1 248 ? -65.34400 26.71700 136.49200 1.000 74.20100 248 VAL D N 1
ATOM 9926 C CA . VAL D 1 248 ? -64.40300 26.35600 135.43900 1.000 74.46946 248 VAL D CA 1
ATOM 9927 C C . VAL D 1 248 ? -65.02400 26.67300 134.08600 1.000 78.32781 248 VAL D C 1
ATOM 9928 O O . VAL D 1 248 ? -66.23000 26.49000 133.88400 1.000 81.53609 248 VAL D O 1
ATOM 9932 N N . ALA D 1 249 ? -64.20100 27.15000 133.15700 1.000 80.66757 249 ALA D N 1
ATOM 9933 C CA . ALA D 1 249 ? -64.64300 27.46500 131.80700 1.000 83.18366 249 ALA D CA 1
ATOM 9934 C C . ALA D 1 249 ? -64.29700 26.32200 130.86200 1.000 83.94428 249 ALA D C 1
ATOM 9935 O O . ALA D 1 249 ? -63.21100 25.73900 130.94300 1.000 78.85946 249 ALA D O 1
ATOM 9937 N N . ILE D 1 250 ? -65.22700 26.00900 129.96600 1.000 85.44446 250 ILE D N 1
ATOM 9938 C CA . ILE D 1 250 ? -65.09000 24.90700 129.02100 1.000 85.81555 250 ILE D CA 1
ATOM 9939 C C . ILE D 1 250 ? -64.87400 25.51300 127.64200 1.000 85.67869 250 ILE D C 1
ATOM 9940 O O . ILE D 1 250 ? -65.81300 26.04000 127.03400 1.000 90.58191 250 ILE D O 1
ATOM 9945 N N . VAL D 1 251 ? -63.64300 25.43600 127.13900 1.000 112.01080 251 VAL D N 1
ATOM 9946 C CA . VAL D 1 251 ? -63.25100 26.09000 125.89600 1.000 109.45523 251 VAL D CA 1
ATOM 9947 C C . VAL D 1 251 ? -62.88800 25.03200 124.86300 1.000 105.87848 251 VAL D C 1
ATOM 9948 O O . VAL D 1 251 ? -62.29900 24.00000 125.19900 1.000 86.37088 251 VAL D O 1
ATOM 9952 N N . VAL D 1 252 ? -63.23200 25.30300 123.60400 1.000 104.98364 252 VAL D N 1
ATOM 9953 C CA . VAL D 1 252 ? -62.93400 24.43200 122.47200 1.000 104.69940 252 VAL D CA 1
ATOM 9954 C C . VAL D 1 252 ? -61.99700 25.17800 121.53100 1.000 103.84403 252 VAL D C 1
ATOM 9955 O O . VAL D 1 252 ? -62.27100 26.32600 121.16700 1.000 102.57809 252 VAL D O 1
ATOM 9959 N N . TYR D 1 253 ? -60.90300 24.52900 121.13300 1.000 105.09944 253 TYR D N 1
ATOM 9960 C CA . TYR D 1 253 ? -59.90300 25.13100 120.25600 1.000 106.35749 253 TYR D CA 1
ATOM 9961 C C . TYR D 1 253 ? -59.92800 24.42700 118.90500 1.000 112.37663 253 TYR D C 1
ATOM 9962 O O . TYR D 1 253 ? -59.68600 23.21800 118.82600 1.000 113.16094 253 TYR D O 1
ATOM 9971 N N . SER D 1 254 ? -60.21800 25.18500 117.84800 1.000 117.51146 254 SER D N 1
ATOM 9972 C CA . SER D 1 254 ? -60.25800 24.65900 116.49000 1.000 125.97563 254 SER D CA 1
ATOM 9973 C C . SER D 1 254 ? -59.01300 24.99900 115.68200 1.000 130.86569 254 SER D C 1
ATOM 9974 O O . SER D 1 254 ? -58.94300 24.64400 114.50100 1.000 134.61088 254 SER D O 1
ATOM 9977 N N . GLY D 1 255 ? -58.03400 25.67300 116.28200 1.000 128.82597 255 GLY D N 1
ATOM 9978 C CA . GLY D 1 255 ? -56.83100 26.02200 115.55200 1.000 126.17039 255 GLY D CA 1
ATOM 9979 C C . GLY D 1 255 ? -55.94000 24.81800 115.30900 1.000 123.27267 255 GLY D C 1
ATOM 9980 O O . GLY D 1 255 ? -55.85600 23.89600 116.12100 1.000 121.71196 255 GLY D O 1
ATOM 9981 N N . GLN D 1 256 ? -55.26200 24.83200 114.16300 1.000 121.37245 256 GLN D N 1
ATOM 9982 C CA . GLN D 1 256 ? -54.38100 23.74000 113.78200 1.000 121.33297 256 GLN D CA 1
ATOM 9983 C C . GLN D 1 256 ? -53.09500 24.31000 113.20200 1.000 119.21693 256 GLN D C 1
ATOM 9984 O O . GLN D 1 256 ? -53.03000 25.47900 112.81300 1.000 118.32998 256 GLN D O 1
ATOM 9990 N N . TYR D 1 257 ? -52.06300 23.46700 113.15200 1.000 120.27495 257 TYR D N 1
ATOM 9991 C CA . TYR D 1 257 ? -50.74800 23.87800 112.68300 1.000 119.26430 257 TYR D CA 1
ATOM 9992 C C . TYR D 1 257 ? -50.14500 22.76500 111.83600 1.000 125.36503 257 TYR D C 1
ATOM 9993 O O . TYR D 1 257 ? -50.73300 21.69200 111.66500 1.000 128.69438 257 TYR D O 1
ATOM 10002 N N . VAL D 1 258 ? -48.95300 23.03100 111.30700 1.000 127.59425 258 VAL D N 1
ATOM 10003 C CA . VAL D 1 258 ? -48.20100 22.07700 110.49900 1.000 132.21848 258 VAL D CA 1
ATOM 10004 C C . VAL D 1 258 ? -46.73100 22.18400 110.87800 1.000 133.80815 258 VAL D C 1
ATOM 10005 O O . VAL D 1 258 ? -46.15100 23.27400 110.83000 1.000 131.96319 258 VAL D O 1
ATOM 10009 N N . GLU D 1 259 ? -46.12900 21.05900 111.25800 1.000 136.45847 259 GLU D N 1
ATOM 10010 C CA . GLU D 1 259 ? -44.71400 21.00000 111.60500 1.000 138.79822 259 GLU D CA 1
ATOM 10011 C C . GLU D 1 259 ? -43.96900 20.23100 110.52400 1.000 146.30175 259 GLU D C 1
ATOM 10012 O O . GLU D 1 259 ? -44.23900 19.04400 110.30600 1.000 150.73123 259 GLU D O 1
ATOM 10018 N N . ASN D 1 260 ? -43.03100 20.90600 109.86300 1.000 149.47055 260 ASN D N 1
ATOM 10019 C CA . ASN D 1 260 ? -42.21300 20.33600 108.78300 1.000 153.63158 260 ASN D CA 1
ATOM 10020 C C . ASN D 1 260 ? -43.17300 19.77900 107.73300 1.000 160.23500 260 ASN D C 1
ATOM 10021 O O . ASN D 1 260 ? -44.03900 20.52300 107.24800 1.000 160.43239 260 ASN D O 1
ATOM 10026 N N . GLY D 1 261 ? -43.06900 18.50200 107.35900 1.000 163.66436 261 GLY D N 1
ATOM 10027 C CA . GLY D 1 261 ? -43.99000 17.94300 106.38800 1.000 169.02027 261 GLY D CA 1
ATOM 10028 C C . GLY D 1 261 ? -45.25800 17.37100 106.98200 1.000 170.47044 261 GLY D C 1
ATOM 10029 O O . GLY D 1 261 ? -46.23300 17.17800 106.25200 1.000 176.27903 261 GLY D O 1
ATOM 10030 N N . VAL D 1 262 ? -45.27500 17.10600 108.28700 1.000 168.70444 262 VAL D N 1
ATOM 10031 C CA . VAL D 1 262 ? -46.42600 16.44700 108.89200 1.000 169.35715 262 VAL D CA 1
ATOM 10032 C C . VAL D 1 262 ? -47.51200 17.47200 109.20900 1.000 167.31743 262 VAL D C 1
ATOM 10033 O O . VAL D 1 262 ? -47.25700 18.66800 109.37500 1.000 164.30128 262 VAL D O 1
ATOM 10037 N N . LYS D 1 263 ? -48.75000 16.98500 109.28400 1.000 168.76234 263 LYS D N 1
ATOM 10038 C CA . LYS D 1 263 ? -49.90700 17.77200 109.69800 1.000 167.27269 263 LYS D CA 1
ATOM 10039 C C . LYS D 1 263 ? -50.37600 17.33800 111.08600 1.000 164.66185 263 LYS D C 1
ATOM 10040 O O . LYS D 1 263 ? -51.57200 17.19500 111.34800 1.000 170.64151 263 LYS D O 1
ATOM 10046 N N . LYS D 1 264 ? -49.42200 17.11200 111.98700 1.000 150.41540 264 LYS D N 1
ATOM 10047 C CA . LYS D 1 264 ? -49.74100 16.64100 113.32800 1.000 138.87455 264 LYS D CA 1
ATOM 10048 C C . LYS D 1 264 ? -50.59100 17.66600 114.07300 1.000 129.39973 264 LYS D C 1
ATOM 10049 O O . LYS D 1 264 ? -50.38200 18.87600 113.95300 1.000 126.84679 264 LYS D O 1
ATOM 10055 N N . ASN D 1 265 ? -51.56400 17.17300 114.83500 1.000 125.74402 265 ASN D N 1
ATOM 10056 C CA . ASN D 1 265 ? -52.47600 18.03900 115.56600 1.000 117.99836 265 ASN D CA 1
ATOM 10057 C C . ASN D 1 265 ? -51.80300 18.62700 116.80500 1.000 110.03425 265 ASN D C 1
ATOM 10058 O O . ASN D 1 265 ? -50.76400 18.14900 117.27000 1.000 105.15471 265 ASN D O 1
ATOM 10063 N N . PHE D 1 266 ? -52.41900 19.68700 117.33700 1.000 110.58431 266 PHE D N 1
ATOM 10064 C CA . PHE D 1 266 ? -51.91800 20.31200 118.55900 1.000 106.49698 266 PHE D CA 1
ATOM 10065 C C . PHE D 1 266 ? -51.91300 19.32500 119.72000 1.000 110.75012 266 PHE D C 1
ATOM 10066 O O . PHE D 1 266 ? -50.93500 19.23600 120.47100 1.000 113.47676 266 PHE D O 1
ATOM 10074 N N . LEU D 1 267 ? -53.00400 18.57500 119.88600 1.000 111.36862 267 LEU D N 1
ATOM 10075 C CA . LEU D 1 267 ? -53.08000 17.55900 120.91800 1.000 120.24600 267 LEU D CA 1
ATOM 10076 C C . LEU D 1 267 ? -54.05700 16.48300 120.46700 1.000 138.65347 267 LEU D C 1
ATOM 10077 O O . LEU D 1 267 ? -55.09700 16.81300 119.87900 1.000 125.67559 267 LEU D O 1
ATOM 10082 N N . PRO D 1 268 ? -53.74900 15.20700 120.70300 1.000 134.73458 268 PRO D N 1
ATOM 10083 C CA . PRO D 1 268 ? -54.62000 14.13400 120.20300 1.000 137.34805 268 PRO D CA 1
ATOM 10084 C C . PRO D 1 268 ? -55.92300 14.05800 120.98800 1.000 138.56398 268 PRO D C 1
ATOM 10085 O O . PRO D 1 268 ? -55.93300 14.16600 122.21600 1.000 137.27172 268 PRO D O 1
ATOM 10089 N N . ASP D 1 269 ? -57.02700 13.84600 120.26100 1.000 142.32233 269 ASP D N 1
ATOM 10090 C CA . ASP D 1 269 ? -58.37300 13.94100 120.82200 1.000 146.05435 269 ASP D CA 1
ATOM 10091 C C . ASP D 1 269 ? -58.46900 15.24900 121.60200 1.000 149.89166 269 ASP D C 1
ATOM 10092 O O . ASP D 1 269 ? -58.22700 16.31700 121.03300 1.000 148.13881 269 ASP D O 1
ATOM 10097 N N . ASN D 1 270 ? -58.79900 15.19100 122.88800 1.000 156.22136 270 ASN D N 1
ATOM 10098 C CA . ASN D 1 270 ? -58.67000 16.35800 123.75000 1.000 166.11465 270 ASN D CA 1
ATOM 10099 C C . ASN D 1 270 ? -57.77900 16.12100 124.95800 1.000 176.93964 270 ASN D C 1
ATOM 10100 O O . ASN D 1 270 ? -57.18800 17.07700 125.46600 1.000 173.50238 270 ASN D O 1
ATOM 10105 N N . THR D 1 271 ? -57.64300 14.87800 125.40500 1.000 193.32318 271 THR D N 1
ATOM 10106 C CA . THR D 1 271 ? -56.94900 14.53200 126.65300 1.000 193.98642 271 THR D CA 1
ATOM 10107 C C . THR D 1 271 ? -57.64600 15.31700 127.76900 1.000 191.50454 271 THR D C 1
ATOM 10108 O O . THR D 1 271 ? -58.88400 15.40200 127.78100 1.000 201.97158 271 THR D O 1
ATOM 10112 N N . MET D 1 272 ? -56.90300 15.89800 128.70500 1.000 167.93856 272 MET D N 1
ATOM 10113 C CA . MET D 1 272 ? -57.47600 16.77300 129.72000 1.000 151.68924 272 MET D CA 1
ATOM 10114 C C . MET D 1 272 ? -56.53600 17.95000 129.90600 1.000 134.55824 272 MET D C 1
ATOM 10115 O O . MET D 1 272 ? -55.39100 17.76500 130.32600 1.000 139.41145 272 MET D O 1
ATOM 10120 N N . VAL D 1 273 ? -57.00800 19.15100 129.58100 1.000 117.15352 273 VAL D N 1
ATOM 10121 C CA . VAL D 1 273 ? -56.18900 20.34900 129.71900 1.000 107.52079 273 VAL D CA 1
ATOM 10122 C C . VAL D 1 273 ? -56.71400 21.18600 130.87700 1.000 101.07528 273 VAL D C 1
ATOM 10123 O O . VAL D 1 273 ? -57.48400 22.13200 130.67700 1.000 99.78038 273 VAL D O 1
ATOM 10127 N N . LEU D 1 274 ? -56.30700 20.83800 132.09500 1.000 90.06869 274 LEU D N 1
ATOM 10128 C CA . LEU D 1 274 ? -56.67200 21.60600 133.28000 1.000 83.03364 274 LEU D CA 1
ATOM 10129 C C . LEU D 1 274 ? -55.72700 22.79300 133.39900 1.000 76.90659 274 LEU D C 1
ATOM 10130 O O . LEU D 1 274 ? -54.55100 22.62600 133.73500 1.000 73.21931 274 LEU D O 1
ATOM 10135 N N . GLY D 1 275 ? -56.23400 23.99500 133.12400 1.000 73.05613 275 GLY D N 1
ATOM 10136 C CA . GLY D 1 275 ? -55.42000 25.19100 133.14400 1.000 70.84797 275 GLY D CA 1
ATOM 10137 C C . GLY D 1 275 ? -56.00500 26.25100 134.06000 1.000 71.40067 275 GLY D C 1
ATOM 10138 O O . GLY D 1 275 ? -57.07900 26.08100 134.63900 1.000 74.02466 275 GLY D O 1
ATOM 10139 N N . ASN D 1 276 ? -55.26400 27.34900 134.17600 1.000 68.94774 276 ASN D N 1
ATOM 10140 C CA . ASN D 1 276 ? -55.69000 28.50600 134.94800 1.000 67.69759 276 ASN D CA 1
ATOM 10141 C C . ASN D 1 276 ? -55.51600 29.75000 134.09200 1.000 67.06330 276 ASN D C 1
ATOM 10142 O O . ASN D 1 276 ? -54.42900 29.99200 133.56100 1.000 65.70525 276 ASN D O 1
ATOM 10147 N N . THR D 1 277 ? -56.58800 30.53400 133.95700 1.000 70.15578 277 THR D N 1
ATOM 10148 C CA . THR D 1 277 ? -56.52400 31.74600 133.14700 1.000 69.81100 277 THR D CA 1
ATOM 10149 C C . THR D 1 277 ? -55.55300 32.77200 133.71400 1.000 67.26596 277 THR D C 1
ATOM 10150 O O . THR D 1 277 ? -55.16800 33.70300 133.00000 1.000 67.96868 277 THR D O 1
ATOM 10154 N N . GLN D 1 278 ? -55.15200 32.63000 134.97800 1.000 67.15016 278 GLN D N 1
ATOM 10155 C CA . GLN D 1 278 ? -54.19900 33.53500 135.60700 1.000 69.10302 278 GLN D CA 1
ATOM 10156 C C . GLN D 1 278 ? -52.83900 32.88000 135.82200 1.000 66.21583 278 GLN D C 1
ATOM 10157 O O . GLN D 1 278 ? -52.02600 33.38900 136.60000 1.000 66.36059 278 GLN D O 1
ATOM 10163 N N . ALA D 1 279 ? -52.57900 31.75900 135.15100 1.000 64.94989 279 ALA D N 1
ATOM 10164 C CA . ALA D 1 279 ? -51.27100 31.12400 135.21500 1.000 63.76028 279 ALA D CA 1
ATOM 10165 C C . ALA D 1 279 ? -50.21400 32.01500 134.57200 1.000 63.55236 279 ALA D C 1
ATOM 10166 O O . ALA D 1 279 ? -50.48000 32.73800 133.60800 1.000 65.02622 279 ALA D O 1
ATOM 10168 N N . ARG D 1 280 ? -49.00000 31.95300 135.11200 1.000 60.63095 280 ARG D N 1
ATOM 10169 C CA . ARG D 1 280 ? -47.92100 32.84000 134.69100 1.000 61.48106 280 ARG D CA 1
ATOM 10170 C C . ARG D 1 280 ? -47.10100 32.16800 133.59600 1.000 65.33152 280 ARG D C 1
ATOM 10171 O O . ARG D 1 280 ? -46.41600 31.16900 133.84500 1.000 60.43356 280 ARG D O 1
ATOM 10179 N N . GLY D 1 281 ? -47.16700 32.71800 132.39700 1.000 67.60547 281 GLY D N 1
ATOM 10180 C CA . GLY D 1 281 ? -46.31800 32.27200 131.30300 1.000 67.14489 281 GLY D CA 1
ATOM 10181 C C . GLY D 1 281 ? -45.55300 33.43800 130.72600 1.000 63.98136 281 GLY D C 1
ATOM 10182 O O . GLY D 1 281 ? -46.08000 34.54300 130.60100 1.000 63.32075 281 GLY D O 1
ATOM 10183 N N . LEU D 1 282 ? -44.29700 33.18500 130.37200 1.000 62.05218 282 LEU D N 1
ATOM 10184 C CA . LEU D 1 282 ? -43.37800 34.23100 129.95300 1.000 63.19968 282 LEU D CA 1
ATOM 10185 C C . LEU D 1 282 ? -43.10400 34.12400 128.45900 1.000 65.85000 282 LEU D C 1
ATOM 10186 O O . LEU D 1 282 ? -42.87200 33.02600 127.94100 1.000 66.92908 282 LEU D O 1
ATOM 10191 N N . ARG D 1 283 ? -43.13900 35.26500 127.77500 1.000 67.45019 283 ARG D N 1
ATOM 10192 C CA . ARG D 1 283 ? -42.73600 35.36700 126.37300 1.000 67.62127 283 ARG D CA 1
ATOM 10193 C C . ARG D 1 283 ? -41.34700 35.99600 126.35800 1.000 67.60547 283 ARG D C 1
ATOM 10194 O O . ARG D 1 283 ? -41.19900 37.21800 126.33000 1.000 69.40832 283 ARG D O 1
ATOM 10202 N N . THR D 1 284 ? -40.32100 35.15200 126.38400 1.000 66.45270 284 THR D N 1
ATOM 10203 C CA . THR D 1 284 ? -38.93700 35.60500 126.40000 1.000 66.21320 284 THR D CA 1
ATOM 10204 C C . THR D 1 284 ? -38.38500 35.60500 124.98100 1.000 66.66326 284 THR D C 1
ATOM 10205 O O . THR D 1 284 ? -38.45100 34.58700 124.28500 1.000 62.33642 284 THR D O 1
ATOM 10209 N N . TYR D 1 285 ? -37.84100 36.74300 124.56000 1.000 68.30819 285 TYR D N 1
ATOM 10210 C CA . TYR D 1 285 ? -37.31100 36.91500 123.21300 1.000 69.80047 285 TYR D CA 1
ATOM 10211 C C . TYR D 1 285 ? -35.84200 37.30200 123.29300 1.000 72.27972 285 TYR D C 1
ATOM 10212 O O . TYR D 1 285 ? -35.50300 38.35800 123.83800 1.000 71.30855 285 TYR D O 1
ATOM 10221 N N . GLY D 1 286 ? -34.97600 36.45000 122.75300 1.000 76.05386 286 GLY D N 1
ATOM 10222 C CA . GLY D 1 286 ? -33.60400 36.85900 122.52500 1.000 78.47257 286 GLY D CA 1
ATOM 10223 C C . GLY D 1 286 ? -33.54200 37.88800 121.41000 1.000 82.25460 286 GLY D C 1
ATOM 10224 O O . GLY D 1 286 ? -34.27200 37.80900 120.42100 1.000 83.55212 286 GLY D O 1
ATOM 10225 N N . CYS D 1 287 ? -32.66800 38.87600 121.58000 1.000 85.19179 287 CYS D N 1
ATOM 10226 C CA . CYS D 1 287 ? -32.59400 39.96100 120.61200 1.000 89.54758 287 CYS D CA 1
ATOM 10227 C C . CYS D 1 287 ? -32.00600 39.46800 119.29600 1.000 94.69030 287 CYS D C 1
ATOM 10228 O O . CYS D 1 287 ? -31.10800 38.62200 119.27300 1.000 95.62989 287 CYS D O 1
ATOM 10231 N N . ILE D 1 288 ? -32.53600 39.99000 118.19400 1.000 99.29612 288 ILE D N 1
ATOM 10232 C CA . ILE D 1 288 ? -31.99100 39.76000 116.86200 1.000 109.35258 288 ILE D CA 1
ATOM 10233 C C . ILE D 1 288 ? -31.30500 41.04100 116.41500 1.000 118.42209 288 ILE D C 1
ATOM 10234 O O . ILE D 1 288 ? -31.91000 42.12000 116.44400 1.000 121.03293 288 ILE D O 1
ATOM 10239 N N . GLN D 1 289 ? -30.04300 40.92500 116.01200 1.000 124.97288 289 GLN D N 1
ATOM 10240 C CA . GLN D 1 289 ? -29.24300 42.09100 115.64700 1.000 124.55967 289 GLN D CA 1
ATOM 10241 C C . GLN D 1 289 ? -29.42000 42.35900 114.15800 1.000 121.07504 289 GLN D C 1
ATOM 10242 O O . GLN D 1 289 ? -28.76100 41.74400 113.31800 1.000 124.05698 289 GLN D O 1
ATOM 10248 N N . ASP D 1 290 ? -30.32700 43.27300 113.83300 1.000 112.39242 290 ASP D N 1
ATOM 10249 C CA . ASP D 1 290 ? -30.46000 43.80800 112.48800 1.000 105.97323 290 ASP D CA 1
ATOM 10250 C C . ASP D 1 290 ? -29.84500 45.20000 112.47500 1.000 102.91234 290 ASP D C 1
ATOM 10251 O O . ASP D 1 290 ? -30.11900 46.01000 113.36600 1.000 105.13103 290 ASP D O 1
ATOM 10256 N N . ALA D 1 291 ? -29.00300 45.46900 111.47400 1.000 99.30928 291 ALA D N 1
ATOM 10257 C CA . ALA D 1 291 ? -28.30800 46.75200 111.41600 1.000 91.96892 291 ALA D CA 1
ATOM 10258 C C . ALA D 1 291 ? -29.28700 47.91700 111.33600 1.000 88.36323 291 ALA D C 1
ATOM 10259 O O . ALA D 1 291 ? -29.04400 48.98500 111.91000 1.000 87.92370 291 ALA D O 1
ATOM 10261 N N . ASP D 1 292 ? -30.40700 47.72600 110.63700 1.000 89.05805 292 ASP D N 1
ATOM 10262 C CA . ASP D 1 292 ? -31.41900 48.77100 110.54800 1.000 89.57916 292 ASP D CA 1
ATOM 10263 C C . ASP D 1 292 ? -32.23900 48.87500 111.82700 1.000 90.83984 292 ASP D C 1
ATOM 10264 O O . ASP D 1 292 ? -32.74300 49.95600 112.14600 1.000 90.21871 292 ASP D O 1
ATOM 10269 N N . ALA D 1 293 ? -32.38100 47.77500 112.56900 1.000 92.27685 293 ALA D N 1
ATOM 10270 C CA . ALA D 1 293 ? -33.09700 47.83000 113.84100 1.000 96.91162 293 ALA D CA 1
ATOM 10271 C C . ALA D 1 293 ? -32.27700 48.55600 114.90100 1.000 98.40127 293 ALA D C 1
ATOM 10272 O O . ALA D 1 293 ? -32.80000 49.40600 115.63200 1.000 102.15962 293 ALA D O 1
ATOM 10274 N N . GLN D 1 294 ? -30.98600 48.22900 115.00200 1.000 95.80359 294 GLN D N 1
ATOM 10275 C CA . GLN D 1 294 ? -30.11300 48.93700 115.93300 1.000 96.78529 294 GLN D CA 1
ATOM 10276 C C . GLN D 1 294 ? -29.98400 50.40800 115.56200 1.000 95.51408 294 GLN D C 1
ATOM 10277 O O . GLN D 1 294 ? -29.81100 51.26000 116.44200 1.000 94.77189 294 GLN D O 1
ATOM 10283 N N . ARG D 1 295 ? -30.06800 50.72400 114.26800 1.000 93.76651 295 ARG D N 1
ATOM 10284 C CA . ARG D 1 295 ? -30.00200 52.11300 113.83000 1.000 92.71901 295 ARG D CA 1
ATOM 10285 C C . ARG D 1 295 ? -31.25100 52.88600 114.23400 1.000 89.74234 295 ARG D C 1
ATOM 10286 O O . ARG D 1 295 ? -31.16900 54.08300 114.53100 1.000 89.67128 295 ARG D O 1
ATOM 10294 N N . GLU D 1 296 ? -32.40700 52.22400 114.25100 1.000 86.99990 296 GLU D N 1
ATOM 10295 C CA . GLU D 1 296 ? -33.65300 52.83900 114.69000 1.000 85.82871 296 GLU D CA 1
ATOM 10296 C C . GLU D 1 296 ? -33.80800 52.85100 116.20400 1.000 82.70465 296 GLU D C 1
ATOM 10297 O O . GLU D 1 296 ? -34.83000 53.33700 116.70000 1.000 79.59375 296 GLU D O 1
ATOM 10303 N N . GLY D 1 297 ? -32.83200 52.33400 116.94600 1.000 82.09669 297 GLY D N 1
ATOM 10304 C CA . GLY D 1 297 ? -32.96500 52.23200 118.38400 1.000 83.83374 297 GLY D CA 1
ATOM 10305 C C . GLY D 1 297 ? -33.75600 51.03700 118.85900 1.000 85.95767 297 GLY D C 1
ATOM 10306 O O . GLY D 1 297 ? -34.20500 51.02200 120.00900 1.000 85.98136 297 GLY D O 1
ATOM 10307 N N . ILE D 1 298 ? -33.94100 50.03300 118.00900 1.000 88.22637 298 ILE D N 1
ATOM 10308 C CA . ILE D 1 298 ? -34.69800 48.83300 118.35700 1.000 90.60823 298 ILE D CA 1
ATOM 10309 C C . ILE D 1 298 ? -33.67100 47.78300 118.76900 1.000 95.80359 298 ILE D C 1
ATOM 10310 O O . ILE D 1 298 ? -33.22000 46.96800 117.96300 1.000 97.24850 298 ILE D O 1
ATOM 10315 N N . ASN D 1 299 ? -33.29300 47.80600 120.04700 1.000 101.37794 299 ASN D N 1
ATOM 10316 C CA . ASN D 1 299 ? -32.32800 46.83500 120.55400 1.000 105.10208 299 ASN D CA 1
ATOM 10317 C C . ASN D 1 299 ? -33.00900 45.52100 120.91700 1.000 101.19108 299 ASN D C 1
ATOM 10318 O O . ASN D 1 299 ? -32.62300 44.45500 120.42300 1.000 101.12791 299 ASN D O 1
ATOM 10323 N N . ALA D 1 300 ? -34.02100 45.57800 121.77700 1.000 95.12720 300 ALA D N 1
ATOM 10324 C CA . ALA D 1 300 ? -34.77900 44.40600 122.19100 1.000 88.12636 300 ALA D CA 1
ATOM 10325 C C . ALA D 1 300 ? -36.21900 44.56100 121.72900 1.000 80.34911 300 ALA D C 1
ATOM 10326 O O . ALA D 1 300 ? -36.82600 45.62000 121.92200 1.000 81.43345 300 ALA D O 1
ATOM 10328 N N . SER D 1 301 ? -36.75900 43.51000 121.11900 1.000 73.76411 301 SER D N 1
ATOM 10329 C CA . SER D 1 301 ? -38.12200 43.54900 120.61100 1.000 71.45067 301 SER D CA 1
ATOM 10330 C C . SER D 1 301 ? -38.61200 42.12600 120.39600 1.000 72.01390 301 SER D C 1
ATOM 10331 O O . SER D 1 301 ? -37.81800 41.21000 120.16600 1.000 74.73528 301 SER D O 1
ATOM 10334 N N . ALA D 1 302 ? -39.93200 41.95600 120.47900 1.000 71.18485 302 ALA D N 1
ATOM 10335 C CA . ALA D 1 302 ? -40.52800 40.65300 120.21300 1.000 71.72702 302 ALA D CA 1
ATOM 10336 C C . ALA D 1 302 ? -40.58900 40.36600 118.71800 1.000 71.74544 302 ALA D C 1
ATOM 10337 O O . ALA D 1 302 ? -40.39700 39.22100 118.29500 1.000 70.97430 302 ALA D O 1
ATOM 10339 N N . ARG D 1 303 ? -40.85300 41.39000 117.90900 1.000 72.85084 303 ARG D N 1
ATOM 10340 C CA . ARG D 1 303 ? -40.89800 41.26000 116.46000 1.000 75.00899 303 ARG D CA 1
ATOM 10341 C C . ARG D 1 303 ? -39.96100 42.28500 115.84000 1.000 77.98830 303 ARG D C 1
ATOM 10342 O O . ARG D 1 303 ? -39.96300 43.45400 116.24200 1.000 77.51982 303 ARG D O 1
ATOM 10350 N N . TYR D 1 304 ? -39.15900 41.84500 114.86800 1.000 80.96234 304 TYR D N 1
ATOM 10351 C CA . TYR D 1 304 ? -38.27900 42.72000 114.09700 1.000 85.19969 304 TYR D CA 1
ATOM 10352 C C . TYR D 1 304 ? -38.81300 42.82100 112.67500 1.000 91.35832 304 TYR D C 1
ATOM 10353 O O . TYR D 1 304 ? -38.38800 42.06400 111.78900 1.000 92.77165 304 TYR D O 1
ATOM 10362 N N . PRO D 1 305 ? -39.74400 43.73100 112.40000 1.000 94.96928 305 PRO D N 1
ATOM 10363 C CA . PRO D 1 305 ? -40.25200 43.87200 111.03300 1.000 94.93770 305 PRO D CA 1
ATOM 10364 C C . PRO D 1 305 ? -39.29000 44.67200 110.17000 1.000 94.62450 305 PRO D C 1
ATOM 10365 O O . PRO D 1 305 ? -38.63000 45.60400 110.63700 1.000 96.14837 305 PRO D O 1
ATOM 10369 N N . LYS D 1 306 ? -39.21800 44.30000 108.89300 1.000 93.16907 306 LYS D N 1
ATOM 10370 C CA . LYS D 1 306 ? -38.25500 44.89000 107.97500 1.000 90.45295 306 LYS D CA 1
ATOM 10371 C C . LYS D 1 306 ? -38.86800 45.01100 106.58900 1.000 88.23426 306 LYS D C 1
ATOM 10372 O O . LYS D 1 306 ? -39.55200 44.09700 106.12200 1.000 89.20806 306 LYS D O 1
ATOM 10378 N N . ASN D 1 307 ? -38.61700 46.14500 105.93900 1.000 84.33643 307 ASN D N 1
ATOM 10379 C CA . ASN D 1 307 ? -39.02700 46.36800 104.55100 1.000 83.57055 307 ASN D CA 1
ATOM 10380 C C . ASN D 1 307 ? -37.86000 47.05000 103.84300 1.000 84.08377 307 ASN D C 1
ATOM 10381 O O . ASN D 1 307 ? -37.65200 48.25700 103.99700 1.000 85.10231 307 ASN D O 1
ATOM 10386 N N . ALA D 1 308 ? -37.10300 46.27500 103.07000 1.000 82.36514 308 ALA D N 1
ATOM 10387 C CA . ALA D 1 308 ? -35.90000 46.77400 102.42500 1.000 80.11487 308 ALA D CA 1
ATOM 10388 C C . ALA D 1 308 ? -35.88800 46.35100 100.96400 1.000 80.46754 308 ALA D C 1
ATOM 10389 O O . ALA D 1 308 ? -36.73700 45.58400 100.50200 1.000 83.92848 308 ALA D O 1
ATOM 10391 N N . VAL D 1 309 ? -34.90000 46.86700 100.23800 1.000 75.80119 309 VAL D N 1
ATOM 10392 C CA . VAL D 1 309 ? -34.71100 46.59000 98.82300 1.000 74.68001 309 VAL D CA 1
ATOM 10393 C C . VAL D 1 309 ? -33.26600 46.14700 98.62700 1.000 72.08233 309 VAL D C 1
ATOM 10394 O O . VAL D 1 309 ? -32.37300 46.55100 99.37800 1.000 71.06642 309 VAL D O 1
ATOM 10398 N N . THR D 1 310 ? -33.03800 45.28200 97.63700 1.000 70.17420 310 THR D N 1
ATOM 10399 C CA . THR D 1 310 ? -31.70400 44.71900 97.44000 1.000 68.01342 310 THR D CA 1
ATOM 10400 C C . THR D 1 310 ? -31.06100 45.19200 96.14100 1.000 67.40282 310 THR D C 1
ATOM 10401 O O . THR D 1 310 ? -30.59600 46.33300 96.04900 1.000 66.47113 310 THR D O 1
ATOM 10405 N N . THR D 1 311 ? -31.01700 44.31800 95.13800 1.000 67.22648 311 THR D N 1
ATOM 10406 C CA . THR D 1 311 ? -30.35900 44.60200 93.87200 1.000 65.49733 311 THR D CA 1
ATOM 10407 C C . THR D 1 311 ? -31.29600 44.27700 92.71800 1.000 67.06330 311 THR D C 1
ATOM 10408 O O . THR D 1 311 ? -32.33500 43.63500 92.88800 1.000 68.49242 311 THR D O 1
ATOM 10412 N N . GLY D 1 312 ? -30.90900 44.72400 91.53200 1.000 66.85275 312 GLY D N 1
ATOM 10413 C CA . GLY D 1 312 ? -31.64000 44.44700 90.31600 1.000 68.37136 312 GLY D CA 1
ATOM 10414 C C . GLY D 1 312 ? -32.09600 45.71700 89.62500 1.000 67.80813 312 GLY D C 1
ATOM 10415 O O . GLY D 1 312 ? -31.88900 46.83300 90.10100 1.000 66.27637 312 GLY D O 1
ATOM 10416 N N . ASP D 1 313 ? -32.73200 45.51700 88.47200 1.000 73.70884 313 ASP D N 1
ATOM 10417 C CA . ASP D 1 313 ? -33.26400 46.61000 87.66200 1.000 69.06354 313 ASP D CA 1
ATOM 10418 C C . ASP D 1 313 ? -34.55000 46.12300 87.01000 1.000 71.35066 313 ASP D C 1
ATOM 10419 O O . ASP D 1 313 ? -34.52000 45.49600 85.94300 1.000 72.64555 313 ASP D O 1
ATOM 10424 N N . PRO D 1 314 ? -35.71200 46.38200 87.63300 1.000 72.06127 314 PRO D N 1
ATOM 10425 C CA . PRO D 1 314 ? -35.87400 47.08700 88.91000 1.000 76.30389 314 PRO D CA 1
ATOM 10426 C C . PRO D 1 314 ? -35.41800 46.25300 90.10200 1.000 77.30664 314 PRO D C 1
ATOM 10427 O O . PRO D 1 314 ? -35.48900 45.02500 90.06100 1.000 77.95935 314 PRO D O 1
ATOM 10431 N N . ALA D 1 315 ? -34.94700 46.92800 91.14500 1.000 78.75681 315 ALA D N 1
ATOM 10432 C CA . ALA D 1 315 ? -34.34600 46.24300 92.27700 1.000 81.85455 315 ALA D CA 1
ATOM 10433 C C . ALA D 1 315 ? -35.37400 45.39200 93.01400 1.000 84.99966 315 ALA D C 1
ATOM 10434 O O . ALA D 1 315 ? -36.55600 45.73500 93.10000 1.000 88.26585 315 ALA D O 1
ATOM 10436 N N . ARG D 1 316 ? -34.90500 44.26700 93.54500 1.000 85.91820 316 ARG D N 1
ATOM 10437 C CA . ARG D 1 316 ? -35.78400 43.32500 94.22100 1.000 88.82118 316 ARG D CA 1
ATOM 10438 C C . ARG D 1 316 ? -36.18000 43.85200 95.59500 1.000 83.20471 316 ARG D C 1
ATOM 10439 O O . ARG D 1 316 ? -35.34100 44.32700 96.36400 1.000 80.41754 316 ARG D O 1
ATOM 10447 N N . GLU D 1 317 ? -37.46900 43.75800 95.90300 1.000 81.08867 317 GLU D N 1
ATOM 10448 C CA . GLU D 1 317 ? -38.01300 44.21300 97.17200 1.000 77.76722 317 GLU D CA 1
ATOM 10449 C C . GLU D 1 317 ? -38.51100 43.01900 97.97600 1.000 75.33272 317 GLU D C 1
ATOM 10450 O O . GLU D 1 317 ? -39.00800 42.03900 97.41500 1.000 76.87764 317 GLU D O 1
ATOM 10456 N N . PHE D 1 318 ? -38.37000 43.10300 99.29700 1.000 73.71673 318 PHE D N 1
ATOM 10457 C CA . PHE D 1 318 ? -38.78900 42.01200 100.16400 1.000 74.57210 318 PHE D CA 1
ATOM 10458 C C . PHE D 1 318 ? -39.27200 42.57500 101.49400 1.000 72.90348 318 PHE D C 1
ATOM 10459 O O . PHE D 1 318 ? -38.95400 43.70700 101.86600 1.000 71.06642 318 PHE D O 1
ATOM 10467 N N . THR D 1 319 ? -40.05900 41.76700 102.20200 1.000 74.16679 319 THR D N 1
ATOM 10468 C CA . THR D 1 319 ? -40.48000 42.05200 103.56600 1.000 73.70621 319 THR D CA 1
ATOM 10469 C C . THR D 1 319 ? -40.05400 40.90500 104.47000 1.000 72.21129 319 THR D C 1
ATOM 10470 O O . THR D 1 319 ? -40.00900 39.74700 104.04700 1.000 72.12707 319 THR D O 1
ATOM 10474 N N . MET D 1 320 ? -39.74800 41.23200 105.72300 1.000 71.68491 320 MET D N 1
ATOM 10475 C CA . MET D 1 320 ? -39.24600 40.24000 106.66100 1.000 72.94032 320 MET D CA 1
ATOM 10476 C C . MET D 1 320 ? -39.61100 40.65000 108.08000 1.000 73.14824 320 MET D C 1
ATOM 10477 O O . MET D 1 320 ? -39.49800 41.82300 108.44500 1.000 74.12204 320 MET D O 1
ATOM 10482 N N . ILE D 1 321 ? -40.06200 39.67700 108.86700 1.000 73.79043 321 ILE D N 1
ATOM 10483 C CA . ILE D 1 321 ? -40.31300 39.85000 110.29300 1.000 74.02993 321 ILE D CA 1
ATOM 10484 C C . ILE D 1 321 ? -39.41600 38.86600 111.02800 1.000 74.65369 321 ILE D C 1
ATOM 10485 O O . ILE D 1 321 ? -39.47100 37.65800 110.77000 1.000 68.82667 321 ILE D O 1
ATOM 10490 N N . GLN D 1 322 ? -38.58800 39.37800 111.93100 1.000 75.17480 322 GLN D N 1
ATOM 10491 C CA . GLN D 1 322 ? -37.61200 38.56600 112.64100 1.000 77.27769 322 GLN D CA 1
ATOM 10492 C C . GLN D 1 322 ? -37.98600 38.46600 114.11300 1.000 73.69305 322 GLN D C 1
ATOM 10493 O O . GLN D 1 322 ? -38.46400 39.43600 114.71100 1.000 72.35078 322 GLN D O 1
ATOM 10499 N N . SER D 1 323 ? -37.77100 37.28700 114.68900 1.000 76.21440 323 SER D N 1
ATOM 10500 C CA . SER D 1 323 ? -38.04600 37.05700 116.09900 1.000 81.12552 323 SER D CA 1
ATOM 10501 C C . SER D 1 323 ? -37.27300 35.82900 116.55100 1.000 84.26273 323 SER D C 1
ATOM 10502 O O . SER D 1 323 ? -37.05500 34.89700 115.77200 1.000 87.50260 323 SER D O 1
ATOM 10505 N N . ALA D 1 324 ? -36.85600 35.84300 117.81700 1.000 64.51037 324 ALA D N 1
ATOM 10506 C CA . ALA D 1 324 ? -36.21400 34.70000 118.46200 1.000 66.27900 324 ALA D CA 1
ATOM 10507 C C . ALA D 1 324 ? -37.02500 34.33600 119.70100 1.000 64.43404 324 ALA D C 1
ATOM 10508 O O . ALA D 1 324 ? -36.58500 34.56100 120.83700 1.000 65.31046 324 ALA D O 1
ATOM 10510 N N . PRO D 1 325 ? -38.21600 33.76700 119.51800 1.000 65.28414 325 PRO D N 1
ATOM 10511 C CA . PRO D 1 325 ? -39.12200 33.56900 120.65300 1.000 65.06833 325 PRO D CA 1
ATOM 10512 C C . PRO D 1 325 ? -38.77900 32.32700 121.46000 1.000 65.16834 325 PRO D C 1
ATOM 10513 O O . PRO D 1 325 ? -38.40600 31.28500 120.91600 1.000 66.05266 325 PRO D O 1
ATOM 10517 N N . LEU D 1 326 ? -38.91800 32.45300 122.77900 1.000 74.15626 326 LEU D N 1
ATOM 10518 C CA . LEU D 1 326 ? -38.75500 31.33000 123.70200 1.000 73.83254 326 LEU D CA 1
ATOM 10519 C C . LEU D 1 326 ? -39.88700 31.41900 124.72100 1.000 71.70333 326 LEU D C 1
ATOM 10520 O O . LEU D 1 326 ? -39.82000 32.21400 125.66300 1.000 62.99966 326 LEU D O 1
ATOM 10525 N N . MET D 1 327 ? -40.92300 30.60600 124.52500 1.000 72.36131 327 MET D N 1
ATOM 10526 C CA . MET D 1 327 ? -42.10500 30.62600 125.37700 1.000 71.42962 327 MET D CA 1
ATOM 10527 C C . MET D 1 327 ? -41.91200 29.68000 126.55400 1.000 72.13233 327 MET D C 1
ATOM 10528 O O . MET D 1 327 ? -41.60600 28.49800 126.36500 1.000 75.58011 327 MET D O 1
ATOM 10533 N N . LEU D 1 328 ? -42.09300 30.20000 127.76600 1.000 63.29969 328 LEU D N 1
ATOM 10534 C CA . LEU D 1 328 ? -41.82700 29.43900 128.97600 1.000 62.75226 328 LEU D CA 1
ATOM 10535 C C . LEU D 1 328 ? -42.96600 29.60400 129.97200 1.000 75.11953 328 LEU D C 1
ATOM 10536 O O . LEU D 1 328 ? -43.62800 30.64400 130.02600 1.000 62.10218 328 LEU D O 1
ATOM 10541 N N . LEU D 1 329 ? -43.18300 28.55700 130.76300 1.000 74.66422 329 LEU D N 1
ATOM 10542 C CA . LEU D 1 329 ? -44.12200 28.58500 131.87500 1.000 73.02454 329 LEU D CA 1
ATOM 10543 C C . LEU D 1 329 ? -43.33000 28.68700 133.17200 1.000 71.59279 329 LEU D C 1
ATOM 10544 O O . LEU D 1 329 ? -42.47000 27.84300 133.44400 1.000 70.91640 329 LEU D O 1
ATOM 10549 N N . ALA D 1 330 ? -43.61100 29.72900 133.95900 1.000 71.90862 330 ALA D N 1
ATOM 10550 C CA . ALA D 1 330 ? -42.92100 29.90000 135.23400 1.000 69.60835 330 ALA D CA 1
ATOM 10551 C C . ALA D 1 330 ? -43.14900 28.70300 136.14700 1.000 70.25316 330 ALA D C 1
ATOM 10552 O O . ALA D 1 330 ? -42.23700 28.27500 136.86400 1.000 69.46359 330 ALA D O 1
ATOM 10554 N N . ASP D 1 331 ? -44.35700 28.14600 136.12900 1.000 69.09513 331 ASP D N 1
ATOM 10555 C CA . ASP D 1 331 ? -44.68700 26.95200 136.90400 1.000 68.81088 331 ASP D CA 1
ATOM 10556 C C . ASP D 1 331 ? -45.45100 25.99100 136.00400 1.000 73.17193 331 ASP D C 1
ATOM 10557 O O . ASP D 1 331 ? -46.67500 26.13500 135.83500 1.000 74.42998 331 ASP D O 1
ATOM 10562 N N . PRO D 1 332 ? -44.77600 25.00100 135.41200 1.000 76.32494 332 PRO D N 1
ATOM 10563 C CA . PRO D 1 332 ? -45.49000 24.05100 134.54400 1.000 76.94607 332 PRO D CA 1
ATOM 10564 C C . PRO D 1 332 ? -46.46800 23.16400 135.29200 1.000 74.85371 332 PRO D C 1
ATOM 10565 O O . PRO D 1 332 ? -47.33200 22.55100 134.65300 1.000 72.35078 332 PRO D O 1
ATOM 10569 N N . ASP D 1 333 ? -46.37000 23.07800 136.61800 1.000 76.23019 333 ASP D N 1
ATOM 10570 C CA . ASP D 1 333 ? -47.29800 22.27800 137.40600 1.000 79.36478 333 ASP D CA 1
ATOM 10571 C C . ASP D 1 333 ? -48.64000 22.96400 137.62100 1.000 75.84067 333 ASP D C 1
ATOM 10572 O O . ASP D 1 333 ? -49.51000 22.38600 138.28000 1.000 74.50104 333 ASP D O 1
ATOM 10577 N N . GLU D 1 334 ? -48.82800 24.17500 137.09200 1.000 72.76662 334 GLU D N 1
ATOM 10578 C CA . GLU D 1 334 ? -50.13900 24.81200 137.09800 1.000 70.85586 334 GLU D CA 1
ATOM 10579 C C . GLU D 1 334 ? -51.11400 24.14100 136.14100 1.000 69.20040 334 GLU D C 1
ATOM 10580 O O . GLU D 1 334 ? -52.29600 24.50100 136.13300 1.000 66.71063 334 GLU D O 1
ATOM 10586 N N . PHE D 1 335 ? -50.64900 23.18500 135.34100 1.000 69.38990 335 PHE D N 1
ATOM 10587 C CA . PHE D 1 335 ? -51.47500 22.49300 134.36700 1.000 71.75597 335 PHE D CA 1
ATOM 10588 C C . PHE D 1 335 ? -51.37900 20.99200 134.59800 1.000 75.38009 335 PHE D C 1
ATOM 10589 O O . PHE D 1 335 ? -50.34300 20.47900 135.02700 1.000 76.27493 335 PHE D O 1
ATOM 10597 N N . VAL D 1 336 ? -52.47600 20.29400 134.31700 1.000 78.20675 336 VAL D N 1
ATOM 10598 C CA . VAL D 1 336 ? -52.54200 18.84200 134.43500 1.000 82.08353 336 VAL D CA 1
ATOM 10599 C C . VAL D 1 336 ? -53.03800 18.28700 133.10900 1.000 86.85515 336 VAL D C 1
ATOM 10600 O O . VAL D 1 336 ? -54.13600 18.63700 132.66000 1.000 87.30520 336 VAL D O 1
ATOM 10604 N N . SER D 1 337 ? -52.23500 17.42700 132.48400 1.000 90.86616 337 SER D N 1
ATOM 10605 C CA . SER D 1 337 ? -52.57600 16.82200 131.20100 1.000 95.56935 337 SER D CA 1
ATOM 10606 C C . SER D 1 337 ? -52.48800 15.30900 131.32800 1.000 92.99536 337 SER D C 1
ATOM 10607 O O . SER D 1 337 ? -51.40700 14.76800 131.58200 1.000 90.86879 337 SER D O 1
ATOM 10610 N N . VAL D 1 338 ? -53.62000 14.63100 131.15400 1.000 92.37423 338 VAL D N 1
ATOM 10611 C CA . VAL D 1 338 ? -53.67500 13.17600 131.20500 1.000 95.49303 338 VAL D CA 1
ATOM 10612 C C . VAL D 1 338 ? -54.22200 12.66500 129.88000 1.000 97.23271 338 VAL D C 1
ATOM 10613 O O . VAL D 1 338 ? -55.03300 13.32700 129.22400 1.000 99.83039 338 VAL D O 1
ATOM 10617 N N . GLN D 1 339 ? -53.75800 11.48400 129.47600 1.000 98.17756 339 GLN D N 1
ATOM 10618 C CA . GLN D 1 339 ? -54.26600 10.85800 128.26100 1.000 103.91509 339 GLN D CA 1
ATOM 10619 C C . GLN D 1 339 ? -55.68300 10.35400 128.50500 1.000 108.46300 339 GLN D C 1
ATOM 10620 O O . GLN D 1 339 ? -55.90700 9.49300 129.36300 1.000 107.23391 339 GLN D O 1
ATOM 10626 N N . LEU D 1 340 ? -56.63800 10.89400 127.75300 1.000 115.03748 340 LEU D N 1
ATOM 10627 C CA . LEU D 1 340 ? -58.05500 10.63100 127.95400 1.000 120.61973 340 LEU D CA 1
ATOM 10628 C C . LEU D 1 340 ? -58.63300 9.95500 126.71800 1.000 131.78422 340 LEU D C 1
ATOM 10629 O O . LEU D 1 340 ? -58.29900 10.31800 125.58500 1.000 134.90828 340 LEU D O 1
ATOM 10634 N N . ALA D 1 341 ? -59.49900 8.97100 126.94500 1.000 139.31144 341 ALA D N 1
ATOM 10635 C CA . ALA D 1 341 ? -60.15500 8.24900 125.86100 1.000 143.61985 341 ALA D CA 1
ATOM 10636 C C . ALA D 1 341 ? -61.55500 7.80200 126.27400 1.000 143.69618 341 ALA D C 1
ATOM 10637 O O . ALA D 1 341 ? -62.33100 8.58300 126.82400 1.000 142.06440 341 ALA D O 1
#

Foldseek 3Di:
DFDFQVRLVVLCPVLLVDADDLCLQAAPAEAWDLAQKDAQVPDPPFDDFKKKKFAADPNRTDSVRIDIDRIDGFAKAKDKDWQDLPDDADDDPPDDPVLVPDSVSSSVRSQVVSSNVQSVVVSVLQVLQSLCCLQPQWDWGDHDVDGIIIIHRDDDPLLEAEDDDPRFLVPDDLEPDDCPVVVVVNQVLAPDGFAEKEAEPQLVVSNCSRVNQVVQFDQDPPQPPVVCVSCVVVVVFKDWRGGRDNHTYMYGADWDADPNDTGGSADHNKIKTAYSPFHKYWYWGWDDDPSCVVVVNRTDQKRKGWAADDPDNVITMIIIMGRTDIHGSHSSNMRMYRHD/DWDFQVRLCVLCVVLLVDADDLCLQAAPAEAFDLAQKDAQVPDPQLPPWWKKKFFADPNHTDSVRIGIDRMGRFAKDKDKDFQDLVDDADDDPPDDVVLNPPPVSSRVRSLSVSSNVQSVQLSLLQVLQSLCCLQPQKHWGDHDVDRIMIIHTDADPLLEAEQDDPRFLVPDDLEDDDCPVVVVVLQVQAPDGFAEKEAEPQLVVSVVSRPNQVVQFDQDPPQPPVVCVSCVVVVVFKDWRGGNPRHTYIYGQDWDADPNDTDGSDDHSKIKTADSPFHKYKYWRFDDDPSCVVVVNSTDQKRKTWDFDPPDDTITMIIIMTRTDMHGSHSRRMRMYRHD/DWQFLVNLCVVCVVLLPDADDLCLQAAPAEAFDLAQKQAQCPDPDLPPFWKFKFFADPNHTDSVRTDTHRIGGFAKAKDKDFQDLPDDADDDPPDDPVLSPVSVSSSVRSQVVSVNVQSVVVSLLLVLQSLCCLQPQKDWGDHDVDRIIMIHRDADPLLHAEQDDPRFLVPDDLEPDDCVVVVVVLQVLAPDGFAEKEAEPQLVCSNCSRPNQVVQFDQDPPQPVVVCVSCVVVVVFKDWRGGRDRHTYMYGQDWDADPRDIDGSDDHNKIKTADSHFHKYWYWGWDDDPSCVVVVNRTDQKRWTWAWDPDPPTTTMIIIMTRTDIHGSHSSRMRMYRHD/DFDDPVRVCVLCVVLLVQADDLCQQAAPAEAWDLAQKDAQVPDPPQDPFWKWKFADDPHDTDSVPTDIDRIDGFAKDKDKDWFQDPDDDDDDPPDDCVQVVDSVSSRVVRQSVSSSVQSVVVSVQQVLLRLCCLAPQKDWHDHPPDRIIMIHRDADCLLAAADDDCRAPVNDDALVDDCPVVVVVSQVQAPDGFQEKEAAPQQVCVVVVGPVQVVQFDQDPPQDPSQVVSQVVDPVGWAWRGGRVRHTYTHGPDFDADDPHRDGSDPHGFIKRADSPFYKYWYWRFDDDPVCVVVVNSTDQKDWDWDWDDDVVTITMIIIMTRTDIHGSHSSNIHGYGHD

Sequence (1360 aa):
SMYTTAQLLAANEQKFKFDPLFLRLFFRESYPFTTEKVYLSQIPGLVNMALYVSPIVSGEVIRSRGGSTSEFTPGYVKPKHEVNPQMTLRRLPDEDPQNLADPAYRRRRIIMQNMRDEELAIAQVEEMQAVSAVLKGKYTMTGEAFDPVEVDMGRSEENNITQSGGTEWSKRDKSTYDPTDDIEAYALNASGVVNIIVFDPKGWALFRSFKAVKEKLDTRRGSNSELETAVKDLGKAVSYKGMYGDVAIVVYSGQYVENGVKKNFLPDNTMVLGNTQARGLRTYGCIQDADAQREGINASARYPKNAVTTGDPAREFTMIQSAPLMLLADPDEFVSVQLASMYTTAQLLAANEQKFKFDPLFLRLFFRESYPFTTEKVYLSQIPGLVNMALYVSPIVSGEVIRSRGGSTSEFTPGYVKPKHEVNPQMTLRRLPDEDPQNLADPAYRRRRIIMQNMRDEELAIAQVEEMQAVSAVLKGKYTMTGEAFDPVEVDMGRSEENNITQSGGTEWSKRDKSTYDPTDDIEAYALNASGVVNIIVFDPKGWALFRSFKAVKEKLDTRRGSNSELETAVKDLGKAVSYKGMYGDVAIVVYSGQYVENGVKKNFLPDNTMVLGNTQARGLRTYGCIQDADAQREGINASARYPKNAVTTGDPAREFTMIQSAPLMLLADPDEFVSVQLASMYTTAQLLAANEQKFKFDPLFLRLFFRESYPFTTEKVYLSQIPGLVNMALYVSPIVSGEVIRSRGGSTSEFTPGYVKPKHEVNPQMTLRRLPDEDPQNLADPAYRRRRIIMQNMRDEELAIAQVEEMQAVSAVLKGKYTMTGEAFDPVEVDMGRSEENNITQSGGTEWSKRDKSTYDPTDDIEAYALNASGVVNIIVFDPKGWALFRSFKAVKEKLDTRRGSNSELETAVKDLGKAVSYKGMYGDVAIVVYSGQYVENGVKKNFLPDNTMVLGNTQARGLRTYGCIQDADAQREGINASARYPKNAVTTGDPAREFTMIQSAPLMLLADPDEFVSVQLASMYTTAQLLAANEQKFKFDPLFLRLFFRESYPFTTEKVYLSQIPGLVNMALYVSPIVSGEVIRSRGGSTSEFTPGYVKPKHEVNPQMTLRRLPDEDPQNLADPAYRRRRIIMQNMRDEELAIAQVEEMQAVSAVLKGKYTMTGEAFDPVEVDMGRSEENNITQSGGTEWSKRDKSTYDPTDDIEAYALNASGVVNIIVFDPKGWALFRSFKAVKEKLDTRRGSNSELETAVKDLGKAVSYKGMYGDVAIVVYSGQYVENGVKKNFLPDNTMVLGNTQARGLRTYGCIQDADAQREGINASARYPKNAVTTGDPAREFTMIQSAPLMLLADPDEFVSVQLA

Nearest PDB structures (foldseek):
  7sj5-assembly1_B  TM=9.518E-01  e=1.648E-62  Lambdavirus lambda
  3bqw-assembly1_A  TM=9.222E-01  e=1.683E-36  Escherichia coli CFT073
  7vii-assembly1_E  TM=7.211E-01  e=3.509E-47  Lambdavirus lambda
  6xgp-assembly2_B  TM=8.051E-01  e=2.233E-21  Bacteriophage sp.
  6xgp-assembly1_A  TM=8.074E-01  e=3.000E-21  Bacteriophage sp.

Secondary structure (DSSP, 8-state):
-PPPHHHHHHHTHHHHH---HHHHHH--EEEE-SSSSEEGGGSTT-SS--EEEEEEETTEE-GGG-EEESEE-PPPB--EEE--TTSPPPPPTT--HHHHH-HHHHHHHHHHHHHHHHHHHHHHHHHHHHHHHHHHSEEEE--TT---EEEE----GGGEEE--TT--GGGS-TTT--THHHHHHHHTTSSS---EEEEPHHHHHHHTTSHHHHHH-B--TTTTHHHHHHTGGGTTTEEEEEEETTEEEEEE--EEEETTEEEESSPTTEEEEE-TT--EEEEE-----HHHHHTT--S-S-EEEEEE-SS-TT-EEEEEEB-EEEEES-GGG-EEEE--/-PPPHHHHHHHTHHHHH---HHHHHH--EEEE-SSSSEEGGGSTT-TT--EEEEEEETTEE-GGG-EEESEE-PPPB--EEE--TTSPPP--TT--HHHHT-HHHHHHHHHHHHHHHHHHHHHHHHHHHHHHHHHHSEEEE--TT---EEEE----GGGEEE--TT--GGGS-TTT--THHHHHHHHTTSSS---EEEE-HHHHHHHHHSHHHHHH-B--TTTTHHHHHHTGGGTTTEEEEEEETTEEEEEE--EEEETTEEEESSPTTEEEEE-TT--EEEEE-----HHHHHTT--S-S-EEEEEEETTSSSEEEEEEEB-EEEEES-GGG-EEEE--/----HHHHHHHTHHHHH---HHHHHH--EEEE-SSSSEEGGGSSS-SS--EEEEEEETTEE--SS-EEESEE-PPPB--EEE--TTS--PPPTT--TTGGG-HHHHHHHHHHHHHHHHHHHHHHHHHHHHHHHHHHSEEEE--TT---EEEE----GGGEEE--TT--GGGS-TTT--THHHHHHHHHTSSS---EEEE-HHHHHHHHTSHHHHHH-B-STTTTHHHHHHTGGGTTTEEEEEEETTEEEEEE--EEEETTEEEESS-SSEEEEE-TT--EEEEE-----HHHHHTT--S-S-EEEEEE-SSSS--EEEEEEB-EEEEES-GGG-EEEE--/-PPPHHHHHHHSHHHHH---HHHHHH--EEEE-SSSSEEGGGSTT-SS--EEEEEEETTEE--SS-EEESEE-PPPB--EEEES--PPPPP-SS--GGGSS-HHHHHHHHHHHHHHHHHHHHHHHHHHHHHHHHHHSEEEE--SSPPPEEEE----GGGS-B--TT--TTTSPTTTS-HHHHHHHHHTTSSS---EEEE-HHHHHHHTTSHHHHHHEE-STTS-HHHHHHHHH-SS---EEEEETTEEEEE------BTTB---SSSS--EEEE-TT--EEEEE-----HHHHHTT--S-S-EEEEEEEEETTEEEEEEEEB-EEEEES-GGG-EEEB--

Organism: Escherichia phage lambda (NCBI:txid2681611)

Solvent-accessible surface area: 61834 Å² total; per-residue (Å²): 134,73,36,53,4,27,96,0,24,7,28,10,35,128,32,55,111,84,27,23,1,0,0,39,9,0,0,91,23,24,5,2,2,19,57,67,76,0,71,1,91,38,3,20,54,27,78,138,26,48,5,62,21,0,43,28,71,109,63,111,58,51,109,108,163,18,36,80,35,43,72,26,48,2,2,48,16,67,24,138,81,90,16,56,98,120,42,13,20,80,66,62,104,100,28,52,58,142,60,19,68,63,103,53,49,54,53,105,38,3,0,59,43,14,3,124,43,0,4,80,35,0,9,60,32,3,1,68,7,0,4,20,0,0,18,107,0,68,8,72,1,72,2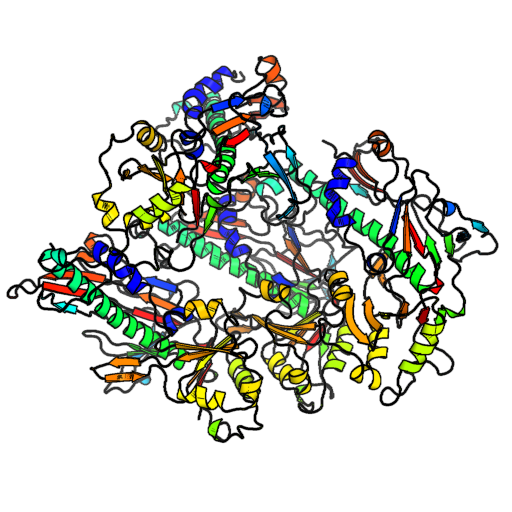3,98,112,56,118,54,21,14,0,20,13,44,32,40,154,105,3,67,41,89,4,72,83,48,63,15,0,54,163,74,78,55,78,110,45,63,0,11,56,22,8,25,53,22,22,68,45,9,26,13,12,7,26,0,0,0,0,3,33,90,0,8,22,25,0,22,26,0,106,26,1,62,127,68,17,36,35,168,81,53,34,27,59,95,8,36,101,31,10,148,79,16,12,90,22,7,6,9,16,0,16,8,7,18,10,0,0,0,5,11,8,8,52,26,46,78,158,58,91,87,88,75,29,3,66,71,41,3,0,1,0,1,3,37,81,0,39,1,0,18,0,2,0,2,6,125,20,71,51,0,80,179,48,32,0,37,4,5,7,10,4,1,26,7,26,72,47,142,74,61,112,92,134,36,40,0,18,0,16,0,1,2,0,0,0,0,22,28,12,30,12,0,0,13,0,67,2,47,137,74,31,52,1,44,98,0,57,42,30,6,54,48,68,69,97,84,24,26,1,0,0,44,10,0,0,102,32,29,2,7,2,64,61,78,80,0,53,8,94,24,5,12,60,12,140,83,13,65,0,64,25,0,24,28,76,115,74,121,52,55,116,111,159,16,36,84,43,66,79,18,56,2,4,58,21,61,22,124,77,107,14,50,83,162,96,122,22,164,157,35,100,154,31,57,86,144,57,38,86,65,106,59,46,60,48,82,28,0,0,47,50,12,0,133,76,0,4,93,39,0,9,40,30,2,1,52,6,0,3,28,0,0,15,108,0,61,8,69,2,69,24,103,113,52,122,54,25,12,0,16,4,55,24,45,154,108,3,63,40,86,4,72,79,44,47,22,0,57,154,85,80,65,73,108,46,42,0,4,55,22,10,24,52,16,20,64,50,12,16,13,12,9,26,0,0,0,0,3,63,121,0,27,58,24,0,87,39,0,108,27,0,112,122,58,12,44,60,164,151,51,26,38,77,121,10,36,102,29,10,152,84,20,58,200,26,9,42,15,58,0,15,9,11,21,14,0,0,0,10,9,52,5,93,37,73,55,137,71,88,132,76,84,24,7,68,75,43,3,0,1,0,0,1,34,77,0,42,0,0,20,0,2,0,10,10,126,11,65,23,1,109,161,63,47,13,59,4,9,10,11,1,1,26,3,24,63,26,123,88,61,125,97,101,34,31,0,23,0,17,0,1,2,0,0,0,1,16,25,8,23,9,0,0,12,1,66,1,45,132,72,52,55,4,52,100,0,46,64,51,14,78,92,81,68,142,103,25,26,1,0,0,50,12,1,1,113,56,66,49,57,22,96,59,78,78,1,56,1,86,109,4,82,45,29,133,147,27,43,1,58,18,0,41,30,60,104,74,118,56,52,104,114,171,14,36,82,40,45,82,24,43,2,3,45,21,65,23,138,72,89,14,62,41,109,72,0,5,83,60,67,117,67,19,28,19,82,59,4,32,52,85,61,40,8,57,60,16,5,0,42,11,10,2,59,27,0,5,107,33,0,11,40,34,2,1,48,9,0,5,30,0,0,18,119,0,72,11,73,2,82,25,99,105,55,119,56,19,8,0,18,16,58,28,42,155,103,3,68,42,86,5,71,79,37,58,17,0,56,154,79,81,57,76,119,54,63,0,28,108,30,10,101,57,20,22,143,49,12,72,33,119,21,47,0,0,0,0,3,32,99,0,12,21,23,0,22,35,0,117,32,0,86,142,86,20,40,38,179,75,56,37,38,74,150,10,33,95,33,10,121,74,17,12,90,22,8,7,9,15,0,35,7,43,126,21,0,0,0,4,10,8,6,70,34,51,56,144,50,84,126,73,78,17,6,69,64,41,3,0,1,0,0,20,32,127,0,65,0,0,22,0,3,0,7,8,119,18,62,52,0,84,180,62,54,27,74,35,17,10,11,3,2,23,6,25,70,59,147,47,147,80,75,125,32,30,0,19,1,10,0,0,2,0,0,0,1,22,51,11,27,26,0,0,12,0,65,2,49,144,63,41,74,32,63,91,2,96,71,28,13,89,119,92,98,133,60,17,7,9,0,0,61,10,0,0,118,58,61,53,60,14,74,54,99,78,0,66,2,98,115,5,89,57,27,142,140,23,44,1,71,25,0,53,37,64,98,67,122,56,66,108,115,192,13,41,81,36,57,74,13,46,3,3,88,20,75,32,138,67,116,6,50,44,153,63,135,102,58,225,139,118,111,77,96,101,80,58,132,86,65,109,53,89,74,40,129,44,30,0,54,80,13,0,124,59,0,14,57,41,0,5,56,32,1,0,48,6,0,3,15,0,1,21,89,0,82,8,64,5,59,19,70,73,52,108,59,20,11,0,17,9,51,25,38,140,116,3,56,58,90,20,81,54,33,46,36,6,65,137,91,63,36,83,66,51,57,1,36,102,16,10,99,51,19,19,148,48,13,66,45,114,11,42,0,0,1,3,18,82,147,2,20,42,48,0,103,24,4,87,35,2,122,115,95,19,70,74,194,133,58,39,43,85,128,1,32,76,5,17,171,71,55,81,202,47,5,60,4,76,1,48,23,66,105,14,2,0,0,13,27,62,23,78,17,82,52,55,7,25,93,102,65,18,15,80,56,2,6,1,1,0,0,19,28,138,1,60,1,0,36,0,3,1,9,19,128,18,69,59,10,71,190,95,62,65,67,39,26,17,22,4,30,33,20,24,73,81,108,54,149,124,47,155,14,36,0,16,1,14,0,4,2,0,0,0,0,26,50,10,32,32,1,0,9,2,100,12,63

InterPro domains:
  IPR005564 Major capsid protein GpE [MF_04133] (1-341)
  IPR005564 Major capsid protein GpE [PF03864] (5-339)